Protein AF-W9CE05-F1 (afdb_monomer_lite)

Secondary structure (DSSP, 8-state):
---HHHHHHHHHHHHHHHHHHHHH-SSHHHHHHHHHHHHHHHHHHHHHIIIIIHHHHHHHHHHHHHHHHHHHHHHHHHHHHHHHHHHTS-TT-TTHHHHHHHHHHHHHHHHHHIIIIIHHHHHHHS-HHHHHHHHHHHHHHHTTS-SS--TTS-SSTTHHHHHHHHHHHHHHHHHTTS---TTS--SSTTGGG------------------------S-TTTGGG--SS---TTGGGGSSSSTTT---HHHHHHHHTTSSS--------SS-B-TTSPBPS-SS---EETTEE-TT-HHHHHHHHHHTT-PPPPPSS--SEEEEEEEEEE-S--TTT---GGGSSTT-EEEEEEEEE-SSS-TTS-TTSSS--EEEEEEEETTEEEEEEEESSSS-S-SSGGGHHHHHHHTSB-TTT-SB-HHHHHHHHHH-GGGHHHHHHHHSGGGSBSSGGG--EE--S-EEEE-TTS-EEEEEEEEEETT---B--HHHHHHHHHH-TTHHHHHHHHHHHTT--EEEEEEEEEE-GGG--HHHHSS-TT-TT-PPPTTTS-EEEEEEEEEEE--S-IIIIIIT----TT---TTEEE-S-HHHHHHHHHHHHHHHHHT-TTGGGSGGG--TT-S----S----TT--S-TTTT--SSSS-SS-----GGGPPPP-EES----SSGGGS-TTSSS-S-HHHHHIIIIIS-HHHHHHHHHHHHHHHTT---HHHHHHHHHHHHHH-HHHHHHHHHHS-THHHHSTT---HHHHHHHHTTGGGTT--GGGS--STT----EEPPS--S--

Foldseek 3Di:
DQFLLNLLVVLVVVLVVLLVQLVPDPDQQSNQQSLLVNLQSLQLSLVLCLVQVLVLLCVQVPPVSVVVSVVLLVLVLVLLVLQQVQSPDRSPDPCNNVSSVVSVVSVVVSVVCCNPPRVVVSVVRDDRVRRVVSSVSSVVSSLQFARHRDSPFDSDPPRRVVVRSVCRVVRVVVVVVGHHDVVPQDSDPVPNVDDDDDDDDDDDDDDDDDDDDDDDDPPVVVVVPPPDDDDDPCPPPPDDQCPLPPDFLLRQLCDQLPVDDDDPPDNPHPADAQPVRHGDPDDDDADADVPHHDPVRVVVVRVVVCVVVVDFDAFQWFRAKFKFKFWWFFQDQPQVAAPFQQLHDGGRIWIKMWIKGFTADHRLFQRQAQGKIWTKMWTLGQQFIAIQTWILDLFAQDLAPVCVVLQRVLQFADPVPRHGHLQSVLLCLLQRLLRVLVVLCRLFQVRRWQADLQGKIWSLFWKWFAHLVRAIWIKIKIWHRPVHTGGDFNVRSVVVCVVHSCRNVCVVVVCLVVVNWRKTFMWMFIGHQVRQALVNQVHHNRRSSDDDDCVRTPIDTTIMITGRGGGPDCCLQPRLDAGANLRDGQRMGGFLRNNNVVRNVVRQVSNCSRPRPVSCSRSNNPSSSHNDDQDLDFDTPPDDDCRSPPDDNDPDDPPDDDDDPSSDHRDWAWLAPDDDLLQPQDQSLDLDSQPVVLCCQPPVDDPVSLLSSLLSCLVSLLPNDALCSLLSSLLSVVSNPVVSSVSNVVSHDVCCQPNPRHHDVVSSVVNNVCSSCRPPDPVSHDPDPSSHSTMGRDPPPDPD

Sequence (800 aa):
MSTITDAILKDHREINEYANKIRQATDDDTRARWQNQFTWELARHSIGEELVVYPAFAKHLGMQGQQMADSDRAEHQTVKEALYKFQNLASSDATLIPTLDALMKNLNTHIQGEENEDLPALEAALQTHESEAMAKSFGRTKAFVPSRSHPGAPNKPPFETVVGLMTAPIDHLGDLFRKFPDSVGSPNPILNTCKNPQNNNHTRTSQSMDAMAQNIHPLQAIQSAIGSAGGDPRALQKASLFNNANDGPAAIIAKVSGVQSGGMREDNGPYFTSNEGIPFPDPAHSKNVGGLPLASDVFLFQKQQHFNRNKNLERMVHPCGSGAFGYFETTADVSGLTKANFLRDKGVKTPVFMRFSTVTLGREFPDLARNPRGFAIKFYTGEGNYDIVGLNFPVFFCRDPIQGPDVIRSQYRNPKNFLLDYNSLFDLLALTPEANHAGMMFFSDHATPKGWRFVDGFGCHTFKWVNEAGKFVYIKYHFVAKHGKKQFTAEEAIRVSGVDPDYSKRDLWDAIEKKELVEWSAHVQIMQPHEADANTLGFDPFDVTKVWPRDKFPMHEFGKLVLNKNPENFHRDVEQAAFSPGSMVPGIGDSPDPLLQFRMFFYRDAQYHRIGVNLHQIPVNCPFMASSFSSLNFDGQMRVDANHAGNPPYVPNSFKHKFRPDVAEAPYTVADNVVSRKSHFYHEGKLSDYDQARELYTRVMSDTQRDHLHHNTASLLRFVDAKVIKVGYLAQLWNIDPQYAKAIYDLLPEESKTGPEGFEFVEVQNKAKGAELAGKEAKFRPSNASERLVGFYPGDIYNV

Radius of gyration: 33.78 Å; chains: 1; bounding box: 90×84×83 Å

pLDDT: mean 86.46, std 17.95, range [25.06, 98.88]

InterPro domains:
  IPR010582 Catalase immune-responsive domain [PF06628] (688-747)
  IPR011614 Catalase core domain [PF00199] (273-656)
  IPR011614 Catalase core domain [SM01060] (273-659)
  IPR012312 Hemerythrin-like [PF01814] (3-122)
  IPR018028 Catalase, mono-functional, haem-containing [PR00067] (284-307)
  IPR018028 Catalase, mono-functional, haem-containing [PR00067] (347-365)
  IPR018028 Catalase, mono-functional, haem-containing [PR00067] (368-385)
  IPR018028 Catalase, mono-functional, haem-containing [PR00067] (387-405)
  IPR018028 Catalase, mono-functional, haem-containing [PR00067] (554-581)
  IPR018028 Catalase, mono-functional, haem-containing [PR00067] (586-612)
  IPR018028 Catalase, mono-functional, haem-containing [PS51402] (269-754)
  IPR018028 Catalase, mono-functional, haem-containing [PTHR11465] (266-748)
  IPR020835 Catalase superfamily [SSF56634] (249-750)
  IPR024708 Catalase active site [PS00438] (307-323)

Organism: Sclerotinia borealis (strain F-4128) (NCBI:txid1432307)

Structure (mmCIF, N/CA/C/O backbone):
data_AF-W9CE05-F1
#
_entry.id   AF-W9CE05-F1
#
loop_
_atom_site.group_PDB
_atom_site.id
_atom_site.type_symbol
_atom_site.label_atom_id
_atom_site.label_alt_id
_atom_site.label_comp_id
_atom_site.label_asym_id
_atom_site.label_entity_id
_atom_site.label_seq_id
_atom_site.pdbx_PDB_ins_code
_atom_site.Cartn_x
_atom_site.Cartn_y
_atom_site.Cartn_z
_atom_site.occupancy
_atom_site.B_iso_or_equiv
_atom_site.auth_seq_id
_atom_site.auth_comp_id
_atom_site.auth_asym_id
_atom_site.auth_atom_id
_atom_site.pdbx_PDB_model_num
ATOM 1 N N . MET A 1 1 ? 24.825 44.146 7.127 1.00 57.25 1 MET A N 1
ATOM 2 C CA . MET A 1 1 ? 24.295 43.032 7.948 1.00 57.25 1 MET A CA 1
ATOM 3 C C . MET A 1 1 ? 25.511 42.223 8.410 1.00 57.25 1 MET A C 1
ATOM 5 O O . MET A 1 1 ? 26.602 42.591 8.002 1.00 57.25 1 MET A O 1
ATOM 9 N N . SER A 1 2 ? 25.396 41.229 9.297 1.00 84.88 2 SER A N 1
ATOM 10 C CA . SER A 1 2 ? 26.574 40.428 9.698 1.00 84.88 2 SER A CA 1
ATOM 11 C C . SER A 1 2 ? 27.023 39.520 8.547 1.00 84.88 2 SER A C 1
ATOM 13 O O . SER A 1 2 ? 26.164 38.881 7.929 1.00 84.88 2 SER A O 1
ATOM 15 N N . THR A 1 3 ? 28.326 39.459 8.269 1.00 95.62 3 THR A N 1
ATOM 16 C CA . THR A 1 3 ? 28.931 38.504 7.320 1.00 95.62 3 THR A CA 1
ATOM 17 C C . THR A 1 3 ? 28.934 37.081 7.888 1.00 95.62 3 THR A C 1
ATOM 19 O O . THR A 1 3 ? 28.591 36.874 9.058 1.00 95.62 3 THR A O 1
ATOM 22 N N . ILE A 1 4 ? 29.283 36.077 7.072 1.00 95.12 4 ILE A N 1
ATOM 23 C CA . ILE A 1 4 ? 29.464 34.707 7.580 1.00 95.12 4 ILE A CA 1
ATOM 24 C C . ILE A 1 4 ? 30.596 34.665 8.615 1.00 95.12 4 ILE A C 1
ATOM 26 O O . ILE A 1 4 ? 30.413 34.091 9.687 1.00 95.12 4 ILE A O 1
ATOM 30 N N . THR A 1 5 ? 31.691 35.384 8.350 1.00 95.62 5 THR A N 1
ATOM 31 C CA . THR A 1 5 ? 32.813 35.553 9.279 1.00 95.62 5 THR A CA 1
ATOM 32 C C . THR A 1 5 ? 32.354 36.165 10.607 1.00 95.62 5 THR A C 1
ATOM 34 O O . THR A 1 5 ? 32.651 35.628 11.671 1.00 95.62 5 THR A O 1
ATOM 37 N N . ASP A 1 6 ? 31.547 37.233 10.581 1.00 94.81 6 ASP A N 1
ATOM 38 C CA . ASP A 1 6 ? 31.023 37.859 11.805 1.00 94.81 6 ASP A CA 1
ATOM 39 C C . ASP A 1 6 ? 30.174 36.893 12.650 1.00 94.81 6 ASP A C 1
ATOM 41 O O . ASP A 1 6 ? 30.185 36.968 13.884 1.00 94.81 6 ASP A O 1
ATOM 45 N N . ALA A 1 7 ? 29.405 36.016 11.994 1.00 93.62 7 ALA A N 1
ATOM 46 C CA . ALA A 1 7 ? 28.534 35.049 12.655 1.00 93.62 7 ALA A CA 1
ATOM 47 C C . ALA A 1 7 ? 29.332 33.937 13.353 1.00 93.62 7 ALA A C 1
ATOM 49 O O . ALA A 1 7 ? 29.027 33.607 14.498 1.00 93.62 7 ALA A O 1
ATOM 50 N N . ILE A 1 8 ? 30.373 33.418 12.702 1.00 95.12 8 ILE A N 1
ATOM 51 C CA . ILE A 1 8 ? 31.242 32.357 13.237 1.00 95.12 8 ILE A CA 1
ATOM 52 C C . ILE A 1 8 ? 32.115 32.901 14.374 1.00 95.12 8 ILE A C 1
ATOM 54 O O . ILE A 1 8 ? 32.100 32.368 15.483 1.00 95.12 8 ILE A O 1
ATOM 58 N N . LEU A 1 9 ? 32.728 34.077 14.186 1.00 95.31 9 LEU A N 1
ATOM 59 C CA . LEU A 1 9 ? 33.481 34.765 15.244 1.00 95.31 9 LEU A CA 1
ATOM 60 C C . LEU A 1 9 ? 32.629 35.064 16.486 1.00 95.31 9 LEU A C 1
ATOM 62 O O . LEU A 1 9 ? 33.138 35.149 17.607 1.00 95.31 9 LEU A O 1
ATOM 66 N N . LYS A 1 10 ? 31.323 35.293 16.310 1.00 94.19 10 LYS A N 1
ATOM 67 C CA . LYS A 1 10 ? 30.400 35.461 17.435 1.00 94.19 10 LYS A CA 1
ATOM 68 C C . LYS A 1 10 ? 30.237 34.157 18.213 1.00 94.19 10 LYS A C 1
ATOM 70 O O . LYS A 1 10 ? 30.360 34.201 19.437 1.00 94.19 10 LYS A O 1
ATOM 75 N N . ASP A 1 11 ? 30.013 33.041 17.526 1.00 93.19 11 ASP A N 1
ATOM 76 C CA . ASP A 1 11 ? 29.903 31.725 18.157 1.00 93.19 11 ASP A CA 1
ATOM 77 C C . ASP A 1 11 ? 31.191 31.366 18.920 1.00 93.19 11 ASP A C 1
ATOM 79 O O . ASP A 1 11 ? 31.116 30.967 20.081 1.00 93.19 11 ASP A O 1
ATOM 83 N N . HIS A 1 12 ? 32.377 31.610 18.346 1.00 96.12 12 HIS A N 1
ATOM 84 C CA . HIS A 1 12 ? 33.665 31.371 19.019 1.00 96.12 12 HIS A CA 1
ATOM 85 C C . HIS A 1 12 ? 33.806 32.131 20.340 1.00 96.12 12 HIS A C 1
ATOM 87 O O . HIS A 1 12 ? 34.282 31.585 21.344 1.00 96.12 12 HIS A O 1
ATOM 93 N N . ARG A 1 13 ? 33.374 33.399 20.372 1.00 95.06 13 ARG A N 1
ATOM 94 C CA . ARG A 1 13 ? 33.375 34.204 21.603 1.00 95.06 13 ARG A CA 1
ATOM 95 C C . ARG A 1 13 ? 32.410 33.643 22.642 1.00 95.06 13 ARG A C 1
ATOM 97 O O . ARG A 1 13 ? 32.782 33.545 23.810 1.00 95.06 13 ARG A O 1
ATOM 104 N N . GLU A 1 14 ? 31.205 33.260 22.226 1.00 92.88 14 GLU A N 1
ATOM 105 C CA . GLU A 1 14 ? 30.178 32.700 23.112 1.00 92.88 14 GLU A CA 1
ATOM 106 C C . GLU A 1 14 ? 30.618 31.348 23.694 1.00 92.88 14 GLU A C 1
ATOM 108 O O . GLU A 1 14 ? 30.541 31.143 24.906 1.00 92.88 14 GLU A O 1
ATOM 113 N N . ILE A 1 15 ? 31.190 30.460 22.877 1.00 94.75 15 ILE A N 1
ATOM 114 C CA . ILE A 1 15 ? 31.710 29.158 23.316 1.00 94.75 15 ILE A CA 1
ATOM 115 C C . ILE A 1 15 ? 32.830 29.333 24.358 1.00 94.75 15 ILE A C 1
ATOM 117 O O . ILE A 1 15 ? 32.809 28.690 25.415 1.00 94.75 15 ILE A O 1
ATOM 121 N N . ASN A 1 16 ? 33.774 30.248 24.113 1.00 95.12 16 ASN A N 1
ATOM 122 C CA . ASN A 1 16 ? 34.835 30.578 25.068 1.00 95.12 16 ASN A CA 1
ATOM 123 C C . ASN A 1 16 ? 34.292 31.183 26.372 1.00 95.12 16 ASN A C 1
ATOM 125 O O . ASN A 1 16 ? 34.753 30.836 27.466 1.00 95.12 16 ASN A O 1
ATOM 129 N N . GLU A 1 17 ? 33.300 32.070 26.279 1.00 94.94 17 GLU A N 1
ATOM 130 C CA . GLU A 1 17 ? 32.633 32.634 27.450 1.00 94.94 17 GLU A CA 1
ATOM 131 C C . GLU A 1 17 ? 31.979 31.530 28.288 1.00 94.94 17 GLU A C 1
ATOM 133 O O . GLU A 1 17 ? 32.190 31.471 29.502 1.00 94.94 17 GLU A O 1
ATOM 138 N N . TYR A 1 18 ? 31.244 30.614 27.659 1.00 95.62 18 TYR A N 1
ATOM 139 C CA . TYR A 1 18 ? 30.531 29.549 28.363 1.00 95.62 18 TYR A CA 1
ATOM 140 C C . TYR A 1 18 ? 31.485 28.558 29.024 1.00 95.62 18 TYR A C 1
ATOM 142 O O . TYR A 1 18 ? 31.257 28.181 30.175 1.00 95.62 18 TYR A O 1
ATOM 150 N N . ALA A 1 19 ? 32.608 28.224 28.382 1.00 96.44 19 ALA A N 1
ATOM 151 C CA . ALA A 1 19 ? 33.670 27.443 29.015 1.00 96.44 19 ALA A CA 1
ATOM 152 C C . ALA A 1 19 ? 34.191 28.120 30.298 1.00 96.44 19 ALA A C 1
ATOM 154 O O . ALA A 1 19 ? 34.347 27.475 31.337 1.00 96.44 19 ALA A O 1
ATOM 155 N N . ASN A 1 20 ? 34.397 29.440 30.271 1.00 95.88 20 ASN A N 1
ATOM 156 C CA . ASN A 1 20 ? 34.817 30.192 31.454 1.00 95.88 20 ASN A CA 1
ATOM 157 C C . ASN A 1 20 ? 33.737 30.237 32.541 1.00 95.88 20 ASN A C 1
ATOM 159 O O . ASN A 1 20 ? 34.062 30.107 33.723 1.00 95.88 20 ASN A O 1
ATOM 163 N N . LYS A 1 21 ? 32.456 30.348 32.170 1.00 95.94 21 LYS A N 1
ATOM 164 C CA . LYS A 1 21 ? 31.341 30.276 33.127 1.00 95.94 21 LYS A CA 1
ATOM 165 C C . LYS A 1 21 ? 31.256 28.913 33.814 1.00 95.94 21 LYS A C 1
ATOM 167 O O . LYS A 1 21 ? 30.994 28.869 35.012 1.00 95.94 21 LYS A O 1
ATOM 172 N N . ILE A 1 22 ? 31.536 27.818 33.100 1.00 96.00 22 ILE A N 1
ATOM 173 C CA . ILE A 1 22 ? 31.609 26.471 33.690 1.00 96.00 22 ILE A CA 1
ATOM 174 C C . ILE A 1 22 ? 32.740 26.398 34.726 1.00 96.00 22 ILE A C 1
ATOM 176 O O . ILE A 1 22 ? 32.518 25.896 35.828 1.00 96.00 22 ILE A O 1
ATOM 180 N N . ARG A 1 23 ? 33.925 26.948 34.416 1.00 95.69 23 ARG A N 1
ATOM 181 C CA . ARG A 1 23 ? 35.077 26.989 35.343 1.00 95.69 23 ARG A CA 1
ATOM 182 C C . ARG A 1 23 ? 34.811 27.823 36.598 1.00 95.69 23 ARG A C 1
ATOM 184 O O . ARG A 1 23 ? 35.288 27.480 37.673 1.00 95.69 23 ARG A O 1
ATOM 191 N N . GLN A 1 24 ? 34.073 28.921 36.458 1.00 94.88 24 GLN A N 1
ATOM 192 C CA . GLN A 1 24 ? 33.787 29.861 37.548 1.00 94.88 24 GLN A CA 1
ATOM 193 C C . GLN A 1 24 ? 32.568 29.464 38.396 1.00 94.88 24 GLN A C 1
ATOM 195 O O . GLN A 1 24 ? 32.314 30.093 39.423 1.00 94.88 24 GLN A O 1
ATOM 200 N N . ALA A 1 25 ? 31.798 28.453 37.982 1.00 94.06 25 ALA A N 1
ATOM 201 C CA . ALA A 1 25 ? 30.581 28.048 38.673 1.00 94.06 25 ALA A CA 1
ATOM 202 C C . ALA A 1 25 ? 30.881 27.460 40.064 1.00 94.06 25 ALA A C 1
ATOM 204 O O . ALA A 1 25 ? 31.505 26.401 40.200 1.00 94.06 25 ALA A O 1
ATOM 205 N N . THR A 1 26 ? 30.375 28.135 41.099 1.00 90.50 26 THR A N 1
ATOM 206 C CA . THR A 1 26 ? 30.563 27.775 42.514 1.00 90.50 26 THR A CA 1
ATOM 207 C C . THR A 1 26 ? 29.637 26.664 43.004 1.00 90.50 26 THR A C 1
ATOM 209 O O . THR A 1 26 ? 29.861 26.124 44.082 1.00 90.50 26 THR A O 1
ATOM 212 N N . ASP A 1 27 ? 28.609 26.317 42.229 1.00 92.94 27 ASP A N 1
ATOM 213 C CA . ASP A 1 27 ? 27.631 25.276 42.546 1.00 92.94 27 ASP A CA 1
ATOM 214 C C . ASP A 1 27 ? 27.275 24.429 41.312 1.00 92.94 27 ASP A C 1
ATOM 216 O O . ASP A 1 27 ? 27.459 24.846 40.163 1.00 92.94 27 ASP A O 1
ATOM 220 N N . ASP A 1 28 ? 26.759 23.226 41.562 1.00 90.94 28 ASP A N 1
ATOM 221 C CA . ASP A 1 28 ? 26.520 22.216 40.530 1.00 90.94 28 ASP A CA 1
ATOM 222 C C . ASP A 1 28 ? 25.326 22.534 39.609 1.00 90.94 28 ASP A C 1
ATOM 224 O O . ASP A 1 28 ? 25.337 22.089 38.458 1.00 90.94 28 ASP A O 1
ATOM 228 N N . ASP A 1 29 ? 24.319 23.304 40.058 1.00 90.06 29 ASP A N 1
ATOM 229 C CA . ASP A 1 29 ? 23.162 23.700 39.226 1.00 90.06 29 ASP A CA 1
ATOM 230 C C . ASP A 1 29 ? 23.590 24.776 38.223 1.00 90.06 29 ASP A C 1
ATOM 232 O O . ASP A 1 29 ? 23.331 24.645 37.024 1.00 90.06 29 ASP A O 1
ATOM 236 N N . THR A 1 30 ? 24.332 25.790 38.679 1.00 90.94 30 THR A N 1
ATOM 237 C CA . THR A 1 30 ? 24.943 26.802 37.807 1.00 90.94 30 THR A CA 1
ATOM 238 C C . THR A 1 30 ? 25.892 26.151 36.805 1.00 90.94 30 THR A C 1
ATOM 240 O O . THR A 1 30 ? 25.833 26.455 35.610 1.00 90.94 30 THR A O 1
ATOM 243 N N . ARG A 1 31 ? 26.730 25.207 37.257 1.00 94.69 31 ARG A N 1
ATOM 244 C CA . ARG A 1 31 ? 27.659 24.488 36.377 1.00 94.69 31 ARG A CA 1
ATOM 245 C C . ARG A 1 31 ? 26.923 23.654 35.329 1.00 94.69 31 ARG A C 1
ATOM 247 O O . ARG A 1 31 ? 27.277 23.729 34.156 1.00 94.69 31 ARG A O 1
ATOM 254 N N . ALA A 1 32 ? 25.863 22.939 35.714 1.00 91.94 32 ALA A N 1
ATOM 255 C CA . ALA A 1 32 ? 25.038 22.155 34.791 1.00 91.94 32 ALA A CA 1
ATOM 256 C C . ALA A 1 32 ? 24.358 23.026 33.722 1.00 91.94 32 ALA A C 1
ATOM 258 O O . ALA A 1 32 ? 24.306 22.649 32.553 1.00 91.94 32 ALA A O 1
ATOM 259 N N . ARG A 1 33 ? 23.860 24.212 34.094 1.00 92.19 33 ARG A N 1
ATOM 260 C CA . ARG A 1 33 ? 23.232 25.147 33.145 1.00 92.19 33 ARG A CA 1
ATOM 261 C C . ARG A 1 33 ? 24.209 25.629 32.083 1.00 92.19 33 ARG A C 1
ATOM 263 O O . ARG A 1 33 ? 23.876 25.614 30.900 1.00 92.19 33 ARG A O 1
ATOM 270 N N . TRP A 1 34 ? 25.413 26.022 32.491 1.00 94.50 34 TRP A N 1
ATOM 271 C CA . TRP A 1 34 ? 26.444 26.449 31.548 1.00 94.50 34 TRP A CA 1
ATOM 272 C C . TRP A 1 34 ? 27.026 25.282 30.746 1.00 94.50 34 TRP A C 1
ATOM 274 O O . TRP A 1 34 ? 27.308 25.462 29.568 1.00 94.50 34 TRP A O 1
ATOM 284 N N . GLN A 1 35 ? 27.119 24.079 31.322 1.00 94.12 35 GLN A N 1
ATOM 285 C CA . GLN A 1 35 ? 27.485 22.856 30.596 1.00 94.12 35 GLN A CA 1
ATOM 286 C C . GLN A 1 35 ? 26.483 22.548 29.473 1.00 94.12 35 GLN A C 1
ATOM 288 O O . GLN A 1 35 ? 26.894 22.238 28.353 1.00 94.12 35 GLN A O 1
ATOM 293 N N . ASN A 1 36 ? 25.180 22.683 29.743 1.00 90.38 36 ASN A N 1
ATOM 294 C CA . ASN A 1 36 ? 24.137 22.535 28.727 1.00 90.38 36 ASN A CA 1
ATOM 295 C C . ASN A 1 36 ? 24.256 23.613 27.642 1.00 90.38 36 ASN A C 1
ATOM 297 O O . ASN A 1 36 ? 24.229 23.273 26.464 1.00 90.38 36 ASN A O 1
ATOM 301 N N . GLN A 1 37 ? 24.437 24.884 28.021 1.00 92.00 37 GLN A N 1
ATOM 302 C CA . GLN A 1 37 ? 24.576 25.990 27.064 1.00 92.00 37 GLN A CA 1
ATOM 303 C C . GLN A 1 37 ? 25.811 25.829 26.163 1.00 92.00 37 GLN A C 1
ATOM 305 O O . GLN A 1 37 ? 25.719 25.994 24.951 1.00 92.00 37 GLN A O 1
ATOM 310 N N . PHE A 1 38 ? 26.952 25.458 26.743 1.00 94.88 38 PHE A N 1
ATOM 311 C CA . PHE A 1 38 ? 28.185 25.187 26.007 1.00 94.88 38 PHE A CA 1
ATOM 312 C C . PHE A 1 38 ? 28.017 24.023 25.023 1.00 94.88 38 PHE A C 1
ATOM 314 O O . PHE A 1 38 ? 28.379 24.143 23.856 1.00 94.88 38 PHE A O 1
ATOM 321 N N . THR A 1 39 ? 27.427 22.912 25.483 1.00 92.31 39 THR A N 1
ATOM 322 C CA . THR A 1 39 ? 27.179 21.733 24.635 1.00 92.31 39 THR A CA 1
ATOM 323 C C . THR A 1 39 ? 26.272 22.083 23.460 1.00 92.31 39 THR A C 1
ATOM 325 O O . THR A 1 39 ? 26.532 21.672 22.332 1.00 92.31 39 THR A O 1
ATOM 328 N N . TRP A 1 40 ? 25.235 22.872 23.736 1.00 88.06 40 TRP A N 1
ATOM 329 C CA . TRP A 1 40 ? 24.251 23.303 22.757 1.00 88.06 40 TRP A CA 1
ATOM 330 C C . TRP A 1 40 ? 24.857 24.187 21.668 1.00 88.06 40 TRP A C 1
ATOM 332 O O . TRP A 1 40 ? 24.646 23.912 20.486 1.00 88.06 40 TRP A O 1
ATOM 342 N N . GLU A 1 41 ? 25.630 25.218 22.035 1.00 89.88 41 GLU A N 1
ATOM 343 C CA . GLU A 1 41 ? 26.265 26.076 21.028 1.00 89.88 41 GLU A CA 1
ATOM 344 C C . GLU A 1 41 ? 27.287 25.314 20.200 1.00 89.88 41 GLU A C 1
ATOM 346 O O . GLU A 1 41 ? 27.235 25.390 18.976 1.00 89.88 41 GLU A O 1
ATOM 351 N N . LEU A 1 42 ? 28.179 24.556 20.844 1.00 92.69 42 LEU A N 1
ATOM 352 C CA . LEU A 1 42 ? 29.273 23.889 20.142 1.00 92.69 42 LEU A CA 1
ATOM 353 C C . LEU A 1 42 ? 28.760 22.827 19.157 1.00 92.69 42 LEU A C 1
ATOM 355 O O . LEU A 1 42 ? 29.270 22.724 18.044 1.00 92.69 42 LEU A O 1
ATOM 359 N N . ALA A 1 43 ? 27.716 22.073 19.524 1.00 88.62 43 ALA A N 1
ATOM 360 C CA . ALA A 1 43 ? 27.100 21.102 18.619 1.00 88.62 43 ALA A CA 1
ATOM 361 C C . ALA A 1 43 ? 26.465 21.780 17.390 1.00 88.62 43 ALA A C 1
ATOM 363 O O . ALA A 1 43 ? 26.657 21.333 16.259 1.00 88.62 43 ALA A O 1
ATOM 364 N N . ARG A 1 44 ? 25.732 22.881 17.596 1.00 87.31 44 ARG A N 1
ATOM 365 C CA . ARG A 1 44 ? 25.053 23.610 16.512 1.00 87.31 44 ARG A CA 1
ATOM 366 C C . ARG A 1 44 ? 26.024 24.348 15.599 1.00 87.31 44 ARG A C 1
ATOM 368 O O . ARG A 1 44 ? 25.767 24.428 14.402 1.00 87.31 44 ARG A O 1
ATOM 375 N N . HIS A 1 45 ? 27.086 24.898 16.170 1.00 91.44 45 HIS A N 1
ATOM 376 C CA . HIS A 1 45 ? 28.163 25.579 15.466 1.00 91.44 45 HIS A CA 1
ATOM 377 C C . HIS A 1 45 ? 28.873 24.621 14.496 1.00 91.44 45 HIS A C 1
ATOM 379 O O . HIS A 1 45 ? 28.774 24.814 13.286 1.00 91.44 45 HIS A O 1
ATOM 385 N N . SER A 1 46 ? 29.381 23.491 15.006 1.00 88.56 46 SER A N 1
ATOM 386 C CA . SER A 1 46 ? 30.105 22.496 14.201 1.00 88.56 46 SER A CA 1
ATOM 387 C C . SER A 1 46 ? 29.269 21.924 13.044 1.00 88.56 46 SER A C 1
ATOM 389 O O . SER A 1 46 ? 29.750 21.789 11.919 1.00 88.56 46 SER A O 1
ATOM 391 N N . ILE A 1 47 ? 27.981 21.627 13.275 1.00 83.75 47 ILE A N 1
ATOM 392 C CA . ILE A 1 47 ? 27.084 21.154 12.202 1.00 83.75 47 ILE A CA 1
ATOM 393 C C . ILE A 1 47 ? 26.724 22.297 11.238 1.00 83.75 47 ILE A C 1
ATOM 395 O O . ILE A 1 47 ? 26.562 22.076 10.037 1.00 83.75 47 ILE A O 1
ATOM 399 N N . GLY A 1 48 ? 26.589 23.525 11.742 1.00 87.12 48 GLY A N 1
ATOM 400 C CA . GLY A 1 48 ? 26.368 24.707 10.915 1.00 87.12 48 GLY A CA 1
ATOM 401 C C . GLY A 1 48 ? 27.487 24.908 9.892 1.00 87.12 48 GLY A C 1
ATOM 402 O O . GLY A 1 48 ? 27.198 25.154 8.719 1.00 87.12 48 GLY A O 1
ATOM 403 N N . GLU A 1 49 ? 28.743 24.744 10.305 1.00 90.00 49 GLU A N 1
ATOM 404 C CA . GLU A 1 49 ? 29.912 24.831 9.423 1.00 90.00 49 GLU A CA 1
ATOM 405 C C . GLU A 1 49 ? 29.924 23.719 8.388 1.00 90.00 49 GLU A C 1
ATOM 407 O O . GLU A 1 49 ? 30.081 23.978 7.193 1.00 90.00 49 GLU A O 1
ATOM 412 N N . GLU A 1 50 ? 29.630 22.493 8.810 1.00 87.38 50 GLU A N 1
ATOM 413 C CA . GLU A 1 50 ? 29.627 21.348 7.909 1.00 87.38 50 GLU A CA 1
ATOM 414 C C . GLU A 1 50 ? 28.589 21.461 6.784 1.00 87.38 50 GLU A C 1
ATOM 416 O O . GLU A 1 50 ? 28.833 21.033 5.650 1.00 87.38 50 GLU A O 1
ATOM 421 N N . LEU A 1 51 ? 27.436 22.066 7.081 1.00 85.50 51 LEU A N 1
ATOM 422 C CA . LEU A 1 51 ? 26.324 22.204 6.140 1.00 85.50 51 LEU A CA 1
ATOM 423 C C . LEU A 1 51 ? 26.358 23.493 5.317 1.00 85.50 51 LEU A C 1
ATOM 425 O O . LEU A 1 51 ? 25.726 23.544 4.259 1.00 85.50 51 LEU A O 1
ATOM 429 N N . VAL A 1 52 ? 27.051 24.532 5.787 1.00 89.75 52 VAL A N 1
ATOM 430 C CA . VAL A 1 52 ? 27.022 25.860 5.155 1.00 89.75 52 VAL A CA 1
ATOM 431 C C . VAL A 1 52 ? 28.408 26.329 4.724 1.00 89.75 52 VAL A C 1
ATOM 433 O O . VAL A 1 52 ? 28.552 26.787 3.591 1.00 89.75 52 VAL A O 1
ATOM 436 N N . VAL A 1 53 ? 29.420 26.196 5.578 1.00 91.62 53 VAL A N 1
ATOM 437 C CA . VAL A 1 53 ? 30.763 26.760 5.361 1.00 91.62 53 VAL A CA 1
ATOM 438 C C . VAL A 1 53 ? 31.611 25.834 4.492 1.00 91.62 53 VAL A C 1
ATOM 440 O O . VAL A 1 53 ? 32.117 26.257 3.455 1.00 91.62 53 VAL A O 1
ATOM 443 N N . TYR A 1 54 ? 31.679 24.541 4.804 1.00 92.31 54 TYR A N 1
ATOM 444 C CA . TYR A 1 54 ? 32.512 23.600 4.044 1.00 92.31 54 TYR A CA 1
ATOM 445 C C . TYR A 1 54 ? 32.077 23.415 2.581 1.00 92.31 54 TYR A C 1
ATOM 447 O O . TYR A 1 54 ? 32.941 23.366 1.699 1.00 92.31 54 TYR A O 1
ATOM 455 N N . PRO A 1 55 ? 30.769 23.352 2.252 1.00 91.06 55 PRO A N 1
ATOM 456 C CA . PRO A 1 55 ? 30.338 23.378 0.858 1.00 91.06 55 PRO A CA 1
ATOM 457 C C . PRO A 1 55 ? 30.703 24.696 0.164 1.00 91.06 55 PRO A C 1
ATOM 459 O O . PRO A 1 55 ? 30.961 24.697 -1.041 1.00 91.06 55 PRO A O 1
ATOM 462 N N . ALA A 1 56 ? 30.743 25.812 0.902 1.00 91.69 56 ALA A N 1
ATOM 463 C CA . ALA A 1 56 ? 31.144 27.105 0.364 1.00 91.69 56 ALA A CA 1
ATOM 464 C C . ALA A 1 56 ? 32.652 27.158 0.072 1.00 91.69 56 ALA A C 1
ATOM 466 O O . ALA A 1 56 ? 33.011 27.635 -1.004 1.00 91.69 56 ALA A O 1
ATOM 467 N N . PHE A 1 57 ? 33.514 26.585 0.922 1.00 91.88 57 PHE A N 1
ATOM 468 C CA . PHE A 1 57 ? 34.941 26.427 0.608 1.00 91.88 57 PHE A CA 1
ATOM 469 C C . PHE A 1 57 ? 35.134 25.662 -0.706 1.00 91.88 57 PHE A C 1
ATOM 471 O O . PHE A 1 57 ? 35.757 26.177 -1.634 1.00 91.88 57 PHE A O 1
ATOM 478 N N . ALA A 1 58 ? 34.529 24.478 -0.841 1.00 86.94 58 ALA A N 1
ATOM 479 C CA . ALA A 1 58 ? 34.643 23.670 -2.057 1.00 86.94 58 ALA A CA 1
ATOM 480 C C . ALA A 1 58 ? 34.126 24.406 -3.308 1.00 86.94 58 ALA A C 1
ATOM 482 O O . ALA A 1 58 ? 34.718 24.324 -4.386 1.00 86.94 58 ALA A O 1
ATOM 483 N N . LYS A 1 59 ? 33.026 25.154 -3.166 1.00 91.44 59 LYS A N 1
ATOM 484 C CA . LYS A 1 59 ? 32.395 25.885 -4.269 1.00 91.44 59 LYS A CA 1
ATOM 485 C C . LYS A 1 59 ? 33.186 27.123 -4.701 1.00 91.44 59 LYS A C 1
ATOM 487 O O . LYS A 1 59 ? 33.276 27.375 -5.900 1.00 91.44 59 LYS A O 1
ATOM 492 N N . HIS A 1 60 ? 33.704 27.908 -3.758 1.00 92.88 60 HIS A N 1
ATOM 493 C CA . HIS A 1 60 ? 34.274 29.232 -4.032 1.00 92.88 60 HIS A CA 1
ATOM 494 C C . HIS A 1 60 ? 35.811 29.237 -4.109 1.00 92.88 60 HIS A C 1
ATOM 496 O O . HIS A 1 60 ? 36.372 30.092 -4.789 1.00 92.88 60 HIS A O 1
ATOM 502 N N . LEU A 1 61 ? 36.491 28.259 -3.497 1.00 91.38 61 LEU A N 1
ATOM 503 C CA . LEU A 1 61 ? 37.960 28.145 -3.470 1.00 91.38 61 LEU A CA 1
ATOM 504 C C . LEU A 1 61 ? 38.494 26.915 -4.240 1.00 91.38 61 LEU A C 1
ATOM 506 O O . LEU A 1 61 ? 39.699 26.654 -4.260 1.00 91.38 61 LEU A O 1
ATOM 510 N N . GLY A 1 62 ? 37.622 26.141 -4.898 1.00 89.44 62 GLY A N 1
ATOM 511 C CA . GLY A 1 62 ? 38.006 25.016 -5.758 1.00 89.44 62 GLY A CA 1
ATOM 512 C C . GLY A 1 62 ? 38.717 23.882 -5.007 1.00 89.44 62 GLY A C 1
ATOM 513 O O . GLY A 1 62 ? 38.333 23.524 -3.897 1.00 89.44 62 GLY A O 1
ATOM 514 N N . MET A 1 63 ? 39.762 23.288 -5.605 1.00 87.88 63 MET A N 1
ATOM 515 C CA . MET A 1 63 ? 40.474 22.155 -4.983 1.00 87.88 63 MET A CA 1
ATOM 516 C C . MET A 1 63 ? 41.136 22.512 -3.648 1.00 87.88 63 MET A C 1
ATOM 518 O O . MET A 1 63 ? 41.176 21.665 -2.760 1.00 87.88 63 MET A O 1
ATOM 522 N N . GLN A 1 64 ? 41.626 23.746 -3.496 1.00 88.88 64 GLN A N 1
ATOM 523 C CA . GLN A 1 64 ? 42.199 24.210 -2.232 1.00 88.88 64 GLN A CA 1
ATOM 524 C C . GLN A 1 64 ? 41.116 24.286 -1.148 1.00 88.88 64 GLN A C 1
ATOM 526 O O . GLN A 1 64 ? 41.307 23.757 -0.060 1.00 88.88 64 GLN A O 1
ATOM 531 N N . GLY A 1 65 ? 39.936 24.819 -1.481 1.00 90.38 65 GLY A N 1
ATOM 532 C CA . GLY A 1 65 ? 38.787 24.831 -0.572 1.00 90.38 65 GLY A CA 1
ATOM 533 C C . GLY A 1 65 ? 38.268 23.447 -0.195 1.00 90.38 65 GLY A C 1
ATOM 534 O O . GLY A 1 65 ? 37.844 23.234 0.935 1.00 90.38 65 GLY A O 1
ATOM 535 N N . GLN A 1 66 ? 38.320 22.483 -1.117 1.00 89.19 66 GLN A N 1
ATOM 536 C CA . GLN A 1 66 ? 37.970 21.098 -0.802 1.00 89.19 66 GLN A CA 1
ATOM 537 C C . GLN A 1 66 ? 38.957 20.481 0.203 1.00 89.19 66 GLN A C 1
ATOM 539 O O . GLN A 1 66 ? 38.528 19.770 1.105 1.00 89.19 66 GLN A O 1
ATOM 544 N N . GLN A 1 67 ? 40.256 20.772 0.077 1.00 89.69 67 GLN A N 1
ATOM 545 C CA . GLN A 1 67 ? 41.273 20.303 1.025 1.00 89.69 67 GLN A CA 1
ATOM 546 C C . GLN A 1 67 ? 41.116 20.939 2.410 1.00 89.69 67 GLN A C 1
ATOM 548 O O . GLN A 1 67 ? 41.228 20.220 3.398 1.00 89.69 67 GLN A O 1
ATOM 553 N N . MET A 1 68 ? 40.802 22.238 2.475 1.00 89.62 68 MET A N 1
ATOM 554 C CA . MET A 1 68 ? 40.475 22.938 3.728 1.00 89.62 68 MET A CA 1
ATOM 555 C C . MET A 1 68 ? 39.264 22.279 4.401 1.00 89.62 68 MET A C 1
ATOM 557 O O . MET A 1 68 ? 39.378 21.740 5.494 1.00 89.62 68 MET A O 1
ATOM 561 N N . ALA A 1 69 ? 38.154 22.135 3.666 1.00 88.56 69 ALA A N 1
ATOM 562 C CA . ALA A 1 69 ? 36.946 21.475 4.158 1.00 88.56 69 ALA A CA 1
ATOM 563 C C . ALA A 1 69 ? 37.172 20.028 4.646 1.00 88.56 69 ALA A C 1
ATOM 565 O O . ALA A 1 69 ? 36.504 19.571 5.572 1.00 88.56 69 ALA A O 1
ATOM 566 N N . ASP A 1 70 ? 38.061 19.268 4.002 1.00 87.38 70 ASP A N 1
ATOM 567 C CA . ASP A 1 70 ? 38.377 17.898 4.419 1.00 87.38 70 ASP A CA 1
ATOM 568 C C . ASP A 1 70 ? 39.293 17.857 5.654 1.00 87.38 70 ASP A C 1
ATOM 570 O O . ASP A 1 70 ? 39.140 16.954 6.482 1.00 87.38 70 ASP A O 1
ATOM 574 N N . SER A 1 71 ? 40.194 18.834 5.804 1.00 87.50 71 SER A N 1
ATOM 575 C CA . SER A 1 71 ? 41.002 19.031 7.015 1.00 87.50 71 SER A CA 1
ATOM 576 C C . SER A 1 71 ? 40.111 19.378 8.209 1.00 87.50 71 SER A C 1
ATOM 578 O O . SER A 1 71 ? 40.141 18.682 9.225 1.00 87.50 71 SER A O 1
ATOM 580 N N . ASP A 1 72 ? 39.220 20.355 8.042 1.00 88.00 72 ASP A N 1
ATOM 581 C CA . ASP A 1 72 ? 38.339 20.844 9.105 1.00 88.00 72 ASP A CA 1
ATOM 582 C C . ASP A 1 72 ? 37.366 19.766 9.585 1.00 88.00 72 ASP A C 1
ATOM 584 O O . ASP A 1 72 ? 37.152 19.592 10.784 1.00 88.00 72 ASP A O 1
ATOM 588 N N . ARG A 1 73 ? 36.840 18.937 8.670 1.00 85.62 73 ARG A N 1
ATOM 589 C CA . ARG A 1 73 ? 36.029 17.760 9.037 1.00 85.62 73 ARG A CA 1
ATOM 590 C C . ARG A 1 73 ? 36.792 16.776 9.924 1.00 85.62 73 ARG A C 1
ATOM 592 O O . ARG A 1 73 ? 36.201 16.189 10.834 1.00 85.62 73 ARG A O 1
ATOM 599 N N . ALA A 1 74 ? 38.081 16.560 9.659 1.00 84.25 74 ALA A N 1
ATOM 600 C CA . ALA A 1 74 ? 38.900 15.654 10.458 1.00 84.25 74 ALA A CA 1
ATOM 601 C C . ALA A 1 74 ? 39.158 16.220 11.866 1.00 84.25 74 ALA A C 1
ATOM 603 O O . ALA A 1 74 ? 39.086 15.481 12.855 1.00 84.25 74 ALA A O 1
ATOM 604 N N . GLU A 1 75 ? 39.388 17.528 11.975 1.00 83.44 75 GLU A N 1
ATOM 605 C CA . GLU A 1 75 ? 39.526 18.221 13.260 1.00 83.44 75 GLU A CA 1
ATOM 606 C C . GLU A 1 75 ? 38.211 18.207 14.053 1.00 83.44 75 GLU A C 1
ATOM 608 O O . GLU A 1 75 ? 38.192 17.823 15.231 1.00 83.44 75 GLU A O 1
ATOM 613 N N . HIS A 1 76 ? 37.087 18.490 13.390 1.00 85.31 76 HIS A N 1
ATOM 614 C CA . HIS A 1 76 ? 35.751 18.435 13.977 1.00 85.31 76 HIS A CA 1
ATOM 615 C C . HIS A 1 76 ? 35.374 17.063 14.518 1.00 85.31 76 HIS A C 1
ATOM 617 O O . HIS A 1 76 ? 34.731 16.991 15.566 1.00 85.31 76 HIS A O 1
ATOM 623 N N . GLN A 1 77 ? 35.808 15.969 13.893 1.00 83.00 77 GLN A N 1
ATOM 624 C CA . GLN A 1 77 ? 35.568 14.638 14.449 1.00 83.00 77 GLN A CA 1
ATOM 625 C C . GLN A 1 77 ? 36.183 14.487 15.850 1.00 83.00 77 GLN A C 1
ATOM 627 O O . GLN A 1 77 ? 35.544 13.973 16.773 1.00 83.00 77 GLN A O 1
ATOM 632 N N . THR A 1 78 ? 37.397 15.005 16.038 1.00 83.94 78 THR A N 1
ATOM 633 C CA . THR A 1 78 ? 38.096 14.964 17.330 1.00 83.94 78 THR A CA 1
ATOM 634 C C . THR A 1 78 ? 37.363 15.801 18.386 1.00 83.94 78 THR A C 1
ATOM 636 O O . THR A 1 78 ? 37.246 15.394 19.547 1.00 83.94 78 THR A O 1
ATOM 639 N N . VAL A 1 79 ? 36.812 16.952 17.986 1.00 86.88 79 VAL A N 1
ATOM 640 C CA . VAL A 1 79 ? 35.990 17.816 18.849 1.00 86.88 79 VAL A CA 1
ATOM 641 C C . VAL A 1 79 ? 34.655 17.146 19.194 1.00 86.88 79 VAL A C 1
ATOM 643 O O . VAL A 1 79 ? 34.273 17.136 20.365 1.00 86.88 79 VAL A O 1
ATOM 646 N N . LYS A 1 80 ? 33.971 16.518 18.227 1.00 85.94 80 LYS A N 1
ATOM 647 C CA . LYS A 1 80 ? 32.697 15.800 18.426 1.00 85.94 80 LYS A CA 1
ATOM 648 C C . LYS A 1 80 ? 32.847 14.662 19.439 1.00 85.94 80 LYS A C 1
ATOM 650 O O . LYS A 1 80 ? 32.009 14.526 20.336 1.00 85.94 80 LYS A O 1
ATOM 655 N N . GLU A 1 81 ? 33.926 13.884 19.361 1.00 86.75 81 GLU A N 1
ATOM 656 C CA . GLU A 1 81 ? 34.225 12.811 20.319 1.00 86.75 81 GLU A CA 1
ATOM 657 C C . GLU A 1 81 ? 34.516 13.335 21.733 1.00 86.75 81 GLU A C 1
ATOM 659 O O . GLU A 1 81 ? 34.024 12.781 22.723 1.00 86.75 81 GLU A O 1
ATOM 664 N N . ALA A 1 82 ? 35.292 14.415 21.847 1.00 88.00 82 ALA A N 1
ATOM 665 C CA . ALA A 1 82 ? 35.575 15.052 23.131 1.00 88.00 82 ALA A CA 1
ATOM 666 C C . ALA A 1 82 ? 34.313 15.693 23.742 1.00 88.00 82 ALA A C 1
ATOM 668 O O . ALA A 1 82 ? 34.063 15.534 24.940 1.00 88.00 82 ALA A O 1
ATOM 669 N N . LEU A 1 83 ? 33.463 16.320 22.922 1.00 92.19 83 LEU A N 1
ATOM 670 C CA . LEU A 1 83 ? 32.178 16.877 23.340 1.00 92.19 83 LEU A CA 1
ATOM 671 C C . LEU A 1 83 ? 31.209 15.784 23.804 1.00 92.19 83 LEU A C 1
ATOM 673 O O . LEU A 1 83 ? 30.523 15.961 24.807 1.00 92.19 83 LEU A O 1
ATOM 677 N N . TYR A 1 84 ? 31.189 14.623 23.142 1.00 89.88 84 TYR A N 1
ATOM 678 C CA . TYR A 1 84 ? 30.370 13.487 23.571 1.00 89.88 84 TYR A CA 1
ATOM 679 C C . TYR A 1 84 ? 30.771 12.961 24.955 1.00 89.88 84 TYR A C 1
ATOM 681 O O . TYR A 1 84 ? 29.910 12.602 25.760 1.00 89.88 84 TYR A O 1
ATOM 689 N N . LYS A 1 85 ? 32.072 12.929 25.263 1.00 90.69 85 LYS A N 1
ATOM 690 C CA . LYS A 1 85 ? 32.546 12.589 26.613 1.00 90.69 85 LYS A CA 1
ATOM 691 C C . LYS A 1 85 ? 32.116 13.663 27.612 1.00 90.69 85 LYS A C 1
ATOM 693 O O . LYS A 1 85 ? 31.516 13.335 28.629 1.00 90.69 85 LYS A O 1
ATOM 698 N N . PHE A 1 86 ? 32.344 14.934 27.285 1.00 93.69 86 PHE A N 1
ATOM 699 C CA . PHE A 1 86 ? 32.016 16.069 28.146 1.00 93.69 86 PHE A CA 1
ATOM 700 C C . PHE A 1 86 ? 30.514 16.183 28.475 1.00 93.69 86 PHE A C 1
ATOM 702 O O . PHE A 1 86 ? 30.147 16.364 29.635 1.00 93.69 86 PHE A O 1
ATOM 709 N N . GLN A 1 87 ? 29.628 16.032 27.485 1.00 91.75 87 GLN A N 1
ATOM 710 C CA . GLN A 1 87 ? 28.177 16.200 27.662 1.00 91.75 87 GLN A CA 1
ATOM 711 C C . GLN A 1 87 ? 27.522 15.111 28.530 1.00 91.75 87 GLN A C 1
ATOM 713 O O . GLN A 1 87 ? 26.380 15.273 28.964 1.00 91.75 87 GLN A O 1
ATOM 718 N N . ASN A 1 88 ? 28.212 13.983 28.727 1.00 90.75 88 ASN A N 1
ATOM 719 C CA . ASN A 1 88 ? 27.727 12.836 29.494 1.00 90.75 88 ASN A CA 1
ATOM 720 C C . ASN A 1 88 ? 28.284 12.791 30.928 1.00 90.75 88 ASN A C 1
ATOM 722 O O . ASN A 1 88 ? 27.897 11.912 31.697 1.00 90.75 88 ASN A O 1
ATOM 726 N N . LEU A 1 89 ? 29.157 13.730 31.305 1.00 92.88 89 LEU A N 1
ATOM 727 C CA . LEU A 1 89 ? 29.619 13.876 32.683 1.00 92.88 89 LEU A CA 1
ATOM 728 C C . LEU A 1 89 ? 28.581 14.624 33.521 1.00 92.88 89 LEU A C 1
ATOM 730 O O . LEU A 1 89 ? 28.002 15.618 33.076 1.00 92.88 89 LEU A O 1
ATOM 734 N N . ALA A 1 90 ? 28.377 14.171 34.758 1.00 91.50 90 ALA A N 1
ATOM 735 C CA . ALA A 1 90 ? 27.604 14.926 35.735 1.00 91.50 90 ALA A CA 1
ATOM 736 C C . ALA A 1 90 ? 28.325 16.243 36.064 1.00 91.50 90 ALA A C 1
ATOM 738 O O . ALA A 1 90 ? 29.554 16.288 36.115 1.00 91.50 90 ALA A O 1
ATOM 739 N N . SER A 1 91 ? 27.577 17.310 36.353 1.00 90.69 91 SER A N 1
ATOM 740 C CA . SER A 1 91 ? 28.186 18.601 36.697 1.00 90.69 91 SER A CA 1
ATOM 741 C C . SER A 1 91 ? 29.016 18.550 37.988 1.00 90.69 91 SER A C 1
ATOM 743 O O . SER A 1 91 ? 29.905 19.376 38.174 1.00 90.69 91 SER A O 1
ATOM 745 N N . SER A 1 92 ? 28.768 17.568 38.857 1.00 90.19 92 SER A N 1
ATOM 746 C CA . SER A 1 92 ? 29.521 17.297 40.086 1.00 90.19 92 SER A CA 1
ATOM 747 C C . SER A 1 92 ? 30.751 16.395 39.882 1.00 90.19 92 SER A C 1
ATOM 749 O O . SER A 1 92 ? 31.439 16.077 40.849 1.00 90.19 92 SER A O 1
ATOM 751 N N . ASP A 1 93 ? 31.008 15.910 38.662 1.00 94.00 93 ASP A N 1
ATOM 752 C CA . ASP A 1 93 ? 32.107 14.982 38.385 1.00 94.00 93 ASP A CA 1
ATOM 753 C C . ASP A 1 93 ? 33.471 15.688 38.491 1.00 94.00 93 ASP A C 1
ATOM 755 O O . ASP A 1 93 ? 33.707 16.724 37.864 1.00 94.00 93 ASP A O 1
ATOM 759 N N . ALA A 1 94 ? 34.400 15.109 39.258 1.00 92.38 94 ALA A N 1
ATOM 760 C CA . ALA A 1 94 ? 35.742 15.661 39.463 1.00 92.38 94 ALA A CA 1
ATOM 761 C C . ALA A 1 94 ? 36.561 15.771 38.159 1.00 92.38 94 ALA A C 1
ATOM 763 O O . ALA A 1 94 ? 37.509 16.552 38.082 1.00 92.38 94 ALA A O 1
ATOM 764 N N . THR A 1 95 ? 36.197 15.004 37.128 1.00 95.25 95 THR A N 1
ATOM 765 C CA . THR A 1 95 ? 36.841 14.997 35.809 1.00 95.25 95 THR A CA 1
ATOM 766 C C . THR A 1 95 ? 36.204 15.965 34.811 1.00 95.25 95 THR A C 1
ATOM 768 O O . THR A 1 95 ? 36.747 16.142 33.718 1.00 95.25 95 THR A O 1
ATOM 771 N N . LEU A 1 96 ? 35.107 16.647 35.169 1.00 94.44 96 LEU A N 1
ATOM 772 C CA . LEU A 1 96 ? 34.398 17.567 34.277 1.00 94.44 96 LEU A CA 1
ATOM 773 C C . LEU A 1 96 ? 35.300 18.700 33.766 1.00 94.44 96 LEU A C 1
ATOM 775 O O . LEU A 1 96 ? 35.385 18.913 32.558 1.00 94.44 96 LEU A O 1
ATOM 779 N N . ILE A 1 97 ? 35.986 19.409 34.668 1.00 96.00 97 ILE A N 1
ATOM 780 C CA . ILE A 1 97 ? 36.865 20.533 34.306 1.00 96.00 97 ILE A CA 1
ATOM 781 C C . ILE A 1 97 ? 38.100 20.060 33.519 1.00 96.00 97 ILE A C 1
ATOM 783 O O . ILE A 1 97 ? 38.334 20.609 32.445 1.00 96.00 97 ILE A O 1
ATOM 787 N N . PRO A 1 98 ? 38.829 19.000 33.934 1.00 95.88 98 PRO A N 1
ATOM 788 C CA . PRO A 1 98 ? 39.884 18.416 33.102 1.00 95.88 98 PRO A CA 1
ATOM 789 C C . PRO A 1 98 ? 39.420 18.017 31.691 1.00 95.88 98 PRO A C 1
ATOM 791 O O . PRO A 1 98 ? 40.149 18.214 30.720 1.00 95.88 98 PRO A O 1
ATOM 794 N N . THR A 1 99 ? 38.200 17.486 31.560 1.00 95.12 99 THR A N 1
ATOM 795 C CA . THR A 1 99 ? 37.622 17.107 30.261 1.00 95.12 99 THR A CA 1
ATOM 796 C C . THR A 1 99 ? 37.264 18.336 29.422 1.00 95.12 99 THR A C 1
ATOM 798 O O . THR A 1 99 ? 37.540 18.350 28.223 1.00 95.12 99 THR A O 1
ATOM 801 N N . LEU A 1 100 ? 36.710 19.386 30.041 1.00 96.44 100 LEU A N 1
ATOM 802 C CA . LEU A 1 100 ? 36.460 20.675 29.389 1.00 96.44 100 LEU A CA 1
ATOM 803 C C . LEU A 1 100 ? 37.758 21.316 28.892 1.00 96.44 100 LEU A C 1
ATOM 805 O O . LEU A 1 100 ? 37.798 21.819 27.776 1.00 96.44 100 LEU A O 1
ATOM 809 N N . ASP A 1 101 ? 38.823 21.295 29.693 1.00 95.25 101 ASP A N 1
ATOM 810 C CA . ASP A 1 101 ? 40.108 21.891 29.320 1.00 95.25 101 ASP A CA 1
ATOM 811 C C . ASP A 1 101 ? 40.766 21.139 28.156 1.00 95.25 101 ASP A C 1
ATOM 813 O O . ASP A 1 101 ? 41.302 21.767 27.242 1.00 95.25 101 ASP A O 1
ATOM 817 N N . ALA A 1 102 ? 40.669 19.805 28.133 1.00 93.44 102 ALA A N 1
ATOM 818 C CA . ALA A 1 102 ? 41.121 18.999 27.001 1.00 93.44 102 ALA A CA 1
ATOM 819 C C . ALA A 1 102 ? 40.303 19.275 25.725 1.00 93.44 102 ALA A C 1
ATOM 821 O O . ALA A 1 102 ? 40.880 19.424 24.648 1.00 93.44 102 ALA A O 1
ATOM 822 N N . LEU A 1 103 ? 38.975 19.394 25.847 1.00 94.69 103 LEU A N 1
ATOM 823 C CA . LEU A 1 103 ? 38.088 19.758 24.741 1.00 94.69 103 LEU A CA 1
ATOM 824 C C . LEU A 1 103 ? 38.411 21.156 24.197 1.00 94.69 103 LEU A C 1
ATOM 826 O O . LEU A 1 103 ? 38.613 21.309 22.997 1.00 94.69 103 LEU A O 1
ATOM 830 N N . MET A 1 104 ? 38.527 22.156 25.075 1.00 96.00 104 MET A N 1
ATOM 831 C CA . MET A 1 104 ? 38.852 23.534 24.694 1.00 96.00 104 MET A CA 1
ATOM 832 C C . MET A 1 104 ? 40.243 23.658 24.081 1.00 96.00 104 MET A C 1
ATOM 834 O O . MET A 1 104 ? 40.442 24.491 23.206 1.00 96.00 104 MET A O 1
ATOM 838 N N . LYS A 1 105 ? 41.209 22.832 24.499 1.00 92.69 105 LYS A N 1
ATOM 839 C CA . LYS A 1 105 ? 42.531 22.799 23.868 1.00 92.69 105 LYS A CA 1
ATOM 840 C C . LYS A 1 105 ? 42.437 22.396 22.395 1.00 92.69 105 LYS A C 1
ATOM 842 O O . LYS A 1 105 ? 43.024 23.076 21.563 1.00 92.69 105 LYS A O 1
ATOM 847 N N . ASN A 1 106 ? 41.699 21.327 22.089 1.00 87.88 106 ASN A N 1
ATOM 848 C CA . ASN A 1 106 ? 41.515 20.865 20.711 1.00 87.88 106 ASN A CA 1
ATOM 849 C C . ASN A 1 106 ? 40.693 21.870 19.894 1.00 87.88 106 ASN A C 1
ATOM 851 O O . ASN A 1 106 ? 41.067 22.205 18.776 1.00 87.88 106 ASN A O 1
ATOM 855 N N . LEU A 1 107 ? 39.612 22.391 20.480 1.00 92.50 107 LEU A N 1
ATOM 856 C CA . LEU A 1 107 ? 38.746 23.368 19.830 1.00 92.50 107 LEU A CA 1
ATOM 857 C C . LEU A 1 107 ? 39.476 24.681 19.517 1.00 92.50 107 LEU A C 1
ATOM 859 O O . LEU A 1 107 ? 39.307 25.229 18.440 1.00 92.50 107 LEU A O 1
ATOM 863 N N . ASN A 1 108 ? 40.324 25.178 20.420 1.00 93.00 108 ASN A N 1
ATOM 864 C CA . ASN A 1 108 ? 41.046 26.432 20.195 1.00 93.00 108 ASN A CA 1
ATOM 865 C C . ASN A 1 108 ? 42.084 26.335 19.072 1.00 93.00 108 ASN A C 1
ATOM 867 O O . ASN A 1 108 ? 42.385 27.353 18.458 1.00 93.00 108 ASN A O 1
ATOM 871 N N . THR A 1 109 ? 42.639 25.149 18.803 1.00 88.69 109 THR A N 1
ATOM 872 C CA . THR A 1 109 ? 43.497 24.946 17.626 1.00 88.69 109 THR A CA 1
ATOM 873 C C . THR A 1 109 ? 42.689 25.092 16.339 1.00 88.69 109 THR A C 1
ATOM 875 O O . THR A 1 109 ? 43.130 25.816 15.454 1.00 88.69 109 THR A O 1
ATOM 878 N N . HIS A 1 110 ? 41.493 24.497 16.288 1.00 88.94 110 HIS A N 1
ATOM 879 C CA . HIS A 1 110 ? 40.579 24.626 15.152 1.00 88.94 110 HIS A CA 1
ATOM 880 C C . HIS A 1 110 ? 40.142 26.083 14.933 1.00 88.94 110 HIS A C 1
ATOM 882 O O . HIS A 1 110 ? 40.373 26.644 13.869 1.00 88.94 110 HIS A O 1
ATOM 888 N N . ILE A 1 111 ? 39.651 26.741 15.992 1.00 93.75 111 ILE A N 1
ATOM 889 C CA . ILE A 1 111 ? 39.261 28.161 15.975 1.00 93.75 111 ILE A CA 1
ATOM 890 C C . ILE A 1 111 ? 40.399 29.043 15.444 1.00 93.75 111 ILE A C 1
ATOM 892 O O . ILE A 1 111 ? 40.166 29.968 14.677 1.00 93.75 111 ILE A O 1
ATOM 896 N N . GLN A 1 112 ? 41.649 28.783 15.839 1.00 92.81 112 GLN A N 1
ATOM 897 C CA . GLN A 1 112 ? 42.781 29.577 15.358 1.00 92.81 112 GLN A CA 1
ATOM 898 C C . GLN A 1 112 ? 43.071 29.375 13.869 1.00 92.81 112 GLN A C 1
ATOM 900 O O . GLN A 1 112 ? 43.452 30.349 13.222 1.00 92.81 112 GLN A O 1
ATOM 905 N N . GLY A 1 113 ? 42.927 28.159 13.338 1.00 90.94 113 GLY A N 1
ATOM 906 C CA . GLY A 1 113 ? 43.035 27.913 11.896 1.00 90.94 113 GLY A CA 1
ATOM 907 C C . GLY A 1 113 ? 41.932 28.647 11.140 1.00 90.94 113 GLY A C 1
ATOM 908 O O . GLY A 1 113 ? 42.210 29.470 10.267 1.00 90.94 113 GLY A O 1
ATOM 909 N N . GLU A 1 114 ? 40.698 28.477 11.605 1.00 91.56 114 GLU A N 1
ATOM 910 C CA . GLU A 1 114 ? 39.522 29.041 10.958 1.00 91.56 114 GLU A CA 1
ATOM 911 C C . GLU A 1 114 ? 39.530 30.582 10.958 1.00 91.56 114 GLU A C 1
ATOM 913 O O . GLU A 1 114 ? 39.286 31.217 9.930 1.00 91.56 114 GLU A O 1
ATOM 918 N N . GLU A 1 115 ? 39.881 31.219 12.080 1.00 95.12 115 GLU A N 1
ATOM 919 C CA . GLU A 1 115 ? 39.907 32.684 12.188 1.00 95.12 115 GLU A CA 1
ATOM 920 C C . GLU A 1 115 ? 41.062 33.343 11.418 1.00 95.12 115 GLU A C 1
ATOM 922 O O . GLU A 1 115 ? 40.911 34.474 10.944 1.00 95.12 115 GLU A O 1
ATOM 927 N N . ASN A 1 116 ? 42.218 32.678 11.303 1.00 93.94 116 ASN A N 1
ATOM 928 C CA . ASN A 1 116 ? 43.415 33.272 10.697 1.00 93.94 116 ASN A CA 1
ATOM 929 C C . ASN A 1 116 ? 43.597 32.916 9.219 1.00 93.94 116 ASN A C 1
ATOM 931 O O . ASN A 1 116 ? 44.227 33.688 8.491 1.00 93.94 116 ASN A O 1
ATOM 935 N N . GLU A 1 117 ? 43.077 31.770 8.780 1.00 91.38 117 GLU A N 1
ATOM 936 C CA . GLU A 1 117 ? 43.319 31.231 7.442 1.00 91.38 117 GLU A CA 1
ATOM 937 C C . GLU A 1 117 ? 42.008 31.022 6.676 1.00 91.38 117 GLU A C 1
ATOM 939 O O . GLU A 1 117 ? 41.822 31.633 5.615 1.00 91.38 117 GLU A O 1
ATOM 944 N N . ASP A 1 118 ? 41.069 30.244 7.219 1.00 93.50 118 ASP A N 1
ATOM 945 C CA . ASP A 1 118 ? 39.940 29.743 6.426 1.00 93.50 118 ASP A CA 1
ATOM 946 C C . ASP A 1 118 ? 38.851 30.795 6.167 1.00 93.50 118 ASP A C 1
ATOM 948 O O . ASP A 1 118 ? 38.454 31.018 5.015 1.00 93.50 118 ASP A O 1
ATOM 952 N N . LEU A 1 119 ? 38.394 31.504 7.206 1.00 94.69 119 LEU A N 1
ATOM 953 C CA . LEU A 1 119 ? 37.383 32.558 7.066 1.00 94.69 119 LEU A CA 1
ATOM 954 C C . LEU A 1 119 ? 37.883 33.739 6.229 1.00 94.69 119 LEU A C 1
ATOM 956 O O . LEU A 1 119 ? 37.149 34.156 5.329 1.00 94.69 119 LEU A O 1
ATOM 960 N N . PRO A 1 120 ? 39.114 34.263 6.421 1.00 95.94 120 PRO A N 1
ATOM 961 C CA . PRO A 1 120 ? 39.644 35.302 5.542 1.00 95.94 120 PRO A CA 1
ATOM 962 C C . PRO A 1 120 ? 39.707 34.872 4.072 1.00 95.94 120 PRO A C 1
ATOM 964 O O . PRO A 1 120 ? 39.382 35.671 3.189 1.00 95.94 120 PRO A O 1
ATOM 967 N N . ALA A 1 121 ? 40.088 33.618 3.792 1.00 94.25 121 ALA A N 1
ATOM 968 C CA . ALA A 1 121 ? 40.144 33.092 2.430 1.00 94.25 121 ALA A CA 1
ATOM 969 C C . ALA A 1 121 ? 38.750 33.009 1.787 1.00 94.25 121 ALA A C 1
ATOM 971 O O . ALA A 1 121 ? 38.573 33.416 0.636 1.00 94.25 121 ALA A O 1
ATOM 972 N N . LEU A 1 122 ? 37.748 32.532 2.528 1.00 94.69 122 LEU A N 1
ATOM 973 C CA . LEU A 1 122 ? 36.369 32.455 2.048 1.00 94.69 122 LEU A CA 1
ATOM 974 C C . LEU A 1 122 ? 35.733 33.832 1.871 1.00 94.69 122 LEU A C 1
ATOM 976 O O . LEU A 1 122 ? 35.103 34.076 0.844 1.00 94.69 122 LEU A O 1
ATOM 980 N N . GLU A 1 123 ? 35.928 34.750 2.816 1.00 95.00 123 GLU A N 1
ATOM 981 C CA . GLU A 1 123 ? 35.387 36.108 2.727 1.00 95.00 123 GLU A CA 1
ATOM 982 C C . GLU A 1 123 ? 35.986 36.866 1.531 1.00 95.00 123 GLU A C 1
ATOM 984 O O . GLU A 1 123 ? 35.271 37.583 0.834 1.00 95.00 123 GLU A O 1
ATOM 989 N N . ALA A 1 124 ? 37.271 36.648 1.219 1.00 94.94 124 ALA A N 1
ATOM 990 C CA . ALA A 1 124 ? 37.915 37.214 0.033 1.00 94.94 124 ALA A CA 1
ATOM 991 C C . ALA A 1 124 ? 37.353 36.665 -1.294 1.00 94.94 124 ALA A C 1
ATOM 993 O O . ALA A 1 124 ? 37.436 37.341 -2.323 1.00 94.94 124 ALA A O 1
ATOM 994 N N . ALA A 1 125 ? 36.784 35.455 -1.284 1.00 93.81 125 ALA A N 1
ATOM 995 C CA . ALA A 1 125 ? 36.204 34.801 -2.457 1.00 93.81 125 ALA A CA 1
ATOM 996 C C . ALA A 1 125 ? 34.695 35.057 -2.636 1.00 93.81 125 ALA A C 1
ATOM 998 O O . ALA A 1 125 ? 34.125 34.660 -3.658 1.00 93.81 125 ALA A O 1
ATOM 999 N N . LEU A 1 126 ? 34.043 35.713 -1.672 1.00 94.50 126 LEU A N 1
ATOM 1000 C CA . LEU A 1 126 ? 32.609 35.997 -1.682 1.00 94.50 126 LEU A CA 1
ATOM 1001 C C . LEU A 1 126 ? 32.322 37.470 -1.973 1.00 94.50 126 LEU A C 1
ATOM 1003 O O . LEU A 1 126 ? 33.019 38.377 -1.520 1.00 94.50 126 LEU A O 1
ATOM 1007 N N . GLN A 1 127 ? 31.219 37.738 -2.674 1.00 94.25 127 GLN A N 1
ATOM 1008 C CA . GLN A 1 127 ? 30.649 39.083 -2.667 1.00 94.25 127 GLN A CA 1
ATOM 1009 C C . GLN A 1 127 ? 29.936 39.343 -1.333 1.00 94.25 127 GLN A C 1
ATOM 1011 O O . GLN A 1 127 ? 29.343 38.438 -0.746 1.00 94.25 127 GLN A O 1
ATOM 1016 N N . THR A 1 128 ? 29.893 40.601 -0.879 1.00 91.81 128 THR A N 1
ATOM 1017 C CA . THR A 1 128 ? 29.289 40.978 0.417 1.00 91.81 128 THR A CA 1
ATOM 1018 C C . THR A 1 128 ? 27.875 40.421 0.606 1.00 91.81 128 THR A C 1
ATOM 1020 O O . THR A 1 128 ? 27.543 39.907 1.669 1.00 91.81 128 THR A O 1
ATOM 1023 N N . HIS A 1 129 ? 27.038 40.465 -0.433 1.00 92.06 129 HIS A N 1
ATOM 1024 C CA . HIS A 1 129 ? 25.665 39.965 -0.353 1.00 92.06 129 HIS A CA 1
ATOM 1025 C C . HIS A 1 129 ? 25.578 38.428 -0.252 1.00 92.06 129 HIS A C 1
ATOM 1027 O O . HIS A 1 129 ? 24.625 37.910 0.331 1.00 92.06 129 HIS A O 1
ATOM 1033 N N . GLU A 1 130 ? 26.557 37.697 -0.797 1.00 93.19 130 GLU A N 1
ATOM 1034 C CA . GLU A 1 130 ? 26.649 36.236 -0.684 1.00 93.19 130 GLU A CA 1
ATOM 1035 C C . GLU A 1 130 ? 27.053 35.839 0.737 1.00 93.19 130 GLU A C 1
ATOM 1037 O O . GLU A 1 130 ? 26.414 34.973 1.333 1.00 93.19 130 GLU A O 1
ATOM 1042 N N . SER A 1 131 ? 28.028 36.546 1.315 1.00 95.31 131 SER A N 1
ATOM 1043 C CA . SER A 1 131 ? 28.447 36.374 2.710 1.00 95.31 131 SER A CA 1
ATOM 1044 C C . SER A 1 131 ? 27.302 36.662 3.696 1.00 95.31 131 SER A C 1
ATOM 1046 O O . SER A 1 131 ? 27.005 35.851 4.575 1.00 95.31 131 SER A O 1
ATOM 1048 N N . GLU A 1 132 ? 26.549 37.751 3.497 1.00 93.94 132 GLU A N 1
ATOM 1049 C CA . GLU A 1 132 ? 25.357 38.058 4.307 1.00 93.94 132 GLU A CA 1
ATOM 1050 C C . GLU A 1 132 ? 24.244 37.000 4.159 1.00 93.94 132 GLU A C 1
ATOM 1052 O O . GLU A 1 132 ? 23.518 36.696 5.115 1.00 93.94 132 GLU A O 1
ATOM 1057 N N . ALA A 1 133 ? 24.063 36.443 2.958 1.00 90.88 133 ALA A N 1
ATOM 1058 C CA . ALA A 1 133 ? 23.098 35.372 2.719 1.00 90.88 133 ALA A CA 1
ATOM 1059 C C . ALA A 1 133 ? 23.530 34.069 3.405 1.00 90.88 133 ALA A C 1
ATOM 1061 O O . ALA A 1 133 ? 22.696 33.386 4.009 1.00 90.88 133 ALA A O 1
ATOM 1062 N N . MET A 1 134 ? 24.826 33.762 3.376 1.00 94.00 134 MET A N 1
ATOM 1063 C CA . MET A 1 134 ? 25.407 32.630 4.088 1.00 94.00 134 MET A CA 1
ATOM 1064 C C . MET A 1 134 ? 25.275 32.778 5.600 1.00 94.00 134 MET A C 1
ATOM 1066 O O . MET A 1 134 ? 24.839 31.827 6.236 1.00 94.00 134 MET A O 1
ATOM 1070 N N . ALA A 1 135 ? 25.503 33.962 6.172 1.00 93.56 135 ALA A N 1
ATOM 1071 C CA . ALA A 1 135 ? 25.276 34.215 7.598 1.00 93.56 135 ALA A CA 1
ATOM 1072 C C . ALA A 1 135 ? 23.825 33.912 8.022 1.00 93.56 135 ALA A C 1
ATOM 1074 O O . ALA A 1 135 ? 23.570 33.277 9.049 1.00 93.56 135 ALA A O 1
ATOM 1075 N N . LYS A 1 136 ? 22.844 34.300 7.193 1.00 89.75 136 LYS A N 1
ATOM 1076 C CA . LYS A 1 136 ? 21.426 33.958 7.416 1.00 89.75 136 LYS A CA 1
ATOM 1077 C C . LYS A 1 136 ? 21.177 32.456 7.287 1.00 89.75 136 LYS A C 1
ATOM 1079 O O . LYS A 1 136 ? 20.377 31.912 8.049 1.00 89.75 136 LYS A O 1
ATOM 1084 N N . SER A 1 137 ? 21.826 31.797 6.327 1.00 87.19 137 SER A N 1
ATOM 1085 C CA . SER A 1 137 ? 21.732 30.347 6.136 1.00 87.19 137 SER A CA 1
ATOM 1086 C C . SER A 1 137 ? 22.321 29.586 7.321 1.00 87.19 137 SER A C 1
ATOM 1088 O O . SER A 1 137 ? 21.672 28.685 7.844 1.00 87.19 137 SER A O 1
ATOM 1090 N N . PHE A 1 138 ? 23.491 29.998 7.807 1.00 89.75 138 PHE A N 1
ATOM 1091 C CA . PHE A 1 138 ? 24.158 29.458 8.987 1.00 89.75 138 PHE A CA 1
ATOM 1092 C C . PHE A 1 138 ? 23.273 29.596 10.230 1.00 89.75 138 PHE A C 1
ATOM 1094 O O . PHE A 1 138 ? 22.926 28.596 10.856 1.00 89.75 138 PHE A O 1
ATOM 1101 N N . GLY A 1 139 ? 22.756 30.799 10.509 1.00 85.88 139 GLY A N 1
ATOM 1102 C CA . GLY A 1 139 ? 21.846 31.025 11.638 1.00 85.88 139 GLY A CA 1
ATOM 1103 C C . GLY A 1 139 ? 20.535 30.229 11.556 1.00 85.88 139 GLY A C 1
ATOM 1104 O O . GLY A 1 139 ? 20.060 29.713 12.569 1.00 85.88 139 GLY A O 1
ATOM 1105 N N . ARG A 1 140 ? 19.953 30.080 10.356 1.00 82.56 140 ARG A N 1
ATOM 1106 C CA . ARG A 1 140 ? 18.781 29.212 10.142 1.00 82.56 140 ARG A CA 1
ATOM 1107 C C . ARG A 1 140 ? 19.130 27.746 10.361 1.00 82.56 140 ARG A C 1
ATOM 1109 O O . ARG A 1 140 ? 18.384 27.061 11.044 1.00 82.56 140 ARG A O 1
ATOM 1116 N N . THR A 1 141 ? 20.255 27.285 9.826 1.00 79.81 141 THR A N 1
ATOM 1117 C CA . THR A 1 141 ? 20.715 25.896 9.946 1.00 79.81 141 THR A CA 1
ATOM 1118 C C . THR A 1 141 ? 20.924 25.524 11.410 1.00 79.81 141 THR A C 1
ATOM 1120 O O . THR A 1 141 ? 20.367 24.524 11.858 1.00 79.81 141 THR A O 1
ATOM 1123 N N . LYS A 1 142 ? 21.569 26.398 12.199 1.00 81.44 142 LYS A N 1
ATOM 1124 C CA . LYS A 1 142 ? 21.710 26.233 13.655 1.00 81.44 142 LYS A CA 1
ATOM 1125 C C . LYS A 1 142 ? 20.365 25.979 14.360 1.00 81.44 142 LYS A C 1
ATOM 1127 O O . LYS A 1 142 ? 20.329 25.246 15.340 1.00 81.44 142 LYS A O 1
ATOM 1132 N N . ALA A 1 143 ? 19.252 26.543 13.881 1.00 74.31 143 ALA A N 1
ATOM 1133 C CA . ALA A 1 143 ? 17.933 26.366 14.499 1.00 74.31 143 ALA A CA 1
ATOM 1134 C C . ALA A 1 143 ? 17.298 24.978 14.277 1.00 74.31 143 ALA A C 1
ATOM 1136 O O . ALA A 1 143 ? 16.363 24.633 14.998 1.00 74.31 143 ALA A O 1
ATOM 1137 N N . PHE A 1 144 ? 17.781 24.195 13.307 1.00 68.00 144 PHE A N 1
ATOM 1138 C CA . PHE A 1 144 ? 17.174 22.917 12.907 1.00 68.00 144 PHE A CA 1
ATOM 1139 C C . PHE A 1 144 ? 18.091 21.700 13.094 1.00 68.00 144 PHE A C 1
ATOM 1141 O O . PHE A 1 144 ? 17.657 20.576 12.851 1.00 68.00 144 PHE A O 1
ATOM 1148 N N . VAL A 1 145 ? 19.332 21.903 13.538 1.00 73.62 145 VAL A N 1
ATOM 1149 C CA . VAL A 1 145 ? 20.306 20.830 13.800 1.00 73.62 145 VAL A CA 1
ATOM 1150 C C . VAL A 1 145 ? 20.256 20.373 15.271 1.00 73.62 145 VAL A C 1
ATOM 1152 O O . VAL A 1 145 ? 19.707 21.097 16.112 1.00 73.62 145 VAL A O 1
ATOM 1155 N N . PRO A 1 146 ? 20.768 19.169 15.600 1.00 73.12 146 PRO A N 1
ATOM 1156 C CA . PRO A 1 146 ? 20.845 18.666 16.972 1.00 73.12 146 PRO A CA 1
ATOM 1157 C C . PRO A 1 146 ? 21.555 19.603 17.941 1.00 73.12 146 PRO A C 1
ATOM 1159 O O . PRO A 1 146 ? 22.490 20.313 17.578 1.00 73.12 146 PRO A O 1
ATOM 1162 N N . SER A 1 147 ? 21.149 19.541 19.206 1.00 76.19 147 SER A N 1
ATOM 1163 C CA . SER A 1 147 ? 21.770 20.274 20.312 1.00 76.19 147 SER A CA 1
ATOM 1164 C C . SER A 1 147 ? 22.817 19.471 21.092 1.00 76.19 147 SER A C 1
ATOM 1166 O O . SER A 1 147 ? 23.348 19.952 22.095 1.00 76.19 147 SER A O 1
ATOM 1168 N N . ARG A 1 148 ? 23.116 18.238 20.664 1.00 80.38 148 ARG A N 1
ATOM 1169 C CA . ARG A 1 148 ? 24.113 17.352 21.278 1.00 80.38 148 ARG A CA 1
ATOM 1170 C C . ARG A 1 148 ? 25.011 16.694 20.241 1.00 80.38 148 ARG A C 1
ATOM 1172 O O . ARG A 1 148 ? 24.629 16.526 19.087 1.00 80.38 148 ARG A O 1
ATOM 1179 N N . SER A 1 149 ? 26.199 16.290 20.690 1.00 79.62 149 SER A N 1
ATOM 1180 C CA . SER A 1 149 ? 27.139 15.522 19.872 1.00 79.62 149 SER A CA 1
ATOM 1181 C C . SER A 1 149 ? 26.730 14.050 19.788 1.00 79.62 149 SER A C 1
ATOM 1183 O O . SER A 1 149 ? 26.383 13.446 20.806 1.00 79.62 149 SER A O 1
ATOM 1185 N N . HIS A 1 150 ? 26.839 13.466 18.592 1.00 75.00 150 HIS A N 1
ATOM 1186 C CA . HIS A 1 150 ? 26.577 12.053 18.293 1.00 75.00 150 HIS A CA 1
ATOM 1187 C C . HIS A 1 150 ? 27.707 11.491 17.407 1.00 75.00 150 HIS A C 1
ATOM 1189 O O . HIS A 1 150 ? 27.550 11.398 16.192 1.00 75.00 150 HIS A O 1
ATOM 1195 N N . PRO A 1 151 ? 28.861 11.101 17.981 1.00 64.56 151 PRO A N 1
ATOM 1196 C CA . PRO A 1 151 ? 30.081 10.774 17.228 1.00 64.56 151 PRO A CA 1
ATOM 1197 C C . PRO A 1 151 ? 30.010 9.452 16.444 1.00 64.56 151 PRO A C 1
ATOM 1199 O O . PRO A 1 151 ? 30.941 9.121 15.721 1.00 64.56 151 PRO A O 1
ATOM 1202 N N . GLY A 1 152 ? 28.932 8.675 16.600 1.00 60.09 152 GLY A N 1
ATOM 1203 C CA . GLY A 1 152 ? 28.707 7.421 15.872 1.00 60.09 152 GLY A CA 1
ATOM 1204 C C . GLY A 1 152 ? 28.162 7.597 14.448 1.00 60.09 152 GLY A C 1
ATOM 1205 O O . GLY A 1 152 ? 27.876 6.596 13.790 1.00 60.09 152 GLY A O 1
ATOM 1206 N N . ALA A 1 153 ? 27.975 8.836 13.981 1.00 56.09 153 ALA A N 1
ATOM 1207 C CA . ALA A 1 153 ? 27.585 9.126 12.605 1.00 56.09 153 ALA A CA 1
ATOM 1208 C C . ALA A 1 153 ? 28.789 8.963 11.641 1.00 56.09 153 ALA A C 1
ATOM 1210 O O . ALA A 1 153 ? 29.912 9.266 12.032 1.00 56.09 153 ALA A O 1
ATOM 1211 N N . PRO A 1 154 ? 28.609 8.467 10.398 1.00 53.06 154 PRO A N 1
ATOM 1212 C CA . PRO A 1 154 ? 29.721 8.268 9.460 1.00 53.06 154 PRO A CA 1
ATOM 1213 C C . PRO A 1 154 ? 30.297 9.594 8.927 1.00 53.06 154 PRO A C 1
ATOM 1215 O O . PRO A 1 154 ? 29.551 10.386 8.363 1.00 53.06 154 PRO A O 1
ATOM 1218 N N . ASN A 1 155 ? 31.625 9.762 8.969 1.00 53.59 155 ASN A N 1
ATOM 1219 C CA . ASN A 1 155 ? 32.366 11.007 8.662 1.00 53.59 155 ASN A CA 1
ATOM 1220 C C . ASN A 1 155 ? 32.398 11.449 7.171 1.00 53.59 155 ASN A C 1
ATOM 1222 O O . ASN A 1 155 ? 33.369 12.077 6.743 1.00 53.59 155 ASN A O 1
ATOM 1226 N N . LYS A 1 156 ? 31.431 11.064 6.321 1.00 53.09 156 LYS A N 1
ATOM 1227 C CA . LYS A 1 156 ? 31.410 11.452 4.891 1.00 53.09 156 LYS A CA 1
ATOM 1228 C C . LYS A 1 156 ? 30.012 11.882 4.414 1.00 53.09 156 LYS A C 1
ATOM 1230 O O . LYS A 1 156 ? 29.057 11.112 4.575 1.00 53.09 156 LYS A O 1
ATOM 1235 N N . PRO A 1 157 ? 29.877 13.047 3.743 1.00 49.38 157 PRO A N 1
ATOM 1236 C CA . PRO A 1 157 ? 28.626 13.444 3.097 1.00 49.38 157 PRO A CA 1
ATOM 1237 C C . PRO A 1 157 ? 28.176 12.402 2.053 1.00 49.38 157 PRO A C 1
ATOM 1239 O O . PRO A 1 157 ? 29.031 11.804 1.395 1.00 49.38 157 PRO A O 1
ATOM 1242 N N . PRO A 1 158 ? 26.860 12.172 1.853 1.00 41.81 158 PRO A N 1
ATOM 1243 C CA . PRO A 1 158 ? 25.713 12.905 2.405 1.00 41.81 158 PRO A CA 1
ATOM 1244 C C . PRO A 1 158 ? 25.062 12.229 3.633 1.00 41.81 158 PRO A C 1
ATOM 1246 O O . PRO A 1 158 ? 23.958 12.602 4.028 1.00 41.81 158 PRO A O 1
ATOM 1249 N N . PHE A 1 159 ? 25.693 11.201 4.212 1.00 42.59 159 PHE A N 1
ATOM 1250 C CA . PHE A 1 159 ? 25.053 10.341 5.217 1.00 42.59 159 PHE A CA 1
ATOM 1251 C C . PHE A 1 159 ? 24.911 10.998 6.603 1.00 42.59 159 PHE A C 1
ATOM 1253 O O . PHE A 1 159 ? 23.918 10.745 7.284 1.00 42.59 159 PHE A O 1
ATOM 1260 N N . GLU A 1 160 ? 25.839 11.873 7.005 1.00 50.62 160 GLU A N 1
ATOM 1261 C CA . GLU A 1 160 ? 25.805 12.550 8.312 1.00 50.62 160 GLU A CA 1
ATOM 1262 C C . GLU A 1 160 ? 24.635 13.540 8.448 1.00 50.62 160 GLU A C 1
ATOM 1264 O O . GLU A 1 160 ? 23.907 13.513 9.443 1.00 50.62 160 GLU A O 1
ATOM 1269 N N . THR A 1 161 ? 24.377 14.345 7.409 1.00 52.16 161 THR A N 1
ATOM 1270 C CA . THR A 1 161 ? 23.309 15.360 7.392 1.00 52.16 161 THR A CA 1
ATOM 1271 C C . THR A 1 161 ? 21.934 14.753 7.665 1.00 52.16 161 THR A C 1
ATOM 1273 O O . THR A 1 161 ? 21.105 15.355 8.339 1.00 52.16 161 THR A O 1
ATOM 1276 N N . VAL A 1 162 ? 21.691 13.536 7.176 1.00 45.53 162 VAL A N 1
ATOM 1277 C CA . VAL A 1 162 ? 20.410 12.845 7.350 1.00 45.53 162 VAL A CA 1
ATOM 1278 C C . VAL A 1 162 ? 20.278 12.279 8.761 1.00 45.53 162 VAL A C 1
ATOM 1280 O O . VAL A 1 162 ? 19.242 12.464 9.389 1.00 45.53 162 VAL A O 1
ATOM 1283 N N . VAL A 1 163 ? 21.313 11.621 9.292 1.00 50.31 163 VAL A N 1
ATOM 1284 C CA . VAL A 1 163 ? 21.253 11.000 10.627 1.00 50.31 163 VAL A CA 1
ATOM 1285 C C . VAL A 1 163 ? 21.195 12.058 11.733 1.00 50.31 163 VAL A C 1
ATOM 1287 O O . VAL A 1 163 ? 20.375 11.930 12.640 1.00 50.31 163 VAL A O 1
ATOM 1290 N N . GLY A 1 164 ? 21.983 13.133 11.625 1.00 52.94 164 GLY A N 1
ATOM 1291 C CA . GLY A 1 164 ? 21.939 14.257 12.563 1.00 52.94 164 GLY A CA 1
ATOM 1292 C C . GLY A 1 164 ? 20.589 14.981 12.545 1.00 52.94 164 GLY A C 1
ATOM 1293 O O . GLY A 1 164 ? 19.976 15.181 13.586 1.00 52.94 164 GLY A O 1
ATOM 1294 N N . LEU A 1 165 ? 20.029 15.304 11.375 1.00 53.56 165 LEU A N 1
ATOM 1295 C CA . LEU A 1 165 ? 18.703 15.943 11.313 1.00 53.56 165 LEU A CA 1
ATOM 1296 C C . LEU A 1 165 ? 17.572 15.050 11.858 1.00 53.56 165 LEU A C 1
ATOM 1298 O O . LEU A 1 165 ? 16.573 15.567 12.356 1.00 53.56 165 LEU A O 1
ATOM 1302 N N . MET A 1 166 ? 17.729 13.723 11.813 1.00 48.66 166 MET A N 1
ATOM 1303 C CA . MET A 1 166 ? 16.754 12.768 12.355 1.00 48.66 166 MET A CA 1
ATOM 1304 C C . MET A 1 166 ? 16.754 12.708 13.890 1.00 48.66 166 MET A C 1
ATOM 1306 O O . MET A 1 166 ? 15.712 12.416 14.479 1.00 48.66 166 MET A O 1
ATOM 1310 N N . THR A 1 167 ? 17.878 13.002 14.554 1.00 56.38 167 THR A N 1
ATOM 1311 C CA . THR A 1 167 ? 17.952 13.044 16.027 1.00 56.38 167 THR A CA 1
ATOM 1312 C C . THR A 1 167 ? 17.582 14.409 16.606 1.00 56.38 167 THR A C 1
ATOM 1314 O O . THR A 1 167 ? 17.182 14.482 17.769 1.00 56.38 167 THR A O 1
ATOM 1317 N N . ALA A 1 168 ? 17.609 15.478 15.800 1.00 59.56 168 ALA A N 1
ATOM 1318 C CA . ALA A 1 168 ? 17.320 16.837 16.257 1.00 59.56 168 ALA A CA 1
ATOM 1319 C C . ALA A 1 168 ? 15.959 16.981 16.975 1.00 59.56 168 ALA A C 1
ATOM 1321 O O . ALA A 1 168 ? 15.937 17.560 18.061 1.00 59.56 168 ALA A O 1
ATOM 1322 N N . PRO A 1 169 ? 14.827 16.429 16.484 1.00 53.06 169 PRO A N 1
ATOM 1323 C CA . PRO A 1 169 ? 13.542 16.541 17.183 1.00 53.06 169 PRO A CA 1
ATOM 1324 C C . PRO A 1 169 ? 13.539 15.877 18.567 1.00 53.06 169 PRO A C 1
ATOM 1326 O O . PRO A 1 169 ? 12.853 16.346 19.474 1.00 53.06 169 PRO A O 1
ATOM 1329 N N . ILE A 1 170 ? 14.306 14.795 18.733 1.00 58.25 170 ILE A N 1
ATOM 1330 C CA . ILE A 1 170 ? 14.421 14.050 19.994 1.00 58.25 170 ILE A CA 1
ATOM 1331 C C . ILE A 1 170 ? 15.277 14.842 20.988 1.00 58.25 170 ILE A C 1
ATOM 1333 O O . ILE A 1 170 ? 14.894 14.988 22.150 1.00 58.25 170 ILE A O 1
ATOM 1337 N N . ASP A 1 171 ? 16.391 15.412 20.526 1.00 61.00 171 ASP A N 1
ATOM 1338 C CA . ASP A 1 171 ? 17.257 16.255 21.352 1.00 61.00 171 ASP A CA 1
ATOM 1339 C C . ASP A 1 171 ? 16.554 17.553 21.786 1.00 61.00 171 ASP A C 1
ATOM 1341 O O . ASP A 1 171 ? 16.591 17.897 22.969 1.00 61.00 171 ASP A O 1
ATOM 1345 N N . HIS A 1 172 ? 15.812 18.207 20.880 1.00 64.81 172 HIS A N 1
ATOM 1346 C CA . HIS A 1 172 ? 15.013 19.406 21.185 1.00 64.81 172 HIS A CA 1
ATOM 1347 C C . HIS A 1 172 ? 13.896 19.131 22.208 1.00 64.81 172 HIS A C 1
ATOM 1349 O O . HIS A 1 172 ? 13.585 19.993 23.032 1.00 64.81 172 HIS A O 1
ATOM 1355 N N . LEU A 1 173 ? 13.308 17.927 22.211 1.00 52.59 173 LEU A N 1
ATOM 1356 C CA . LEU A 1 173 ? 12.372 17.491 23.258 1.00 52.59 173 LEU A CA 1
ATOM 1357 C C . LEU A 1 173 ? 13.081 17.266 24.599 1.00 52.59 173 LEU A C 1
ATOM 1359 O O . LEU A 1 173 ? 12.548 17.641 25.641 1.00 52.59 173 LEU A O 1
ATOM 1363 N N . GLY A 1 174 ? 14.282 16.683 24.582 1.00 61.00 174 GLY A N 1
ATOM 1364 C CA . GLY A 1 174 ? 15.113 16.523 25.776 1.00 61.00 174 GLY A CA 1
ATOM 1365 C C . GLY A 1 174 ? 15.533 17.860 26.396 1.00 61.00 174 GLY A C 1
ATOM 1366 O O . GLY A 1 174 ? 15.581 17.979 27.620 1.00 61.00 174 GLY A O 1
ATOM 1367 N N . ASP A 1 175 ? 15.776 18.882 25.573 1.00 69.00 175 ASP A N 1
ATOM 1368 C CA . ASP A 1 175 ? 16.150 20.226 26.024 1.00 69.00 175 ASP A CA 1
ATOM 1369 C C . ASP A 1 175 ? 15.034 20.956 26.782 1.00 69.00 175 ASP A C 1
ATOM 1371 O O . ASP A 1 175 ? 15.338 21.745 27.675 1.00 69.00 175 ASP A O 1
ATOM 1375 N N . LEU A 1 176 ? 13.754 20.648 26.524 1.00 61.19 176 LEU A N 1
ATOM 1376 C CA . LEU A 1 176 ? 12.621 21.189 27.299 1.00 61.19 176 LEU A CA 1
ATOM 1377 C C . LEU A 1 176 ? 12.685 20.818 28.786 1.00 61.19 176 LEU A C 1
ATOM 1379 O O . LEU A 1 176 ? 12.114 21.515 29.625 1.00 61.19 176 LEU A O 1
ATOM 1383 N N . PHE A 1 177 ? 13.373 19.723 29.110 1.00 66.38 177 PHE A N 1
ATOM 1384 C CA . PHE A 1 177 ? 13.547 19.235 30.474 1.00 66.38 177 PHE A CA 1
ATOM 1385 C C . PHE A 1 177 ? 14.904 19.625 31.079 1.00 66.38 177 PHE A C 1
ATOM 1387 O O . PHE A 1 177 ? 15.163 19.323 32.246 1.00 66.38 177 PHE A O 1
ATOM 1394 N N . ARG A 1 178 ? 15.773 20.311 30.321 1.00 73.56 178 ARG A N 1
ATOM 1395 C CA . ARG A 1 178 ? 17.076 20.799 30.792 1.00 73.56 178 ARG A CA 1
ATOM 1396 C C . ARG A 1 178 ? 16.987 22.251 31.239 1.00 73.56 178 ARG A C 1
ATOM 1398 O O . ARG A 1 178 ? 16.228 23.062 30.719 1.00 73.56 178 ARG A O 1
ATOM 1405 N N . LYS A 1 179 ? 17.806 22.590 32.230 1.00 80.44 179 LYS A N 1
ATOM 1406 C CA . LYS A 1 179 ? 17.948 23.957 32.727 1.00 80.44 179 LYS A CA 1
ATOM 1407 C C . LYS A 1 179 ? 19.066 24.662 31.961 1.00 80.44 179 LYS A C 1
ATOM 1409 O O . LYS A 1 179 ? 20.169 24.123 31.866 1.00 80.44 179 LYS A O 1
ATOM 1414 N N . PHE A 1 180 ? 18.787 25.878 31.500 1.00 85.31 180 PHE A N 1
ATOM 1415 C CA . PHE A 1 180 ? 19.744 26.800 30.880 1.00 85.31 180 PHE A CA 1
ATOM 1416 C C . PHE A 1 180 ? 19.917 28.065 31.754 1.00 85.31 180 PHE A C 1
ATOM 1418 O O . PHE A 1 180 ? 19.130 28.266 32.693 1.00 85.31 180 PHE A O 1
ATOM 1425 N N . PRO A 1 181 ? 20.958 28.889 31.525 1.00 84.56 181 PRO A N 1
ATOM 1426 C CA . PRO A 1 181 ? 21.157 30.158 32.228 1.00 84.56 181 PRO A CA 1
ATOM 1427 C C . PRO A 1 181 ? 20.071 31.188 31.868 1.00 84.56 181 PRO A C 1
ATOM 1429 O O . PRO A 1 181 ? 19.670 31.286 30.716 1.00 84.56 181 PRO A O 1
ATOM 1432 N N . ASP A 1 182 ? 19.621 31.997 32.832 1.00 69.25 182 ASP A N 1
ATOM 1433 C CA . ASP A 1 182 ? 18.563 33.008 32.624 1.00 69.25 182 ASP A CA 1
ATOM 1434 C C . ASP A 1 182 ? 19.009 34.245 31.814 1.00 69.25 182 ASP A C 1
ATOM 1436 O O . ASP A 1 182 ? 18.165 34.983 31.305 1.00 69.25 182 ASP A O 1
ATOM 1440 N N . SER A 1 183 ? 20.318 34.512 31.745 1.00 59.47 183 SER A N 1
ATOM 1441 C CA . SER A 1 183 ? 20.903 35.731 31.159 1.00 59.47 183 SER A CA 1
ATOM 1442 C C . SER A 1 183 ? 21.216 35.625 29.666 1.00 59.47 183 SER A C 1
ATOM 1444 O O . SER A 1 183 ? 21.523 36.630 29.032 1.00 59.47 183 SER A O 1
ATOM 1446 N N . VAL A 1 184 ? 21.157 34.417 29.114 1.00 61.56 184 VAL A N 1
ATOM 1447 C CA . VAL A 1 184 ? 21.246 34.148 27.679 1.00 61.56 184 VAL A CA 1
ATOM 1448 C C . VAL A 1 184 ? 19.808 33.836 27.288 1.00 61.56 184 VAL A C 1
ATOM 1450 O O . VAL A 1 184 ? 19.255 32.870 27.803 1.00 61.56 184 VAL A O 1
ATOM 1453 N N . GLY A 1 185 ? 19.139 34.719 26.535 1.00 52.34 185 GLY A N 1
ATOM 1454 C CA . GLY A 1 185 ? 17.700 34.593 26.247 1.00 52.34 185 GLY A CA 1
ATOM 1455 C C . GLY A 1 185 ? 17.314 33.150 25.901 1.00 52.34 185 GLY A C 1
ATOM 1456 O O . GLY A 1 185 ? 18.070 32.478 25.205 1.00 52.34 185 GLY A O 1
ATOM 1457 N N . SER A 1 186 ? 16.181 32.661 26.427 1.00 45.69 186 SER A N 1
ATOM 1458 C CA . SER A 1 186 ? 15.857 31.227 26.412 1.00 45.69 186 SER A CA 1
ATOM 1459 C C . SER A 1 186 ? 16.052 30.619 25.013 1.00 45.69 186 SER A C 1
ATOM 1461 O O . SER A 1 186 ? 15.529 31.184 24.046 1.00 45.69 186 SER A O 1
ATOM 1463 N N . PRO A 1 187 ? 16.754 29.474 24.884 1.00 51.00 187 PRO A N 1
ATOM 1464 C CA . PRO A 1 187 ? 17.085 28.868 23.589 1.00 51.00 187 PRO A CA 1
ATOM 1465 C C . PRO A 1 187 ? 15.856 28.348 22.827 1.00 51.00 187 PRO A C 1
ATOM 1467 O O . PRO A 1 187 ? 15.964 27.952 21.667 1.00 51.00 187 PRO A O 1
ATOM 1470 N N . ASN A 1 188 ? 14.676 28.373 23.457 1.00 43.94 188 ASN A N 1
ATOM 1471 C CA . ASN A 1 188 ? 13.404 28.058 22.833 1.00 43.94 188 ASN A CA 1
ATOM 1472 C C . ASN A 1 188 ? 12.528 29.325 22.751 1.00 43.94 188 ASN A C 1
ATOM 1474 O O . ASN A 1 188 ? 12.135 29.856 23.797 1.00 43.94 188 ASN A O 1
ATOM 1478 N N . PRO A 1 189 ? 12.145 29.799 21.549 1.00 42.16 189 PRO A N 1
ATOM 1479 C CA . PRO A 1 189 ? 11.261 30.958 21.407 1.00 42.16 189 PRO A CA 1
ATOM 1480 C C . PRO A 1 189 ? 9.890 30.775 22.091 1.00 42.16 189 PRO A C 1
ATOM 1482 O O . PRO A 1 189 ? 9.204 31.762 22.337 1.00 42.16 189 PRO A O 1
ATOM 1485 N N . ILE A 1 190 ? 9.516 29.541 22.460 1.00 36.94 190 ILE A N 1
ATOM 1486 C CA . ILE A 1 190 ? 8.286 29.201 23.195 1.00 36.94 190 ILE A CA 1
ATOM 1487 C C . ILE A 1 190 ? 8.396 29.501 24.708 1.00 36.94 190 ILE A C 1
ATOM 1489 O O . ILE A 1 190 ? 7.389 29.768 25.357 1.00 36.94 190 ILE A O 1
ATOM 1493 N N . LEU A 1 191 ? 9.600 29.492 25.295 1.00 36.53 191 LEU A N 1
ATOM 1494 C CA . LEU A 1 191 ? 9.796 29.677 26.744 1.00 36.53 191 LEU A CA 1
ATOM 1495 C C . LEU A 1 191 ? 9.926 31.153 27.166 1.00 36.53 191 LEU A C 1
ATOM 1497 O O . LEU A 1 191 ? 9.658 31.486 28.321 1.00 36.53 191 LEU A O 1
ATOM 1501 N N . ASN A 1 192 ? 10.270 32.058 26.242 1.00 39.81 192 ASN A N 1
ATOM 1502 C CA . ASN A 1 192 ? 10.449 33.489 26.534 1.00 39.81 192 ASN A CA 1
ATOM 1503 C C . ASN A 1 192 ? 9.140 34.251 26.839 1.00 39.81 192 ASN A C 1
ATOM 1505 O O . ASN A 1 192 ? 9.198 35.411 27.240 1.00 39.81 192 ASN A O 1
ATOM 1509 N N . THR A 1 193 ? 7.962 33.632 26.695 1.00 35.62 193 THR A N 1
ATOM 1510 C CA . THR A 1 193 ? 6.657 34.281 26.941 1.00 35.62 193 THR A CA 1
ATOM 1511 C C . THR A 1 193 ? 6.111 34.104 28.361 1.00 35.62 193 THR A C 1
ATOM 1513 O O . THR A 1 193 ? 5.058 34.653 28.676 1.00 35.62 193 THR A O 1
ATOM 1516 N N . CYS A 1 194 ? 6.801 33.369 29.237 1.00 30.30 194 CYS A N 1
ATOM 1517 C CA . CYS A 1 194 ? 6.298 33.023 30.570 1.00 30.30 194 CYS A CA 1
ATOM 1518 C C . CYS A 1 194 ? 7.184 33.587 31.697 1.00 30.30 194 CYS A C 1
ATOM 1520 O O . CYS A 1 194 ? 7.872 32.835 32.383 1.00 30.30 194 CYS A O 1
ATOM 1522 N N . LYS A 1 195 ? 7.145 34.905 31.942 1.00 29.95 195 LYS A N 1
ATOM 1523 C CA . LYS A 1 195 ? 7.555 35.491 33.236 1.00 29.95 195 LYS A CA 1
ATOM 1524 C C . LYS A 1 195 ? 6.452 36.432 33.750 1.00 29.95 195 LYS A C 1
ATOM 1526 O O . LYS A 1 195 ? 6.060 37.383 33.085 1.00 29.95 195 LYS A O 1
ATOM 1531 N N . ASN A 1 196 ? 5.917 36.082 34.918 1.00 28.97 196 ASN A N 1
ATOM 1532 C CA . ASN A 1 196 ? 4.723 36.624 35.578 1.00 28.97 196 ASN A CA 1
ATOM 1533 C C . ASN A 1 196 ? 5.072 37.836 36.474 1.00 28.97 196 ASN A C 1
ATOM 1535 O O . ASN A 1 196 ? 6.109 37.778 37.139 1.00 28.97 196 ASN A O 1
ATOM 1539 N N . PRO A 1 197 ? 4.191 38.841 36.641 1.00 28.78 197 PRO A N 1
ATOM 1540 C CA . PRO A 1 197 ? 4.119 39.631 37.866 1.00 28.78 197 PRO A CA 1
ATOM 1541 C C . PRO A 1 197 ? 2.874 39.291 38.704 1.00 28.78 197 PRO A C 1
ATOM 1543 O O . PRO A 1 197 ? 1.872 38.768 38.228 1.00 28.78 197 PRO A O 1
ATOM 1546 N N . GLN A 1 198 ? 3.009 39.557 39.997 1.00 28.84 198 GLN A N 1
ATOM 1547 C CA . GLN A 1 198 ? 2.258 39.019 41.128 1.00 28.84 198 GLN A CA 1
ATOM 1548 C C . GLN A 1 198 ? 0.838 39.584 41.343 1.00 28.84 198 GLN A C 1
ATOM 1550 O O . GLN A 1 198 ? 0.555 40.732 41.021 1.00 28.84 198 GLN A O 1
ATOM 1555 N N . ASN A 1 199 ? 0.011 38.743 41.986 1.00 30.20 199 ASN A N 1
ATOM 1556 C CA . ASN A 1 199 ? -1.061 39.001 42.967 1.00 30.20 199 ASN A CA 1
ATOM 1557 C C . ASN A 1 199 ? -1.696 40.404 43.056 1.00 30.20 199 ASN A C 1
ATOM 1559 O O . ASN A 1 199 ? -1.043 41.354 43.475 1.00 30.20 199 ASN A O 1
ATOM 1563 N N . ASN A 1 200 ? -3.034 40.453 42.949 1.00 25.39 200 ASN A N 1
ATOM 1564 C CA . ASN A 1 200 ? -3.876 40.889 44.074 1.00 25.39 200 ASN A CA 1
ATOM 1565 C C . ASN A 1 200 ? -5.364 40.526 43.901 1.00 25.39 200 ASN A C 1
ATOM 1567 O O . ASN A 1 200 ? -5.964 40.721 42.847 1.00 25.39 200 ASN A O 1
ATOM 1571 N N . ASN A 1 201 ? -5.941 40.010 44.988 1.00 28.73 201 ASN A N 1
ATOM 1572 C CA . ASN A 1 201 ? -7.371 39.795 45.215 1.00 28.73 201 ASN A CA 1
ATOM 1573 C C . ASN A 1 201 ? -8.140 41.127 45.253 1.00 28.73 201 ASN A C 1
ATOM 1575 O O . ASN A 1 201 ? -7.616 42.085 45.810 1.00 28.73 201 ASN A O 1
ATOM 1579 N N . HIS A 1 202 ? -9.403 41.149 44.793 1.00 26.25 202 HIS A N 1
ATOM 1580 C CA . HIS A 1 202 ? -10.563 41.586 45.599 1.00 26.25 202 HIS A CA 1
ATOM 1581 C C . HIS A 1 202 ? -11.918 41.496 44.850 1.00 26.25 202 HIS A C 1
ATOM 1583 O O . HIS A 1 202 ? -12.149 42.138 43.835 1.00 26.25 202 HIS A O 1
ATOM 1589 N N . THR A 1 203 ? -12.806 40.668 45.415 1.00 25.25 203 THR A N 1
ATOM 1590 C CA . THR A 1 203 ? -14.255 40.848 45.683 1.00 25.25 203 THR A CA 1
ATOM 1591 C C . THR A 1 203 ? -15.189 41.650 44.751 1.00 25.25 203 THR A C 1
ATOM 1593 O O . THR A 1 203 ? -15.107 42.866 44.666 1.00 25.25 203 THR A O 1
ATOM 1596 N N . ARG A 1 204 ? -16.208 40.920 44.246 1.00 26.11 204 ARG A N 1
ATOM 1597 C CA . ARG A 1 204 ? -17.664 41.221 44.134 1.00 26.11 204 ARG A CA 1
ATOM 1598 C C . ARG A 1 204 ? -18.119 42.692 44.087 1.00 26.11 204 ARG A C 1
ATOM 1600 O O . ARG A 1 204 ? -17.950 43.409 45.064 1.00 26.11 204 ARG A O 1
ATOM 1607 N N . THR A 1 205 ? -19.032 42.994 43.157 1.00 25.06 205 THR A N 1
ATOM 1608 C CA . THR A 1 205 ? -20.446 43.287 43.497 1.00 25.06 205 THR A CA 1
ATOM 1609 C C . THR A 1 205 ? -21.367 43.290 42.272 1.00 25.06 205 THR A C 1
ATOM 1611 O O . THR A 1 205 ? -20.991 43.649 41.165 1.00 25.06 205 THR A O 1
ATOM 1614 N N . SER A 1 206 ? -22.582 42.816 42.529 1.00 28.02 206 SER A N 1
ATOM 1615 C CA . SER A 1 206 ? -23.786 42.770 41.702 1.00 28.02 206 SER A CA 1
ATOM 1616 C C . SER A 1 206 ? -24.389 44.146 41.418 1.00 28.02 206 SER A C 1
ATOM 1618 O O . SER A 1 206 ? -24.394 44.978 42.321 1.00 28.02 206 SER A O 1
ATOM 1620 N N . GLN A 1 207 ? -25.088 44.291 40.288 1.00 25.70 207 GLN A N 1
ATOM 1621 C CA . GLN A 1 207 ? -26.358 45.023 40.244 1.00 25.70 207 GLN A CA 1
ATOM 1622 C C . GLN A 1 207 ? -27.234 44.549 39.075 1.00 25.70 207 GLN A C 1
ATOM 1624 O O . GLN A 1 207 ? -26.807 44.460 37.929 1.00 25.70 207 GLN A O 1
ATOM 1629 N N . SER A 1 208 ? -28.456 44.189 39.450 1.00 27.64 208 SER A N 1
ATOM 1630 C CA . SER A 1 208 ? -29.639 43.867 38.655 1.00 27.64 208 SER A CA 1
ATOM 1631 C C . SER A 1 208 ? -30.239 45.104 37.979 1.00 27.64 208 SER A C 1
ATOM 1633 O O . SER A 1 208 ? -30.138 46.180 38.563 1.00 27.64 208 SER A O 1
ATOM 1635 N N . MET A 1 209 ? -31.012 44.929 36.901 1.00 25.58 209 MET A N 1
ATOM 1636 C CA . MET A 1 209 ? -32.432 45.330 36.881 1.00 25.58 209 MET A CA 1
ATOM 1637 C C . MET A 1 209 ? -33.176 44.834 35.629 1.00 25.58 209 MET A C 1
ATOM 1639 O O . MET A 1 209 ? -32.629 44.788 34.531 1.00 25.58 209 MET A O 1
ATOM 1643 N N . ASP A 1 210 ? -34.424 44.442 35.884 1.00 28.09 210 ASP A N 1
ATOM 1644 C CA . ASP A 1 210 ? -35.425 43.804 35.028 1.00 28.09 210 ASP A CA 1
ATOM 1645 C C . ASP A 1 210 ? -35.993 44.678 33.896 1.00 28.09 210 ASP A C 1
ATOM 1647 O O . ASP A 1 210 ? -36.099 45.895 34.035 1.00 28.09 210 ASP A O 1
ATOM 1651 N N . ALA A 1 211 ? -36.542 44.021 32.864 1.00 26.72 211 ALA A N 1
ATOM 1652 C CA . ALA A 1 211 ? -37.831 44.403 32.274 1.00 26.72 211 ALA A CA 1
ATOM 1653 C C . ALA A 1 211 ? -38.512 43.203 31.576 1.00 26.72 211 ALA A C 1
ATOM 1655 O O . ALA A 1 211 ? -37.906 42.484 30.786 1.00 26.72 211 ALA A O 1
ATOM 1656 N N . MET A 1 212 ? -39.788 43.005 31.917 1.00 28.03 212 MET A N 1
ATOM 1657 C CA . MET A 1 212 ? -40.703 41.926 31.521 1.00 28.03 212 MET A CA 1
ATOM 1658 C C . MET A 1 212 ? -41.196 42.013 30.061 1.00 28.03 212 MET A C 1
ATOM 1660 O O . MET A 1 212 ? -41.402 43.118 29.572 1.00 28.03 212 MET A O 1
ATOM 1664 N N . ALA A 1 213 ? -41.543 40.870 29.440 1.00 26.47 213 ALA A N 1
ATOM 1665 C CA . ALA A 1 213 ? -42.924 40.540 29.011 1.00 26.47 213 ALA A CA 1
ATOM 1666 C C . ALA A 1 213 ? -43.024 39.268 28.123 1.00 26.47 213 ALA A C 1
ATOM 1668 O O . ALA A 1 213 ? -42.545 39.228 26.998 1.00 26.47 213 ALA A O 1
ATOM 1669 N N . GLN A 1 214 ? -43.702 38.257 28.682 1.00 31.00 214 GLN A N 1
ATOM 1670 C CA . GLN A 1 214 ? -44.668 37.299 28.104 1.00 31.00 214 GLN A CA 1
ATOM 1671 C C . GLN A 1 214 ? -44.478 36.693 26.693 1.00 31.00 214 GLN A C 1
ATOM 1673 O O . GLN A 1 214 ? -44.726 37.335 25.680 1.00 31.00 214 GLN A O 1
ATOM 1678 N N . ASN A 1 215 ? -44.278 35.366 26.659 1.00 30.75 215 ASN A N 1
ATOM 1679 C CA . ASN A 1 215 ? -45.194 34.414 26.007 1.00 30.75 215 ASN A CA 1
ATOM 1680 C C . ASN A 1 215 ? -44.919 32.979 26.503 1.00 30.75 215 ASN A C 1
ATOM 1682 O O . ASN A 1 215 ? -43.779 32.520 26.526 1.00 30.75 215 ASN A O 1
ATOM 1686 N N . ILE A 1 216 ? -45.969 32.287 26.951 1.00 28.62 216 ILE A N 1
ATOM 1687 C CA . ILE A 1 216 ? -45.913 30.938 27.533 1.00 28.62 216 ILE A CA 1
ATOM 1688 C C . ILE A 1 216 ? -45.898 29.901 26.394 1.00 28.62 216 ILE A C 1
ATOM 1690 O O . ILE A 1 216 ? -46.818 29.862 25.582 1.00 28.62 216 ILE A O 1
ATOM 1694 N N . HIS A 1 217 ? -44.856 29.063 26.353 1.00 33.91 217 HIS A N 1
ATOM 1695 C CA . HIS A 1 217 ? -44.640 27.950 25.408 1.00 33.91 217 HIS A CA 1
ATOM 1696 C C . HIS A 1 217 ? -44.543 26.618 26.213 1.00 33.91 217 HIS A C 1
ATOM 1698 O O . HIS A 1 217 ? -44.234 26.669 27.409 1.00 33.91 217 HIS A O 1
ATOM 1704 N N . PRO A 1 218 ? -44.828 25.426 25.637 1.00 33.06 218 PRO A N 1
ATOM 1705 C CA . PRO A 1 218 ? -45.142 24.173 26.324 1.00 33.06 218 PRO A CA 1
ATOM 1706 C C . PRO A 1 218 ? -43.918 23.511 26.976 1.00 33.06 218 PRO A C 1
ATOM 1708 O O . PRO A 1 218 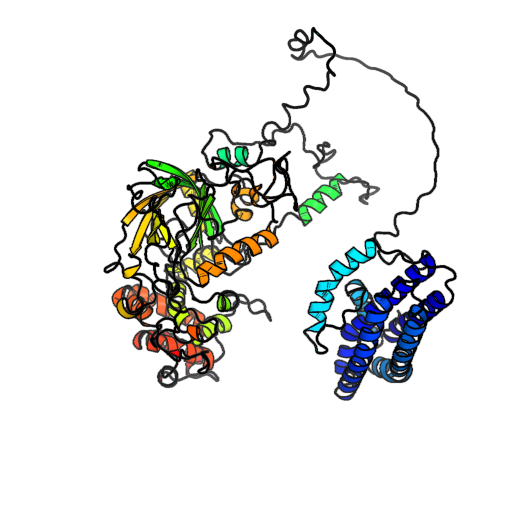? -43.387 22.507 26.514 1.00 33.06 218 PRO A O 1
ATOM 1711 N N . LEU A 1 219 ? -43.496 24.080 28.102 1.00 34.47 219 LEU A N 1
ATOM 1712 C CA . LEU A 1 219 ? -42.574 23.488 29.078 1.00 34.47 219 LEU A CA 1
ATOM 1713 C C . LEU A 1 219 ? -43.238 23.289 30.451 1.00 34.47 219 LEU A C 1
ATOM 1715 O O . LEU A 1 219 ? -42.702 22.582 31.302 1.00 34.47 219 LEU A O 1
ATOM 1719 N N . GLN A 1 220 ? -44.445 23.827 30.658 1.00 34.62 220 GLN A N 1
ATOM 1720 C CA . GLN A 1 220 ? -45.166 23.711 31.932 1.00 34.62 220 GLN A CA 1
ATOM 1721 C C . GLN A 1 220 ? -45.758 22.315 32.202 1.00 34.62 220 GLN A C 1
ATOM 1723 O O . GLN A 1 220 ? -46.131 22.036 33.335 1.00 34.62 220 GLN A O 1
ATOM 1728 N N . ALA A 1 221 ? -45.773 21.406 31.220 1.00 35.00 221 ALA A N 1
ATOM 1729 C CA . ALA A 1 221 ? -46.202 20.015 31.419 1.00 35.00 221 ALA A CA 1
ATOM 1730 C C . ALA A 1 221 ? -45.079 19.073 31.906 1.00 35.00 221 ALA A C 1
ATOM 1732 O O . ALA A 1 221 ? -45.357 17.953 32.319 1.00 35.00 221 ALA A O 1
ATOM 1733 N N . ILE A 1 222 ? -43.813 19.510 31.888 1.00 35.44 222 ILE A N 1
ATOM 1734 C CA . ILE A 1 222 ? -42.668 18.685 32.330 1.00 35.44 222 ILE A CA 1
ATOM 1735 C C . ILE A 1 222 ? -42.321 18.958 33.805 1.00 35.44 222 ILE A C 1
ATOM 1737 O O . ILE A 1 222 ? -41.657 18.162 34.467 1.00 35.44 222 ILE A O 1
ATOM 1741 N N . GLN A 1 223 ? -42.829 20.053 34.371 1.00 32.81 223 GLN A N 1
ATOM 1742 C CA . GLN A 1 223 ? -42.431 20.518 35.698 1.00 32.81 223 GLN A CA 1
ATOM 1743 C C . GLN A 1 223 ? -43.157 19.815 36.859 1.00 32.81 223 GLN A C 1
ATOM 1745 O O . GLN A 1 223 ? -42.742 19.953 38.006 1.00 32.81 223 GLN A O 1
ATOM 1750 N N . SER A 1 224 ? -44.186 19.003 36.587 1.00 36.59 224 SER A N 1
ATOM 1751 C CA . SER A 1 224 ? -44.928 18.252 37.613 1.00 36.59 224 SER A CA 1
ATOM 1752 C C . SER A 1 224 ? -44.373 16.852 37.917 1.00 36.59 224 SER A C 1
ATOM 1754 O O . SER A 1 224 ? -44.946 16.148 38.742 1.00 36.59 224 SER A O 1
ATOM 1756 N N . ALA A 1 225 ? -43.257 16.442 37.303 1.00 35.53 225 ALA A N 1
ATOM 1757 C CA . ALA A 1 225 ? -42.588 15.165 37.596 1.00 35.53 225 ALA A CA 1
ATOM 1758 C C . ALA A 1 225 ? -41.253 15.326 38.355 1.00 35.53 225 ALA A C 1
ATOM 1760 O O . ALA A 1 225 ? -40.475 14.379 38.456 1.00 35.53 225 ALA A O 1
ATOM 1761 N N . ILE A 1 226 ? -40.979 16.513 38.908 1.00 39.59 226 ILE A N 1
ATOM 1762 C CA . ILE A 1 226 ? -39.827 16.781 39.783 1.00 39.59 226 ILE A CA 1
ATOM 1763 C C . ILE A 1 226 ? -40.368 16.958 41.200 1.00 39.59 226 ILE A C 1
ATOM 1765 O O . ILE A 1 226 ? -40.643 18.066 41.650 1.00 39.59 226 ILE A O 1
ATOM 1769 N N . GLY A 1 227 ? -40.595 15.841 41.881 1.00 44.00 227 GLY A N 1
ATOM 1770 C CA . GLY A 1 227 ? -41.304 15.841 43.155 1.00 44.00 227 GLY A CA 1
ATOM 1771 C C . GLY A 1 227 ? -40.852 14.769 44.133 1.00 44.00 227 GLY A C 1
ATOM 1772 O O . GLY A 1 227 ? -41.704 14.224 44.814 1.00 44.00 227 GLY A O 1
ATOM 1773 N N . SER A 1 228 ? -39.553 14.456 44.219 1.00 37.75 228 SER A N 1
ATOM 1774 C CA . SER A 1 228 ? -38.966 13.826 45.418 1.00 37.75 228 SER A CA 1
ATOM 1775 C C . SER A 1 228 ? -37.436 13.721 45.334 1.00 37.75 228 SER A C 1
ATOM 1777 O O . SER A 1 228 ? -36.912 13.079 44.430 1.00 37.75 228 SER A O 1
ATOM 1779 N N . ALA A 1 229 ? -36.764 14.287 46.344 1.00 39.62 229 ALA A N 1
ATOM 1780 C CA . ALA A 1 229 ? -35.364 14.085 46.747 1.00 39.62 229 ALA A CA 1
ATOM 1781 C C . ALA A 1 229 ? -34.235 14.663 45.854 1.00 39.62 229 ALA A C 1
ATOM 1783 O O . ALA A 1 229 ? -33.655 13.986 45.015 1.00 39.62 229 ALA A O 1
ATOM 1784 N N . GLY A 1 230 ? -33.833 15.906 46.151 1.00 45.41 230 GLY A N 1
ATOM 1785 C CA . GLY A 1 230 ? -32.416 16.281 46.335 1.00 45.41 230 GLY A CA 1
ATOM 1786 C C . GLY A 1 230 ? -31.407 16.169 45.179 1.00 45.41 230 GLY A C 1
ATOM 1787 O O . GLY A 1 230 ? -30.212 16.212 45.457 1.00 45.41 230 GLY A O 1
ATOM 1788 N N . GLY A 1 231 ? -31.823 16.031 43.919 1.00 42.56 231 GLY A N 1
ATOM 1789 C CA . GLY A 1 231 ? -30.912 16.033 42.762 1.00 42.56 231 GLY A CA 1
ATOM 1790 C C . GLY A 1 231 ? -30.602 17.440 42.226 1.00 42.56 231 GLY A C 1
ATOM 1791 O O . GLY A 1 231 ? -31.492 18.285 42.167 1.00 42.56 231 GLY A O 1
ATOM 1792 N N . ASP A 1 232 ? -29.355 17.687 41.801 1.00 45.34 232 ASP A N 1
ATOM 1793 C CA . ASP A 1 232 ? -28.964 18.897 41.054 1.00 45.34 232 ASP A CA 1
ATOM 1794 C C . ASP A 1 232 ? -29.836 19.027 39.781 1.00 45.34 232 ASP A C 1
ATOM 1796 O O . ASP A 1 232 ? -29.795 18.133 38.927 1.00 45.34 232 ASP A O 1
ATOM 1800 N N . PRO A 1 233 ? -30.608 20.118 39.606 1.00 50.03 233 PRO A N 1
ATOM 1801 C CA . PRO A 1 233 ? -31.499 20.302 38.457 1.00 50.03 233 PRO A CA 1
ATOM 1802 C C . PRO A 1 233 ? -30.771 20.378 37.101 1.00 50.03 233 PRO A C 1
ATOM 1804 O O . PRO A 1 233 ? -31.420 20.332 36.059 1.00 50.03 233 PRO A O 1
ATOM 1807 N N . ARG A 1 234 ? -29.431 20.447 37.077 1.00 53.25 234 ARG A N 1
ATOM 1808 C CA . ARG A 1 234 ? -28.612 20.397 35.849 1.00 53.25 234 ARG A CA 1
ATOM 1809 C C . ARG A 1 234 ? -28.328 18.974 35.349 1.00 53.25 234 ARG A C 1
ATOM 1811 O O . ARG A 1 234 ? -27.764 18.808 34.272 1.00 53.25 234 ARG A O 1
ATOM 1818 N N . ALA A 1 235 ? -28.723 17.932 36.083 1.00 44.47 235 ALA A N 1
ATOM 1819 C CA . ALA A 1 235 ? -28.386 16.543 35.747 1.00 44.47 235 ALA A CA 1
ATOM 1820 C C . ALA A 1 235 ? -29.078 15.987 34.480 1.00 44.47 235 ALA A C 1
ATOM 1822 O O . ALA A 1 235 ? -28.689 14.930 33.984 1.00 44.47 235 ALA A O 1
ATOM 1823 N N . LEU A 1 236 ? -30.047 16.705 33.900 1.00 46.41 236 LEU A N 1
ATOM 1824 C CA . LEU A 1 236 ? -30.694 16.352 32.626 1.00 46.41 236 LEU A CA 1
ATOM 1825 C C . LEU A 1 236 ? -29.922 16.830 31.378 1.00 46.41 236 LEU A C 1
ATOM 1827 O O . LEU A 1 236 ? -30.473 16.876 30.285 1.00 46.41 236 LEU A O 1
ATOM 1831 N N . GLN A 1 237 ? -28.633 17.159 31.497 1.00 48.38 237 GLN A N 1
ATOM 1832 C CA . GLN A 1 237 ? -27.823 17.619 30.360 1.00 48.38 237 GLN A CA 1
ATOM 1833 C C . GLN A 1 237 ? -27.279 16.483 29.470 1.00 48.38 237 GLN A C 1
ATOM 1835 O O . GLN A 1 237 ? -26.667 16.742 28.437 1.00 48.38 237 GLN A O 1
ATOM 1840 N N . LYS A 1 238 ? -27.475 15.211 29.842 1.00 47.44 238 LYS A N 1
ATOM 1841 C CA . LYS A 1 238 ? -26.824 14.084 29.150 1.00 47.44 238 LYS A CA 1
ATOM 1842 C C . LYS A 1 238 ? -27.450 13.664 27.815 1.00 47.44 238 LYS A C 1
ATOM 1844 O O . LYS A 1 238 ? -26.830 12.858 27.132 1.00 47.44 238 LYS A O 1
ATOM 1849 N N . ALA A 1 239 ? -28.638 14.144 27.438 1.00 50.62 239 ALA A N 1
ATOM 1850 C CA . ALA A 1 239 ? -29.457 13.396 26.475 1.00 50.62 239 ALA A CA 1
ATOM 1851 C C . ALA A 1 239 ? -30.204 14.202 25.395 1.00 50.62 239 ALA A C 1
ATOM 1853 O O . ALA A 1 239 ? -31.251 13.735 24.957 1.00 50.62 239 ALA A O 1
ATOM 1854 N N . SER A 1 240 ? -29.736 15.361 24.915 1.00 51.66 240 SER A N 1
ATOM 1855 C CA . SER A 1 240 ? -30.408 15.972 23.742 1.00 51.66 240 SER A CA 1
ATOM 1856 C C . SER A 1 240 ? -29.505 16.528 22.644 1.00 51.66 240 SER A C 1
ATOM 1858 O O . SER A 1 240 ? -29.785 16.264 21.481 1.00 51.66 240 SER A O 1
ATOM 1860 N N . LEU A 1 241 ? -28.409 17.225 22.955 1.00 50.00 241 LEU A N 1
ATOM 1861 C CA . LEU A 1 241 ? -27.644 17.945 21.918 1.00 50.00 241 LEU A CA 1
ATOM 1862 C C . LEU A 1 241 ? -26.605 17.094 21.166 1.00 50.00 241 LEU A C 1
ATOM 1864 O O . LEU A 1 241 ? -26.199 17.466 20.075 1.00 50.00 241 LEU A O 1
ATOM 1868 N N . PHE A 1 242 ? -26.204 15.940 21.708 1.00 51.84 242 PHE A N 1
ATOM 1869 C CA . PHE A 1 242 ? -25.192 15.064 21.098 1.00 51.84 242 PHE A CA 1
ATOM 1870 C C . PHE A 1 242 ? -25.695 13.640 20.798 1.00 51.84 242 PHE A C 1
ATOM 1872 O O . PHE A 1 242 ? -24.900 12.773 20.438 1.00 51.84 242 PHE A O 1
ATOM 1879 N N . ASN A 1 243 ? -26.997 13.356 20.942 1.00 50.50 243 ASN A N 1
ATOM 1880 C CA . ASN A 1 243 ? -27.526 11.982 20.851 1.00 50.50 243 ASN A CA 1
ATOM 1881 C C . ASN A 1 243 ? -27.228 11.283 19.513 1.00 50.50 243 ASN A C 1
ATOM 1883 O O . ASN A 1 243 ? -27.132 10.061 19.481 1.00 50.50 243 ASN A O 1
ATOM 1887 N N . ASN A 1 244 ? -27.036 12.039 18.429 1.00 50.53 244 ASN A N 1
ATOM 1888 C CA . ASN A 1 244 ? -26.681 11.489 17.118 1.00 50.53 244 ASN A CA 1
ATOM 1889 C C . ASN A 1 244 ? -25.155 11.409 16.877 1.00 50.53 244 ASN A C 1
ATOM 1891 O O . ASN A 1 244 ? -24.720 10.706 15.963 1.00 50.53 244 ASN A O 1
ATOM 1895 N N . ALA A 1 245 ? -24.338 12.096 17.688 1.00 56.09 245 ALA A N 1
ATOM 1896 C CA . ALA A 1 245 ? -22.885 12.240 17.515 1.00 56.09 245 ALA A CA 1
ATOM 1897 C C . ALA A 1 245 ? -22.041 11.490 18.569 1.00 56.09 245 ALA A C 1
ATOM 1899 O O . ALA A 1 245 ? -20.888 11.173 18.295 1.00 56.09 245 ALA A O 1
ATOM 1900 N N . ASN A 1 246 ? -22.613 11.145 19.729 1.00 64.12 246 ASN A N 1
ATOM 1901 C CA . ASN A 1 246 ? -21.925 10.469 20.844 1.00 64.12 246 ASN A CA 1
ATOM 1902 C C . ASN A 1 246 ? -21.802 8.944 20.707 1.00 64.12 246 ASN A C 1
ATOM 1904 O O . ASN A 1 246 ? -21.340 8.273 21.632 1.00 64.12 246 ASN A O 1
ATOM 1908 N N . ASP A 1 247 ? -22.242 8.375 19.588 1.00 77.75 247 ASP A N 1
ATOM 1909 C CA . ASP A 1 247 ? -22.091 6.945 19.351 1.00 77.75 247 ASP A CA 1
ATOM 1910 C C . ASP A 1 247 ? -20.606 6.563 19.362 1.00 77.75 247 ASP A C 1
ATOM 1912 O O . ASP A 1 247 ? -19.801 7.116 18.612 1.00 77.75 247 ASP A O 1
ATOM 1916 N N . GLY A 1 248 ? -20.252 5.566 20.173 1.00 84.69 248 GLY A N 1
ATOM 1917 C CA . GLY A 1 248 ? -18.925 4.964 20.117 1.00 84.69 248 GLY A CA 1
ATOM 1918 C C . GLY A 1 248 ? -18.675 4.265 18.770 1.00 84.69 248 GLY A C 1
ATOM 1919 O O . GLY A 1 248 ? -19.629 3.938 18.056 1.00 84.69 248 GLY A O 1
ATOM 1920 N N . PRO A 1 249 ? -17.411 3.957 18.425 1.00 87.50 249 PRO A N 1
ATOM 1921 C CA . PRO A 1 249 ? -17.035 3.462 17.099 1.00 87.50 249 PRO A CA 1
ATOM 1922 C C . PRO A 1 249 ? -17.859 2.270 16.601 1.00 87.50 249 PRO A C 1
ATOM 1924 O O . PRO A 1 249 ? -18.280 2.274 15.447 1.00 87.50 249 PRO A O 1
ATOM 1927 N N . ALA A 1 250 ? -18.156 1.306 17.483 1.00 86.56 250 ALA A N 1
ATOM 1928 C CA . ALA A 1 250 ? -18.967 0.123 17.183 1.00 86.56 250 ALA A CA 1
ATOM 1929 C C . ALA A 1 250 ? -20.410 0.470 16.764 1.00 86.56 250 ALA A C 1
ATOM 1931 O O . ALA A 1 250 ? -20.924 -0.081 15.793 1.00 86.56 250 ALA A O 1
ATOM 1932 N N . ALA A 1 251 ? -21.051 1.415 17.458 1.00 88.44 251 ALA A N 1
ATOM 1933 C CA . ALA A 1 251 ? -22.404 1.864 17.129 1.00 88.44 251 ALA A CA 1
ATOM 1934 C C . ALA A 1 251 ? -22.429 2.671 15.824 1.00 88.44 251 ALA A C 1
ATOM 1936 O O . ALA A 1 251 ? -23.354 2.520 15.026 1.00 88.44 251 ALA A O 1
ATOM 1937 N N . ILE A 1 252 ? -21.392 3.486 15.572 1.00 88.19 252 ILE A N 1
ATOM 1938 C CA . ILE A 1 252 ? -21.231 4.179 14.287 1.00 88.19 252 ILE A CA 1
ATOM 1939 C C . ILE A 1 252 ? -21.142 3.154 13.155 1.00 88.19 252 ILE A C 1
ATOM 1941 O O . ILE A 1 252 ? -21.945 3.196 12.226 1.00 88.19 252 ILE A O 1
ATOM 1945 N N . ILE A 1 253 ? -20.197 2.213 13.226 1.00 90.25 253 ILE A N 1
ATOM 1946 C CA . ILE A 1 253 ? -19.956 1.293 12.113 1.00 90.25 253 ILE A CA 1
ATOM 1947 C C . ILE A 1 253 ? -21.095 0.292 11.904 1.00 90.25 253 ILE A C 1
ATOM 1949 O O . ILE A 1 253 ? -21.375 -0.052 10.760 1.00 90.25 253 ILE A O 1
ATOM 1953 N N . ALA A 1 254 ? -21.820 -0.119 12.949 1.00 88.19 254 ALA A N 1
ATOM 1954 C CA . ALA A 1 254 ? -23.007 -0.964 12.797 1.00 88.19 254 ALA A CA 1
ATOM 1955 C C . ALA A 1 254 ? -24.096 -0.285 11.941 1.00 88.19 254 ALA A C 1
ATOM 1957 O O . ALA A 1 254 ? -24.735 -0.941 11.119 1.00 88.19 254 ALA A O 1
ATOM 1958 N N . LYS A 1 255 ? -24.264 1.038 12.073 1.00 89.75 255 LYS A N 1
ATOM 1959 C CA . LYS A 1 255 ? -25.184 1.839 11.246 1.00 89.75 255 LYS A CA 1
ATOM 1960 C C . LYS A 1 255 ? -24.618 2.071 9.843 1.00 89.75 255 LYS A C 1
ATOM 1962 O O . LYS A 1 255 ? -25.286 1.801 8.844 1.00 89.75 255 LYS A O 1
ATOM 1967 N N . VAL A 1 256 ? -23.357 2.504 9.748 1.00 87.69 256 VAL A N 1
ATOM 1968 C CA . VAL A 1 256 ? -22.692 2.808 8.465 1.00 87.69 256 VAL A CA 1
ATOM 1969 C C . VAL A 1 256 ? -22.616 1.568 7.569 1.00 87.69 256 VAL A C 1
ATOM 1971 O O . VAL A 1 256 ? -22.941 1.663 6.392 1.00 87.69 256 VAL A O 1
ATOM 1974 N N . SER A 1 257 ? -22.306 0.394 8.121 1.00 87.25 257 SER A N 1
ATOM 1975 C CA . SER A 1 257 ? -22.268 -0.880 7.381 1.00 87.25 257 SER A CA 1
ATOM 1976 C C . SER A 1 257 ? -23.645 -1.430 6.986 1.00 87.25 257 SER A C 1
ATOM 1978 O O . SER A 1 257 ? -23.719 -2.370 6.202 1.00 87.25 257 SER A O 1
ATOM 1980 N N . GLY A 1 258 ? -24.738 -0.865 7.513 1.00 86.06 258 GLY A N 1
ATOM 1981 C CA . GLY A 1 258 ? -26.107 -1.316 7.239 1.00 86.06 258 GLY A CA 1
ATOM 1982 C C . GLY A 1 258 ? -26.572 -2.506 8.084 1.00 86.06 258 GLY A C 1
ATOM 1983 O O . GLY A 1 258 ? -27.672 -3.005 7.860 1.00 86.06 258 GLY A O 1
ATOM 1984 N N . VAL A 1 259 ? -25.778 -2.949 9.067 1.00 87.94 259 VAL A N 1
ATOM 1985 C CA . VAL A 1 259 ? -26.178 -3.992 10.032 1.00 87.94 259 VAL A CA 1
ATOM 1986 C C . VAL A 1 259 ? -27.337 -3.524 10.913 1.00 87.94 259 VAL A C 1
ATOM 1988 O O . VAL A 1 259 ? -28.214 -4.313 11.256 1.00 87.94 259 VAL A O 1
ATOM 1991 N N . GLN A 1 260 ? -27.355 -2.240 11.271 1.00 86.25 260 GLN A N 1
ATOM 1992 C CA . GLN A 1 260 ? -28.445 -1.596 11.999 1.00 86.25 260 GLN A CA 1
ATOM 1993 C C . GLN A 1 260 ? -29.113 -0.525 11.131 1.00 86.25 260 GLN A C 1
ATOM 1995 O O . GLN A 1 260 ? -28.445 0.214 10.409 1.00 86.25 260 GLN A O 1
ATOM 2000 N N . SER A 1 261 ? -30.442 -0.432 11.216 1.00 75.38 261 SER A N 1
ATOM 2001 C CA . SER A 1 261 ? -31.240 0.584 10.521 1.00 75.38 261 SER A CA 1
ATOM 2002 C C . SER A 1 261 ? -31.156 1.961 11.194 1.00 75.38 261 SER A C 1
ATOM 2004 O O . SER A 1 261 ? -31.061 2.051 12.418 1.00 75.38 261 SER A O 1
ATOM 2006 N N . GLY A 1 262 ? -31.297 3.028 10.398 1.00 69.19 262 GLY A N 1
ATOM 2007 C CA . GLY A 1 262 ? -31.141 4.425 10.832 1.00 69.19 262 GLY A CA 1
ATOM 2008 C C . GLY A 1 262 ? -29.708 4.924 10.618 1.00 69.19 262 GLY A C 1
ATOM 2009 O O . GLY A 1 262 ? -28.770 4.135 10.668 1.00 69.19 262 GLY A O 1
ATOM 2010 N N . GLY A 1 263 ? -29.510 6.217 10.330 1.00 62.50 263 GLY A N 1
ATOM 2011 C CA . GLY A 1 263 ? -28.148 6.688 10.033 1.00 62.50 263 GLY A CA 1
ATOM 2012 C C . GLY A 1 263 ? -27.959 8.016 9.309 1.00 62.50 263 GLY A C 1
ATOM 2013 O O . GLY A 1 263 ? -26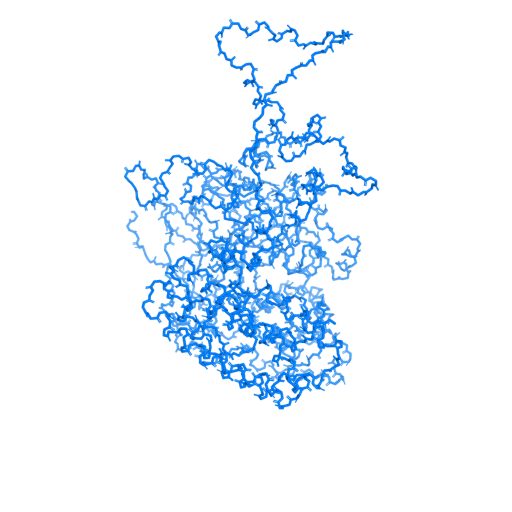.813 8.426 9.179 1.00 62.50 263 GLY A O 1
ATOM 2014 N N . MET A 1 264 ? -29.000 8.747 8.894 1.00 53.09 264 MET A N 1
ATOM 2015 C CA . MET A 1 264 ? -28.768 10.145 8.508 1.00 53.09 264 MET A CA 1
ATOM 2016 C C . MET A 1 264 ? -28.537 10.967 9.770 1.00 53.09 264 MET A C 1
ATOM 2018 O O . MET A 1 264 ? -29.472 11.356 10.468 1.00 53.09 264 MET A O 1
ATOM 2022 N N . ARG A 1 265 ? -27.262 11.162 10.095 1.00 65.44 265 ARG A N 1
ATOM 2023 C CA . ARG A 1 265 ? -26.821 12.067 11.149 1.00 65.44 265 ARG A CA 1
ATOM 2024 C C . ARG A 1 265 ? -26.765 13.458 10.551 1.00 65.44 265 ARG A C 1
ATOM 2026 O O . ARG A 1 265 ? -25.712 13.913 10.118 1.00 65.44 265 ARG A O 1
ATOM 2033 N N . GLU A 1 266 ? -27.923 14.091 10.462 1.00 67.25 266 GLU A N 1
ATOM 2034 C CA . GLU A 1 266 ? -27.942 15.532 10.281 1.00 67.25 266 GLU A CA 1
ATOM 2035 C C . GLU A 1 266 ? -27.380 16.159 11.559 1.00 67.25 266 GLU A C 1
ATOM 2037 O O . GLU A 1 266 ? -27.814 15.822 12.666 1.00 67.25 266 GLU A O 1
ATOM 2042 N N . ASP A 1 267 ? -26.375 17.019 11.405 1.00 72.69 267 ASP A N 1
ATOM 2043 C CA . ASP A 1 267 ? -25.957 17.902 12.486 1.00 72.69 267 ASP A CA 1
ATOM 2044 C C . ASP A 1 267 ? -27.014 18.999 12.619 1.00 72.69 267 ASP A C 1
ATOM 2046 O O . ASP A 1 267 ? -26.949 20.050 11.985 1.00 72.69 267 ASP A O 1
ATOM 2050 N N . ASN A 1 268 ? -28.052 18.688 13.389 1.00 72.38 268 ASN A N 1
ATOM 2051 C CA . ASN A 1 268 ? -29.184 19.565 13.652 1.00 72.38 268 ASN A CA 1
ATOM 2052 C C . ASN A 1 268 ? -28.997 20.365 14.949 1.00 72.38 268 ASN A C 1
ATOM 2054 O O . ASN A 1 268 ? -29.980 20.729 15.605 1.00 72.38 268 ASN A O 1
ATOM 2058 N N . GLY A 1 269 ? -27.741 20.614 15.341 1.00 75.75 269 GLY A N 1
ATOM 2059 C CA . GLY A 1 269 ? -27.424 21.516 16.436 1.00 75.75 269 GLY A CA 1
ATOM 2060 C C . GLY A 1 269 ? -28.088 22.888 16.229 1.00 75.75 269 GLY A C 1
ATOM 2061 O O . GLY A 1 269 ? -28.184 23.364 15.098 1.00 75.75 269 GLY A O 1
ATOM 2062 N N . PRO A 1 270 ? -28.556 23.557 17.300 1.00 83.50 270 PRO A N 1
ATOM 2063 C CA . PRO A 1 270 ? -29.256 24.836 17.165 1.00 83.50 270 PRO A CA 1
ATOM 2064 C C . PRO A 1 270 ? -28.348 25.963 16.644 1.00 83.50 270 PRO A C 1
ATOM 2066 O O . PRO A 1 270 ? -28.848 26.922 16.062 1.00 83.50 270 PRO A O 1
ATOM 2069 N N . TYR A 1 271 ? -27.030 25.851 16.852 1.00 87.88 271 TYR A N 1
ATOM 2070 C CA . TYR A 1 271 ? -26.011 26.815 16.431 1.00 87.88 271 TYR A CA 1
ATOM 2071 C C . TYR A 1 271 ? -24.695 26.087 16.128 1.00 87.88 271 TYR A C 1
ATOM 2073 O O . TYR A 1 271 ? -24.421 25.041 16.715 1.00 87.88 271 TYR A O 1
ATOM 2081 N N . PHE A 1 272 ? -23.841 26.676 15.287 1.00 90.94 272 PHE A N 1
ATOM 2082 C CA . PHE A 1 272 ? -22.462 26.209 15.110 1.00 90.94 272 PHE A CA 1
ATOM 2083 C C . PHE A 1 272 ? -21.618 26.515 16.350 1.00 90.94 272 PHE A C 1
ATOM 2085 O O . PHE A 1 272 ? -21.732 27.599 16.925 1.00 90.94 272 PHE A O 1
ATOM 2092 N N . THR A 1 273 ? -20.731 25.598 16.737 1.00 91.38 273 THR A N 1
ATOM 2093 C CA . THR A 1 273 ? -19.879 25.742 17.928 1.00 91.38 273 THR A CA 1
ATOM 2094 C C . THR A 1 273 ? -18.400 25.512 17.629 1.00 91.38 273 THR A C 1
ATOM 2096 O O . THR A 1 273 ? -18.053 24.861 16.646 1.00 91.38 273 THR A O 1
ATOM 2099 N N . SER A 1 274 ? -17.522 26.011 18.504 1.00 92.31 274 SER A N 1
ATOM 2100 C CA . SER A 1 274 ? -16.131 25.554 18.612 1.00 92.31 274 SER A CA 1
ATOM 2101 C C . SER A 1 274 ? -16.074 24.074 19.034 1.00 92.31 274 SER A C 1
ATOM 2103 O O . SER A 1 274 ? -17.092 23.492 19.423 1.00 92.31 274 SER A O 1
ATOM 2105 N N . ASN A 1 275 ? -14.886 23.462 19.014 1.00 89.56 275 ASN A N 1
ATOM 2106 C CA . ASN A 1 275 ? -14.691 22.072 19.456 1.00 89.56 275 ASN A CA 1
ATOM 2107 C C . ASN A 1 275 ? -14.986 21.867 20.956 1.00 89.56 275 ASN A C 1
ATOM 2109 O O . ASN A 1 275 ? -15.248 20.747 21.383 1.00 89.56 275 ASN A O 1
ATOM 2113 N N . GLU A 1 276 ? -14.968 22.934 21.757 1.00 90.00 276 GLU A N 1
ATOM 2114 C CA . GLU A 1 276 ? -15.354 22.943 23.175 1.00 90.00 276 GLU A CA 1
ATOM 2115 C C . GLU A 1 276 ? -16.866 23.159 23.375 1.00 90.00 276 GLU A C 1
ATOM 2117 O O . GLU A 1 276 ? -17.330 23.271 24.508 1.00 90.00 276 GLU A O 1
ATOM 2122 N N . GLY A 1 277 ? -17.646 23.244 22.291 1.00 86.50 277 GLY A N 1
ATOM 2123 C CA . GLY A 1 277 ? -19.094 23.456 22.340 1.00 86.50 277 GLY A CA 1
ATOM 2124 C C . GLY A 1 277 ? -19.516 24.913 22.564 1.00 86.50 277 GLY A C 1
ATOM 2125 O O . GLY A 1 277 ? -20.673 25.163 22.897 1.00 86.50 277 GLY A O 1
ATOM 2126 N N . ILE A 1 278 ? -18.613 25.887 22.388 1.00 92.06 278 ILE A N 1
ATOM 2127 C CA . ILE A 1 278 ? -18.926 27.315 22.555 1.00 92.06 278 ILE A CA 1
ATOM 2128 C C . ILE A 1 278 ? -19.573 27.843 21.264 1.00 92.06 278 ILE A C 1
ATOM 2130 O O . ILE A 1 278 ? -18.946 27.723 20.211 1.00 92.06 278 ILE A O 1
ATOM 2134 N N . PRO A 1 279 ? -20.778 28.443 21.299 1.00 93.94 279 PRO A N 1
ATOM 2135 C CA . PRO A 1 279 ? -21.425 28.982 20.101 1.00 93.94 279 PRO A CA 1
ATOM 2136 C C . PRO A 1 279 ? -20.561 30.014 19.367 1.00 93.94 279 PRO A C 1
ATOM 2138 O O . PRO A 1 279 ? -19.988 30.909 19.992 1.00 93.94 279 PRO A O 1
ATOM 2141 N N . PHE A 1 280 ? -20.490 29.905 18.039 1.00 95.12 280 PHE A N 1
ATOM 2142 C CA . PHE A 1 280 ? -19.816 30.891 17.198 1.00 95.12 280 PHE A CA 1
ATOM 2143 C C . PHE A 1 280 ? -20.580 32.226 17.230 1.00 95.12 280 PHE A C 1
ATOM 2145 O O . PHE A 1 280 ? -21.783 32.235 16.963 1.00 95.12 280 PHE A O 1
ATOM 2152 N N . PRO A 1 281 ? -19.909 33.359 17.512 1.00 95.44 281 PRO A N 1
ATOM 2153 C CA . PRO A 1 281 ? -20.568 34.664 17.545 1.00 95.44 281 PRO A CA 1
ATOM 2154 C C . PRO A 1 281 ? -20.854 35.235 16.147 1.00 95.44 281 PRO A C 1
ATOM 2156 O O . PRO A 1 281 ? -21.808 35.988 15.986 1.00 95.44 281 PRO A O 1
ATOM 2159 N N . ASP A 1 282 ? -20.038 34.894 15.144 1.00 94.44 282 ASP A N 1
ATOM 2160 C CA . ASP A 1 282 ? -20.167 35.350 13.755 1.00 94.44 282 ASP A CA 1
ATOM 2161 C C . ASP A 1 282 ? -19.536 34.302 12.804 1.00 94.44 282 ASP A C 1
ATOM 2163 O O . ASP A 1 282 ? -18.511 33.704 13.154 1.00 94.44 282 ASP A O 1
ATOM 2167 N N . PRO A 1 283 ? -20.125 34.024 11.622 1.00 92.19 283 PRO A N 1
ATOM 2168 C CA . PRO A 1 283 ? -19.610 33.013 10.693 1.00 92.19 283 PRO A CA 1
ATOM 2169 C C . PRO A 1 283 ? -18.396 33.459 9.853 1.00 92.19 283 PRO A C 1
ATOM 2171 O O . PRO A 1 283 ? -17.702 32.595 9.298 1.00 92.19 283 PRO A O 1
ATOM 2174 N N . ALA A 1 284 ? -18.156 34.768 9.714 1.00 94.38 284 ALA A N 1
ATOM 2175 C CA . ALA A 1 284 ? -17.280 35.343 8.690 1.00 94.38 284 ALA A CA 1
ATOM 2176 C C . ALA A 1 284 ? -16.309 36.433 9.186 1.00 94.38 284 ALA A C 1
ATOM 2178 O O . ALA A 1 284 ? -15.291 36.661 8.531 1.00 94.38 284 ALA A O 1
ATOM 2179 N N . HIS A 1 285 ? -16.573 37.089 10.317 1.00 95.06 285 HIS A N 1
ATOM 2180 C CA . HIS A 1 285 ? -15.769 38.212 10.806 1.00 95.06 285 HIS A CA 1
ATOM 2181 C C . HIS A 1 285 ? -14.927 37.839 12.024 1.00 95.06 285 HIS A C 1
ATOM 2183 O O . HIS A 1 285 ? -15.438 37.392 13.049 1.00 95.06 285 HIS A O 1
ATOM 2189 N N . SER A 1 286 ? -13.622 38.092 11.934 1.00 96.88 286 SER A N 1
ATOM 2190 C CA . SER A 1 286 ? -12.723 37.983 13.083 1.00 96.88 286 SER A CA 1
ATOM 2191 C C . SER A 1 286 ? -12.902 39.153 14.045 1.00 96.88 286 SER A C 1
ATOM 2193 O O . SER A 1 286 ? -13.122 40.296 13.629 1.00 96.88 286 SER A O 1
ATOM 2195 N N . LYS A 1 287 ? -12.694 38.903 15.335 1.00 97.44 287 LYS A N 1
ATOM 2196 C CA . LYS A 1 287 ? -12.528 39.948 16.346 1.00 97.44 287 LYS A CA 1
ATOM 2197 C C . LYS A 1 287 ? -11.293 40.779 15.996 1.00 97.44 287 LYS A C 1
ATOM 2199 O O . LYS A 1 287 ? -10.174 40.265 15.980 1.00 97.44 287 LYS A O 1
ATOM 2204 N N . ASN A 1 288 ? -11.494 42.063 15.714 1.00 97.00 288 ASN A N 1
ATOM 2205 C CA . ASN A 1 288 ? -10.448 42.934 15.186 1.00 97.00 288 ASN A CA 1
ATOM 2206 C C . ASN A 1 288 ? -10.485 44.354 15.778 1.00 97.00 288 ASN A C 1
ATOM 2208 O O . ASN A 1 288 ? -11.494 44.770 16.346 1.00 97.00 288 ASN A O 1
ATOM 2212 N N . VAL A 1 289 ? -9.380 45.093 15.635 1.00 97.25 289 VAL A N 1
ATOM 2213 C CA . VAL A 1 289 ? -9.285 46.541 15.899 1.00 97.25 289 VAL A CA 1
ATOM 2214 C C . VAL A 1 289 ? -8.926 47.234 14.591 1.00 97.25 289 VAL A C 1
ATOM 2216 O O . VAL A 1 289 ? -7.813 47.074 14.097 1.00 97.25 289 VAL A O 1
ATOM 2219 N N . GLY A 1 290 ? -9.873 47.972 14.005 1.00 93.50 290 GLY A N 1
ATOM 2220 C CA . GLY A 1 290 ? -9.645 48.697 12.749 1.00 93.50 290 GLY A CA 1
ATOM 2221 C C . GLY A 1 290 ? -9.204 47.800 11.585 1.00 93.50 290 GLY A C 1
ATOM 2222 O O . GLY A 1 290 ? -8.391 48.224 10.772 1.00 93.50 290 GLY A O 1
ATOM 2223 N N . GLY A 1 291 ? -9.684 46.552 11.533 1.00 92.88 291 GLY A N 1
ATOM 2224 C CA . GLY A 1 291 ? -9.299 45.564 10.521 1.00 92.88 291 GLY A CA 1
ATOM 2225 C C . GLY A 1 291 ? -8.130 44.650 10.905 1.00 92.88 291 GLY A C 1
ATOM 2226 O O . GLY A 1 291 ? -7.854 43.709 10.170 1.00 92.88 291 GLY A O 1
ATOM 2227 N N . LEU A 1 292 ? -7.470 44.861 12.051 1.00 95.50 292 LEU A N 1
ATOM 2228 C CA . LEU A 1 292 ? -6.396 43.990 12.549 1.00 95.50 292 LEU A CA 1
ATOM 2229 C C . LEU A 1 292 ? -6.963 42.854 13.418 1.00 95.50 292 LEU A C 1
ATOM 2231 O O . LEU A 1 292 ? -7.445 43.149 14.517 1.00 95.50 292 LEU A O 1
ATOM 2235 N N . PRO A 1 293 ? -6.919 41.574 12.988 1.00 96.69 293 PRO A N 1
ATOM 2236 C CA . PRO A 1 293 ? -7.395 40.458 13.801 1.00 96.69 293 PRO A CA 1
ATOM 2237 C C . PRO A 1 293 ? -6.602 40.338 15.103 1.00 96.69 293 PRO A C 1
ATOM 2239 O O . PRO A 1 293 ? -5.379 40.483 15.119 1.00 96.69 293 PRO A O 1
ATOM 2242 N N . LEU A 1 294 ? -7.295 40.061 16.204 1.00 97.00 294 LEU A N 1
ATOM 2243 C CA . LEU A 1 294 ? -6.672 39.943 17.518 1.00 97.00 294 LEU A CA 1
ATOM 2244 C C . LEU A 1 294 ? -6.349 38.487 17.849 1.00 97.00 294 LEU A C 1
ATOM 2246 O O . LEU A 1 294 ? -7.176 37.604 17.655 1.00 97.00 294 LEU A O 1
ATOM 2250 N N . ALA A 1 295 ? -5.213 38.250 18.510 1.00 96.75 295 ALA A N 1
ATOM 2251 C CA . ALA A 1 295 ? -4.855 36.923 19.024 1.00 96.75 295 ALA A CA 1
ATOM 2252 C C . ALA A 1 295 ? -5.829 36.375 20.088 1.00 96.75 295 ALA A C 1
ATOM 2254 O O . ALA A 1 295 ? -5.831 35.187 20.390 1.00 96.75 295 ALA A O 1
ATOM 2255 N N . SER A 1 296 ? -6.677 37.241 20.650 1.00 96.44 296 SER A N 1
ATOM 2256 C CA . SER A 1 296 ? -7.760 36.834 21.553 1.00 96.44 296 SER A CA 1
ATOM 2257 C C . SER A 1 296 ? -8.969 36.215 20.834 1.00 96.44 296 SER A C 1
ATOM 2259 O O . SER A 1 296 ? -9.924 35.821 21.501 1.00 96.44 296 SER A O 1
ATOM 2261 N N . ASP A 1 297 ? -8.961 36.145 19.500 1.00 97.06 297 ASP A N 1
ATOM 2262 C CA . ASP A 1 297 ? -9.977 35.448 18.712 1.00 97.06 297 ASP A CA 1
ATOM 2263 C C . ASP A 1 297 ? -9.678 33.943 18.618 1.00 97.06 297 ASP A C 1
ATOM 2265 O O . ASP A 1 297 ? -9.093 33.439 17.654 1.00 97.06 297 ASP A O 1
ATOM 2269 N N . VAL A 1 298 ? -10.083 33.205 19.650 1.00 95.56 298 VAL A N 1
ATOM 2270 C CA . VAL A 1 298 ? -9.875 31.751 19.714 1.00 95.56 298 VAL A CA 1
ATOM 2271 C C . VAL A 1 298 ? -10.667 30.984 18.648 1.00 95.56 298 VAL A C 1
ATOM 2273 O O . VAL A 1 298 ? -10.233 29.909 18.237 1.00 95.56 298 VAL A O 1
ATOM 2276 N N . PHE A 1 299 ? -11.777 31.538 18.144 1.00 96.56 299 PHE A N 1
ATOM 2277 C CA . PHE A 1 299 ? -12.585 30.921 17.088 1.00 96.56 299 PHE A CA 1
ATOM 2278 C C . PHE A 1 299 ? -11.872 30.979 15.736 1.00 96.56 299 PHE A C 1
ATOM 2280 O O . PHE A 1 299 ? -11.795 29.964 15.035 1.00 96.56 299 PHE A O 1
ATOM 2287 N N . LEU A 1 300 ? -11.296 32.142 15.396 1.00 95.94 300 LEU A N 1
ATOM 2288 C CA . LEU A 1 300 ? -10.427 32.294 14.227 1.00 95.94 300 LEU A CA 1
ATOM 2289 C C . LEU A 1 300 ? -9.292 31.268 14.275 1.00 95.94 300 LEU A C 1
ATOM 2291 O O . LEU A 1 300 ? -9.075 30.529 13.312 1.00 95.94 300 LEU A O 1
ATOM 2295 N N . PHE A 1 301 ? -8.578 31.205 15.400 1.00 95.31 301 PHE A N 1
ATOM 2296 C CA . PHE A 1 301 ? -7.429 30.319 15.532 1.00 95.31 301 PHE A CA 1
ATOM 2297 C C . PHE A 1 301 ? -7.805 28.848 15.475 1.00 95.31 301 PHE A C 1
ATOM 2299 O O . PHE A 1 301 ? -7.192 28.129 14.692 1.00 95.31 301 PHE A O 1
ATOM 2306 N N . GLN A 1 302 ? -8.822 28.393 16.207 1.00 95.25 302 GLN A N 1
ATOM 2307 C CA . GLN A 1 302 ? -9.205 26.983 16.179 1.00 95.25 302 GLN A CA 1
ATOM 2308 C C . GLN A 1 302 ? -9.624 26.530 14.771 1.00 95.25 302 GLN A C 1
ATOM 2310 O O . GLN A 1 302 ? -9.154 25.491 14.301 1.00 95.25 302 GLN A O 1
ATOM 2315 N N . LYS A 1 303 ? -10.442 27.323 14.060 1.00 95.12 303 LYS A N 1
ATOM 2316 C CA . LYS A 1 303 ? -10.888 27.003 12.692 1.00 95.12 303 LYS A CA 1
ATOM 2317 C C . LYS A 1 303 ? -9.704 26.886 11.724 1.00 95.12 303 LYS A C 1
ATOM 2319 O O . LYS A 1 303 ? -9.606 25.901 10.993 1.00 95.12 303 LYS A O 1
ATOM 2324 N N . GLN A 1 304 ? -8.774 27.844 11.756 1.00 95.94 304 GLN A N 1
ATOM 2325 C CA . GLN A 1 304 ? -7.578 27.837 10.899 1.00 95.94 304 GLN A CA 1
ATOM 2326 C C . GLN A 1 304 ? -6.588 26.726 11.282 1.00 95.94 304 GLN A C 1
ATOM 2328 O O . GLN A 1 304 ? -6.025 26.048 10.424 1.00 95.94 304 GLN A O 1
ATOM 2333 N N . GLN A 1 305 ? -6.392 26.486 12.580 1.00 95.69 305 GLN A N 1
ATOM 2334 C CA . GLN A 1 305 ? -5.499 25.440 13.077 1.00 95.69 305 GLN A CA 1
ATOM 2335 C C . GLN A 1 305 ? -5.996 24.039 12.720 1.00 95.69 305 GLN A C 1
ATOM 2337 O O . GLN A 1 305 ? -5.165 23.185 12.396 1.00 95.69 305 GLN A O 1
ATOM 2342 N N . HIS A 1 306 ? -7.312 23.808 12.762 1.00 95.31 306 HIS A N 1
ATOM 2343 C CA . HIS A 1 306 ? -7.916 22.555 12.320 1.00 95.31 306 HIS A CA 1
ATOM 2344 C C . HIS A 1 306 ? -7.810 22.394 10.800 1.00 95.31 306 HIS A C 1
ATOM 2346 O O . HIS A 1 306 ? -7.381 21.343 10.328 1.00 95.31 306 HIS A O 1
ATOM 2352 N N . PHE A 1 307 ? -8.109 23.448 10.028 1.00 96.00 307 PHE A N 1
ATOM 2353 C CA . PHE A 1 307 ? -7.945 23.444 8.570 1.00 96.00 307 PHE A CA 1
ATOM 2354 C C . PHE A 1 307 ? -6.524 23.042 8.151 1.00 96.00 307 PHE A C 1
ATOM 2356 O O . PHE A 1 307 ? -6.360 22.141 7.332 1.00 96.00 307 PHE A O 1
ATOM 2363 N N . ASN A 1 308 ? -5.497 23.612 8.788 1.00 96.12 308 ASN A N 1
ATOM 2364 C CA . ASN A 1 308 ? -4.093 23.292 8.505 1.00 96.12 308 ASN A CA 1
ATOM 2365 C C . ASN A 1 308 ? -3.704 21.827 8.797 1.00 96.12 308 ASN A C 1
ATOM 2367 O O . ASN A 1 308 ? -2.624 21.400 8.398 1.00 96.12 308 ASN A O 1
ATOM 2371 N N . ARG A 1 309 ? -4.543 21.065 9.512 1.00 93.31 309 ARG A N 1
ATOM 2372 C CA . ARG A 1 309 ? -4.268 19.693 9.976 1.00 93.31 309 ARG A CA 1
ATOM 2373 C C . ARG A 1 309 ? -5.282 18.663 9.466 1.00 93.31 309 ARG A C 1
ATOM 2375 O O . ARG A 1 309 ? -5.268 17.527 9.923 1.00 93.31 309 ARG A O 1
ATOM 2382 N N . ASN A 1 310 ? -6.161 19.034 8.533 1.00 89.25 310 ASN A N 1
ATOM 2383 C CA . ASN A 1 310 ? -7.254 18.163 8.082 1.00 89.25 310 ASN A CA 1
ATOM 2384 C C . ASN A 1 310 ? -6.830 17.071 7.076 1.00 89.25 310 ASN A C 1
ATOM 2386 O O . ASN A 1 310 ? -7.561 16.099 6.869 1.00 89.25 310 ASN A O 1
ATOM 2390 N N . LYS A 1 311 ? -5.671 17.220 6.420 1.00 88.06 311 LYS A N 1
ATOM 2391 C CA . LYS A 1 311 ? -5.134 16.237 5.473 1.00 88.06 311 LYS A CA 1
ATOM 2392 C C . LYS A 1 311 ? -4.266 15.231 6.225 1.00 88.06 311 LYS A C 1
ATOM 2394 O O . LYS A 1 311 ? -3.204 15.583 6.725 1.00 88.06 311 LYS A O 1
ATOM 2399 N N . ASN A 1 312 ? -4.691 13.971 6.225 1.00 85.75 312 ASN A N 1
ATOM 2400 C CA . ASN A 1 312 ? -3.840 12.863 6.653 1.00 85.75 312 ASN A CA 1
ATOM 2401 C C . ASN A 1 312 ? -2.711 12.637 5.645 1.00 85.75 312 ASN A C 1
ATOM 2403 O O . ASN A 1 312 ? -2.836 12.991 4.466 1.00 85.75 312 ASN A O 1
ATOM 2407 N N . LEU A 1 313 ? -1.654 11.966 6.103 1.00 94.62 313 LEU A N 1
ATOM 2408 C CA . LEU A 1 313 ? -0.711 11.317 5.203 1.00 94.62 313 LEU A CA 1
ATOM 2409 C C . LEU A 1 313 ? -1.490 10.357 4.293 1.00 94.62 313 LEU A C 1
ATOM 2411 O O . LEU A 1 313 ? -2.335 9.585 4.759 1.00 94.62 313 LEU A O 1
ATOM 2415 N N . GLU A 1 314 ? -1.247 10.430 2.987 1.00 95.19 314 GLU A N 1
ATOM 2416 C CA . GLU A 1 314 ? -1.835 9.470 2.060 1.00 95.19 314 GLU A CA 1
ATOM 2417 C C . GLU A 1 314 ? -1.172 8.098 2.221 1.00 95.19 314 GLU A C 1
ATOM 2419 O O . GLU A 1 314 ? -0.152 7.931 2.895 1.00 95.19 314 GLU A O 1
ATOM 2424 N N . ARG A 1 315 ? -1.778 7.068 1.634 1.00 97.31 315 ARG A N 1
ATOM 2425 C CA . ARG A 1 315 ? -1.150 5.746 1.626 1.00 97.31 315 ARG A CA 1
ATOM 2426 C C . ARG A 1 315 ? 0.086 5.794 0.731 1.00 97.31 315 ARG A C 1
ATOM 2428 O O . ARG A 1 315 ? -0.015 6.257 -0.398 1.00 97.31 315 ARG A O 1
ATOM 2435 N N . MET A 1 316 ? 1.205 5.241 1.208 1.00 94.12 316 MET A N 1
ATOM 2436 C CA . MET A 1 316 ? 2.441 5.142 0.418 1.00 94.12 316 MET A CA 1
ATOM 2437 C C . MET A 1 316 ? 2.216 4.418 -0.915 1.00 94.12 316 MET A C 1
ATOM 2439 O O . MET A 1 316 ? 2.848 4.737 -1.906 1.00 94.12 316 MET A O 1
ATOM 2443 N N . VAL A 1 317 ? 1.295 3.457 -0.938 1.00 95.81 317 VAL A N 1
ATOM 2444 C CA . VAL A 1 317 ? 0.779 2.828 -2.153 1.00 95.81 317 VAL A CA 1
ATOM 2445 C C . VAL A 1 317 ? -0.734 2.740 -2.053 1.00 95.81 317 VAL A C 1
ATOM 2447 O O . VAL A 1 317 ? -1.303 2.680 -0.964 1.00 95.81 317 VAL A O 1
ATOM 2450 N N . HIS A 1 318 ? -1.397 2.696 -3.194 1.00 97.62 318 HIS A N 1
ATOM 2451 C CA . HIS A 1 318 ? -2.841 2.730 -3.339 1.00 97.62 318 HIS A CA 1
ATOM 2452 C C . HIS A 1 318 ? -3.549 3.993 -2.812 1.00 97.62 318 HIS A C 1
ATOM 2454 O O . HIS A 1 318 ? -4.613 3.864 -2.187 1.00 97.62 318 HIS A O 1
ATOM 2460 N N . PRO A 1 319 ? -3.030 5.218 -3.020 1.00 96.25 319 PRO A N 1
ATOM 2461 C CA . PRO A 1 319 ? -3.637 6.414 -2.440 1.00 96.25 319 PRO A CA 1
ATOM 2462 C C . PRO A 1 319 ? -4.945 6.825 -3.141 1.00 96.25 319 PRO A C 1
ATOM 2464 O O . PRO A 1 319 ? -5.899 7.165 -2.445 1.00 96.25 319 PRO A O 1
ATOM 2467 N N . CYS A 1 320 ? -5.064 6.716 -4.473 1.00 97.19 320 CYS A N 1
ATOM 2468 C CA . CYS A 1 320 ? -6.311 7.026 -5.191 1.00 97.19 320 CYS A CA 1
ATOM 2469 C C . CYS A 1 320 ? -7.270 5.830 -5.160 1.00 97.19 320 CYS A C 1
ATOM 2471 O O . CYS A 1 320 ? -6.923 4.740 -5.613 1.00 97.19 320 CYS A O 1
ATOM 2473 N N . GLY A 1 321 ? -8.479 6.015 -4.626 1.00 96.94 321 GLY A N 1
ATOM 2474 C CA . GLY A 1 321 ? -9.468 4.945 -4.531 1.00 96.94 321 GLY A CA 1
ATOM 2475 C C . GLY A 1 321 ? -10.820 5.382 -3.977 1.00 96.94 321 GLY A C 1
ATOM 2476 O O . GLY A 1 321 ? -10.984 6.515 -3.531 1.00 96.94 321 GLY A O 1
ATOM 2477 N N . SER A 1 322 ? -11.779 4.460 -3.980 1.00 97.69 322 SER A N 1
ATOM 2478 C CA . SER A 1 322 ? -13.086 4.593 -3.325 1.00 97.69 322 SER A CA 1
ATOM 2479 C C . SER A 1 322 ? -13.470 3.276 -2.658 1.00 97.69 322 SER A C 1
ATOM 2481 O O . SER A 1 322 ? -12.882 2.230 -2.935 1.00 97.69 322 SER A O 1
ATOM 2483 N N . GLY A 1 323 ? -14.442 3.316 -1.756 1.00 98.00 323 GLY A N 1
ATOM 2484 C CA . GLY A 1 323 ? -14.922 2.121 -1.078 1.00 98.00 323 GLY A CA 1
ATOM 2485 C C . GLY A 1 323 ? -16.433 2.078 -0.991 1.00 98.00 323 GLY A C 1
ATOM 2486 O O . GLY A 1 323 ? -17.096 3.069 -1.279 1.00 98.00 323 GLY A O 1
ATOM 2487 N N . ALA A 1 324 ? -16.951 0.923 -0.602 1.00 98.62 324 ALA A N 1
ATOM 2488 C CA . ALA A 1 324 ? -18.367 0.699 -0.365 1.00 98.62 324 ALA A CA 1
ATOM 2489 C C . ALA A 1 324 ? -18.563 -0.419 0.662 1.00 98.62 324 ALA A C 1
ATOM 2491 O O . ALA A 1 324 ? -17.698 -1.280 0.854 1.00 98.62 324 ALA A O 1
ATOM 2492 N N . PHE A 1 325 ? -19.716 -0.387 1.317 1.00 98.69 325 PHE A N 1
ATOM 2493 C CA . PHE A 1 325 ? -20.171 -1.396 2.259 1.00 98.69 325 PHE A CA 1
ATOM 2494 C C . PHE A 1 325 ? -21.073 -2.416 1.573 1.00 98.69 325 PHE A C 1
ATOM 2496 O O . PHE A 1 325 ? -21.673 -2.171 0.519 1.00 98.69 325 PHE A O 1
ATOM 2503 N N . GLY A 1 326 ? -21.160 -3.581 2.198 1.00 98.38 326 GLY A N 1
ATOM 2504 C CA . GLY A 1 326 ? -21.918 -4.693 1.674 1.00 98.38 326 GLY A CA 1
ATOM 2505 C C . GLY A 1 326 ? -21.930 -5.883 2.611 1.00 98.38 326 GLY A C 1
ATOM 2506 O O . GLY A 1 326 ? -21.751 -5.755 3.825 1.00 98.38 326 GLY A O 1
ATOM 2507 N N . TYR A 1 327 ? -22.073 -7.066 2.029 1.00 98.75 327 TYR A N 1
ATOM 2508 C CA . TYR A 1 327 ? -21.943 -8.319 2.753 1.00 98.75 327 TYR A CA 1
ATOM 2509 C C . TYR A 1 327 ? -21.311 -9.407 1.889 1.00 98.75 327 TYR A C 1
ATOM 2511 O O . TYR A 1 327 ? -21.420 -9.419 0.663 1.00 98.75 327 TYR A O 1
ATOM 2519 N N . PHE A 1 328 ? -20.674 -10.349 2.564 1.00 98.81 328 PHE A N 1
ATOM 2520 C CA . PHE A 1 328 ? -20.296 -11.640 2.027 1.00 98.81 328 PHE A CA 1
ATOM 2521 C C . PHE A 1 328 ? -21.302 -12.687 2.502 1.00 98.81 328 PHE A C 1
ATOM 2523 O O . PHE A 1 328 ? -21.676 -12.680 3.672 1.00 98.81 328 PHE A O 1
ATOM 2530 N N . GLU A 1 329 ? -21.750 -13.569 1.618 1.00 98.69 329 GLU A N 1
ATOM 2531 C CA . GLU A 1 329 ? -22.633 -14.687 1.949 1.00 98.69 329 GLU A CA 1
ATOM 2532 C C . GLU A 1 329 ? -21.961 -16.006 1.570 1.00 98.69 329 GLU A C 1
ATOM 2534 O O . GLU A 1 329 ? -21.617 -16.209 0.405 1.00 98.69 329 GLU A O 1
ATOM 2539 N N . THR A 1 330 ? -21.805 -16.907 2.537 1.00 98.31 330 THR A N 1
ATOM 2540 C CA . THR A 1 330 ? -21.272 -18.259 2.315 1.00 98.31 330 THR A CA 1
ATOM 2541 C C . THR A 1 330 ? -22.280 -19.085 1.509 1.00 98.31 330 THR A C 1
ATOM 2543 O O . THR A 1 330 ? -23.429 -19.234 1.925 1.00 98.31 330 THR A O 1
ATOM 2546 N N . THR A 1 331 ? -21.893 -19.622 0.347 1.00 97.81 331 THR A N 1
ATOM 2547 C CA . THR A 1 331 ? -22.809 -20.334 -0.576 1.00 97.81 331 THR A CA 1
ATOM 2548 C C . THR A 1 331 ? -22.591 -21.846 -0.611 1.00 97.81 331 THR A C 1
ATOM 2550 O O . THR A 1 331 ? -23.501 -22.577 -1.025 1.00 97.81 331 THR A O 1
ATOM 2553 N N . ALA A 1 332 ? -21.445 -22.320 -0.118 1.00 96.19 332 ALA A N 1
ATOM 2554 C CA . ALA A 1 332 ? -21.097 -23.732 -0.010 1.00 96.19 332 ALA A CA 1
ATOM 2555 C C . ALA A 1 332 ? -20.612 -24.074 1.404 1.00 96.19 332 ALA A C 1
ATOM 2557 O O . ALA A 1 332 ? -20.089 -23.216 2.111 1.00 96.19 332 ALA A O 1
ATOM 2558 N N . ASP A 1 333 ? -20.788 -25.332 1.802 1.00 95.62 333 ASP A N 1
ATOM 2559 C CA . ASP A 1 333 ? -20.202 -25.851 3.035 1.00 95.62 333 ASP A CA 1
ATOM 2560 C C . ASP A 1 333 ? -18.706 -26.115 2.818 1.00 95.62 333 ASP A C 1
ATOM 2562 O O . ASP A 1 333 ? -18.320 -26.916 1.964 1.00 95.62 333 ASP A O 1
ATOM 2566 N N . VAL A 1 334 ? -17.872 -25.406 3.579 1.00 96.69 334 VAL A N 1
ATOM 2567 C CA . VAL A 1 334 ? -16.408 -25.539 3.584 1.00 96.69 334 VAL A CA 1
ATOM 2568 C C . VAL A 1 334 ? -15.866 -25.854 4.982 1.00 96.69 334 VAL A C 1
ATOM 2570 O O . VAL A 1 334 ? -14.658 -25.767 5.206 1.00 96.69 334 VAL A O 1
ATOM 2573 N N . SER A 1 335 ? -16.733 -26.254 5.918 1.00 94.38 335 SER A N 1
ATOM 2574 C CA . SER A 1 335 ? -16.378 -26.560 7.315 1.00 94.38 335 SER A CA 1
ATOM 2575 C C . SER A 1 335 ? -15.315 -27.664 7.433 1.00 94.38 335 SER A C 1
ATOM 2577 O O . SER A 1 335 ? -14.436 -27.613 8.293 1.00 94.38 335 SER A O 1
ATOM 2579 N N . GLY A 1 336 ? -15.309 -28.619 6.494 1.00 95.00 336 GLY A N 1
ATOM 2580 C CA . GLY A 1 336 ? -14.273 -29.653 6.397 1.00 95.00 336 GLY A CA 1
ATOM 2581 C C . GLY A 1 336 ? -12.874 -29.129 6.033 1.00 95.00 336 GLY A C 1
ATOM 2582 O O . GLY A 1 336 ? -11.885 -29.832 6.251 1.00 95.00 336 GLY A O 1
ATOM 2583 N N . LEU A 1 337 ? -12.774 -27.906 5.499 1.00 97.00 337 LEU A N 1
ATOM 2584 C CA . LEU A 1 337 ? -11.525 -27.272 5.063 1.00 97.00 337 LEU A CA 1
ATOM 2585 C C . LEU A 1 337 ? -11.067 -26.159 6.009 1.00 97.00 337 LEU A C 1
ATOM 2587 O O . LEU A 1 337 ? -9.866 -25.961 6.174 1.00 97.00 337 LEU A O 1
ATOM 2591 N N . THR A 1 338 ? -11.997 -25.425 6.623 1.00 97.81 338 THR A N 1
ATOM 2592 C CA . THR A 1 338 ? -11.684 -24.300 7.509 1.00 97.81 338 THR A CA 1
ATOM 2593 C C . THR A 1 338 ? -12.644 -24.202 8.691 1.00 97.81 338 THR A C 1
ATOM 2595 O O . THR A 1 338 ? -13.851 -24.345 8.529 1.00 97.81 338 THR A O 1
ATOM 2598 N N . LYS A 1 339 ? -12.107 -23.888 9.877 1.00 96.25 339 LYS A N 1
ATOM 2599 C CA . LYS A 1 339 ? -12.879 -23.557 11.088 1.00 96.25 339 LYS A CA 1
ATOM 2600 C C . LYS A 1 339 ? -13.253 -22.072 11.196 1.00 96.25 339 LYS A C 1
ATOM 2602 O O . LYS A 1 339 ? -13.715 -21.632 12.245 1.00 96.25 339 LYS A O 1
ATOM 2607 N N . ALA A 1 340 ? -13.035 -21.277 10.144 1.00 97.56 340 ALA A N 1
ATOM 2608 C CA . ALA A 1 340 ? -13.309 -19.845 10.175 1.00 97.56 340 ALA A CA 1
ATOM 2609 C C . ALA A 1 340 ? -14.790 -19.556 10.441 1.00 97.56 340 ALA A C 1
ATOM 2611 O O . ALA A 1 340 ? -15.663 -19.915 9.652 1.00 97.56 340 ALA A O 1
ATOM 2612 N N . ASN A 1 341 ? -15.076 -18.837 11.532 1.00 94.94 341 ASN A N 1
ATOM 2613 C CA . ASN A 1 341 ? -16.438 -18.650 12.036 1.00 94.94 341 ASN A CA 1
ATOM 2614 C C . ASN A 1 341 ? -17.433 -18.082 11.008 1.00 94.94 341 ASN A C 1
ATOM 2616 O O . ASN A 1 341 ? -18.621 -18.400 11.061 1.00 94.94 341 ASN A O 1
ATOM 2620 N N . PHE A 1 342 ? -16.979 -17.236 10.082 1.00 97.19 342 PHE A N 1
ATOM 2621 C CA . PHE A 1 342 ? -17.838 -16.636 9.056 1.00 97.19 342 PHE A CA 1
ATOM 2622 C C . PHE A 1 342 ? -18.171 -17.584 7.889 1.00 97.19 342 PHE A C 1
ATOM 2624 O O . PHE A 1 342 ? -19.106 -17.323 7.137 1.00 97.19 342 PHE A O 1
ATOM 2631 N N . LEU A 1 343 ? -17.449 -18.702 7.776 1.00 97.88 343 LEU A N 1
ATOM 2632 C CA . LEU A 1 343 ? -17.624 -19.752 6.767 1.00 97.88 343 LEU A CA 1
ATOM 2633 C C . LEU A 1 343 ? -18.297 -21.018 7.323 1.00 97.88 343 LEU A C 1
ATOM 2635 O O . LEU A 1 343 ? -18.430 -21.999 6.598 1.00 97.88 343 LEU A O 1
ATOM 2639 N N . ARG A 1 344 ? -18.731 -20.994 8.591 1.00 92.38 344 ARG A N 1
ATOM 2640 C CA . ARG A 1 344 ? -19.244 -22.168 9.320 1.00 92.38 344 ARG A CA 1
ATOM 2641 C C . ARG A 1 344 ? -20.459 -22.847 8.684 1.00 92.38 344 ARG A C 1
ATOM 2643 O O . ARG A 1 344 ? -20.589 -24.052 8.798 1.00 92.38 344 ARG A O 1
ATOM 2650 N N . ASP A 1 345 ? -21.331 -22.074 8.036 1.00 93.44 345 ASP A N 1
ATOM 2651 C CA . ASP A 1 345 ? -22.589 -22.561 7.476 1.00 93.44 345 ASP A CA 1
ATOM 2652 C C . ASP A 1 345 ? -22.946 -21.798 6.199 1.00 93.44 345 ASP A C 1
ATOM 2654 O O . ASP A 1 345 ? -22.673 -20.599 6.049 1.00 93.44 345 ASP A O 1
ATOM 2658 N N . LYS A 1 346 ? -23.658 -22.478 5.299 1.00 95.88 346 LYS A N 1
ATOM 2659 C CA . LYS A 1 346 ? -24.276 -21.847 4.133 1.00 95.88 346 LYS A CA 1
ATOM 2660 C C . LYS A 1 346 ? -25.329 -20.820 4.565 1.00 95.88 346 LYS A C 1
ATOM 2662 O O . LYS A 1 346 ? -26.159 -21.077 5.431 1.00 95.88 346 LYS A O 1
ATOM 2667 N N . GLY A 1 347 ? -25.332 -19.664 3.909 1.00 94.44 347 GLY A N 1
ATOM 2668 C CA . GLY A 1 347 ? -26.268 -18.567 4.151 1.00 94.44 347 GLY A CA 1
ATOM 2669 C C . GLY A 1 347 ? -25.822 -17.579 5.231 1.00 94.44 347 GLY A C 1
ATOM 2670 O O . GLY A 1 347 ? -26.493 -16.563 5.422 1.00 94.44 347 GLY A O 1
ATOM 2671 N N . VAL A 1 348 ? -24.692 -17.819 5.910 1.00 96.69 348 VAL A N 1
ATOM 2672 C CA . VAL A 1 348 ? -24.107 -16.839 6.838 1.00 96.69 348 VAL A CA 1
ATOM 2673 C C . VAL A 1 348 ? -23.758 -15.569 6.068 1.00 96.69 348 VAL A C 1
ATOM 2675 O O . VAL A 1 348 ? -22.980 -15.613 5.119 1.00 96.69 348 VAL A O 1
ATOM 2678 N N . LYS A 1 349 ? -24.334 -14.437 6.492 1.00 97.81 349 LYS A N 1
ATOM 2679 C CA . LYS A 1 349 ? -24.043 -13.106 5.949 1.00 97.81 349 LYS A CA 1
ATOM 2680 C C . LYS A 1 349 ? -23.104 -12.349 6.875 1.00 97.81 349 LYS A C 1
ATOM 2682 O O . LYS A 1 349 ? -23.448 -12.053 8.017 1.00 97.81 349 LYS A O 1
ATOM 2687 N N . THR A 1 350 ? -21.930 -12.013 6.369 1.00 98.56 350 THR A N 1
ATOM 2688 C CA . THR A 1 350 ? -20.892 -11.272 7.082 1.00 98.56 350 THR A CA 1
ATOM 2689 C C . THR A 1 350 ? -20.800 -9.867 6.509 1.00 98.56 350 THR A C 1
ATOM 2691 O O . THR A 1 350 ? -20.587 -9.739 5.304 1.00 98.56 350 THR A O 1
ATOM 2694 N N . PRO A 1 351 ? -20.954 -8.806 7.317 1.00 98.69 351 PRO A N 1
ATOM 2695 C CA . PRO A 1 351 ? -20.775 -7.441 6.837 1.00 98.69 351 PRO A CA 1
ATOM 2696 C C . PRO A 1 351 ? -19.363 -7.253 6.285 1.00 98.69 351 PRO A C 1
ATOM 2698 O O . PRO A 1 351 ? -18.399 -7.783 6.848 1.00 98.69 351 PRO A O 1
ATOM 2701 N N . VAL A 1 352 ? -19.233 -6.478 5.208 1.00 98.81 352 VAL A N 1
ATOM 2702 C CA . VAL A 1 352 ? -17.929 -6.161 4.616 1.00 98.81 352 VAL A CA 1
ATOM 2703 C C . VAL A 1 352 ? -17.790 -4.683 4.290 1.00 98.81 352 VAL A C 1
ATOM 2705 O O . VAL A 1 352 ? -18.766 -3.994 3.988 1.00 98.81 352 VAL A O 1
ATOM 2708 N N . PHE A 1 353 ? -16.547 -4.215 4.306 1.00 98.88 353 PHE A N 1
ATOM 2709 C CA . PHE A 1 353 ? -16.145 -2.978 3.653 1.00 98.88 353 PHE A CA 1
ATOM 2710 C C . PHE A 1 353 ? -15.091 -3.300 2.598 1.00 98.88 353 PHE A C 1
ATOM 2712 O O . PHE A 1 353 ? -14.101 -3.975 2.889 1.00 98.88 353 PHE A O 1
ATOM 2719 N N . MET A 1 354 ? -15.297 -2.817 1.378 1.00 98.75 354 MET A N 1
ATOM 2720 C CA . MET A 1 354 ? -14.339 -2.966 0.289 1.00 98.75 354 MET A CA 1
ATOM 2721 C C . MET A 1 354 ? -13.737 -1.628 -0.092 1.00 98.75 354 MET A C 1
ATOM 2723 O O . MET A 1 354 ? -14.437 -0.617 -0.127 1.00 98.75 354 MET A O 1
ATOM 2727 N N . ARG A 1 355 ? -12.451 -1.636 -0.451 1.00 98.81 355 ARG A N 1
ATOM 2728 C CA . ARG A 1 355 ? -11.773 -0.490 -1.058 1.00 98.81 355 ARG A CA 1
ATOM 2729 C C . ARG A 1 355 ? -11.097 -0.897 -2.363 1.00 98.81 355 ARG A C 1
ATOM 2731 O O . ARG A 1 355 ? -10.214 -1.757 -2.371 1.00 98.81 355 ARG A O 1
ATOM 2738 N N . PHE A 1 356 ? -11.469 -0.201 -3.431 1.00 98.62 356 PHE A N 1
ATOM 2739 C CA . PHE A 1 356 ? -10.795 -0.227 -4.724 1.00 98.62 356 PHE A CA 1
ATOM 2740 C C . PHE A 1 356 ? -9.802 0.923 -4.821 1.00 98.62 356 PHE A C 1
ATOM 2742 O O . PHE A 1 356 ? -9.964 1.951 -4.161 1.00 98.62 356 PHE A O 1
ATOM 2749 N N . SER A 1 357 ? -8.753 0.757 -5.620 1.00 98.44 357 SER A N 1
ATOM 2750 C CA . SER A 1 357 ? -7.734 1.801 -5.785 1.00 98.44 357 SER A CA 1
ATOM 2751 C C . SER A 1 357 ? -6.863 1.586 -7.013 1.00 98.44 357 SER A C 1
ATOM 2753 O O . SER A 1 357 ? -6.774 0.463 -7.496 1.00 98.44 357 SER A O 1
ATOM 2755 N N . THR A 1 358 ? -6.176 2.625 -7.482 1.00 97.38 358 THR A N 1
ATOM 2756 C CA . THR A 1 358 ? -4.923 2.464 -8.246 1.00 97.38 358 THR A CA 1
ATOM 2757 C C . THR A 1 358 ? -3.780 2.104 -7.276 1.00 97.38 358 THR A C 1
ATOM 2759 O O . THR A 1 358 ? -4.059 1.820 -6.115 1.00 97.38 358 THR A O 1
ATOM 2762 N N . VAL A 1 359 ? -2.514 2.053 -7.705 1.00 95.56 359 VAL A N 1
ATOM 2763 C CA . VAL A 1 359 ? -1.358 1.627 -6.884 1.00 95.56 359 VAL A CA 1
ATOM 2764 C C . VAL A 1 359 ? -0.336 2.737 -6.656 1.00 95.56 359 VAL A C 1
ATOM 2766 O O . VAL A 1 359 ? 0.006 3.001 -5.511 1.00 95.56 359 VAL A O 1
ATOM 2769 N N . THR A 1 360 ? 0.216 3.352 -7.702 1.00 91.69 360 THR A N 1
ATOM 2770 C CA . THR A 1 360 ? 1.516 4.040 -7.555 1.00 91.69 360 THR A CA 1
ATOM 2771 C C . THR A 1 360 ? 1.416 5.544 -7.347 1.00 91.69 360 THR A C 1
ATOM 2773 O O . THR A 1 360 ? 2.055 6.082 -6.458 1.00 91.69 360 THR A O 1
ATOM 2776 N N . LEU A 1 361 ? 0.629 6.260 -8.141 1.00 91.50 361 LEU A N 1
ATOM 2777 C CA . LEU A 1 361 ? 0.599 7.724 -8.076 1.00 91.50 361 LEU A CA 1
ATOM 2778 C C . LEU A 1 361 ? -0.411 8.226 -7.042 1.00 91.50 361 LEU A C 1
ATOM 2780 O O . LEU A 1 361 ? -1.338 7.499 -6.696 1.00 91.50 361 LEU A O 1
ATOM 2784 N N . GLY A 1 362 ? -0.204 9.462 -6.570 1.00 90.62 362 GLY A N 1
ATOM 2785 C CA . GLY A 1 362 ? -0.920 10.093 -5.452 1.00 90.62 362 GLY A CA 1
ATOM 2786 C C . GLY A 1 362 ? -2.447 10.089 -5.567 1.00 90.62 362 GLY A C 1
ATOM 2787 O O . GLY A 1 362 ? -3.019 9.802 -6.619 1.00 90.62 362 GLY A O 1
ATOM 2788 N N . ARG A 1 363 ? -3.138 10.440 -4.478 1.00 91.44 363 ARG A N 1
ATOM 2789 C CA . ARG A 1 363 ? -4.610 10.318 -4.379 1.00 91.44 363 ARG A CA 1
ATOM 2790 C C . ARG A 1 363 ? -5.421 11.088 -5.434 1.00 91.44 363 ARG A C 1
ATOM 2792 O O . ARG A 1 363 ? -6.589 10.777 -5.630 1.00 91.44 363 ARG A O 1
ATOM 2799 N N . GLU A 1 364 ? -4.805 12.070 -6.087 1.00 90.31 364 GLU A N 1
ATOM 2800 C CA . GLU A 1 364 ? -5.400 12.923 -7.129 1.00 90.31 364 GLU A CA 1
ATOM 2801 C C . GLU A 1 364 ? -5.126 12.400 -8.556 1.00 90.31 364 GLU A C 1
ATOM 2803 O O . GLU A 1 364 ? -5.480 13.040 -9.542 1.00 90.31 364 GLU A O 1
ATOM 2808 N N . PHE A 1 365 ? -4.481 11.237 -8.695 1.00 92.12 365 PHE A N 1
ATOM 2809 C CA . PHE A 1 365 ? -4.260 10.594 -9.989 1.00 92.12 365 PHE A CA 1
ATOM 2810 C C . PHE A 1 365 ? -5.585 10.093 -10.602 1.00 92.12 365 PHE A C 1
ATOM 2812 O O . PHE A 1 365 ? -6.391 9.524 -9.859 1.00 92.12 365 PHE A O 1
ATOM 2819 N N . PRO A 1 366 ? -5.820 10.234 -11.928 1.00 95.81 366 PRO A N 1
ATOM 2820 C CA . PRO A 1 366 ? -7.051 9.756 -12.557 1.00 95.81 366 PRO A CA 1
ATOM 2821 C C . PRO A 1 366 ? -7.270 8.261 -12.322 1.00 95.81 366 PRO A C 1
ATOM 2823 O O . PRO A 1 366 ? -6.371 7.445 -12.535 1.00 95.81 366 PRO A O 1
ATOM 2826 N N . ASP A 1 367 ? -8.474 7.879 -11.907 1.00 95.44 367 ASP A N 1
ATOM 2827 C CA . ASP A 1 367 ? -8.741 6.505 -11.466 1.00 95.44 367 ASP A CA 1
ATOM 2828 C C . ASP A 1 367 ? -8.812 5.464 -12.598 1.00 95.44 367 ASP A C 1
ATOM 2830 O O . ASP A 1 367 ? -8.728 4.254 -12.356 1.00 95.44 367 ASP A O 1
ATOM 2834 N N . LEU A 1 368 ? -8.878 5.933 -13.845 1.00 95.44 368 LEU A N 1
ATOM 2835 C CA . LEU A 1 368 ? -8.807 5.125 -15.059 1.00 95.44 368 LEU A CA 1
ATOM 2836 C C . LEU A 1 368 ? -7.411 5.023 -15.664 1.00 95.44 368 LEU A C 1
ATOM 2838 O O . LEU A 1 368 ? -7.200 4.195 -16.551 1.00 95.44 368 LEU A O 1
ATOM 2842 N N . ALA A 1 369 ? -6.440 5.796 -15.184 1.00 93.62 369 ALA A N 1
ATOM 2843 C CA . ALA A 1 369 ? -5.100 5.734 -15.740 1.00 93.62 369 ALA A CA 1
ATOM 2844 C C . ALA A 1 369 ? -4.470 4.338 -15.551 1.00 93.62 369 ALA A C 1
ATOM 2846 O O . ALA A 1 369 ? -4.814 3.580 -14.632 1.00 93.62 369 ALA A O 1
ATOM 2847 N N . ARG A 1 370 ? -3.571 3.972 -16.474 1.00 96.00 370 ARG A N 1
ATOM 2848 C CA . ARG A 1 370 ? -2.961 2.636 -16.554 1.00 96.00 370 ARG A CA 1
ATOM 2849 C C . ARG A 1 370 ? -2.248 2.284 -15.250 1.00 96.00 370 ARG A C 1
ATOM 2851 O O . ARG A 1 370 ? -1.292 2.948 -14.852 1.00 96.00 370 ARG A O 1
ATOM 2858 N N . ASN A 1 371 ? -2.743 1.255 -14.568 1.00 95.50 371 ASN A N 1
ATOM 2859 C CA . ASN A 1 371 ? -2.220 0.814 -13.277 1.00 95.50 371 ASN A CA 1
ATOM 2860 C C . ASN A 1 371 ? -2.832 -0.547 -12.887 1.00 95.50 371 ASN A C 1
ATOM 2862 O O . ASN A 1 371 ? -3.943 -0.854 -13.328 1.00 95.50 371 ASN A O 1
ATOM 2866 N N . PRO A 1 372 ? -2.221 -1.356 -12.011 1.00 96.25 372 PRO A N 1
ATOM 2867 C CA . PRO A 1 372 ? -2.982 -2.399 -11.330 1.00 96.25 372 PRO A CA 1
ATOM 2868 C C . PRO A 1 372 ? -4.108 -1.763 -10.493 1.00 96.25 372 PRO A C 1
ATOM 2870 O O . PRO A 1 372 ? -4.059 -0.577 -10.153 1.00 96.25 372 PRO A O 1
ATOM 2873 N N . ARG A 1 373 ? -5.144 -2.533 -10.161 1.00 98.06 373 ARG A N 1
ATOM 2874 C CA . ARG A 1 373 ? -6.203 -2.099 -9.246 1.00 98.06 373 ARG A CA 1
ATOM 2875 C C . ARG A 1 373 ? -6.123 -2.865 -7.937 1.00 98.06 373 ARG A C 1
ATOM 2877 O O . ARG A 1 373 ? -6.105 -4.091 -7.943 1.00 98.06 373 ARG A O 1
ATOM 2884 N N . GLY A 1 374 ? -6.096 -2.146 -6.818 1.00 98.31 374 GLY A N 1
ATOM 2885 C CA . GLY A 1 374 ? -6.267 -2.725 -5.489 1.00 98.31 374 GLY A CA 1
ATOM 2886 C C . GLY A 1 374 ? -7.686 -3.246 -5.296 1.00 98.31 374 GLY A C 1
ATOM 2887 O O . GLY A 1 374 ? -8.640 -2.572 -5.679 1.00 98.31 374 GLY A O 1
ATOM 2888 N N . PHE A 1 375 ? -7.804 -4.424 -4.686 1.00 98.69 375 PHE A N 1
ATOM 2889 C CA . PHE A 1 375 ? -9.061 -5.103 -4.373 1.00 98.69 375 PHE A CA 1
ATOM 2890 C C . PHE A 1 375 ? -8.995 -5.563 -2.909 1.00 98.69 375 PHE A C 1
ATOM 2892 O O . PHE A 1 375 ? -8.657 -6.709 -2.611 1.00 98.69 375 PHE A O 1
ATOM 2899 N N . ALA A 1 376 ? -9.226 -4.636 -1.976 1.00 98.81 376 ALA A N 1
ATOM 2900 C CA . ALA A 1 376 ? -9.147 -4.914 -0.543 1.00 98.81 376 ALA A CA 1
ATOM 2901 C C . ALA A 1 376 ? -10.543 -5.142 0.047 1.00 98.81 376 ALA A C 1
ATOM 2903 O O . ALA A 1 376 ? -11.450 -4.345 -0.193 1.00 98.81 376 ALA A O 1
ATOM 2904 N N . ILE A 1 377 ? -10.699 -6.201 0.840 1.00 98.88 377 ILE A N 1
ATOM 2905 C CA . ILE A 1 377 ? -11.948 -6.592 1.500 1.00 98.88 377 ILE A CA 1
ATOM 2906 C C . ILE A 1 377 ? -11.670 -6.747 2.992 1.00 98.88 377 ILE A C 1
ATOM 2908 O O . ILE A 1 377 ? -10.752 -7.472 3.370 1.00 98.88 377 ILE A O 1
ATOM 2912 N N . LYS A 1 378 ? -12.479 -6.097 3.825 1.00 98.88 378 LYS A N 1
ATOM 2913 C CA . LYS A 1 378 ? -12.529 -6.290 5.275 1.00 98.88 378 LYS A CA 1
ATOM 2914 C C . LYS A 1 378 ? -13.824 -7.001 5.620 1.00 98.88 378 LYS A C 1
ATOM 2916 O O . LYS A 1 378 ? -14.893 -6.478 5.319 1.00 98.88 378 LYS A O 1
ATOM 2921 N N . PHE A 1 379 ? -13.725 -8.156 6.259 1.00 98.88 379 PHE A N 1
ATOM 2922 C CA . PHE A 1 379 ? -14.843 -8.933 6.775 1.00 98.88 379 PHE A CA 1
ATOM 2923 C C . PHE A 1 379 ? -14.971 -8.677 8.274 1.00 98.88 379 PHE A C 1
ATOM 2925 O O . PHE A 1 379 ? -14.025 -8.917 9.026 1.00 98.88 379 PHE A O 1
ATOM 2932 N N . TYR A 1 380 ? -16.139 -8.219 8.718 1.00 98.50 380 TYR A N 1
ATOM 2933 C CA . TYR A 1 380 ? -16.431 -8.036 10.138 1.00 98.50 380 TYR A CA 1
ATOM 2934 C C . TYR A 1 380 ? -17.009 -9.340 10.702 1.00 98.50 380 TYR A C 1
ATOM 2936 O O . TYR A 1 380 ? -18.218 -9.566 10.647 1.00 98.50 380 TYR A O 1
ATOM 2944 N N . THR A 1 381 ? -16.143 -10.233 11.187 1.00 98.06 381 THR A N 1
ATOM 2945 C CA . THR A 1 381 ? -16.529 -11.591 11.611 1.00 98.06 381 THR A CA 1
ATOM 2946 C C . THR A 1 381 ? -16.792 -11.690 13.117 1.00 98.06 381 THR A C 1
ATOM 2948 O O . THR A 1 381 ? -16.444 -10.792 13.885 1.00 98.06 381 THR A O 1
ATOM 2951 N N . GLY A 1 382 ? -17.365 -12.819 13.552 1.00 95.19 382 GLY A N 1
ATOM 2952 C CA . GLY A 1 382 ? -17.595 -13.123 14.967 1.00 95.19 382 GLY A CA 1
ATOM 2953 C C . GLY A 1 382 ? -16.321 -13.322 15.799 1.00 95.19 382 GLY A C 1
ATOM 2954 O O . GLY A 1 382 ? -16.385 -13.216 17.024 1.00 95.19 382 GLY A O 1
ATOM 2955 N N . GLU A 1 383 ? -15.174 -13.563 15.157 1.00 95.75 383 GLU A N 1
ATOM 2956 C CA . GLU A 1 383 ? -13.876 -13.825 15.804 1.00 95.75 383 GLU A CA 1
ATOM 2957 C C . GLU A 1 383 ? -12.809 -12.777 15.438 1.00 95.75 383 GLU A C 1
ATOM 2959 O O . GLU A 1 383 ? -11.611 -13.029 15.524 1.00 95.75 383 GLU A O 1
ATOM 2964 N N . GLY A 1 384 ? -13.245 -11.574 15.047 1.00 96.88 384 GLY A N 1
ATOM 2965 C CA . GLY A 1 384 ? -12.370 -10.459 14.679 1.00 96.88 384 GLY A CA 1
ATOM 2966 C C . GLY A 1 384 ? -12.516 -10.039 13.219 1.00 96.88 384 GLY A C 1
ATOM 2967 O O . GLY A 1 384 ? -13.296 -10.607 12.456 1.00 96.88 384 GLY A O 1
ATOM 2968 N N . ASN A 1 385 ? -11.773 -9.010 12.818 1.00 98.50 385 ASN A N 1
ATOM 2969 C CA . ASN A 1 385 ? -11.760 -8.580 11.422 1.00 98.50 385 ASN A CA 1
ATOM 2970 C C . ASN A 1 385 ? -10.787 -9.445 10.615 1.00 98.50 385 ASN A C 1
ATOM 2972 O O . ASN A 1 385 ? -9.623 -9.562 10.995 1.00 98.50 385 ASN A O 1
ATOM 2976 N N . TYR A 1 386 ? -11.255 -9.989 9.492 1.00 98.69 386 TYR A N 1
ATOM 2977 C CA . TYR A 1 386 ? -10.417 -10.657 8.497 1.00 98.69 386 TYR A CA 1
ATOM 297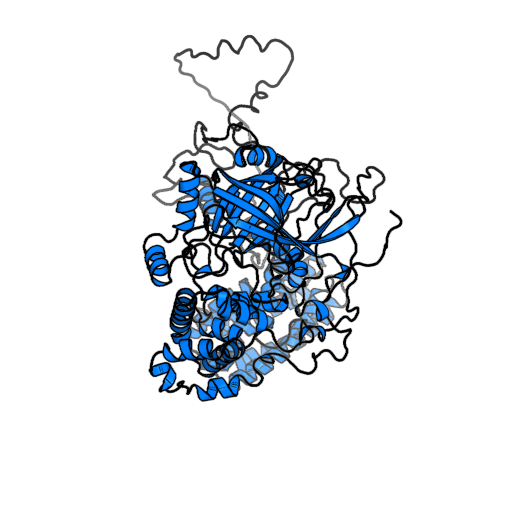8 C C . TYR A 1 386 ? -10.218 -9.735 7.294 1.00 98.69 386 TYR A C 1
ATOM 2980 O O . TYR A 1 386 ? -11.190 -9.156 6.814 1.00 98.69 386 TYR A O 1
ATOM 2988 N N . ASP A 1 387 ? -8.990 -9.595 6.796 1.00 98.81 387 ASP A N 1
ATOM 2989 C CA . ASP A 1 387 ? -8.701 -8.761 5.627 1.00 98.81 387 ASP A CA 1
ATOM 2990 C C . ASP A 1 387 ? -8.080 -9.577 4.485 1.00 98.81 387 ASP A C 1
ATOM 2992 O O . ASP A 1 387 ? -7.002 -10.155 4.629 1.00 98.81 387 ASP A O 1
ATOM 2996 N N . ILE A 1 388 ? -8.705 -9.536 3.305 1.00 98.62 388 ILE A N 1
ATOM 2997 C CA . ILE A 1 388 ? -8.082 -9.964 2.046 1.00 98.62 388 ILE A CA 1
ATOM 2998 C C . ILE A 1 388 ? -7.603 -8.714 1.322 1.00 98.62 388 ILE A C 1
ATOM 3000 O O . ILE A 1 388 ? -8.403 -7.861 0.941 1.00 98.62 388 ILE A O 1
ATOM 3004 N N . VAL A 1 389 ? -6.292 -8.598 1.118 1.00 98.50 389 VAL A N 1
ATOM 3005 C CA . VAL A 1 389 ? -5.677 -7.410 0.511 1.00 98.50 389 VAL A CA 1
ATOM 3006 C C . VAL A 1 389 ? -5.091 -7.766 -0.850 1.00 98.50 389 VAL A C 1
ATOM 3008 O O . VAL A 1 389 ? -3.890 -8.020 -0.985 1.00 98.50 389 VAL A O 1
ATOM 3011 N N . GLY A 1 390 ? -5.978 -7.831 -1.839 1.00 97.69 390 GLY A N 1
ATOM 3012 C CA . GLY A 1 390 ? -5.710 -8.344 -3.174 1.00 97.69 390 GLY A CA 1
ATOM 3013 C C . GLY A 1 390 ? -5.511 -7.286 -4.257 1.00 97.69 390 GLY A C 1
ATOM 3014 O O . GLY A 1 390 ? -5.504 -6.077 -4.000 1.00 97.69 390 GLY A O 1
ATOM 3015 N N . LEU A 1 391 ? -5.398 -7.769 -5.494 1.00 98.00 391 LEU A N 1
ATOM 3016 C CA . LEU A 1 391 ? -5.341 -6.976 -6.723 1.00 98.00 391 LEU A CA 1
ATOM 3017 C C . LEU A 1 391 ? -6.342 -7.508 -7.755 1.00 98.00 391 LEU A C 1
ATOM 3019 O O . LEU A 1 391 ? -6.861 -8.612 -7.625 1.00 98.00 391 LEU A O 1
ATOM 3023 N N . ASN A 1 392 ? -6.563 -6.755 -8.830 1.00 97.88 392 ASN A N 1
ATOM 3024 C CA . ASN A 1 392 ? -7.199 -7.280 -10.041 1.00 97.88 392 ASN A CA 1
ATOM 3025 C C . ASN A 1 392 ? -6.260 -8.140 -10.904 1.00 97.88 392 ASN A C 1
ATOM 3027 O O . ASN A 1 392 ? -6.688 -8.706 -11.909 1.00 97.88 392 ASN A O 1
ATOM 3031 N N . PHE A 1 393 ? -4.978 -8.214 -10.547 1.00 97.62 393 PHE A N 1
ATOM 3032 C CA . PHE A 1 393 ? -4.004 -9.110 -11.157 1.00 97.62 393 PHE A CA 1
ATOM 3033 C C . PHE A 1 393 ? -3.819 -10.328 -10.247 1.00 97.62 393 PHE A C 1
ATOM 3035 O O . PHE A 1 393 ? -3.703 -10.151 -9.037 1.00 97.62 393 PHE A O 1
ATOM 3042 N N . PRO A 1 394 ? -3.760 -11.556 -10.790 1.00 97.12 394 PRO A N 1
ATOM 3043 C CA . PRO A 1 394 ? -3.549 -12.756 -9.980 1.00 97.12 394 PRO A CA 1
ATOM 3044 C C . PRO A 1 394 ? -2.091 -12.930 -9.528 1.00 97.12 394 PRO A C 1
ATOM 3046 O O . PRO A 1 394 ? -1.799 -13.857 -8.776 1.00 97.12 394 PRO A O 1
ATOM 3049 N N . VAL A 1 395 ? -1.192 -12.065 -10.005 1.00 97.38 395 VAL A N 1
ATOM 3050 C CA . VAL A 1 395 ? 0.255 -12.095 -9.776 1.00 97.38 395 VAL A CA 1
ATOM 3051 C C . VAL A 1 395 ? 0.785 -10.709 -9.410 1.00 97.38 395 VAL A C 1
ATOM 3053 O O . VAL A 1 395 ? 0.095 -9.704 -9.606 1.00 97.38 395 VAL A O 1
ATOM 3056 N N . PHE A 1 396 ? 2.017 -10.647 -8.906 1.00 97.06 396 PHE A N 1
ATOM 3057 C CA . PHE A 1 396 ? 2.716 -9.397 -8.595 1.00 97.06 396 PHE A CA 1
ATOM 3058 C C . PHE A 1 396 ? 4.051 -9.263 -9.347 1.00 97.06 396 PHE A C 1
ATOM 3060 O O . PHE A 1 396 ? 4.492 -10.200 -10.004 1.00 97.06 396 PHE A O 1
ATOM 3067 N N . PHE A 1 397 ? 4.671 -8.078 -9.290 1.00 96.56 397 PHE A N 1
ATOM 3068 C CA . PHE A 1 397 ? 5.916 -7.764 -10.012 1.00 96.56 397 PHE A CA 1
ATOM 3069 C C . PHE A 1 397 ? 7.173 -8.325 -9.347 1.00 96.56 397 PHE A C 1
ATOM 3071 O O . PHE A 1 397 ? 8.192 -8.487 -10.005 1.00 96.56 397 PHE A O 1
ATOM 3078 N N . CYS A 1 398 ? 7.130 -8.594 -8.048 1.00 94.19 398 CYS A N 1
ATOM 3079 C CA . CYS A 1 398 ? 8.234 -9.215 -7.337 1.00 94.19 398 CYS A CA 1
ATOM 3080 C C . CYS A 1 398 ? 7.710 -10.316 -6.427 1.00 94.19 398 CYS A C 1
ATOM 3082 O O . CYS A 1 398 ? 6.570 -10.266 -5.960 1.00 94.19 398 CYS A O 1
ATOM 3084 N N . ARG A 1 399 ? 8.571 -11.299 -6.180 1.00 91.12 399 ARG A N 1
ATOM 3085 C CA . ARG A 1 399 ? 8.342 -12.358 -5.194 1.00 91.12 399 ARG A CA 1
ATOM 3086 C C . ARG A 1 399 ? 9.014 -12.076 -3.859 1.00 91.12 399 ARG A C 1
ATOM 3088 O O . ARG A 1 399 ? 8.519 -12.506 -2.830 1.00 91.12 399 ARG A O 1
ATOM 3095 N N . ASP A 1 400 ? 10.110 -11.320 -3.876 1.00 91.25 400 ASP A N 1
ATOM 3096 C CA . ASP A 1 400 ? 10.856 -10.969 -2.675 1.00 91.25 400 ASP A CA 1
ATOM 3097 C C . ASP A 1 400 ? 10.457 -9.574 -2.162 1.00 91.25 400 ASP A C 1
ATOM 3099 O O . ASP A 1 400 ? 10.378 -8.625 -2.958 1.00 91.25 400 ASP A O 1
ATOM 3103 N N . PRO A 1 401 ? 10.211 -9.412 -0.850 1.00 93.94 401 PRO A N 1
ATOM 3104 C CA . PRO A 1 401 ? 9.886 -8.116 -0.267 1.00 93.94 401 PRO A CA 1
ATOM 3105 C C . PRO A 1 401 ? 10.985 -7.057 -0.401 1.00 93.94 401 PRO A C 1
ATOM 3107 O O . PRO A 1 401 ? 10.641 -5.875 -0.440 1.00 93.94 401 PRO A O 1
ATOM 3110 N N . ILE A 1 402 ? 12.269 -7.427 -0.508 1.00 92.88 402 ILE A N 1
ATOM 3111 C CA . ILE A 1 402 ? 13.356 -6.438 -0.627 1.00 92.88 402 ILE A CA 1
ATOM 3112 C C . ILE A 1 402 ? 13.236 -5.604 -1.908 1.00 92.88 402 ILE A C 1
ATOM 3114 O O . ILE A 1 402 ? 13.541 -4.416 -1.889 1.00 92.88 402 ILE A O 1
ATOM 3118 N N . GLN A 1 403 ? 12.707 -6.203 -2.981 1.00 93.50 403 GLN A N 1
ATOM 3119 C CA . GLN A 1 403 ? 12.480 -5.552 -4.274 1.00 93.50 403 GLN A CA 1
ATOM 3120 C C . GLN A 1 403 ? 11.208 -4.685 -4.270 1.00 93.50 403 GLN A C 1
ATOM 3122 O O . GLN A 1 403 ? 10.995 -3.880 -5.175 1.00 93.50 403 GLN A O 1
ATOM 3127 N N . GLY A 1 404 ? 10.329 -4.841 -3.272 1.00 94.81 404 GLY A N 1
ATOM 3128 C CA . GLY A 1 404 ? 9.035 -4.160 -3.206 1.00 94.81 404 GLY A CA 1
ATOM 3129 C C . GLY A 1 404 ? 9.135 -2.635 -3.354 1.00 94.81 404 GLY A C 1
ATOM 3130 O O . GLY A 1 404 ? 8.463 -2.076 -4.223 1.00 94.81 404 GLY A O 1
ATOM 3131 N N . PRO A 1 405 ? 9.978 -1.936 -2.571 1.00 95.94 405 PRO A N 1
ATOM 3132 C CA . PRO A 1 405 ? 10.185 -0.497 -2.728 1.00 95.94 405 PRO A CA 1
ATOM 3133 C C . PRO A 1 405 ? 10.666 -0.092 -4.126 1.00 95.94 405 PRO A C 1
ATOM 3135 O O . PRO A 1 405 ? 10.232 0.945 -4.626 1.00 95.94 405 PRO A O 1
ATOM 3138 N N . ASP A 1 406 ? 11.506 -0.902 -4.772 1.00 96.19 406 ASP A N 1
ATOM 3139 C CA . ASP A 1 406 ? 12.048 -0.617 -6.105 1.00 96.19 406 ASP A CA 1
ATOM 3140 C C . ASP A 1 406 ? 10.996 -0.826 -7.201 1.00 96.19 406 ASP A C 1
ATOM 3142 O O . ASP A 1 406 ? 10.855 0.019 -8.086 1.00 96.19 406 ASP A O 1
ATOM 3146 N N . VAL A 1 407 ? 10.154 -1.862 -7.080 1.00 95.94 407 VAL A N 1
ATOM 3147 C CA . VAL A 1 407 ? 8.952 -2.041 -7.919 1.00 95.94 407 VAL A CA 1
ATOM 3148 C C . VAL A 1 407 ? 8.077 -0.798 -7.881 1.00 95.94 407 VAL A C 1
ATOM 3150 O O . VAL A 1 407 ? 7.645 -0.314 -8.928 1.00 95.94 407 VAL A O 1
ATOM 3153 N N . ILE A 1 408 ? 7.817 -0.273 -6.685 1.00 95.38 408 ILE A N 1
ATOM 3154 C CA . ILE A 1 408 ? 6.984 0.914 -6.523 1.00 95.38 408 ILE A CA 1
ATOM 3155 C C . ILE A 1 408 ? 7.694 2.138 -7.105 1.00 95.38 408 ILE A C 1
ATOM 3157 O O . ILE A 1 408 ? 7.128 2.800 -7.969 1.00 95.38 408 ILE A O 1
ATOM 3161 N N . ARG A 1 409 ? 8.946 2.409 -6.718 1.00 95.06 409 ARG A N 1
ATOM 3162 C CA . ARG A 1 409 ? 9.713 3.582 -7.173 1.00 95.06 409 ARG A CA 1
ATOM 3163 C C . ARG A 1 409 ? 9.947 3.614 -8.682 1.00 95.06 409 ARG A C 1
ATOM 3165 O O . ARG A 1 409 ? 9.916 4.698 -9.256 1.00 95.06 409 ARG A O 1
ATOM 3172 N N . SER A 1 410 ? 10.105 2.461 -9.332 1.00 95.94 410 SER A N 1
ATOM 3173 C CA . SER A 1 410 ? 10.249 2.382 -10.794 1.00 95.94 410 SER A CA 1
ATOM 3174 C C . SER A 1 410 ? 9.048 2.961 -11.553 1.00 95.94 410 SER A C 1
ATOM 3176 O O . SER A 1 410 ? 9.180 3.410 -12.683 1.00 95.94 410 SER A O 1
ATOM 3178 N N . GLN A 1 411 ? 7.875 2.984 -10.916 1.00 94.12 411 GLN A N 1
ATOM 3179 C CA . GLN A 1 411 ? 6.616 3.482 -11.472 1.00 94.12 411 GLN A CA 1
ATOM 3180 C C . GLN A 1 411 ? 6.251 4.886 -10.959 1.00 94.12 411 GLN A C 1
ATOM 3182 O O . GLN A 1 411 ? 5.129 5.354 -11.179 1.00 94.12 411 GLN A O 1
ATOM 3187 N N . TYR A 1 412 ? 7.157 5.540 -10.226 1.00 91.31 412 TYR A N 1
ATOM 3188 C CA . TYR A 1 412 ? 6.958 6.878 -9.672 1.00 91.31 412 TYR A CA 1
ATOM 3189 C C . TYR A 1 412 ? 7.454 7.974 -10.617 1.00 91.31 412 TYR A C 1
ATOM 3191 O O . TYR A 1 412 ? 7.804 7.759 -11.777 1.00 91.31 412 TYR A O 1
ATOM 3199 N N . ARG A 1 413 ? 7.404 9.204 -10.110 1.00 93.62 413 ARG A N 1
ATOM 3200 C CA . ARG A 1 413 ? 7.933 10.373 -10.794 1.00 93.62 413 ARG A CA 1
ATOM 3201 C C . ARG A 1 413 ? 9.445 10.455 -10.627 1.00 93.62 413 ARG A C 1
ATOM 3203 O O . ARG A 1 413 ? 9.966 10.182 -9.547 1.00 93.62 413 ARG A O 1
ATOM 3210 N N . ASN A 1 414 ? 10.121 10.906 -11.674 1.00 94.06 414 ASN A N 1
ATOM 3211 C CA . ASN A 1 414 ? 11.550 11.159 -11.650 1.00 94.06 414 ASN A CA 1
ATOM 3212 C C . ASN A 1 414 ? 11.863 12.246 -10.598 1.00 94.06 414 ASN A C 1
ATOM 3214 O O . ASN A 1 414 ? 11.254 13.319 -10.638 1.00 94.06 414 ASN A O 1
ATOM 3218 N N . PRO A 1 415 ? 12.808 12.031 -9.670 1.00 93.25 415 PRO A N 1
ATOM 3219 C CA . PRO A 1 415 ? 13.066 12.978 -8.584 1.00 93.25 415 PRO A CA 1
ATOM 3220 C C . PRO A 1 415 ? 13.663 14.314 -9.056 1.00 93.25 415 PRO A C 1
ATOM 3222 O O . PRO A 1 415 ? 13.563 15.307 -8.342 1.00 93.25 415 PRO A O 1
ATOM 3225 N N . LYS A 1 416 ? 14.265 14.369 -10.251 1.00 95.44 416 LYS A N 1
ATOM 3226 C CA . LYS A 1 416 ? 14.892 15.582 -10.796 1.00 95.44 416 LYS A CA 1
ATOM 3227 C C . LYS A 1 416 ? 13.870 16.595 -11.310 1.00 95.44 416 LYS A C 1
ATOM 3229 O O . LYS A 1 416 ? 14.085 17.794 -11.174 1.00 95.44 416 LYS A O 1
ATOM 3234 N N . ASN A 1 417 ? 12.805 16.129 -11.960 1.00 94.94 417 ASN A N 1
ATOM 3235 C CA . ASN A 1 417 ? 11.856 16.992 -12.680 1.00 94.94 417 ASN A CA 1
ATOM 3236 C C . ASN A 1 417 ? 10.380 16.703 -12.364 1.00 94.94 417 ASN A C 1
ATOM 3238 O O . ASN A 1 417 ? 9.499 17.401 -12.859 1.00 94.94 417 ASN A O 1
ATOM 3242 N N . PHE A 1 418 ? 10.109 15.682 -11.550 1.00 94.38 418 PHE A N 1
ATOM 3243 C CA . PHE A 1 418 ? 8.780 15.249 -11.138 1.00 94.38 418 PHE A CA 1
ATOM 3244 C C . PHE A 1 418 ? 7.849 14.817 -12.292 1.00 94.38 418 PHE A C 1
ATOM 3246 O O . PHE A 1 418 ? 6.627 14.765 -12.131 1.00 94.38 418 PHE A O 1
ATOM 3253 N N . LEU A 1 419 ? 8.397 14.464 -13.458 1.00 94.31 419 LEU A N 1
ATOM 3254 C CA . LEU A 1 419 ? 7.655 13.866 -14.576 1.00 94.31 419 LEU A CA 1
ATOM 3255 C C . LEU A 1 419 ? 7.515 12.348 -14.395 1.00 94.31 419 LEU A C 1
ATOM 3257 O O . LEU A 1 419 ? 8.209 11.763 -13.569 1.00 94.31 419 LEU A O 1
ATOM 3261 N N . LEU A 1 420 ? 6.616 11.702 -15.147 1.00 93.31 420 LEU A N 1
ATOM 3262 C CA . LEU A 1 420 ? 6.552 10.233 -15.181 1.00 93.31 420 LEU A CA 1
ATOM 3263 C C . LEU A 1 420 ? 7.878 9.670 -15.705 1.00 93.31 420 LEU A C 1
ATOM 3265 O O . LEU A 1 420 ? 8.382 10.154 -16.717 1.00 93.31 420 LEU A O 1
ATOM 3269 N N . ASP A 1 421 ? 8.426 8.665 -15.023 1.00 95.50 421 ASP A N 1
ATOM 3270 C CA . ASP A 1 421 ? 9.730 8.098 -15.362 1.00 95.50 421 ASP A CA 1
ATOM 3271 C C . ASP A 1 421 ? 9.599 6.730 -16.039 1.00 95.50 421 ASP A C 1
ATOM 3273 O O . ASP A 1 421 ? 9.532 5.685 -15.392 1.00 95.50 421 ASP A O 1
ATOM 3277 N N . TYR A 1 422 ? 9.559 6.736 -17.371 1.00 96.31 422 TYR A N 1
ATOM 3278 C CA . TYR A 1 422 ? 9.505 5.495 -18.141 1.00 96.31 422 TYR A CA 1
ATOM 3279 C C . TYR A 1 422 ? 10.865 4.795 -18.223 1.00 96.31 422 TYR A C 1
ATOM 3281 O O . TYR A 1 422 ? 10.884 3.571 -18.335 1.00 96.31 422 TYR A O 1
ATOM 3289 N N . ASN A 1 423 ? 11.987 5.521 -18.112 1.00 97.00 423 ASN A N 1
ATOM 3290 C CA . ASN A 1 423 ? 13.308 4.891 -18.034 1.00 97.00 423 ASN A CA 1
ATOM 3291 C C . ASN A 1 423 ? 13.352 3.952 -16.819 1.00 97.00 423 ASN A C 1
ATOM 3293 O O . ASN A 1 423 ? 13.634 2.771 -16.986 1.00 97.00 423 ASN A O 1
ATOM 3297 N N . SER A 1 424 ? 12.967 4.436 -15.634 1.00 97.19 424 SER A N 1
ATOM 3298 C CA . SER A 1 424 ? 12.961 3.623 -14.409 1.00 97.19 424 SER A CA 1
ATOM 3299 C C . SER A 1 424 ? 12.042 2.394 -14.501 1.00 97.19 424 SER A C 1
ATOM 3301 O O . SER A 1 424 ? 12.442 1.301 -14.096 1.00 97.19 424 SER A O 1
ATOM 3303 N N . LEU A 1 425 ? 10.833 2.538 -15.062 1.00 97.38 425 LEU A N 1
ATOM 3304 C CA . LEU A 1 425 ? 9.891 1.422 -15.229 1.00 97.38 425 LEU A CA 1
ATOM 3305 C C . LEU A 1 425 ? 10.477 0.319 -16.117 1.00 97.38 425 LEU A C 1
ATOM 3307 O O . LEU A 1 425 ? 10.475 -0.853 -15.742 1.00 97.38 425 LEU A O 1
ATOM 3311 N N . PHE A 1 426 ? 10.956 0.686 -17.305 1.00 98.44 426 PHE A N 1
ATOM 3312 C CA . PHE A 1 426 ? 11.464 -0.297 -18.258 1.00 98.44 426 PHE A CA 1
ATOM 3313 C C . PHE A 1 426 ? 12.827 -0.859 -17.849 1.00 98.44 426 PHE A C 1
ATOM 3315 O O . PHE A 1 426 ? 13.091 -2.019 -18.149 1.00 98.44 426 PHE A O 1
ATOM 3322 N N . ASP A 1 427 ? 13.660 -0.101 -17.131 1.00 97.88 427 ASP A N 1
ATOM 3323 C CA . ASP A 1 427 ? 14.945 -0.593 -16.619 1.00 97.88 427 ASP A CA 1
ATOM 3324 C C . ASP A 1 427 ? 14.746 -1.677 -15.557 1.00 97.88 427 ASP A C 1
ATOM 3326 O O . ASP A 1 427 ? 15.344 -2.751 -15.642 1.00 97.88 427 ASP A O 1
ATOM 3330 N N . LEU A 1 428 ? 13.805 -1.474 -14.624 1.00 97.62 428 LEU A N 1
ATOM 3331 C CA . LEU A 1 428 ? 13.428 -2.523 -13.676 1.00 97.62 428 LEU A CA 1
ATOM 3332 C C . LEU A 1 428 ? 12.980 -3.792 -14.415 1.00 97.62 428 LEU A C 1
ATOM 3334 O O . LEU A 1 428 ? 13.469 -4.880 -14.123 1.00 97.62 428 LEU A O 1
ATOM 3338 N N . LEU A 1 429 ? 12.077 -3.667 -15.394 1.00 97.81 429 LEU A N 1
ATOM 3339 C CA . LEU A 1 429 ? 11.585 -4.822 -16.152 1.00 97.81 429 LEU A CA 1
ATOM 3340 C C . LEU A 1 429 ? 12.682 -5.493 -16.994 1.00 97.81 429 LEU A C 1
ATOM 3342 O O . LEU A 1 429 ? 12.646 -6.711 -17.168 1.00 97.81 429 LEU A O 1
ATOM 3346 N N . ALA A 1 430 ? 13.662 -4.729 -17.484 1.00 97.69 430 ALA A N 1
ATOM 3347 C CA . ALA A 1 430 ? 14.829 -5.240 -18.199 1.00 97.69 430 ALA A CA 1
ATOM 3348 C C . ALA A 1 430 ? 15.778 -6.037 -17.288 1.00 97.69 430 ALA A C 1
ATOM 3350 O O . ALA A 1 430 ? 16.419 -6.986 -17.750 1.00 97.69 430 ALA A O 1
ATOM 3351 N N . LEU A 1 431 ? 15.865 -5.664 -16.008 1.00 95.75 431 LEU A N 1
ATOM 3352 C CA . LEU A 1 431 ? 16.789 -6.241 -15.028 1.00 95.75 431 LEU A CA 1
ATOM 3353 C C . LEU A 1 431 ? 16.143 -7.245 -14.065 1.00 95.75 431 LEU A C 1
ATOM 3355 O O . LEU A 1 431 ? 16.852 -7.848 -13.267 1.00 95.75 431 LEU A O 1
ATOM 3359 N N . THR A 1 432 ? 14.823 -7.426 -14.114 1.00 93.56 432 THR A N 1
ATOM 3360 C CA . THR A 1 432 ? 14.058 -8.291 -13.199 1.00 93.56 432 THR A CA 1
ATOM 3361 C C . THR A 1 432 ? 13.145 -9.225 -14.009 1.00 93.56 432 THR A C 1
ATOM 3363 O O . THR A 1 432 ? 11.983 -8.886 -14.258 1.00 93.56 432 THR A O 1
ATOM 3366 N N . PRO A 1 433 ? 13.647 -10.389 -14.474 1.00 92.56 433 PRO A N 1
ATOM 3367 C CA . PRO A 1 433 ? 12.892 -11.313 -15.324 1.00 92.56 433 PRO A CA 1
ATOM 3368 C C . PRO A 1 433 ? 11.511 -11.680 -14.764 1.00 92.56 433 PRO A C 1
ATOM 3370 O O . PRO A 1 433 ? 10.521 -11.647 -15.497 1.00 92.56 433 PRO A O 1
ATOM 3373 N N . GLU A 1 434 ? 11.415 -11.927 -13.456 1.00 91.81 434 GLU A N 1
ATOM 3374 C CA . GLU A 1 434 ? 10.183 -12.313 -12.767 1.00 91.81 434 GLU A CA 1
ATOM 3375 C C . GLU A 1 434 ? 9.058 -11.278 -12.830 1.00 91.81 434 GLU A C 1
ATOM 3377 O O . GLU A 1 434 ? 7.883 -11.632 -12.706 1.00 91.81 434 GLU A O 1
ATOM 3382 N N . ALA A 1 435 ? 9.397 -10.009 -13.054 1.00 95.69 435 ALA A N 1
ATOM 3383 C CA . ALA A 1 435 ? 8.428 -8.926 -13.103 1.00 95.69 435 ALA A CA 1
ATOM 3384 C C . ALA A 1 435 ? 7.609 -8.926 -14.397 1.00 95.69 435 ALA A C 1
ATOM 3386 O O . ALA A 1 435 ? 6.538 -8.319 -14.450 1.00 95.69 435 ALA A O 1
ATOM 3387 N N . ASN A 1 436 ? 8.071 -9.613 -15.446 1.00 96.94 436 ASN A N 1
ATOM 3388 C CA . ASN A 1 436 ? 7.505 -9.480 -16.786 1.00 96.94 436 ASN A CA 1
ATOM 3389 C C . ASN A 1 436 ? 6.126 -10.142 -16.955 1.00 96.94 436 ASN A C 1
ATOM 3391 O O . ASN A 1 436 ? 5.367 -9.723 -17.829 1.00 96.94 436 ASN A O 1
ATOM 3395 N N . HIS A 1 437 ? 5.729 -11.084 -16.088 1.00 97.31 437 HIS A N 1
ATOM 3396 C CA . HIS A 1 437 ? 4.350 -11.593 -16.075 1.00 97.31 437 HIS A CA 1
ATOM 3397 C C . HIS A 1 437 ? 3.358 -10.490 -15.655 1.00 97.31 437 HIS A C 1
ATOM 3399 O O . HIS A 1 437 ? 2.382 -10.218 -16.358 1.00 97.31 437 HIS A O 1
ATOM 3405 N N . ALA A 1 438 ? 3.643 -9.787 -14.554 1.00 97.75 438 ALA A N 1
ATOM 3406 C CA . ALA A 1 438 ? 2.855 -8.631 -14.126 1.00 97.75 438 ALA A CA 1
ATOM 3407 C C . ALA A 1 438 ? 3.046 -7.416 -15.053 1.00 97.75 438 ALA A C 1
ATOM 3409 O O . ALA A 1 438 ? 2.094 -6.676 -15.296 1.00 97.75 438 ALA A O 1
ATOM 3410 N N . GLY A 1 439 ? 4.238 -7.238 -15.632 1.00 97.75 439 GLY A N 1
ATOM 3411 C CA . GLY A 1 439 ? 4.519 -6.217 -16.644 1.00 97.75 439 GLY A CA 1
ATOM 3412 C C . GLY A 1 439 ? 3.627 -6.365 -17.877 1.00 97.75 439 GLY A C 1
ATOM 3413 O O . GLY A 1 439 ? 3.009 -5.401 -18.318 1.00 97.75 439 GLY A O 1
ATOM 3414 N N . MET A 1 440 ? 3.450 -7.585 -18.382 1.00 97.75 440 MET A N 1
ATOM 3415 C CA . MET A 1 440 ? 2.520 -7.842 -19.481 1.00 97.75 440 MET A CA 1
ATOM 3416 C C . MET A 1 440 ? 1.065 -7.528 -19.101 1.00 97.75 440 MET A C 1
ATOM 3418 O O . MET A 1 440 ? 0.340 -6.918 -19.886 1.00 97.75 440 MET A O 1
ATOM 3422 N N . MET A 1 441 ? 0.642 -7.854 -17.875 1.00 97.50 441 MET A N 1
ATOM 3423 C CA . MET A 1 441 ? -0.675 -7.442 -17.368 1.00 97.50 441 MET A CA 1
ATOM 3424 C C . MET A 1 441 ? -0.810 -5.911 -17.315 1.00 97.50 441 MET A C 1
ATOM 3426 O O . MET A 1 441 ? -1.852 -5.378 -17.700 1.00 97.50 441 MET A O 1
ATOM 3430 N N . PHE A 1 442 ? 0.245 -5.199 -16.908 1.00 97.81 442 PHE A N 1
ATOM 3431 C CA . PHE A 1 442 ? 0.291 -3.736 -16.845 1.00 97.81 442 PHE A CA 1
ATOM 3432 C C . PHE A 1 442 ? 0.137 -3.069 -18.218 1.00 97.81 442 PHE A C 1
ATOM 3434 O O . PHE A 1 442 ? -0.586 -2.078 -18.341 1.00 97.81 442 PHE A O 1
ATOM 3441 N N . PHE A 1 443 ? 0.781 -3.600 -19.259 1.00 98.31 443 PHE A N 1
ATOM 3442 C CA . PHE A 1 443 ? 0.676 -3.050 -20.615 1.00 98.31 443 PHE A CA 1
ATOM 3443 C C . PHE A 1 443 ? -0.558 -3.548 -21.388 1.00 98.31 443 PHE A C 1
ATOM 3445 O O . PHE A 1 443 ? -0.961 -2.925 -22.369 1.00 98.31 443 PHE A O 1
ATOM 3452 N N . SER A 1 444 ? -1.229 -4.603 -20.925 1.00 97.81 444 SER A N 1
ATOM 3453 C CA . SER A 1 444 ? -2.525 -5.033 -21.467 1.00 97.81 444 SER A CA 1
ATOM 3454 C C . SER A 1 444 ? -3.689 -4.135 -21.014 1.00 97.81 444 SER A C 1
ATOM 3456 O O . SER A 1 444 ? -3.554 -3.312 -20.105 1.00 97.81 444 SER A O 1
ATOM 3458 N N . ASP A 1 445 ? -4.877 -4.332 -21.583 1.00 97.50 445 ASP A N 1
ATOM 3459 C CA . ASP A 1 445 ? -6.082 -3.588 -21.184 1.00 97.50 445 ASP A CA 1
ATOM 3460 C C . ASP A 1 445 ? -6.570 -3.939 -19.763 1.00 97.50 445 ASP A C 1
ATOM 3462 O O . ASP A 1 445 ? -7.387 -3.226 -19.180 1.00 97.50 445 ASP A O 1
ATOM 3466 N N . HIS A 1 446 ? -6.038 -4.995 -19.130 1.00 96.00 446 HIS A N 1
ATOM 3467 C CA . HIS A 1 446 ? -6.336 -5.306 -17.725 1.00 96.00 446 HIS A CA 1
ATOM 3468 C C . HIS A 1 446 ? -5.969 -4.165 -16.760 1.00 96.00 446 HIS A C 1
ATOM 3470 O O . HIS A 1 446 ? -6.528 -4.089 -15.664 1.00 96.00 446 HIS A O 1
ATOM 3476 N N . ALA A 1 447 ? -5.055 -3.278 -17.155 1.00 97.06 447 ALA A N 1
ATOM 3477 C CA . ALA A 1 447 ? -4.638 -2.117 -16.376 1.00 97.06 447 ALA A CA 1
ATOM 3478 C C . ALA A 1 447 ? -5.527 -0.870 -16.567 1.00 97.06 447 ALA A C 1
ATOM 3480 O O . ALA A 1 447 ? -5.281 0.156 -15.928 1.00 97.06 447 ALA A O 1
ATOM 3481 N N . THR A 1 448 ? -6.544 -0.942 -17.432 1.00 97.75 448 THR A N 1
ATOM 3482 C CA . THR A 1 448 ? -7.502 0.137 -17.740 1.00 97.75 448 THR A CA 1
ATOM 3483 C C . THR A 1 448 ? -8.953 -0.377 -17.694 1.00 97.75 448 THR A C 1
ATOM 3485 O O . THR A 1 448 ? -9.689 -0.275 -18.677 1.00 97.75 448 THR A O 1
ATOM 3488 N N . PRO A 1 449 ? -9.413 -0.964 -16.571 1.00 97.06 449 PRO A N 1
ATOM 3489 C CA . PRO A 1 449 ? -10.776 -1.484 -16.469 1.00 97.06 449 PRO A CA 1
ATOM 3490 C C . PRO A 1 449 ? -11.832 -0.375 -16.581 1.00 97.06 449 PRO A C 1
ATOM 3492 O O . PRO A 1 449 ? -11.591 0.757 -16.163 1.00 97.06 449 PRO A O 1
ATOM 3495 N N . LYS A 1 450 ? -13.030 -0.699 -17.093 1.00 96.81 450 LYS A N 1
ATOM 3496 C CA . LYS A 1 450 ? -14.153 0.257 -17.202 1.00 96.81 450 LYS A CA 1
ATOM 3497 C C . LYS A 1 450 ? -14.850 0.474 -15.852 1.00 96.81 450 LYS A C 1
ATOM 3499 O O . LYS A 1 450 ? -16.025 0.159 -15.717 1.00 96.81 450 LYS A O 1
ATOM 3504 N N . GLY A 1 451 ? -14.142 1.016 -14.863 1.00 95.62 451 GLY A N 1
ATOM 3505 C CA . GLY A 1 451 ? -14.638 1.199 -13.494 1.00 95.62 451 GLY A CA 1
ATOM 3506 C C . GLY A 1 451 ? -14.367 0.000 -12.577 1.00 95.62 451 GLY A C 1
ATOM 3507 O O . GLY A 1 451 ? -13.771 -1.000 -12.982 1.00 95.62 451 GLY A O 1
ATOM 3508 N N . TRP A 1 452 ? -14.798 0.094 -11.316 1.00 97.00 452 TRP A N 1
ATOM 3509 C CA . TRP A 1 452 ? -14.482 -0.903 -10.279 1.00 97.00 452 TRP A CA 1
ATOM 3510 C C . TRP A 1 452 ? -15.279 -2.202 -10.385 1.00 97.00 452 TRP A C 1
ATOM 3512 O O . TRP A 1 452 ? -14.804 -3.259 -9.980 1.00 97.00 452 TRP A O 1
ATOM 3522 N N . ARG A 1 453 ? -16.495 -2.147 -10.930 1.00 96.50 453 ARG A N 1
ATOM 3523 C CA . ARG A 1 453 ? -17.458 -3.260 -10.865 1.00 96.50 453 ARG A CA 1
ATOM 3524 C C . ARG A 1 453 ? -17.197 -4.381 -11.872 1.00 96.50 453 ARG A C 1
ATOM 3526 O O . ARG A 1 453 ? -17.779 -5.454 -11.752 1.00 96.50 453 ARG A O 1
ATOM 3533 N N . PHE A 1 454 ? -16.331 -4.137 -12.855 1.00 96.88 454 PHE A N 1
ATOM 3534 C CA . PHE A 1 454 ? -16.032 -5.061 -13.956 1.00 96.88 454 PHE A CA 1
ATOM 3535 C C . PHE A 1 454 ? -14.613 -5.638 -13.873 1.00 96.88 454 PHE A C 1
ATOM 3537 O O . PHE A 1 454 ? -14.020 -5.992 -14.895 1.00 96.88 454 PHE A O 1
ATOM 3544 N N . VAL A 1 455 ? -14.042 -5.701 -12.668 1.00 96.19 455 VAL A N 1
ATOM 3545 C CA . VAL A 1 455 ? -12.753 -6.354 -12.421 1.00 96.19 455 VAL A CA 1
ATOM 3546 C C . VAL A 1 455 ? -12.937 -7.645 -11.640 1.00 96.19 455 VAL A C 1
ATOM 3548 O O . VAL A 1 455 ? -13.675 -7.679 -10.659 1.00 96.19 455 VAL A O 1
ATOM 3551 N N . ASP A 1 456 ? -12.228 -8.695 -12.048 1.00 97.88 456 ASP A N 1
ATOM 3552 C CA . ASP A 1 456 ? -11.976 -9.824 -11.153 1.00 97.88 456 ASP A CA 1
ATOM 3553 C C . ASP A 1 456 ? -11.027 -9.358 -10.032 1.00 97.88 456 ASP A C 1
ATOM 3555 O O . ASP A 1 456 ? -10.201 -8.469 -10.250 1.00 97.88 456 ASP A O 1
ATOM 3559 N N . GLY A 1 457 ? -11.139 -9.949 -8.846 1.00 98.25 457 GLY A N 1
ATOM 3560 C CA . GLY A 1 457 ? -10.242 -9.736 -7.712 1.00 98.25 457 GLY A CA 1
ATOM 3561 C C . GLY A 1 457 ? -9.512 -11.020 -7.333 1.00 98.25 457 GLY A C 1
ATOM 3562 O O . GLY A 1 457 ? -10.074 -12.108 -7.411 1.00 98.25 457 GLY A O 1
ATOM 3563 N N . PHE A 1 458 ? -8.267 -10.909 -6.889 1.00 98.62 458 PHE A N 1
ATOM 3564 C CA . PHE A 1 458 ? -7.426 -12.044 -6.521 1.00 98.62 458 PHE A CA 1
ATOM 3565 C C . PHE A 1 458 ? -6.720 -11.766 -5.203 1.00 98.62 458 PHE A C 1
ATOM 3567 O O . PHE A 1 458 ? -6.226 -10.663 -4.984 1.00 98.62 458 PHE A O 1
ATOM 3574 N N . GLY A 1 459 ? -6.598 -12.784 -4.347 1.00 97.56 459 GLY A N 1
ATOM 3575 C CA . GLY A 1 459 ? -5.746 -12.691 -3.154 1.00 97.56 459 GLY A CA 1
ATOM 3576 C C . GLY A 1 459 ? -4.245 -12.604 -3.477 1.00 97.56 459 GLY A C 1
ATOM 3577 O O . GLY A 1 459 ? -3.460 -12.233 -2.605 1.00 97.56 459 GLY A O 1
ATOM 3578 N N . CYS A 1 460 ? -3.869 -12.922 -4.724 1.00 95.81 460 CYS A N 1
ATOM 3579 C CA . CYS A 1 460 ? -2.515 -13.094 -5.271 1.00 95.81 460 CYS A CA 1
ATOM 3580 C C . CYS A 1 460 ? -1.735 -14.245 -4.621 1.00 95.81 460 CYS A C 1
ATOM 3582 O O . CYS A 1 460 ? -1.356 -15.209 -5.292 1.00 95.81 460 CYS A O 1
ATOM 3584 N N . HIS A 1 461 ? -1.531 -14.145 -3.313 1.00 97.94 461 HIS A N 1
ATOM 3585 C CA . HIS A 1 461 ? -0.777 -15.089 -2.504 1.00 97.94 461 HIS A CA 1
ATOM 3586 C C . HIS A 1 461 ? -1.509 -16.413 -2.318 1.00 97.94 461 HIS A C 1
ATOM 3588 O O . HIS A 1 461 ? -2.738 -16.502 -2.423 1.00 97.94 461 HIS A O 1
ATOM 3594 N N . THR A 1 462 ? -0.724 -17.419 -1.962 1.00 97.44 462 THR A N 1
ATOM 3595 C CA . THR A 1 462 ? -1.225 -18.655 -1.371 1.00 97.44 462 THR A CA 1
ATOM 3596 C C . THR A 1 462 ? -1.468 -18.441 0.125 1.00 97.44 462 THR A C 1
ATOM 3598 O O . THR A 1 462 ? -0.649 -17.834 0.811 1.00 97.44 462 THR A O 1
ATOM 3601 N N . PHE A 1 463 ? -2.587 -18.938 0.645 1.00 97.75 463 PHE A N 1
ATOM 3602 C CA . PHE A 1 463 ? -2.959 -18.926 2.067 1.00 97.75 463 PHE A CA 1
ATOM 3603 C C . PHE A 1 463 ? -3.213 -20.358 2.550 1.00 97.75 463 PHE A C 1
ATOM 3605 O O . PHE A 1 463 ? -3.232 -21.286 1.743 1.00 97.75 463 PHE A O 1
ATOM 3612 N N . LYS A 1 464 ? -3.445 -20.550 3.851 1.00 95.81 464 LYS A N 1
ATOM 3613 C CA . LYS A 1 464 ? -3.924 -21.816 4.422 1.00 95.81 464 LYS A CA 1
ATOM 3614 C C . LYS A 1 464 ? -5.367 -21.691 4.888 1.00 95.81 464 LYS A C 1
ATOM 3616 O O . LYS A 1 464 ? -5.734 -20.695 5.511 1.00 95.81 464 LYS A O 1
ATOM 3621 N N . TRP A 1 465 ? -6.142 -22.743 4.673 1.00 97.81 465 TRP A N 1
ATOM 3622 C CA . TRP A 1 465 ? -7.392 -23.004 5.383 1.00 97.81 465 TRP A CA 1
ATOM 3623 C C . TRP A 1 465 ? -7.181 -24.181 6.327 1.00 97.81 465 TRP A C 1
ATOM 3625 O O . TRP A 1 465 ? -6.679 -25.213 5.893 1.00 97.81 465 TRP A O 1
ATOM 3635 N N . VAL A 1 466 ? -7.505 -23.996 7.608 1.00 96.44 466 VAL A N 1
ATOM 3636 C CA . VAL A 1 466 ? -7.280 -24.962 8.693 1.00 96.44 466 VAL A CA 1
ATOM 3637 C C . VAL A 1 466 ? -8.620 -25.370 9.288 1.00 96.44 466 VAL A C 1
ATOM 3639 O O . VAL A 1 466 ? -9.353 -24.506 9.770 1.00 96.44 466 VAL A O 1
ATOM 3642 N N . ASN A 1 467 ? -8.942 -26.659 9.287 1.00 94.88 467 ASN A N 1
ATOM 3643 C CA . ASN A 1 467 ? -10.201 -27.173 9.825 1.00 94.88 467 ASN A CA 1
ATOM 3644 C C . ASN A 1 467 ? -10.157 -27.390 11.352 1.00 94.88 467 ASN A C 1
ATOM 3646 O O . ASN A 1 467 ? -9.150 -27.124 12.011 1.00 94.88 467 ASN A O 1
ATOM 3650 N N . GLU A 1 468 ? -11.264 -27.862 11.933 1.00 92.81 468 GLU A N 1
ATOM 3651 C CA . GLU A 1 468 ? -11.377 -28.104 13.382 1.00 92.81 468 GLU A CA 1
ATOM 3652 C C . GLU A 1 468 ? -10.389 -29.156 13.906 1.00 92.81 468 GLU A C 1
ATOM 3654 O O . GLU A 1 468 ? -9.924 -29.042 15.035 1.00 92.81 468 GLU A O 1
ATOM 3659 N N . ALA A 1 469 ? -10.003 -30.126 13.072 1.00 90.44 469 ALA A N 1
ATOM 3660 C CA . ALA A 1 469 ? -9.018 -31.154 13.410 1.00 90.44 469 ALA A CA 1
ATOM 3661 C C . ALA A 1 469 ? -7.558 -30.666 13.300 1.00 90.44 469 ALA A C 1
ATOM 3663 O O . ALA A 1 469 ? -6.635 -31.465 13.433 1.00 90.44 469 ALA A O 1
ATOM 3664 N N . GLY A 1 470 ? -7.330 -29.385 12.987 1.00 90.31 470 GLY A N 1
ATOM 3665 C CA . GLY A 1 470 ? -5.990 -28.814 12.814 1.00 90.31 470 GLY A CA 1
ATOM 3666 C C . GLY A 1 470 ? -5.303 -29.185 11.494 1.00 90.31 470 GLY A C 1
ATOM 3667 O O . GLY A 1 470 ? -4.159 -28.790 11.271 1.00 90.31 470 GLY A O 1
ATOM 3668 N N . LYS A 1 471 ? -5.988 -29.903 10.594 1.00 91.62 471 LYS A N 1
ATOM 3669 C CA . LYS A 1 471 ? -5.484 -30.205 9.246 1.00 91.62 471 LYS A CA 1
ATOM 3670 C C . LYS A 1 471 ? -5.701 -29.005 8.340 1.00 91.62 471 LYS A C 1
ATOM 3672 O O . LYS A 1 471 ? -6.692 -28.289 8.491 1.00 91.62 471 LYS A O 1
ATOM 3677 N N . PHE A 1 472 ? -4.803 -28.800 7.381 1.00 94.88 472 PHE A N 1
ATOM 3678 C CA . PHE A 1 472 ? -4.908 -27.671 6.467 1.00 94.88 472 PHE A CA 1
ATOM 3679 C C . PHE A 1 472 ? -4.751 -28.045 4.999 1.00 94.88 472 PHE A C 1
ATOM 3681 O O . PHE A 1 472 ? -4.142 -29.054 4.650 1.00 94.88 472 PHE A O 1
ATOM 3688 N N . VAL A 1 473 ? -5.274 -27.166 4.150 1.00 96.31 473 VAL A N 1
ATOM 3689 C CA . VAL A 1 473 ? -5.022 -27.118 2.707 1.00 96.31 473 VAL A CA 1
ATOM 3690 C C . VAL A 1 473 ? -4.474 -25.745 2.333 1.00 96.31 473 VAL A C 1
ATOM 3692 O O . VAL A 1 473 ? -4.762 -24.751 3.009 1.00 96.31 473 VAL A O 1
ATOM 3695 N N . TYR A 1 474 ? -3.698 -25.673 1.255 1.00 97.44 474 TYR A N 1
ATOM 3696 C CA . TYR A 1 474 ? -3.314 -24.397 0.663 1.00 97.44 474 TYR A CA 1
ATOM 3697 C C . TYR A 1 474 ? -4.400 -23.908 -0.293 1.00 97.44 474 TYR A C 1
ATOM 3699 O O . TYR A 1 474 ? -5.034 -24.705 -0.985 1.00 97.44 474 TYR A O 1
ATOM 3707 N N . ILE A 1 475 ? -4.603 -22.593 -0.351 1.00 98.44 475 ILE A N 1
ATOM 3708 C CA . ILE A 1 475 ? -5.635 -21.973 -1.181 1.00 98.44 475 ILE A CA 1
ATOM 3709 C C . ILE A 1 475 ? -5.163 -20.698 -1.883 1.00 98.44 475 ILE A C 1
ATOM 3711 O O . ILE A 1 475 ? -4.326 -19.963 -1.361 1.00 98.44 475 ILE A O 1
ATOM 3715 N N . LYS A 1 476 ? -5.780 -20.382 -3.028 1.00 98.62 476 LYS A N 1
ATOM 3716 C CA . LYS A 1 476 ? -5.761 -19.039 -3.638 1.00 98.62 476 LYS A CA 1
ATOM 3717 C C . LYS A 1 476 ? -7.184 -18.507 -3.788 1.00 98.62 476 LYS A C 1
ATOM 3719 O O . LYS A 1 476 ? -8.044 -19.213 -4.309 1.00 98.62 476 LYS A O 1
ATOM 3724 N N . TYR A 1 477 ? -7.419 -17.262 -3.370 1.00 98.69 477 TYR A N 1
ATOM 3725 C CA . TYR A 1 477 ? -8.720 -16.591 -3.488 1.00 98.69 477 TYR A CA 1
ATOM 3726 C C . TYR A 1 477 ? -8.941 -15.967 -4.868 1.00 98.69 477 TYR A C 1
ATOM 3728 O O . TYR A 1 477 ? -8.067 -15.258 -5.374 1.00 98.69 477 TYR A O 1
ATOM 3736 N N . HIS A 1 478 ? -10.149 -16.143 -5.408 1.00 98.81 478 HIS A N 1
ATOM 3737 C CA . HIS A 1 478 ? -10.622 -15.548 -6.661 1.00 98.81 478 HIS A CA 1
ATOM 3738 C C . HIS A 1 478 ? -12.025 -14.961 -6.472 1.00 98.81 478 HIS A C 1
ATOM 3740 O O . HIS A 1 478 ? -12.940 -15.654 -6.042 1.00 98.81 478 HIS A O 1
ATOM 3746 N N . PHE A 1 479 ? -12.227 -13.703 -6.839 1.00 98.75 479 PHE A N 1
ATOM 3747 C CA . PHE A 1 479 ? -13.515 -13.010 -6.831 1.00 98.75 479 PHE A CA 1
ATOM 3748 C C . PHE A 1 479 ? -13.873 -12.663 -8.272 1.00 98.75 479 PHE A C 1
ATOM 3750 O O . PHE A 1 479 ? -13.315 -11.735 -8.850 1.00 98.75 479 PHE A O 1
ATOM 3757 N N . VAL A 1 480 ? -14.775 -13.429 -8.878 1.00 98.44 480 VAL A N 1
ATOM 3758 C CA . VAL A 1 480 ? -15.128 -13.293 -10.298 1.00 98.44 480 VAL A CA 1
ATOM 3759 C C . VAL A 1 480 ? -16.305 -12.338 -10.438 1.00 98.44 480 VAL A C 1
ATOM 3761 O O . VAL A 1 480 ? -17.365 -12.593 -9.863 1.00 98.44 480 VAL A O 1
ATOM 3764 N N . ALA A 1 481 ? -16.134 -11.252 -11.195 1.00 97.44 481 ALA A N 1
ATOM 3765 C CA . ALA A 1 481 ? -17.187 -10.252 -11.373 1.00 97.44 481 ALA A CA 1
ATOM 3766 C C . ALA A 1 481 ? -18.393 -10.860 -12.102 1.00 97.44 481 ALA A C 1
ATOM 3768 O O . ALA A 1 481 ? -18.270 -11.317 -13.243 1.00 97.44 481 ALA A O 1
ATOM 3769 N N . LYS A 1 482 ? -19.583 -10.830 -11.484 1.00 96.19 482 LYS A N 1
ATOM 3770 C CA . LYS A 1 482 ? -20.806 -11.378 -12.105 1.00 96.19 482 LYS A CA 1
ATOM 3771 C C . LYS A 1 482 ? -21.213 -10.633 -13.376 1.00 96.19 482 LYS A C 1
ATOM 3773 O O . LYS A 1 482 ? -21.832 -11.218 -14.259 1.00 96.19 482 LYS A O 1
ATOM 3778 N N . HIS A 1 483 ? -20.820 -9.368 -13.490 1.00 89.75 483 HIS A N 1
ATOM 3779 C CA . HIS A 1 483 ? -21.125 -8.493 -14.629 1.00 89.75 483 HIS A CA 1
ATOM 3780 C C . HIS A 1 483 ? -20.178 -8.663 -15.819 1.00 89.75 483 HIS A C 1
ATOM 3782 O O . HIS A 1 483 ? -20.269 -7.918 -16.800 1.00 89.75 483 HIS A O 1
ATOM 3788 N N . GLY A 1 484 ? -19.257 -9.625 -15.722 1.00 93.75 484 GLY A N 1
ATOM 3789 C CA . GLY A 1 484 ? -18.182 -9.831 -16.678 1.00 93.75 484 GLY A CA 1
ATOM 3790 C C . GLY A 1 484 ? -17.079 -8.779 -16.564 1.00 93.75 484 GLY A C 1
ATOM 3791 O O . GLY A 1 484 ? -17.223 -7.734 -15.926 1.00 93.75 484 GLY A O 1
ATOM 3792 N N . LYS A 1 485 ? -15.951 -9.067 -17.214 1.00 95.00 485 LYS A N 1
ATOM 3793 C CA . LYS A 1 485 ? -14.831 -8.131 -17.315 1.00 95.00 485 LYS A CA 1
ATOM 3794 C C . LYS A 1 485 ? -15.042 -7.142 -18.448 1.00 95.00 485 LYS A C 1
ATOM 3796 O O . LYS A 1 485 ? -15.466 -7.536 -19.533 1.00 95.00 485 LYS A O 1
ATOM 3801 N N . LYS A 1 486 ? -14.715 -5.875 -18.202 1.00 96.56 486 LYS A N 1
ATOM 3802 C CA . LYS A 1 486 ? -14.757 -4.806 -19.207 1.00 96.56 486 LYS A CA 1
ATOM 3803 C C . LYS A 1 486 ? -13.542 -3.904 -19.054 1.00 96.56 486 LYS A C 1
ATOM 3805 O O . LYS A 1 486 ? -13.232 -3.468 -17.945 1.00 96.56 486 LYS A O 1
ATOM 3810 N N . GLN A 1 487 ? -12.892 -3.585 -20.165 1.00 96.81 487 GLN A N 1
ATOM 3811 C CA . GLN A 1 487 ? -11.691 -2.757 -20.208 1.00 96.81 487 GLN A CA 1
ATOM 3812 C C . GLN A 1 487 ? -11.801 -1.686 -21.290 1.00 96.81 487 GLN A C 1
ATOM 3814 O O . GLN A 1 487 ? -12.442 -1.907 -22.316 1.00 96.81 487 GLN A O 1
ATOM 3819 N N . PHE A 1 488 ? -11.223 -0.517 -21.031 1.00 98.00 488 PHE A N 1
ATOM 3820 C CA . PHE A 1 488 ? -10.983 0.518 -22.030 1.00 98.00 488 PHE A CA 1
ATOM 3821 C C . PHE A 1 488 ? -9.699 0.208 -22.798 1.00 98.00 488 PHE A C 1
ATOM 3823 O O . PHE A 1 488 ? -8.735 -0.276 -22.195 1.00 98.00 488 PHE A O 1
ATOM 3830 N N . THR A 1 489 ? -9.660 0.569 -24.083 1.00 97.50 489 THR A N 1
ATOM 3831 C CA . THR A 1 489 ? -8.374 0.715 -24.788 1.00 97.50 489 THR A CA 1
ATOM 3832 C C . THR A 1 489 ? -7.568 1.862 -24.166 1.00 97.50 489 THR A C 1
ATOM 3834 O O . THR A 1 489 ? -8.098 2.663 -23.384 1.00 97.50 489 THR A O 1
ATOM 3837 N N . ALA A 1 490 ? -6.283 1.986 -24.504 1.00 95.69 490 ALA A N 1
ATOM 3838 C CA . ALA A 1 490 ? -5.463 3.080 -23.987 1.00 95.69 490 ALA A CA 1
ATOM 3839 C C . ALA A 1 490 ? -6.005 4.464 -24.376 1.00 95.69 490 ALA A C 1
ATOM 3841 O O . ALA A 1 490 ? -6.068 5.356 -23.531 1.00 95.69 490 ALA A O 1
ATOM 3842 N N . GLU A 1 491 ? -6.444 4.639 -25.621 1.00 96.56 491 GLU A N 1
ATOM 3843 C CA . GLU A 1 491 ? -6.979 5.902 -26.138 1.00 96.56 491 GLU A CA 1
ATOM 3844 C C . GLU A 1 491 ? -8.287 6.267 -25.438 1.00 96.56 491 GLU A C 1
ATOM 3846 O O . GLU A 1 491 ? -8.486 7.419 -25.040 1.00 96.56 491 GLU A O 1
ATOM 3851 N N . GLU A 1 492 ? -9.170 5.282 -25.237 1.00 97.81 492 GLU A N 1
ATOM 3852 C CA . GLU A 1 492 ? -10.396 5.469 -24.467 1.00 97.81 492 GLU A CA 1
ATOM 3853 C C . GLU A 1 492 ? -10.075 5.882 -23.026 1.00 97.81 492 GLU A C 1
ATOM 3855 O O . GLU A 1 492 ? -10.637 6.862 -22.537 1.00 97.81 492 GLU A O 1
ATOM 3860 N N . ALA A 1 493 ? -9.153 5.180 -22.361 1.00 97.56 493 ALA A N 1
ATOM 3861 C CA . ALA A 1 493 ? -8.783 5.456 -20.977 1.00 97.56 493 ALA A CA 1
ATOM 3862 C C . ALA A 1 493 ? -8.160 6.851 -20.815 1.00 97.56 493 ALA A C 1
ATOM 3864 O O . ALA A 1 493 ? -8.510 7.562 -19.872 1.00 97.56 493 ALA A O 1
ATOM 3865 N N . ILE A 1 494 ? -7.292 7.276 -21.741 1.00 96.19 494 ILE A N 1
ATOM 3866 C CA . ILE A 1 494 ? -6.700 8.624 -21.760 1.00 96.19 494 ILE A CA 1
ATOM 3867 C C . ILE A 1 494 ? -7.792 9.680 -21.933 1.00 96.19 494 ILE A C 1
ATOM 3869 O O . ILE A 1 494 ? -7.869 10.625 -21.146 1.00 96.19 494 ILE A O 1
ATOM 3873 N N . ARG A 1 495 ? -8.669 9.505 -22.929 1.00 97.81 495 ARG A N 1
ATOM 3874 C CA . ARG A 1 495 ? -9.759 10.446 -23.202 1.00 97.81 495 ARG A CA 1
ATOM 3875 C C . ARG A 1 495 ? -10.696 10.575 -22.004 1.00 97.81 495 ARG A C 1
ATOM 3877 O O . ARG A 1 495 ? -11.015 11.692 -21.610 1.00 97.81 495 ARG A O 1
ATOM 3884 N N . VAL A 1 496 ? -11.140 9.456 -21.428 1.00 97.44 496 VAL A N 1
ATOM 3885 C CA . VAL A 1 496 ? -12.069 9.482 -20.289 1.00 97.44 496 VAL A CA 1
ATOM 3886 C C . VAL A 1 496 ? -11.385 10.056 -19.053 1.00 97.44 496 VAL A C 1
ATOM 3888 O O . VAL A 1 496 ? -11.990 10.893 -18.402 1.00 97.44 496 VAL A O 1
ATOM 3891 N N . SER A 1 497 ? -10.116 9.727 -18.792 1.00 96.06 497 SER A N 1
ATOM 3892 C CA . SER A 1 497 ? -9.355 10.320 -17.678 1.00 96.06 497 SER A CA 1
ATOM 3893 C C . SER A 1 497 ? -9.258 11.848 -17.761 1.00 96.06 497 SER A C 1
ATOM 3895 O O . SER A 1 497 ? -9.205 12.508 -16.728 1.00 96.06 497 SER A O 1
ATOM 3897 N N . GLY A 1 498 ? -9.227 12.414 -18.974 1.00 96.38 498 GLY A N 1
ATOM 3898 C CA . GLY A 1 498 ? -9.240 13.864 -19.185 1.00 96.38 498 GLY A CA 1
ATOM 3899 C C . GLY A 1 498 ? -10.616 14.517 -19.009 1.00 96.38 498 GLY A C 1
ATOM 3900 O O . GLY A 1 498 ? -10.685 15.692 -18.665 1.00 96.38 498 GLY A O 1
ATOM 3901 N N . VAL A 1 499 ? -11.703 13.774 -19.242 1.00 97.62 499 VAL A N 1
ATOM 3902 C CA . VAL A 1 499 ? -13.087 14.267 -19.110 1.00 97.62 499 VAL A CA 1
ATOM 3903 C C . VAL A 1 499 ? -13.614 14.095 -17.684 1.00 97.62 499 VAL A C 1
ATOM 3905 O O . VAL A 1 499 ? -14.227 15.011 -17.144 1.00 97.62 499 VAL A O 1
ATOM 3908 N N . ASP A 1 500 ? -13.388 12.925 -17.087 1.00 97.62 500 ASP A N 1
ATOM 3909 C CA . ASP A 1 500 ? -13.799 12.569 -15.730 1.00 97.62 500 ASP A CA 1
ATOM 3910 C C . ASP A 1 500 ? -12.682 11.753 -15.047 1.00 97.62 500 ASP A C 1
ATOM 3912 O O . ASP A 1 500 ? -12.628 10.526 -15.191 1.00 97.62 500 ASP A O 1
ATOM 3916 N N . PRO A 1 501 ? -11.766 12.401 -14.299 1.00 97.06 501 PRO A N 1
ATOM 3917 C CA . PRO A 1 501 ? -10.700 11.704 -13.573 1.00 97.06 501 PRO A CA 1
ATOM 3918 C C . PRO A 1 501 ? -11.222 10.845 -12.405 1.00 97.06 501 PRO A C 1
ATOM 3920 O O . PRO A 1 501 ? -10.462 10.044 -11.849 1.00 97.06 501 PRO A O 1
ATOM 3923 N N . ASP A 1 502 ? -12.505 10.991 -12.050 1.00 97.69 502 ASP A N 1
ATOM 3924 C CA . ASP A 1 502 ? -13.203 10.268 -10.985 1.00 97.69 502 ASP A CA 1
ATOM 3925 C C . ASP A 1 502 ? -14.229 9.251 -11.515 1.00 97.69 502 ASP A C 1
ATOM 3927 O O . ASP A 1 502 ? -15.097 8.793 -10.762 1.00 97.69 502 ASP A O 1
ATOM 3931 N N . TYR A 1 503 ? -14.134 8.881 -12.799 1.00 98.12 503 TYR A N 1
ATOM 3932 C CA . TYR A 1 503 ? -15.077 7.988 -13.476 1.00 98.12 503 TYR A CA 1
ATOM 3933 C C . TYR A 1 503 ? -15.390 6.728 -12.667 1.00 98.12 503 TYR A C 1
ATOM 3935 O O . TYR A 1 503 ? -16.552 6.376 -12.478 1.00 98.12 503 TYR A O 1
ATOM 3943 N N . SER A 1 504 ? -14.367 6.025 -12.181 1.00 97.81 504 SER A N 1
ATOM 3944 C CA . SER A 1 504 ? -14.556 4.733 -11.518 1.00 97.81 504 SER A CA 1
ATOM 3945 C C . SER A 1 504 ? -15.220 4.895 -10.152 1.00 97.81 504 SER A C 1
ATOM 3947 O O . SER A 1 504 ? -16.044 4.065 -9.758 1.00 97.81 504 SER A O 1
ATOM 3949 N N . LYS A 1 505 ? -14.894 5.981 -9.436 1.00 97.69 505 LYS A N 1
ATOM 3950 C CA . LYS A 1 505 ? -15.554 6.340 -8.171 1.00 97.69 505 LYS A CA 1
ATOM 3951 C C . LYS A 1 505 ? -17.027 6.672 -8.410 1.00 97.69 505 LYS A C 1
ATOM 3953 O O . LYS A 1 505 ? -17.877 6.172 -7.675 1.00 97.69 505 LYS A O 1
ATOM 3958 N N . ARG A 1 506 ? -17.321 7.461 -9.450 1.00 98.12 506 ARG A N 1
ATOM 3959 C CA . ARG A 1 506 ? -18.683 7.846 -9.843 1.00 98.12 506 ARG A CA 1
ATOM 3960 C C . ARG A 1 506 ? -19.510 6.644 -10.295 1.00 98.12 506 ARG A C 1
ATOM 3962 O O . ARG A 1 506 ? -20.629 6.492 -9.824 1.00 98.12 506 ARG A O 1
ATOM 3969 N N . ASP A 1 507 ? -18.953 5.764 -11.129 1.00 98.19 507 ASP A N 1
ATOM 3970 C CA . ASP A 1 507 ? -19.624 4.537 -11.586 1.00 98.19 507 ASP A CA 1
ATOM 3971 C C . ASP A 1 507 ? -20.064 3.661 -10.407 1.00 98.19 507 ASP A C 1
ATOM 3973 O O . ASP A 1 507 ? -21.219 3.243 -10.351 1.00 98.19 507 ASP A O 1
ATOM 3977 N N . LEU A 1 508 ? -19.172 3.408 -9.441 1.00 98.38 508 LEU A N 1
ATOM 3978 C CA . LEU A 1 508 ? -19.518 2.607 -8.266 1.00 98.38 508 LEU A CA 1
ATOM 3979 C C . LEU A 1 508 ? -20.583 3.294 -7.404 1.00 98.38 508 LEU A C 1
ATOM 3981 O O . LEU A 1 508 ? -21.538 2.637 -6.990 1.00 98.38 508 LEU A O 1
ATOM 3985 N N . TRP A 1 509 ? -20.412 4.593 -7.145 1.00 98.38 509 TRP A N 1
ATOM 3986 C CA . TRP A 1 509 ? -21.347 5.371 -6.338 1.00 98.38 509 TRP A CA 1
ATOM 3987 C C . TRP A 1 509 ? -22.752 5.343 -6.943 1.00 98.38 509 TRP A C 1
ATOM 3989 O O . TRP A 1 509 ? -23.705 4.928 -6.281 1.00 98.38 509 TRP A O 1
ATOM 3999 N N . ASP A 1 510 ? -22.865 5.716 -8.219 1.00 98.38 510 ASP A N 1
ATOM 4000 C CA . ASP A 1 510 ? -24.131 5.802 -8.940 1.00 98.38 510 ASP A CA 1
ATOM 4001 C C . ASP A 1 510 ? -24.806 4.437 -9.070 1.00 98.38 510 ASP A C 1
ATOM 4003 O O . ASP A 1 510 ? -26.025 4.352 -8.943 1.00 98.38 510 ASP A O 1
ATOM 4007 N N . ALA A 1 511 ? -24.039 3.369 -9.311 1.00 98.12 511 ALA A N 1
ATOM 4008 C CA . ALA A 1 511 ? -24.582 2.017 -9.387 1.00 98.12 511 ALA A CA 1
ATOM 4009 C C . ALA A 1 511 ? -25.257 1.608 -8.072 1.00 98.12 511 ALA A C 1
ATOM 4011 O O . ALA A 1 511 ? -26.363 1.069 -8.088 1.00 98.12 511 ALA A O 1
ATOM 4012 N N . ILE A 1 512 ? -24.627 1.909 -6.933 1.00 98.06 512 ILE A N 1
ATOM 4013 C CA . ILE A 1 512 ? -25.186 1.607 -5.612 1.00 98.06 512 ILE A CA 1
ATOM 4014 C C . ILE A 1 512 ? -26.428 2.465 -5.330 1.00 98.06 512 ILE A C 1
ATOM 4016 O O . ILE A 1 512 ? -27.449 1.917 -4.915 1.00 98.06 512 ILE A O 1
ATOM 4020 N N . GLU A 1 513 ? -26.395 3.773 -5.613 1.00 97.69 513 GLU A N 1
ATOM 4021 C CA . GLU A 1 513 ? -27.563 4.657 -5.432 1.00 97.69 513 GLU A CA 1
ATOM 4022 C C . GLU A 1 513 ? -28.753 4.234 -6.307 1.00 97.69 513 GLU A C 1
ATOM 4024 O O . GLU A 1 513 ? -29.908 4.247 -5.873 1.00 97.69 513 GLU A O 1
ATOM 4029 N N . LYS A 1 514 ? -28.475 3.779 -7.535 1.00 98.19 514 LYS A N 1
ATOM 4030 C CA . LYS A 1 514 ? -29.475 3.228 -8.463 1.00 98.19 514 LYS A CA 1
ATOM 4031 C C . LYS A 1 514 ? -29.919 1.810 -8.103 1.00 98.19 514 LYS A C 1
ATOM 4033 O O . LYS A 1 514 ? -30.790 1.267 -8.781 1.00 98.19 514 LYS A O 1
ATOM 4038 N N . LYS A 1 515 ? -29.364 1.216 -7.039 1.00 97.25 515 LYS A N 1
ATOM 4039 C CA . LYS A 1 515 ? -29.620 -0.167 -6.604 1.00 97.25 515 LYS A CA 1
ATOM 4040 C C . LYS A 1 515 ? -29.325 -1.197 -7.698 1.00 97.25 515 LYS A C 1
ATOM 4042 O O . LYS A 1 515 ? -29.965 -2.248 -7.755 1.00 97.25 515 LYS A O 1
ATOM 4047 N N . GLU A 1 516 ? -28.365 -0.900 -8.569 1.00 96.94 516 GLU A N 1
ATOM 4048 C CA . GLU A 1 516 ? -27.809 -1.898 -9.473 1.00 96.94 516 GLU A CA 1
ATOM 4049 C C . GLU A 1 516 ? -27.110 -2.980 -8.647 1.00 96.94 516 GLU A C 1
ATOM 4051 O O . GLU A 1 516 ? -26.499 -2.713 -7.611 1.00 96.94 516 GLU A O 1
ATOM 4056 N N . LEU A 1 517 ? -27.183 -4.226 -9.110 1.00 93.19 517 LEU A N 1
ATOM 4057 C CA . LEU A 1 517 ? -26.452 -5.309 -8.471 1.00 93.19 517 LEU A CA 1
ATOM 4058 C C . LEU A 1 517 ? -24.947 -5.057 -8.636 1.00 93.19 517 LEU A C 1
ATOM 4060 O O . LEU A 1 517 ? -24.480 -4.846 -9.750 1.00 93.19 517 LEU A O 1
ATOM 4064 N N . VAL A 1 518 ? -24.171 -5.115 -7.556 1.00 97.94 518 VAL A N 1
ATOM 4065 C CA . VAL A 1 518 ? -22.701 -5.048 -7.584 1.00 97.94 518 VAL A CA 1
ATOM 4066 C C . VAL A 1 518 ? -22.175 -6.291 -6.870 1.00 97.94 518 VAL A C 1
ATOM 4068 O O . VAL A 1 518 ? -22.176 -6.341 -5.643 1.00 97.94 518 VAL A O 1
ATOM 4071 N N . GLU A 1 519 ? -21.814 -7.327 -7.638 1.00 98.12 519 GLU A N 1
ATOM 4072 C CA . GLU A 1 519 ? -21.603 -8.683 -7.114 1.00 98.12 519 GLU A CA 1
ATOM 4073 C C . GLU A 1 519 ? -20.391 -9.398 -7.734 1.00 98.12 519 GLU A C 1
ATOM 4075 O O . GLU A 1 519 ? -20.154 -9.335 -8.946 1.00 98.12 519 GLU A O 1
ATOM 4080 N N . TRP A 1 520 ? -19.682 -10.160 -6.896 1.00 98.81 520 TRP A N 1
ATOM 4081 C CA . TRP A 1 520 ? -18.658 -11.127 -7.287 1.00 98.81 520 TRP A CA 1
ATOM 4082 C C . TRP A 1 520 ? -18.969 -12.514 -6.721 1.00 98.81 520 TRP A C 1
ATOM 4084 O O . TRP A 1 520 ? -19.330 -12.645 -5.552 1.00 98.81 520 TRP A O 1
ATOM 4094 N N . SER A 1 521 ? -18.741 -13.562 -7.513 1.00 98.56 521 SER A N 1
ATOM 4095 C CA . SER A 1 521 ? -18.673 -14.934 -6.993 1.00 98.56 521 SER A CA 1
ATOM 4096 C C . SER A 1 521 ? -17.291 -15.206 -6.412 1.00 98.56 521 SER A C 1
ATOM 4098 O O . SER A 1 521 ? -16.284 -15.091 -7.115 1.00 98.56 521 SER A O 1
ATOM 4100 N N . ALA A 1 522 ? -17.241 -15.610 -5.149 1.00 98.75 522 ALA A N 1
ATOM 4101 C CA . ALA A 1 522 ? -16.015 -15.954 -4.453 1.00 98.75 522 ALA A CA 1
ATOM 4102 C C . ALA A 1 522 ? -15.697 -17.441 -4.622 1.00 98.75 522 ALA A C 1
ATOM 4104 O O . ALA A 1 522 ? -16.509 -18.315 -4.311 1.00 98.75 522 ALA A O 1
ATOM 4105 N N . HIS A 1 523 ? -14.489 -17.711 -5.096 1.00 98.81 523 HIS A N 1
ATOM 4106 C CA . HIS A 1 523 ? -13.956 -19.038 -5.325 1.00 98.81 523 HIS A CA 1
ATOM 4107 C C . HIS A 1 523 ? -12.597 -19.207 -4.650 1.00 98.81 523 HIS A C 1
ATOM 4109 O O . HIS A 1 523 ? -11.851 -18.242 -4.458 1.00 98.81 523 HIS A O 1
ATOM 4115 N N . VAL A 1 524 ? -12.253 -20.455 -4.361 1.00 98.56 524 VAL A N 1
ATOM 4116 C CA . VAL A 1 524 ? -10.904 -20.870 -3.980 1.00 98.56 524 VAL A CA 1
ATOM 4117 C C . VAL A 1 524 ? -10.390 -21.929 -4.942 1.00 98.56 524 VAL A C 1
ATOM 4119 O O . VAL A 1 524 ? -11.135 -22.805 -5.375 1.00 98.56 524 VAL A O 1
ATOM 4122 N N . GLN A 1 525 ? -9.109 -21.855 -5.279 1.00 98.69 525 GLN A N 1
ATOM 4123 C CA . GLN A 1 525 ? -8.367 -23.043 -5.703 1.00 98.69 525 GLN A CA 1
ATOM 4124 C C . GLN A 1 525 ? -7.831 -23.728 -4.450 1.00 98.69 525 GLN A C 1
ATOM 4126 O O . GLN A 1 525 ? -7.503 -23.031 -3.492 1.00 98.69 525 GLN A O 1
ATOM 4131 N N . ILE A 1 526 ? -7.745 -25.057 -4.457 1.00 98.31 526 ILE A N 1
ATOM 4132 C CA . ILE A 1 526 ? -7.331 -25.861 -3.301 1.00 98.31 526 ILE A CA 1
ATOM 4133 C C . ILE A 1 526 ? -6.169 -26.758 -3.724 1.00 98.31 526 ILE A C 1
ATOM 4135 O O . ILE A 1 526 ? -6.249 -27.400 -4.766 1.00 98.31 526 ILE A O 1
ATOM 4139 N N . MET A 1 527 ? -5.115 -26.804 -2.913 1.00 96.38 527 MET A N 1
ATOM 4140 C CA . MET A 1 527 ? -3.953 -27.676 -3.081 1.00 96.38 527 MET A CA 1
ATOM 4141 C C . MET A 1 527 ? -3.692 -28.416 -1.770 1.00 96.38 527 MET A C 1
ATOM 4143 O O . MET A 1 527 ? -3.610 -27.800 -0.701 1.00 96.38 527 MET A O 1
ATOM 4147 N N . GLN A 1 528 ? -3.560 -29.737 -1.842 1.00 93.81 528 GLN A N 1
ATOM 4148 C CA . GLN A 1 528 ? -3.170 -30.537 -0.691 1.00 93.81 528 GLN A CA 1
ATOM 4149 C C . GLN A 1 528 ? -1.701 -30.273 -0.355 1.00 93.81 528 GLN A C 1
ATOM 4151 O O . GLN A 1 528 ? -0.879 -30.130 -1.260 1.00 93.81 528 GLN A O 1
ATOM 4156 N N . PRO A 1 529 ? -1.309 -30.254 0.928 1.00 89.94 529 PRO A N 1
ATOM 4157 C CA . PRO A 1 529 ? 0.059 -29.884 1.276 1.00 89.94 529 PRO A CA 1
ATOM 4158 C C . PRO A 1 529 ? 1.150 -30.784 0.679 1.00 89.94 529 PRO A C 1
ATOM 4160 O O . PRO A 1 529 ? 2.251 -30.311 0.422 1.00 89.94 529 PRO A O 1
ATOM 4163 N N . HIS A 1 530 ? 0.855 -32.064 0.429 1.00 86.69 530 HIS A N 1
ATOM 4164 C CA . HIS A 1 530 ? 1.793 -32.996 -0.207 1.00 86.69 530 HIS A CA 1
ATOM 4165 C C . HIS A 1 530 ? 1.962 -32.757 -1.719 1.00 86.69 530 HIS A C 1
ATOM 4167 O O . HIS A 1 530 ? 2.919 -33.253 -2.304 1.00 86.69 530 HIS A O 1
ATOM 4173 N N . GLU A 1 531 ? 1.056 -32.007 -2.355 1.00 89.50 531 GLU A N 1
ATOM 4174 C CA . GLU A 1 531 ? 1.148 -31.618 -3.769 1.00 89.50 531 GLU A CA 1
ATOM 4175 C C . GLU A 1 531 ? 2.031 -30.377 -3.973 1.00 89.50 531 GLU A C 1
ATOM 4177 O O . GLU A 1 531 ? 2.422 -30.086 -5.103 1.00 89.50 531 GLU A O 1
ATOM 4182 N N . ALA A 1 532 ? 2.359 -29.647 -2.898 1.00 87.12 532 ALA A N 1
ATOM 4183 C CA . ALA A 1 532 ? 3.107 -28.390 -2.922 1.00 87.12 532 ALA A CA 1
ATOM 4184 C C . ALA A 1 532 ? 4.623 -28.582 -3.154 1.00 87.12 532 ALA A C 1
ATOM 4186 O O . ALA A 1 532 ? 5.453 -28.012 -2.452 1.00 87.12 532 ALA A O 1
ATOM 4187 N N . ASP A 1 533 ? 4.995 -29.386 -4.152 1.00 82.69 533 ASP A N 1
ATOM 4188 C CA . ASP A 1 533 ? 6.376 -29.599 -4.593 1.00 82.69 533 ASP A CA 1
ATOM 4189 C C . ASP A 1 533 ? 6.625 -28.931 -5.950 1.00 82.69 533 ASP A C 1
ATOM 4191 O O . ASP A 1 533 ? 6.113 -29.353 -6.992 1.00 82.69 533 ASP A O 1
ATOM 4195 N N . ALA A 1 534 ? 7.485 -27.912 -5.949 1.00 80.75 534 ALA A N 1
ATOM 4196 C CA . ALA A 1 534 ? 7.830 -27.150 -7.142 1.00 80.75 534 ALA A CA 1
ATOM 4197 C C . ALA A 1 534 ? 8.465 -27.997 -8.264 1.00 80.75 534 ALA A C 1
ATOM 4199 O O . ALA A 1 534 ? 8.306 -27.662 -9.441 1.00 80.75 534 ALA A O 1
ATOM 4200 N N . ASN A 1 535 ? 9.148 -29.110 -7.950 1.00 78.06 535 ASN A N 1
ATOM 4201 C CA . ASN A 1 535 ? 9.701 -29.996 -8.986 1.00 78.06 535 ASN A CA 1
ATOM 4202 C C . ASN A 1 535 ? 8.594 -30.670 -9.793 1.00 78.06 535 ASN A C 1
ATOM 4204 O O . ASN A 1 535 ? 8.676 -30.751 -11.020 1.00 78.06 535 ASN A O 1
ATOM 4208 N N . THR A 1 536 ? 7.567 -31.133 -9.085 1.00 83.44 536 THR A N 1
ATOM 4209 C CA . THR A 1 536 ? 6.432 -31.854 -9.655 1.00 83.44 536 THR A CA 1
ATOM 4210 C C . THR A 1 536 ? 5.460 -30.893 -10.343 1.00 83.44 536 THR A C 1
ATOM 4212 O O . THR A 1 536 ? 5.000 -31.154 -11.456 1.00 83.44 536 THR A O 1
ATOM 4215 N N . LEU A 1 537 ? 5.180 -29.741 -9.725 1.00 86.81 537 LEU A N 1
ATOM 4216 C CA . LEU A 1 537 ? 4.283 -28.720 -10.280 1.00 86.81 537 LEU A CA 1
ATOM 4217 C C . LEU A 1 537 ? 4.884 -27.995 -11.485 1.00 86.81 537 LEU A C 1
ATOM 4219 O O . LEU A 1 537 ? 4.160 -27.595 -12.403 1.00 86.81 537 LEU A O 1
ATOM 4223 N N . GLY A 1 538 ? 6.208 -27.855 -11.481 1.00 84.44 538 GLY A N 1
ATOM 4224 C CA . GLY A 1 538 ? 6.977 -27.129 -12.475 1.00 84.44 538 GLY A CA 1
ATOM 4225 C C . GLY A 1 538 ? 7.092 -25.627 -12.217 1.00 84.44 538 GLY A C 1
ATOM 4226 O O . GLY A 1 538 ? 7.769 -24.987 -13.014 1.00 84.44 538 GLY A O 1
ATOM 4227 N N . PHE A 1 539 ? 6.476 -25.125 -11.142 1.00 87.25 539 PHE A N 1
ATOM 4228 C CA . PHE A 1 539 ? 6.545 -23.760 -10.612 1.00 87.25 539 PHE A CA 1
ATOM 4229 C C . PHE A 1 539 ? 6.407 -23.805 -9.081 1.00 87.25 539 PHE A C 1
ATOM 4231 O O . PHE A 1 539 ? 5.898 -24.793 -8.544 1.00 87.25 539 PHE A O 1
ATOM 4238 N N . ASP A 1 540 ? 6.813 -22.749 -8.376 1.00 87.56 540 ASP A N 1
ATOM 4239 C CA . ASP A 1 540 ? 6.627 -22.662 -6.921 1.00 87.56 540 ASP A CA 1
ATOM 4240 C C . ASP A 1 540 ? 5.204 -22.179 -6.564 1.00 87.56 540 ASP A C 1
ATOM 4242 O O . ASP A 1 540 ? 4.809 -21.073 -6.952 1.00 87.56 540 ASP A O 1
ATOM 4246 N N . PRO A 1 541 ? 4.398 -22.969 -5.826 1.00 89.75 541 PRO A N 1
ATOM 4247 C CA . PRO A 1 541 ? 3.041 -22.578 -5.469 1.00 89.75 541 PRO A CA 1
ATOM 4248 C C . PRO A 1 541 ? 2.963 -21.393 -4.499 1.00 89.75 541 PRO A C 1
ATOM 4250 O O . PRO A 1 541 ? 1.878 -20.819 -4.378 1.00 89.75 541 PRO A O 1
ATOM 4253 N N . PHE A 1 542 ? 4.060 -21.013 -3.840 1.00 90.88 542 PHE A N 1
ATOM 4254 C CA . PHE A 1 542 ? 4.158 -19.866 -2.930 1.00 90.88 542 PHE A CA 1
ATOM 4255 C C . PHE A 1 542 ? 4.793 -18.633 -3.584 1.00 90.88 542 PHE A C 1
ATOM 4257 O O . PHE A 1 542 ? 4.893 -17.583 -2.957 1.00 90.88 542 PHE A O 1
ATOM 4264 N N . ASP A 1 543 ? 5.175 -18.727 -4.858 1.00 91.19 543 ASP A N 1
ATOM 4265 C CA . ASP A 1 543 ? 5.640 -17.589 -5.638 1.00 91.19 543 ASP A CA 1
ATOM 4266 C C . ASP A 1 543 ? 4.448 -16.767 -6.149 1.00 91.19 543 ASP A C 1
ATOM 4268 O O . ASP A 1 543 ? 3.678 -17.182 -7.022 1.00 91.19 543 ASP A O 1
ATOM 4272 N N . VAL A 1 544 ? 4.299 -15.551 -5.626 1.00 94.25 544 VAL A N 1
ATOM 4273 C CA . VAL A 1 544 ? 3.241 -14.611 -6.028 1.00 94.25 544 VAL A CA 1
ATOM 4274 C C . VAL A 1 544 ? 3.360 -14.135 -7.488 1.00 94.25 544 VAL A C 1
ATOM 4276 O O . VAL A 1 544 ? 2.416 -13.558 -8.022 1.00 94.25 544 VAL A O 1
ATOM 4279 N N . THR A 1 545 ? 4.474 -14.382 -8.181 1.00 94.56 545 THR A N 1
ATOM 4280 C CA . THR A 1 545 ? 4.602 -14.127 -9.632 1.00 94.56 545 THR A CA 1
ATOM 4281 C C . THR A 1 545 ? 3.962 -15.236 -10.482 1.00 94.56 545 THR A C 1
ATOM 4283 O O . THR A 1 545 ? 3.889 -15.117 -11.711 1.00 94.56 545 THR A O 1
ATOM 4286 N N . LYS A 1 546 ? 3.463 -16.306 -9.840 1.00 94.19 546 LYS A N 1
ATOM 4287 C CA . LYS A 1 546 ? 2.871 -17.486 -10.479 1.00 94.19 546 LYS A CA 1
ATOM 4288 C C . LYS A 1 546 ? 1.375 -17.640 -10.188 1.00 94.19 546 LYS A C 1
ATOM 4290 O O . LYS A 1 546 ? 0.875 -17.404 -9.084 1.00 94.19 546 LYS A O 1
ATOM 4295 N N . VAL A 1 547 ? 0.639 -18.105 -11.192 1.00 96.06 547 VAL A N 1
ATOM 4296 C CA . VAL A 1 547 ? -0.741 -18.588 -11.070 1.00 96.06 547 VAL A CA 1
ATOM 4297 C C . VAL A 1 547 ? -0.762 -20.102 -10.891 1.00 96.06 547 VAL A C 1
ATOM 4299 O O . VAL A 1 547 ? 0.127 -20.803 -11.373 1.00 96.06 547 VAL A O 1
ATOM 4302 N N . TRP A 1 548 ? -1.806 -20.618 -10.243 1.00 96.81 548 TRP A N 1
ATOM 4303 C CA . TRP A 1 548 ? -2.104 -22.048 -10.252 1.00 96.81 548 TRP A CA 1
ATOM 4304 C C . TRP A 1 548 ? -2.962 -22.362 -11.487 1.00 96.81 548 TRP A C 1
ATOM 4306 O O . TRP A 1 548 ? -4.064 -21.810 -11.600 1.00 96.81 548 TRP A O 1
ATOM 4316 N N . PRO A 1 549 ? -2.489 -23.201 -12.430 1.00 95.12 549 PRO A N 1
ATOM 4317 C CA . PRO A 1 549 ? -3.251 -23.540 -13.629 1.00 95.12 549 PRO A CA 1
ATOM 4318 C C . PRO A 1 549 ? -4.616 -24.144 -13.275 1.00 95.12 549 PRO A C 1
ATOM 4320 O O . PRO A 1 549 ? -4.709 -25.027 -12.425 1.00 95.12 549 PRO A O 1
ATOM 4323 N N . ARG A 1 550 ? -5.688 -23.640 -13.898 1.00 95.06 550 ARG A N 1
ATOM 4324 C CA . ARG A 1 550 ? -7.079 -24.004 -13.554 1.00 95.06 550 ARG A CA 1
ATOM 4325 C C . ARG A 1 550 ? -7.462 -25.431 -13.948 1.00 95.06 550 ARG A C 1
ATOM 4327 O O . ARG A 1 550 ? -8.412 -25.968 -13.396 1.00 95.06 550 ARG A O 1
ATOM 4334 N N . ASP A 1 551 ? -6.755 -26.010 -14.909 1.00 94.12 551 ASP A N 1
ATOM 4335 C CA . ASP A 1 551 ? -6.871 -27.408 -15.329 1.00 94.12 551 ASP A CA 1
ATOM 4336 C C . ASP A 1 551 ? -6.308 -28.375 -14.278 1.00 94.12 551 ASP A C 1
ATOM 4338 O O . ASP A 1 551 ? -6.828 -29.476 -14.128 1.00 94.12 551 ASP A O 1
ATOM 4342 N N . LYS A 1 552 ? -5.288 -27.946 -13.522 1.00 94.94 552 LYS A N 1
ATOM 4343 C CA . LYS A 1 552 ? -4.723 -28.707 -12.397 1.00 94.94 552 LYS A CA 1
ATOM 4344 C C . LYS A 1 552 ? -5.445 -28.427 -11.080 1.00 94.94 552 LYS A C 1
ATOM 4346 O O . LYS A 1 552 ? -5.727 -29.347 -10.325 1.00 94.94 552 LYS A O 1
ATOM 4351 N N . PHE A 1 553 ? -5.758 -27.159 -10.822 1.00 97.81 553 PHE A N 1
ATOM 4352 C CA . PHE A 1 553 ? -6.401 -26.695 -9.594 1.00 97.81 553 PHE A CA 1
ATOM 4353 C C . PHE A 1 553 ? -7.696 -25.954 -9.949 1.00 97.81 553 PHE A C 1
ATOM 4355 O O . PHE A 1 553 ? -7.665 -24.733 -10.155 1.00 97.81 553 PHE A O 1
ATOM 4362 N N . PRO A 1 554 ? -8.833 -26.659 -10.081 1.00 97.88 554 PRO A N 1
ATOM 4363 C CA . PRO A 1 554 ? -10.102 -26.032 -10.429 1.00 97.88 554 PRO A CA 1
ATOM 4364 C C . PRO A 1 554 ? -10.563 -25.045 -9.349 1.00 97.88 554 PRO A C 1
ATOM 4366 O O . PRO A 1 554 ? -10.174 -25.113 -8.184 1.00 97.88 554 PRO A O 1
ATOM 4369 N N . MET A 1 555 ? -11.391 -24.083 -9.757 1.00 97.62 555 MET A N 1
ATOM 4370 C CA . MET A 1 555 ? -11.988 -23.113 -8.839 1.00 97.62 555 MET A CA 1
ATOM 4371 C C . MET A 1 555 ? -13.258 -23.696 -8.217 1.00 97.62 555 MET A C 1
ATOM 4373 O O . MET A 1 555 ? -14.149 -24.144 -8.936 1.00 97.62 555 MET A O 1
ATOM 4377 N N . HIS A 1 556 ? -13.366 -23.617 -6.895 1.00 98.25 556 HIS A N 1
ATOM 4378 C CA . HIS A 1 556 ? -14.527 -24.043 -6.120 1.00 98.25 556 HIS A CA 1
ATOM 4379 C C . HIS A 1 556 ? -15.224 -22.819 -5.532 1.00 98.25 556 HIS A C 1
ATOM 4381 O O . HIS A 1 556 ? -14.599 -22.054 -4.799 1.00 98.25 556 HIS A O 1
ATOM 4387 N N . GLU A 1 557 ? -16.499 -22.607 -5.863 1.00 98.25 557 GLU A N 1
ATOM 4388 C CA . GLU A 1 557 ? -17.291 -21.524 -5.270 1.00 98.25 557 GLU A CA 1
ATOM 4389 C C . GLU A 1 557 ? -17.505 -21.792 -3.773 1.00 98.25 557 GLU A C 1
ATOM 4391 O O . GLU A 1 557 ? -17.872 -22.902 -3.388 1.00 98.25 557 GLU A O 1
ATOM 4396 N N . PHE A 1 558 ? -17.295 -20.775 -2.937 1.00 98.25 558 PHE A N 1
ATOM 4397 C CA . PHE A 1 558 ? -17.565 -20.848 -1.495 1.00 98.25 558 PHE A CA 1
ATOM 4398 C C . PHE A 1 558 ? -18.447 -19.706 -0.984 1.00 98.25 558 PHE A C 1
ATOM 4400 O O . PHE A 1 558 ? -18.981 -19.780 0.124 1.00 98.25 558 PHE A O 1
ATOM 4407 N N . GLY A 1 559 ? -18.640 -18.654 -1.779 1.00 98.38 559 GLY A N 1
ATOM 4408 C CA . GLY A 1 559 ? -19.533 -17.569 -1.408 1.00 98.38 559 GLY A CA 1
ATOM 4409 C C . GLY A 1 559 ? -19.802 -16.573 -2.519 1.00 98.38 559 GLY A C 1
ATOM 4410 O O . GLY A 1 559 ? -19.332 -16.701 -3.649 1.00 98.38 559 GLY A O 1
ATOM 4411 N N . LYS A 1 560 ? -20.534 -15.523 -2.165 1.00 98.31 560 LYS A N 1
ATOM 4412 C CA . LYS A 1 560 ? -20.757 -14.343 -3.003 1.00 98.31 560 LYS A CA 1
ATOM 4413 C C . LYS A 1 560 ? -20.524 -13.074 -2.194 1.00 98.31 560 LYS A C 1
ATOM 4415 O O . LYS A 1 560 ? -20.814 -13.017 -1.002 1.00 98.31 560 LYS A O 1
ATOM 4420 N N . LEU A 1 561 ? -20.002 -12.057 -2.858 1.00 98.75 561 LEU A N 1
ATOM 4421 C CA . LEU A 1 561 ? -19.660 -10.760 -2.295 1.00 98.75 561 LEU A CA 1
ATOM 4422 C C . LEU A 1 561 ? -20.525 -9.701 -2.966 1.00 98.75 561 LEU A C 1
ATOM 4424 O O . LEU A 1 561 ? -20.473 -9.570 -4.186 1.00 98.75 561 LEU A O 1
ATOM 4428 N N . VAL A 1 562 ? -21.308 -8.961 -2.185 1.00 98.75 562 VAL A N 1
ATOM 4429 C CA . VAL A 1 562 ? -22.275 -7.976 -2.685 1.00 98.75 562 VAL A CA 1
ATOM 4430 C C . VAL A 1 562 ? -21.998 -6.625 -2.046 1.00 98.75 562 VAL A C 1
ATOM 4432 O O . VAL A 1 562 ? -21.932 -6.539 -0.823 1.00 98.75 562 VAL A O 1
ATOM 4435 N N . LEU A 1 563 ? -21.897 -5.569 -2.854 1.00 98.69 563 LEU A N 1
ATOM 4436 C CA . LEU A 1 563 ? -21.836 -4.178 -2.398 1.00 98.69 563 LEU A CA 1
ATOM 4437 C C . LEU A 1 563 ? -23.192 -3.508 -2.593 1.00 98.69 563 LEU A C 1
ATOM 4439 O O . LEU A 1 563 ? -23.792 -3.613 -3.660 1.00 98.69 563 LEU A O 1
ATOM 4443 N N . ASN A 1 564 ? -23.695 -2.845 -1.553 1.00 97.69 564 ASN A N 1
ATOM 4444 C CA . ASN A 1 564 ? -25.058 -2.309 -1.555 1.00 97.69 564 ASN A CA 1
ATOM 4445 C C . ASN A 1 564 ? -25.242 -1.011 -0.757 1.00 97.69 564 ASN A C 1
ATOM 4447 O O . ASN A 1 564 ? -26.374 -0.542 -0.643 1.00 97.69 564 ASN A O 1
ATOM 4451 N N . LYS A 1 565 ? -24.174 -0.434 -0.194 1.00 96.62 565 LYS A N 1
ATOM 4452 C CA . LYS A 1 565 ? -24.257 0.836 0.531 1.00 96.62 565 LYS A CA 1
ATOM 4453 C C . LYS A 1 565 ? -23.000 1.681 0.331 1.00 96.62 565 LYS A C 1
ATOM 4455 O O . LYS A 1 565 ? -21.882 1.215 0.551 1.00 96.62 565 LYS A O 1
ATOM 4460 N N . ASN A 1 566 ? -23.191 2.934 -0.071 1.00 97.31 566 ASN A N 1
ATOM 4461 C CA . ASN A 1 566 ? -22.106 3.898 -0.203 1.00 97.31 566 ASN A CA 1
ATOM 4462 C C . ASN A 1 566 ? -21.598 4.362 1.174 1.00 97.31 566 ASN A C 1
ATOM 4464 O O . ASN A 1 566 ? -22.352 4.340 2.152 1.00 97.31 566 ASN A O 1
ATOM 4468 N N . PRO A 1 567 ? -20.326 4.787 1.280 1.00 95.75 567 PRO A N 1
ATOM 4469 C CA . PRO A 1 567 ? -19.819 5.413 2.493 1.00 95.75 567 PRO A CA 1
ATOM 4470 C C . PRO A 1 567 ? -20.551 6.723 2.791 1.00 95.75 567 PRO A C 1
ATOM 4472 O O . PRO A 1 567 ? -20.827 7.501 1.883 1.00 95.75 567 PRO A O 1
ATOM 4475 N N . GLU A 1 568 ? -20.802 7.006 4.067 1.00 91.75 568 GLU A N 1
ATOM 4476 C CA . GLU A 1 568 ? -21.454 8.260 4.474 1.00 91.75 568 GLU A CA 1
ATOM 4477 C C . GLU A 1 568 ? -20.446 9.416 4.554 1.00 91.75 568 GLU A C 1
ATOM 4479 O O . GLU A 1 568 ? -20.792 10.571 4.321 1.00 91.75 568 GLU A O 1
ATOM 4484 N N . ASN A 1 569 ? -19.182 9.122 4.878 1.00 92.56 569 ASN A N 1
ATOM 4485 C CA . ASN A 1 569 ? -18.113 10.115 4.893 1.00 92.56 569 ASN A CA 1
ATOM 4486 C C . ASN A 1 569 ? -16.822 9.523 4.321 1.00 92.56 569 ASN A C 1
ATOM 4488 O O . ASN A 1 569 ? -16.219 8.636 4.921 1.00 92.56 569 ASN A O 1
ATOM 4492 N N . PHE A 1 570 ? -16.357 10.055 3.187 1.00 95.12 570 PHE A N 1
ATOM 4493 C CA . PHE A 1 570 ? -15.158 9.549 2.513 1.00 95.12 570 PHE A CA 1
ATOM 4494 C C . PHE A 1 570 ? -13.926 9.536 3.426 1.00 95.12 570 PHE A C 1
ATOM 4496 O O . PHE A 1 570 ? -13.188 8.556 3.455 1.00 95.12 570 PHE A O 1
ATOM 4503 N N . HIS A 1 571 ? -13.699 10.598 4.202 1.00 94.88 571 HIS A N 1
ATOM 4504 C CA . HIS A 1 571 ? -12.516 10.690 5.053 1.00 94.88 571 HIS A CA 1
ATOM 4505 C C . HIS A 1 571 ? -12.522 9.613 6.154 1.00 94.88 571 HIS A C 1
ATOM 4507 O O . HIS A 1 571 ? -11.555 8.867 6.302 1.00 94.88 571 HIS A O 1
ATOM 4513 N N . ARG A 1 572 ? -13.626 9.483 6.895 1.00 94.25 572 ARG A N 1
ATOM 4514 C CA . ARG A 1 572 ? -13.782 8.501 7.979 1.00 94.25 572 ARG A CA 1
ATOM 4515 C C . ARG A 1 572 ? -13.809 7.062 7.465 1.00 94.25 572 ARG A C 1
ATOM 4517 O O . ARG A 1 572 ? -13.149 6.199 8.035 1.00 94.25 572 ARG A O 1
ATOM 4524 N N . ASP A 1 573 ? -14.586 6.805 6.418 1.00 96.81 573 ASP A N 1
ATOM 4525 C CA . ASP A 1 573 ? -14.915 5.443 5.999 1.00 96.81 573 ASP A CA 1
ATOM 4526 C C . ASP A 1 573 ? -13.942 4.912 4.940 1.00 96.81 573 ASP A C 1
ATOM 4528 O O . ASP A 1 573 ? -13.622 3.732 4.944 1.00 96.81 573 ASP A O 1
ATOM 4532 N N . VAL A 1 574 ? -13.418 5.760 4.049 1.00 97.81 574 VAL A N 1
ATOM 4533 C CA . VAL A 1 574 ? -12.518 5.334 2.962 1.00 97.81 574 VAL A CA 1
ATOM 4534 C C . VAL A 1 574 ? -11.070 5.708 3.263 1.00 97.81 574 VAL A C 1
ATOM 4536 O O . VAL A 1 574 ? -10.184 4.848 3.243 1.00 97.81 574 VAL A O 1
ATOM 4539 N N . GLU A 1 575 ? -10.795 6.978 3.563 1.00 97.06 575 GLU A N 1
ATOM 4540 C CA . GLU A 1 575 ? -9.420 7.448 3.740 1.00 97.06 575 GLU A CA 1
ATOM 4541 C C . GLU A 1 575 ? -8.780 6.839 4.993 1.00 97.06 575 GLU A C 1
ATOM 4543 O O . GLU A 1 575 ? -7.646 6.361 4.936 1.00 97.06 575 GLU A O 1
ATOM 4548 N N . GLN A 1 576 ? -9.519 6.745 6.097 1.00 97.50 576 GLN A N 1
ATOM 4549 C CA . GLN A 1 576 ? -9.031 6.153 7.344 1.00 97.50 576 GLN A CA 1
ATOM 4550 C C . GLN A 1 576 ? -9.154 4.618 7.423 1.00 97.50 576 GLN A C 1
ATOM 4552 O O . GLN A 1 576 ? -8.642 4.015 8.370 1.00 97.50 576 GLN A O 1
ATOM 4557 N N . ALA A 1 577 ? -9.739 3.949 6.422 1.00 98.50 577 ALA A N 1
ATOM 4558 C CA . ALA A 1 577 ? -9.771 2.487 6.388 1.00 98.50 577 ALA A CA 1
ATOM 4559 C C . ALA A 1 577 ? -8.360 1.875 6.339 1.00 98.50 577 ALA A C 1
ATOM 4561 O O . ALA A 1 577 ? -7.498 2.279 5.549 1.00 98.50 577 ALA A O 1
ATOM 4562 N N . ALA A 1 578 ? -8.129 0.868 7.170 1.00 98.44 578 ALA A N 1
ATOM 4563 C CA . ALA A 1 578 ? -6.855 0.191 7.346 1.00 98.44 578 ALA A CA 1
ATOM 4564 C C . ALA A 1 578 ? -7.047 -1.323 7.182 1.00 98.44 578 ALA A C 1
ATOM 4566 O O . ALA A 1 578 ? -7.741 -1.968 7.970 1.00 98.44 578 ALA A O 1
ATOM 4567 N N . PHE A 1 579 ? -6.425 -1.886 6.148 1.00 98.81 579 PHE A N 1
ATOM 4568 C CA . PHE A 1 579 ? -6.470 -3.313 5.822 1.00 98.81 579 PHE A CA 1
ATOM 4569 C C . PHE A 1 579 ? -5.091 -3.922 6.049 1.00 98.81 579 PHE A C 1
ATOM 4571 O O . PHE A 1 579 ? -4.112 -3.301 5.655 1.00 98.81 579 PHE A O 1
ATOM 4578 N N . SER A 1 580 ? -4.967 -5.099 6.649 1.00 98.38 580 SER A N 1
ATOM 4579 C CA . SER A 1 580 ? -3.670 -5.790 6.726 1.00 98.38 580 SER A CA 1
ATOM 4580 C C . SER A 1 580 ? -3.845 -7.279 6.464 1.00 98.38 580 SER A C 1
ATOM 4582 O O . SER A 1 580 ? -4.648 -7.879 7.174 1.00 98.38 580 SER A O 1
ATOM 4584 N N . PRO A 1 581 ? -3.070 -7.899 5.550 1.00 97.69 581 PRO A N 1
ATOM 4585 C CA . PRO A 1 581 ? -3.141 -9.343 5.327 1.00 97.69 581 PRO A CA 1
ATOM 4586 C C . PRO A 1 581 ? -2.728 -10.158 6.563 1.00 97.69 581 PRO A C 1
ATOM 4588 O O . PRO A 1 581 ? -3.050 -11.335 6.630 1.00 97.69 581 PRO A O 1
ATOM 4591 N N . GLY A 1 582 ? -2.074 -9.540 7.558 1.00 96.75 582 GLY A N 1
ATOM 4592 C CA . GLY A 1 582 ? -1.821 -10.153 8.869 1.00 96.75 582 GLY A CA 1
ATOM 4593 C C . GLY A 1 582 ? -3.039 -10.170 9.801 1.00 96.75 582 GLY A C 1
ATOM 4594 O O . GLY A 1 582 ? -2.965 -10.708 10.899 1.00 96.75 582 GLY A O 1
ATOM 4595 N N . SER A 1 583 ? -4.168 -9.580 9.397 1.00 97.44 583 SER A N 1
ATOM 4596 C CA . SER A 1 583 ? -5.440 -9.682 10.125 1.00 97.44 583 SER A CA 1
ATOM 4597 C C . SER A 1 583 ? -6.142 -10.957 9.682 1.00 97.44 583 SER A C 1
ATOM 4599 O O . SER A 1 583 ? -7.036 -10.913 8.841 1.00 97.44 583 SER A O 1
ATOM 4601 N N . MET A 1 584 ? -5.678 -12.092 10.198 1.00 96.69 584 MET A N 1
ATOM 4602 C CA . MET A 1 584 ? -6.270 -13.407 9.967 1.00 96.69 584 MET A CA 1
ATOM 4603 C C . MET A 1 584 ? -7.113 -13.826 11.173 1.00 96.69 584 MET A C 1
ATOM 4605 O O . MET A 1 584 ? -6.826 -13.447 12.307 1.00 96.69 584 MET A O 1
ATOM 4609 N N . VAL A 1 585 ? -8.176 -14.583 10.915 1.00 97.69 585 VAL A N 1
ATOM 4610 C CA . VAL A 1 585 ? -9.059 -15.151 11.945 1.00 97.69 585 VAL A CA 1
ATOM 4611 C C . VAL A 1 585 ? -8.785 -16.651 12.084 1.00 97.69 585 VAL A C 1
ATOM 4613 O O . VAL A 1 585 ? -8.268 -17.246 11.131 1.00 97.69 585 VAL A O 1
ATOM 4616 N N . PRO A 1 586 ? -9.127 -17.289 13.221 1.00 97.56 586 PRO A N 1
ATOM 4617 C CA . PRO A 1 586 ? -8.945 -18.730 13.392 1.00 97.56 586 PRO A CA 1
ATOM 4618 C C . PRO A 1 586 ? -9.491 -19.526 12.201 1.00 97.56 586 PRO A C 1
ATOM 4620 O O . PRO A 1 586 ? -10.564 -19.232 11.686 1.00 97.56 586 PRO A O 1
ATOM 4623 N N . GLY A 1 587 ? -8.730 -20.518 11.733 1.00 96.94 587 GLY A N 1
ATOM 4624 C CA . GLY A 1 587 ? -9.073 -21.306 10.542 1.00 96.94 587 GLY A CA 1
ATOM 4625 C C . GLY A 1 587 ? -8.545 -20.756 9.214 1.00 96.94 587 GLY A C 1
ATOM 4626 O O . GLY A 1 587 ? -8.635 -21.452 8.201 1.00 96.94 587 GLY A O 1
ATOM 4627 N N . ILE A 1 588 ? -7.951 -19.561 9.201 1.00 98.00 588 ILE A N 1
ATOM 4628 C CA . ILE A 1 588 ? -7.213 -19.006 8.060 1.00 98.00 588 ILE A CA 1
ATOM 4629 C C . ILE A 1 588 ? -5.789 -18.690 8.517 1.00 98.00 588 ILE A C 1
ATOM 4631 O O . ILE A 1 588 ? -5.599 -18.091 9.571 1.00 98.00 588 ILE A O 1
ATOM 4635 N N . GLY A 1 589 ? -4.794 -19.098 7.732 1.00 95.56 589 GLY A N 1
ATOM 4636 C CA . GLY A 1 589 ? -3.382 -18.908 8.060 1.00 95.56 589 GLY A CA 1
ATOM 4637 C C . GLY A 1 589 ? -2.530 -18.451 6.880 1.00 95.56 589 GLY A C 1
ATOM 4638 O O . GLY A 1 589 ? -2.948 -18.468 5.720 1.00 95.56 589 GLY A O 1
ATOM 4639 N N . ASP A 1 590 ? -1.307 -18.065 7.205 1.00 94.75 590 ASP A N 1
ATOM 4640 C CA . ASP A 1 590 ? -0.239 -17.685 6.291 1.00 94.75 590 ASP A CA 1
ATOM 4641 C C . ASP A 1 590 ? 0.361 -18.898 5.563 1.00 94.75 590 ASP A C 1
ATOM 4643 O O . ASP A 1 590 ? 0.328 -20.027 6.053 1.00 94.75 590 ASP A O 1
ATOM 4647 N N . SER A 1 591 ? 0.933 -18.668 4.385 1.00 93.62 591 SER A N 1
ATOM 4648 C CA . SER A 1 591 ? 1.786 -19.646 3.704 1.00 93.62 591 SER A CA 1
ATOM 4649 C C . SER A 1 591 ? 3.255 -19.198 3.759 1.00 93.62 591 SER A C 1
ATOM 4651 O O . SER A 1 591 ? 3.522 -18.052 4.127 1.00 93.62 591 SER A O 1
ATOM 4653 N N . PRO A 1 592 ? 4.210 -20.050 3.350 1.00 91.25 592 PRO A N 1
ATOM 4654 C CA . PRO A 1 592 ? 5.625 -19.690 3.237 1.00 91.25 592 PRO A CA 1
ATOM 4655 C C . PRO A 1 592 ? 5.954 -18.621 2.176 1.00 91.25 592 PRO A C 1
ATOM 4657 O O . PRO A 1 592 ? 7.131 -18.342 1.976 1.00 91.25 592 PRO A O 1
ATOM 4660 N N . ASP A 1 593 ? 4.963 -18.040 1.486 1.00 92.19 593 ASP A N 1
ATOM 4661 C CA . ASP A 1 593 ? 5.166 -16.962 0.509 1.00 92.19 593 ASP A CA 1
ATOM 4662 C C . ASP A 1 593 ? 5.914 -15.780 1.168 1.00 92.19 593 ASP A C 1
ATOM 4664 O O . ASP A 1 593 ? 5.362 -15.122 2.062 1.00 92.19 593 ASP A O 1
ATOM 4668 N N . PRO A 1 594 ? 7.161 -15.483 0.754 1.00 90.81 594 PRO A N 1
ATOM 4669 C CA . PRO A 1 594 ? 8.005 -14.507 1.440 1.00 90.81 594 PRO A CA 1
ATOM 4670 C C . PRO A 1 594 ? 7.440 -13.084 1.368 1.00 90.81 594 PRO A C 1
ATOM 4672 O O . PRO A 1 594 ? 7.601 -12.300 2.312 1.00 90.81 594 PRO A O 1
ATOM 4675 N N . LEU A 1 595 ? 6.731 -12.738 0.289 1.00 94.56 595 LEU A N 1
ATOM 4676 C CA . LEU A 1 595 ? 6.087 -11.435 0.183 1.00 94.56 595 LEU A CA 1
ATOM 4677 C C . LEU A 1 595 ? 4.863 -11.359 1.097 1.00 94.56 595 LEU A C 1
ATOM 4679 O O . LEU A 1 595 ? 4.669 -10.330 1.745 1.00 94.56 595 LEU A O 1
ATOM 4683 N N . LEU A 1 596 ? 4.057 -12.423 1.201 1.00 96.56 596 LEU A N 1
ATOM 4684 C CA . LEU A 1 596 ? 2.950 -12.469 2.163 1.00 96.56 596 LEU A CA 1
ATOM 4685 C C . LEU A 1 596 ? 3.464 -12.303 3.598 1.00 96.56 596 LEU A C 1
ATOM 4687 O O . LEU A 1 596 ? 2.943 -11.449 4.319 1.00 96.56 596 LEU A O 1
ATOM 4691 N N . GLN A 1 597 ? 4.504 -13.058 3.978 1.00 95.19 597 GLN A N 1
ATOM 4692 C CA . GLN A 1 597 ? 5.138 -12.988 5.301 1.00 95.19 597 GLN A CA 1
ATOM 4693 C C . GLN A 1 597 ? 5.507 -11.552 5.675 1.00 95.19 597 GLN A C 1
ATOM 4695 O O . GLN A 1 597 ? 5.078 -11.031 6.707 1.00 95.19 597 GLN A O 1
ATOM 4700 N N . PHE A 1 598 ? 6.228 -10.862 4.792 1.00 96.88 598 PHE A N 1
ATOM 4701 C CA . PHE A 1 598 ? 6.615 -9.477 5.032 1.00 96.88 598 PHE A CA 1
ATOM 4702 C C . PHE A 1 598 ? 5.420 -8.515 5.033 1.00 96.88 598 PHE A C 1
ATOM 4704 O O . PHE A 1 598 ? 5.356 -7.589 5.848 1.00 96.88 598 PHE A O 1
ATOM 4711 N N . ARG A 1 599 ? 4.435 -8.725 4.150 1.00 97.69 599 ARG A N 1
ATOM 4712 C CA . ARG A 1 599 ? 3.245 -7.868 4.068 1.00 97.69 599 ARG A CA 1
ATOM 4713 C C . ARG A 1 599 ? 2.423 -7.875 5.357 1.00 97.69 599 ARG A C 1
ATOM 4715 O O . ARG A 1 599 ? 1.795 -6.860 5.661 1.00 97.69 599 ARG A O 1
ATOM 4722 N N . MET A 1 600 ? 2.427 -8.961 6.131 1.00 96.38 600 MET A N 1
ATOM 4723 C CA . MET A 1 600 ? 1.738 -8.991 7.427 1.00 96.38 600 MET A CA 1
ATOM 4724 C C . MET A 1 600 ? 2.287 -7.933 8.400 1.00 96.38 600 MET A C 1
ATOM 4726 O O . MET A 1 600 ? 1.505 -7.279 9.094 1.00 96.38 600 MET A O 1
ATOM 4730 N N . PHE A 1 601 ? 3.604 -7.698 8.378 1.00 97.38 601 PHE A N 1
ATOM 4731 C CA . PHE A 1 601 ? 4.268 -6.617 9.109 1.00 97.38 601 PHE A CA 1
ATOM 4732 C C . PHE A 1 601 ? 4.056 -5.249 8.437 1.00 97.38 601 PHE A C 1
ATOM 4734 O O . PHE A 1 601 ? 3.522 -4.324 9.055 1.00 97.38 601 PHE A O 1
ATOM 4741 N N . PHE A 1 602 ? 4.414 -5.139 7.152 1.00 96.94 602 PHE A N 1
ATOM 4742 C CA . PHE A 1 602 ? 4.487 -3.874 6.406 1.00 96.94 602 PHE A CA 1
ATOM 4743 C C . PHE A 1 602 ? 3.210 -3.028 6.500 1.00 96.94 602 PHE A C 1
ATOM 4745 O O . PHE A 1 602 ? 3.267 -1.812 6.676 1.00 96.94 602 PHE A O 1
ATOM 4752 N N . TYR A 1 603 ? 2.036 -3.659 6.400 1.00 98.31 603 TYR A N 1
ATOM 4753 C CA . TYR A 1 603 ? 0.774 -2.919 6.417 1.00 98.31 603 TYR A CA 1
ATOM 4754 C C . TYR A 1 603 ? 0.504 -2.256 7.768 1.00 98.31 603 TYR A C 1
ATOM 4756 O O . TYR A 1 603 ? -0.014 -1.139 7.793 1.00 98.31 603 TYR A O 1
ATOM 4764 N N . ARG A 1 604 ? 0.830 -2.922 8.884 1.00 96.81 604 ARG A N 1
ATOM 4765 C CA . ARG A 1 604 ? 0.605 -2.359 10.222 1.00 96.81 604 ARG A CA 1
ATOM 4766 C C . ARG A 1 604 ? 1.574 -1.224 10.511 1.00 96.81 604 ARG A C 1
ATOM 4768 O O . ARG A 1 604 ? 1.118 -0.179 10.964 1.00 96.81 604 ARG A O 1
ATOM 4775 N N . ASP A 1 605 ? 2.841 -1.382 10.143 1.00 98.00 605 ASP A N 1
ATOM 4776 C CA . ASP A 1 605 ? 3.849 -0.324 10.251 1.00 98.00 605 ASP A CA 1
ATOM 4777 C C . ASP A 1 605 ? 3.423 0.957 9.505 1.00 98.00 605 ASP A C 1
ATOM 4779 O O . ASP A 1 605 ? 3.248 2.020 10.110 1.00 98.00 605 ASP A O 1
ATOM 4783 N N . ALA A 1 606 ? 3.084 0.834 8.216 1.00 97.50 606 ALA A N 1
ATOM 4784 C CA . ALA A 1 606 ? 2.629 1.968 7.410 1.00 97.50 606 ALA A CA 1
ATOM 4785 C C . ALA A 1 606 ? 1.356 2.634 7.974 1.00 97.50 606 ALA A C 1
ATOM 4787 O O . ALA A 1 606 ? 1.167 3.847 7.863 1.00 97.50 606 ALA A O 1
ATOM 4788 N N . GLN A 1 607 ? 0.455 1.859 8.584 1.00 97.88 607 GLN A N 1
ATOM 4789 C CA . GLN A 1 607 ? -0.768 2.385 9.196 1.00 97.88 607 GLN A CA 1
ATOM 4790 C C . GLN A 1 607 ? -0.512 3.096 10.519 1.00 97.88 607 GLN A C 1
ATOM 4792 O O . GLN A 1 607 ? -1.166 4.103 10.789 1.00 97.88 607 GLN A O 1
ATOM 4797 N N . TYR A 1 608 ? 0.428 2.612 11.328 1.00 97.12 608 TYR A N 1
ATOM 4798 C CA . TYR A 1 608 ? 0.828 3.298 12.551 1.00 97.12 608 TYR A CA 1
ATOM 4799 C C . TYR A 1 608 ? 1.463 4.647 12.248 1.00 97.12 608 TYR A C 1
ATOM 4801 O O . TYR A 1 608 ? 1.140 5.615 12.929 1.00 97.12 608 TYR A O 1
ATOM 4809 N N . HIS A 1 609 ? 2.253 4.746 11.178 1.00 97.19 609 HIS A N 1
ATOM 4810 C CA . HIS A 1 609 ? 2.760 6.033 10.713 1.00 97.19 609 HIS A CA 1
ATOM 4811 C C . HIS A 1 609 ? 1.644 6.959 10.197 1.00 97.19 609 HIS A C 1
ATOM 4813 O O . HIS A 1 609 ? 1.611 8.144 10.515 1.00 97.19 609 HIS A O 1
ATOM 4819 N N . ARG A 1 610 ? 0.708 6.421 9.406 1.00 96.31 610 ARG A N 1
ATOM 4820 C CA . ARG A 1 610 ? -0.321 7.217 8.718 1.00 96.31 610 ARG A CA 1
ATOM 4821 C C . ARG A 1 610 ? -1.477 7.678 9.612 1.00 96.31 610 ARG A C 1
ATOM 4823 O O . ARG A 1 610 ? -2.058 8.729 9.359 1.00 96.31 610 ARG A O 1
ATOM 4830 N N . ILE A 1 611 ? -1.870 6.848 10.576 1.00 95.81 611 ILE A N 1
ATOM 4831 C CA . ILE A 1 611 ? -3.075 7.024 11.401 1.00 95.81 611 ILE A CA 1
ATOM 4832 C C . ILE A 1 611 ? -2.723 7.049 12.890 1.00 95.81 611 ILE A C 1
ATOM 4834 O O . ILE A 1 611 ? -3.220 7.899 13.623 1.00 95.81 611 ILE A O 1
ATOM 4838 N N . GLY A 1 612 ? -1.913 6.091 13.340 1.00 96.31 612 GLY A N 1
ATOM 4839 C CA . GLY A 1 612 ? -1.583 5.886 14.750 1.00 96.31 612 GLY A CA 1
ATOM 4840 C C . GLY A 1 612 ? -1.969 4.498 15.268 1.00 96.31 612 GLY A C 1
ATOM 4841 O O . GLY A 1 612 ? -2.707 3.738 14.637 1.00 96.31 612 GLY A O 1
ATOM 4842 N N . VAL A 1 613 ? -1.459 4.156 16.452 1.00 97.06 613 VAL A N 1
ATOM 4843 C CA . VAL A 1 613 ? -1.584 2.809 17.049 1.00 97.06 613 VAL A CA 1
ATOM 4844 C C . VAL A 1 613 ? -3.020 2.433 17.438 1.00 97.06 613 VAL A C 1
ATOM 4846 O O . VAL A 1 613 ? -3.395 1.261 17.404 1.00 97.06 613 VAL A O 1
ATOM 4849 N N . ASN A 1 614 ? -3.865 3.431 17.711 1.00 97.25 614 ASN A N 1
ATOM 4850 C CA . ASN A 1 614 ? -5.275 3.253 18.060 1.00 97.25 614 ASN A CA 1
ATOM 4851 C C . ASN A 1 614 ? -6.222 3.251 16.844 1.00 97.25 614 ASN A C 1
ATOM 4853 O O . ASN A 1 614 ? -7.421 3.468 16.994 1.00 97.25 614 ASN A O 1
ATOM 4857 N N . LEU A 1 615 ? -5.723 2.942 15.637 1.00 96.50 615 LEU A N 1
ATOM 4858 C CA . LEU A 1 615 ? -6.512 2.911 14.390 1.00 96.50 615 LEU A CA 1
ATOM 4859 C C . LEU A 1 615 ? -7.804 2.081 14.464 1.00 96.50 615 LEU A C 1
ATOM 4861 O O . LEU A 1 615 ? -8.748 2.354 13.728 1.00 96.50 615 LEU A O 1
ATOM 4865 N N . HIS A 1 616 ? -7.852 1.065 15.333 1.00 95.50 616 HIS A N 1
ATOM 4866 C CA . HIS A 1 616 ? -9.008 0.187 15.539 1.00 95.50 616 HIS A CA 1
ATOM 4867 C C . HIS A 1 616 ? -10.203 0.910 16.186 1.00 95.50 616 HIS A C 1
ATOM 4869 O O . HIS A 1 616 ? -11.318 0.398 16.150 1.00 95.50 616 HIS A O 1
ATOM 4875 N N . GLN A 1 617 ? -9.983 2.092 16.768 1.00 95.62 617 GLN A N 1
ATOM 4876 C CA . GLN A 1 617 ? -11.028 2.939 17.349 1.00 95.62 617 GLN A CA 1
ATOM 4877 C C . GLN A 1 617 ? -11.674 3.860 16.310 1.00 95.62 617 GLN A C 1
ATOM 4879 O O . GLN A 1 617 ? -12.677 4.506 16.592 1.00 95.62 617 GLN A O 1
ATOM 4884 N N . ILE A 1 618 ? -11.153 3.900 15.084 1.00 96.75 618 ILE A N 1
ATOM 4885 C CA . ILE A 1 618 ? -11.849 4.542 13.971 1.00 96.75 618 ILE A CA 1
ATOM 4886 C C . ILE A 1 618 ? -12.984 3.608 13.536 1.00 96.75 618 ILE A C 1
ATOM 4888 O O . ILE A 1 618 ? -12.717 2.422 13.319 1.00 96.75 618 ILE A O 1
ATOM 4892 N N . PRO A 1 619 ? -14.227 4.101 13.360 1.00 95.88 619 PRO A N 1
ATOM 4893 C CA . PRO A 1 619 ? -15.400 3.260 13.118 1.00 95.88 619 PRO A CA 1
ATOM 4894 C C . PRO A 1 619 ? -15.197 2.166 12.067 1.00 95.88 619 PRO A C 1
ATOM 4896 O O . PRO A 1 619 ? -15.393 0.994 12.371 1.00 95.88 619 PRO A O 1
ATOM 4899 N N . VAL A 1 620 ? -14.714 2.506 10.869 1.00 98.06 620 VAL A N 1
ATOM 4900 C CA . VAL A 1 620 ? -14.528 1.527 9.782 1.00 98.06 620 VAL A CA 1
ATOM 4901 C C . VAL A 1 620 ? -13.519 0.413 10.103 1.00 98.06 620 VAL A C 1
ATOM 4903 O O . VAL A 1 620 ? -13.590 -0.672 9.530 1.00 98.06 620 VAL A O 1
ATOM 4906 N N . ASN A 1 621 ? -12.603 0.630 11.046 1.00 98.50 621 ASN A N 1
ATOM 4907 C CA . ASN A 1 621 ? -11.603 -0.360 11.452 1.00 98.50 621 ASN A CA 1
ATOM 4908 C C . ASN A 1 621 ? -12.014 -1.156 12.699 1.00 98.50 621 ASN A C 1
ATOM 4910 O O . ASN A 1 621 ? -11.353 -2.144 13.027 1.00 98.50 621 ASN A O 1
ATOM 4914 N N . CYS A 1 622 ? -13.080 -0.740 13.388 1.00 97.69 622 CYS A N 1
ATOM 4915 C CA . CYS A 1 622 ? -13.551 -1.356 14.621 1.00 97.69 622 CYS A CA 1
ATOM 4916 C C . CYS A 1 622 ? -14.032 -2.797 14.366 1.00 97.69 622 CYS A C 1
ATOM 4918 O O . CYS A 1 622 ? -14.836 -3.017 13.455 1.00 97.69 622 CYS A O 1
ATOM 4920 N N . PRO A 1 623 ? -13.582 -3.800 15.146 1.00 96.88 623 PRO A N 1
ATOM 4921 C CA . PRO A 1 623 ? -14.055 -5.179 15.032 1.00 96.88 623 PRO A CA 1
ATOM 4922 C C . PRO A 1 623 ? -15.415 -5.361 15.723 1.00 96.88 623 PRO A C 1
ATOM 4924 O O . PRO A 1 623 ? -15.562 -6.166 16.635 1.00 96.88 623 PRO A O 1
ATOM 4927 N N . PHE A 1 624 ? -16.417 -4.583 15.313 1.00 95.94 624 PHE A N 1
ATOM 4928 C CA . PHE A 1 624 ? -17.693 -4.447 16.027 1.00 95.94 624 PHE A CA 1
ATOM 4929 C C . PHE A 1 624 ? -18.550 -5.722 16.070 1.00 95.94 624 PHE A C 1
ATOM 4931 O O . PHE A 1 624 ? -19.431 -5.827 16.918 1.00 95.94 624 PHE A O 1
ATOM 4938 N N . MET A 1 625 ? -18.300 -6.671 15.164 1.00 96.25 625 MET A N 1
ATOM 4939 C CA . MET A 1 625 ? -18.970 -7.976 15.133 1.00 96.25 625 MET A CA 1
ATOM 4940 C C . MET A 1 625 ? -18.265 -9.031 15.994 1.00 96.25 625 MET A C 1
ATOM 4942 O O . MET A 1 625 ? -18.819 -10.111 16.192 1.00 96.25 625 MET A O 1
ATOM 4946 N N . ALA A 1 626 ? -17.060 -8.747 16.503 1.00 94.94 626 ALA A N 1
ATOM 4947 C CA . ALA A 1 626 ? -16.316 -9.705 17.305 1.00 94.94 626 ALA A CA 1
ATOM 4948 C C . ALA A 1 626 ? -17.051 -9.989 18.621 1.00 94.94 626 ALA A C 1
ATOM 4950 O O . ALA A 1 626 ? -17.412 -9.077 19.363 1.00 94.94 626 ALA A O 1
ATOM 4951 N N . SER A 1 627 ? -17.204 -11.271 18.947 1.00 91.44 627 SER A N 1
ATOM 4952 C CA . SER A 1 627 ? -17.896 -11.720 20.164 1.00 91.44 627 SER A CA 1
ATOM 4953 C C . SER A 1 627 ? -17.119 -11.386 21.444 1.00 91.44 627 SER A C 1
ATOM 4955 O O . SER A 1 627 ? -17.667 -11.424 22.543 1.00 91.44 627 SER A O 1
ATOM 4957 N N . SER A 1 628 ? -15.827 -11.075 21.316 1.00 89.50 628 SER A N 1
ATOM 4958 C CA . SER A 1 628 ? -14.943 -10.684 22.410 1.00 89.50 628 SER A CA 1
ATOM 4959 C C . SER A 1 628 ? -13.907 -9.680 21.911 1.00 89.50 628 SER A C 1
ATOM 4961 O O . SER A 1 628 ? -13.209 -9.936 20.931 1.00 89.50 628 SER A O 1
ATOM 4963 N N . PHE A 1 629 ? -13.777 -8.550 22.608 1.00 89.44 629 PHE A N 1
ATOM 4964 C CA . PHE A 1 629 ? -12.725 -7.565 22.368 1.00 89.44 629 PHE A CA 1
ATOM 4965 C C . PHE A 1 629 ? -12.148 -7.082 23.702 1.00 89.44 629 PHE A C 1
ATOM 4967 O O . PHE A 1 629 ? -12.753 -6.293 24.425 1.00 89.44 629 PHE A O 1
ATOM 4974 N N . SER A 1 630 ? -10.966 -7.591 24.043 1.00 88.25 630 SER A N 1
ATOM 4975 C CA . SER A 1 630 ? -10.223 -7.238 25.256 1.00 88.25 630 SER A CA 1
ATOM 4976 C C . SER A 1 630 ? -8.729 -7.327 24.957 1.00 88.25 630 SER A C 1
ATOM 4978 O O . SER A 1 630 ? -8.070 -8.291 25.338 1.00 88.25 630 SER A O 1
ATOM 4980 N N . SER A 1 631 ? -8.228 -6.345 24.207 1.00 90.19 631 SER A N 1
ATOM 4981 C CA . SER A 1 631 ? -6.826 -6.264 23.786 1.00 90.19 631 SER A CA 1
ATOM 4982 C C . SER A 1 631 ? -5.860 -6.217 24.979 1.00 90.19 631 SER A C 1
ATOM 4984 O O . SER A 1 631 ? -6.208 -5.733 26.055 1.00 90.19 631 SER A O 1
ATOM 4986 N N . LEU A 1 632 ? -4.633 -6.698 24.758 1.00 91.88 632 LEU A N 1
ATOM 4987 C CA . LEU A 1 632 ? -3.494 -6.546 25.674 1.00 91.88 632 LEU A CA 1
ATOM 4988 C C . LEU A 1 632 ? -2.672 -5.274 25.389 1.00 91.88 632 LEU A C 1
ATOM 4990 O O . LEU A 1 632 ? -1.617 -5.078 25.980 1.00 91.88 632 LEU A O 1
ATOM 4994 N N . ASN A 1 633 ? -3.153 -4.415 24.486 1.00 93.75 633 ASN A N 1
ATOM 4995 C CA . ASN A 1 633 ? -2.512 -3.156 24.110 1.00 93.75 633 ASN A CA 1
ATOM 4996 C C . ASN A 1 633 ? -3.261 -1.965 24.728 1.00 93.75 633 ASN A C 1
ATOM 4998 O O . ASN A 1 633 ? -4.450 -1.764 24.458 1.00 93.75 633 ASN A O 1
ATOM 5002 N N . PHE A 1 634 ? -2.553 -1.164 25.520 1.00 94.31 634 PHE A N 1
ATOM 5003 C CA . PHE A 1 634 ? -3.075 -0.028 26.285 1.00 94.31 634 PHE A CA 1
ATOM 5004 C C . PHE A 1 634 ? -2.509 1.294 25.750 1.00 94.31 634 PHE A C 1
ATOM 5006 O O . PHE A 1 634 ? -1.514 1.302 25.026 1.00 94.31 634 PHE A O 1
ATOM 5013 N N . ASP A 1 635 ? -3.145 2.405 26.115 1.00 95.06 635 ASP A N 1
ATOM 5014 C CA . ASP A 1 635 ? -2.652 3.770 25.881 1.00 95.06 635 ASP A CA 1
ATOM 5015 C C . ASP A 1 635 ? -2.431 4.108 24.390 1.00 95.06 635 ASP A C 1
ATOM 5017 O O . ASP A 1 635 ? -3.192 3.681 23.518 1.00 95.06 635 ASP A O 1
ATOM 5021 N N . GLY A 1 636 ? -1.428 4.938 24.087 1.00 95.88 636 GLY A N 1
ATOM 5022 C CA . GLY A 1 636 ? -1.108 5.409 22.742 1.00 95.88 636 GLY A CA 1
ATOM 5023 C C . GLY A 1 636 ? -1.844 6.689 22.337 1.00 95.88 636 GLY A C 1
ATOM 5024 O O . GLY A 1 636 ? -2.804 7.128 22.972 1.00 95.88 636 GLY A O 1
ATOM 5025 N N . GLN A 1 637 ? -1.377 7.312 21.253 1.00 96.19 637 GLN A N 1
ATOM 5026 C CA . GLN A 1 637 ? -1.963 8.550 20.735 1.00 96.19 637 GLN A CA 1
ATOM 5027 C C . GLN A 1 637 ? -3.447 8.365 20.391 1.00 96.19 637 GLN A C 1
ATOM 5029 O O . GLN A 1 637 ? -3.837 7.340 19.827 1.00 96.19 637 GLN A O 1
ATOM 5034 N N . MET A 1 638 ? -4.259 9.374 20.724 1.00 93.81 638 MET A N 1
ATOM 5035 C CA . MET A 1 638 ? -5.696 9.422 20.424 1.00 93.81 638 MET A CA 1
ATOM 5036 C C . MET A 1 638 ? -6.479 8.191 20.921 1.00 93.81 638 MET A C 1
ATOM 5038 O O . MET A 1 638 ? -7.363 7.688 20.231 1.00 93.81 638 MET A O 1
ATOM 5042 N N . ARG A 1 639 ? -6.160 7.696 22.123 1.00 94.50 639 ARG A N 1
ATOM 5043 C CA . ARG A 1 639 ? -6.979 6.703 22.833 1.00 94.50 639 ARG A CA 1
ATOM 5044 C C . ARG A 1 639 ? -8.277 7.363 23.318 1.00 94.50 639 ARG A C 1
ATOM 5046 O O . ARG A 1 639 ? -8.216 8.293 24.116 1.00 94.50 639 ARG A O 1
ATOM 5053 N N . VAL A 1 640 ? -9.434 6.897 22.843 1.00 92.62 640 VAL A N 1
ATOM 505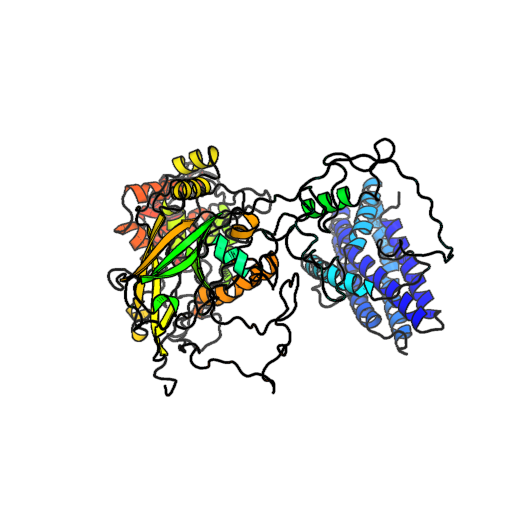4 C CA . VAL A 1 640 ? -10.748 7.534 23.092 1.00 92.62 640 VAL A CA 1
ATOM 5055 C C . VAL A 1 640 ? -11.802 6.611 23.717 1.00 92.62 640 VAL A C 1
ATOM 5057 O O . VAL A 1 640 ? -12.914 7.050 24.000 1.00 92.62 640 VAL A O 1
ATOM 5060 N N . ASP A 1 641 ? -11.485 5.335 23.933 1.00 89.44 641 ASP A N 1
ATOM 5061 C CA . ASP A 1 641 ? -12.331 4.401 24.684 1.00 89.44 641 ASP A CA 1
ATOM 5062 C C . ASP A 1 641 ? -11.988 4.410 26.192 1.00 89.44 641 ASP A C 1
ATOM 5064 O O . ASP A 1 641 ? -11.198 5.218 26.677 1.00 89.44 641 ASP A O 1
ATOM 5068 N N . ALA A 1 642 ? -12.556 3.473 26.957 1.00 90.12 642 ALA A N 1
ATOM 5069 C CA . ALA A 1 642 ? -12.264 3.321 28.384 1.00 90.12 642 ALA A CA 1
ATOM 5070 C C . ALA A 1 642 ? -10.872 2.721 28.688 1.00 90.12 642 ALA A C 1
ATOM 5072 O O . ALA A 1 642 ? -10.626 2.340 29.829 1.00 90.12 642 ALA A O 1
ATOM 5073 N N . ASN A 1 643 ? -9.993 2.562 27.690 1.00 91.38 643 ASN A N 1
ATOM 5074 C CA . ASN A 1 643 ? -8.663 1.958 27.820 1.00 91.38 643 ASN A CA 1
ATOM 5075 C C . ASN A 1 643 ? -8.669 0.584 28.519 1.00 91.38 643 ASN A C 1
ATOM 5077 O O . ASN A 1 643 ? -7.866 0.309 29.404 1.00 91.38 643 ASN A O 1
ATOM 5081 N N . HIS A 1 644 ? -9.646 -0.261 28.169 1.00 88.00 644 HIS A N 1
ATOM 5082 C CA . HIS A 1 644 ? -9.916 -1.557 28.819 1.00 88.00 644 HIS A CA 1
ATOM 5083 C C . HIS A 1 644 ? -10.262 -1.486 30.324 1.00 88.00 644 HIS A C 1
ATOM 5085 O O . HIS A 1 644 ? -10.294 -2.517 31.002 1.00 88.00 644 HIS A O 1
ATOM 5091 N N . ALA A 1 645 ? -10.610 -0.297 30.824 1.00 87.31 645 ALA A N 1
ATOM 5092 C CA . ALA A 1 645 ? -11.081 -0.024 32.177 1.00 87.31 645 ALA A CA 1
ATOM 5093 C C . ALA A 1 645 ? -10.153 -0.613 33.258 1.00 87.31 645 ALA A C 1
ATOM 5095 O O . ALA A 1 645 ? -8.984 -0.261 33.334 1.00 87.31 645 ALA A O 1
ATOM 5096 N N . GLY A 1 646 ? -10.669 -1.493 34.119 1.00 85.38 646 GLY A N 1
ATOM 5097 C CA . GLY A 1 646 ? -9.917 -2.084 35.232 1.00 85.38 646 GLY A CA 1
ATOM 5098 C C . GLY A 1 646 ? -9.125 -3.351 34.888 1.00 85.38 646 GLY A C 1
ATOM 5099 O O . GLY A 1 646 ? -8.731 -4.069 35.807 1.00 85.38 646 GLY A O 1
ATOM 5100 N N . ASN A 1 647 ? -8.949 -3.696 33.608 1.00 89.19 647 ASN A N 1
ATOM 5101 C CA . ASN A 1 647 ? -8.165 -4.876 33.238 1.00 89.19 647 ASN A CA 1
ATOM 5102 C C . ASN A 1 647 ? -6.674 -4.676 33.581 1.00 89.19 647 ASN A C 1
ATOM 5104 O O . ASN A 1 647 ? -6.127 -3.617 33.277 1.00 89.19 647 ASN A O 1
ATOM 5108 N N . PRO A 1 648 ? -5.985 -5.685 34.156 1.00 91.38 648 PRO A N 1
ATOM 5109 C CA . PRO A 1 648 ? -4.537 -5.623 34.341 1.00 91.38 648 PRO A CA 1
ATOM 5110 C C . PRO A 1 648 ? -3.810 -5.431 32.999 1.00 91.38 648 PRO A C 1
ATOM 5112 O O . PRO A 1 648 ? -4.123 -6.157 32.051 1.00 91.38 648 PRO A O 1
ATOM 5115 N N . PRO A 1 649 ? -2.812 -4.532 32.910 1.00 92.44 649 PRO A N 1
ATOM 5116 C CA . PRO A 1 649 ? -2.148 -4.210 31.649 1.00 92.44 649 PRO A CA 1
ATOM 5117 C C . PRO A 1 649 ? -1.067 -5.214 31.213 1.00 92.44 649 PRO A C 1
ATOM 5119 O O . PRO A 1 649 ? -0.217 -4.893 30.390 1.00 92.44 649 PRO A O 1
ATOM 5122 N N . TYR A 1 650 ? -1.051 -6.424 31.783 1.00 92.69 650 TYR A N 1
ATOM 5123 C CA . TYR A 1 650 ? -0.008 -7.426 31.549 1.00 92.69 650 TYR A CA 1
ATOM 5124 C C . TYR A 1 650 ? -0.523 -8.859 31.725 1.00 92.69 650 TYR A C 1
ATOM 5126 O O . TYR A 1 650 ? -1.533 -9.107 32.393 1.00 92.69 650 TYR A O 1
ATOM 5134 N N . VAL A 1 651 ? 0.208 -9.817 31.150 1.00 92.56 651 VAL A N 1
ATOM 5135 C CA . VAL A 1 651 ? -0.028 -11.262 31.272 1.00 92.56 651 VAL A CA 1
ATOM 5136 C C . VAL A 1 651 ? 1.307 -12.025 31.383 1.00 92.56 651 VAL A C 1
ATOM 5138 O O . VAL A 1 651 ? 2.295 -11.567 30.812 1.00 92.56 651 VAL A O 1
ATOM 5141 N N . PRO A 1 652 ? 1.356 -13.185 32.069 1.00 92.94 652 PRO A N 1
ATOM 5142 C CA . PRO A 1 652 ? 0.304 -13.705 32.942 1.00 92.94 652 PRO A CA 1
ATOM 5143 C C . PRO A 1 652 ? 0.129 -12.825 34.193 1.00 92.94 652 PRO A C 1
ATOM 5145 O O . PRO A 1 652 ? 1.033 -12.098 34.593 1.00 92.94 652 PRO A O 1
ATOM 5148 N N . ASN A 1 653 ? -1.051 -12.877 34.811 1.00 93.38 653 ASN A N 1
ATOM 5149 C CA . ASN A 1 653 ? -1.342 -12.200 36.077 1.00 93.38 653 ASN A CA 1
ATOM 5150 C C . ASN A 1 653 ? -2.285 -13.059 36.937 1.00 93.38 653 ASN A C 1
ATOM 5152 O O . ASN A 1 653 ? -2.987 -13.925 36.415 1.00 93.38 653 ASN A O 1
ATOM 5156 N N . SER A 1 654 ? -2.335 -12.801 38.246 1.00 94.38 654 SER A N 1
ATOM 5157 C CA . SER A 1 654 ? -3.109 -13.606 39.207 1.00 94.38 654 SER A CA 1
ATOM 5158 C C . SER A 1 654 ? -4.624 -13.348 39.198 1.00 94.38 654 SER A C 1
ATOM 5160 O O . SER A 1 654 ? -5.347 -13.968 39.973 1.00 94.38 654 SER A O 1
ATOM 5162 N N . PHE A 1 655 ? -5.125 -12.424 38.370 1.00 91.25 655 PHE A N 1
ATOM 5163 C CA . PHE A 1 655 ? -6.511 -11.945 38.442 1.00 91.25 655 PHE A CA 1
ATOM 5164 C C . PHE A 1 655 ? -7.398 -12.445 37.299 1.00 91.25 655 PHE A C 1
ATOM 5166 O O . PHE A 1 655 ? -8.607 -12.603 37.490 1.00 91.25 655 PHE A O 1
ATOM 5173 N N . LYS A 1 656 ? -6.843 -12.635 36.093 1.00 87.06 656 LYS A N 1
ATOM 5174 C CA . LYS A 1 656 ? -7.595 -13.005 34.882 1.00 87.06 656 LYS A CA 1
ATOM 5175 C C . LYS A 1 656 ? -6.761 -13.910 33.965 1.00 87.06 656 LYS A C 1
ATOM 5177 O O . LYS A 1 656 ? -5.633 -13.572 33.628 1.00 87.06 656 LYS A O 1
ATOM 5182 N N . HIS A 1 657 ? -7.364 -14.994 33.471 1.00 88.50 657 HIS A N 1
ATOM 5183 C CA . HIS A 1 657 ? -6.807 -15.860 32.425 1.00 88.50 657 HIS A CA 1
ATOM 5184 C C . HIS A 1 657 ? -7.898 -16.165 31.385 1.00 88.50 657 HIS A C 1
ATOM 5186 O O . HIS A 1 657 ? -8.904 -16.788 31.718 1.00 88.50 657 HIS A O 1
ATOM 5192 N N . LYS A 1 658 ? -7.751 -15.654 30.154 1.00 87.25 658 LYS A N 1
ATOM 5193 C CA . LYS A 1 658 ? -8.773 -15.713 29.087 1.00 87.25 658 LYS A CA 1
ATOM 5194 C C . LYS A 1 658 ? -8.146 -16.010 27.716 1.00 87.25 658 LYS A C 1
ATOM 5196 O O . LYS A 1 658 ? -8.306 -15.231 26.781 1.00 87.25 658 LYS A O 1
ATOM 5201 N N . PHE A 1 659 ? -7.398 -17.106 27.618 1.00 91.38 659 PHE A N 1
ATOM 5202 C CA . PHE A 1 659 ? -6.744 -17.543 26.379 1.00 91.38 659 PHE A CA 1
ATOM 5203 C C . PHE A 1 659 ? -7.474 -18.745 25.768 1.00 91.38 659 PHE A C 1
ATOM 5205 O O . PHE A 1 659 ? -8.106 -19.516 26.487 1.00 91.38 659 PHE A O 1
ATOM 5212 N N . ARG A 1 660 ? -7.385 -18.895 24.443 1.00 92.44 660 ARG A N 1
ATOM 5213 C CA . ARG A 1 660 ? -7.973 -19.992 23.658 1.00 92.44 660 ARG A CA 1
ATOM 5214 C C . ARG A 1 660 ? -6.850 -20.758 22.941 1.00 92.44 660 ARG A C 1
ATOM 5216 O O . ARG A 1 660 ? -6.512 -20.408 21.817 1.00 92.44 660 ARG A O 1
ATOM 5223 N N . PRO A 1 661 ? -6.205 -21.752 23.578 1.00 90.75 661 PRO A N 1
ATOM 5224 C CA . PRO A 1 661 ? -5.133 -22.519 22.932 1.00 90.75 661 PRO A CA 1
ATOM 5225 C C . PRO A 1 661 ? -5.591 -23.270 21.672 1.00 90.75 661 PRO A C 1
ATOM 5227 O O . PRO A 1 661 ? -4.799 -23.519 20.774 1.00 90.75 661 PRO A O 1
ATOM 5230 N N . ASP A 1 662 ? -6.881 -23.582 21.571 1.00 89.00 662 ASP A N 1
ATOM 5231 C CA . ASP A 1 662 ? -7.512 -24.247 20.428 1.00 89.00 662 ASP A CA 1
ATOM 5232 C C . ASP A 1 662 ? -7.548 -23.394 19.142 1.00 89.00 662 ASP A C 1
ATOM 5234 O O . ASP A 1 662 ? -7.818 -23.916 18.055 1.00 89.00 662 ASP A O 1
ATOM 5238 N N . VAL A 1 663 ? -7.258 -22.089 19.232 1.00 90.81 663 VAL A N 1
ATOM 5239 C CA . VAL A 1 663 ? -7.111 -21.214 18.056 1.00 90.81 663 VAL A CA 1
ATOM 5240 C C . VAL A 1 663 ? -5.666 -21.072 17.574 1.00 90.81 663 VAL A C 1
ATOM 5242 O O . VAL A 1 663 ? -5.418 -20.257 16.688 1.00 90.81 663 VAL A O 1
ATOM 5245 N N . ALA A 1 664 ? -4.731 -21.860 18.117 1.00 89.62 664 ALA A N 1
ATOM 5246 C CA . ALA A 1 664 ? -3.359 -21.914 17.625 1.00 89.62 664 ALA A CA 1
ATOM 5247 C C . ALA A 1 664 ? -3.301 -22.238 16.121 1.00 89.62 664 ALA A C 1
ATOM 5249 O O . ALA A 1 664 ? -4.151 -22.949 15.566 1.00 89.62 664 ALA A O 1
ATOM 5250 N N . GLU A 1 665 ? -2.291 -21.682 15.465 1.00 87.50 665 GLU A N 1
ATOM 5251 C CA . GLU A 1 665 ? -2.007 -21.880 14.055 1.00 87.50 665 GLU A CA 1
ATOM 5252 C C . GLU A 1 665 ? -1.596 -23.325 13.743 1.00 87.50 665 GLU A C 1
ATOM 5254 O O . GLU A 1 665 ? -0.946 -24.004 14.537 1.00 87.50 665 GLU A O 1
ATOM 5259 N N . ALA A 1 666 ? -1.944 -23.798 12.541 1.00 88.94 666 ALA A N 1
ATOM 5260 C CA . ALA A 1 666 ? -1.422 -25.067 12.053 1.00 88.94 666 ALA A CA 1
ATOM 5261 C C . ALA A 1 666 ? 0.033 -24.887 11.567 1.00 88.94 666 ALA A C 1
ATOM 5263 O O . ALA A 1 666 ? 0.281 -24.045 10.683 1.00 88.94 666 ALA A O 1
ATOM 5264 N N . PRO A 1 667 ? 0.984 -25.669 12.105 1.00 87.81 667 PRO A N 1
ATOM 5265 C CA . PRO A 1 667 ? 2.398 -25.534 11.810 1.00 87.81 667 PRO A CA 1
ATOM 5266 C C . PRO A 1 667 ? 2.683 -26.040 10.400 1.00 87.81 667 PRO A C 1
ATOM 5268 O O . PRO A 1 667 ? 2.047 -26.976 9.917 1.00 87.81 667 PRO A O 1
ATOM 5271 N N . TYR A 1 668 ? 3.664 -25.431 9.744 1.00 84.25 668 TYR A N 1
ATOM 5272 C CA . TYR A 1 668 ? 4.223 -25.905 8.483 1.00 84.25 668 TYR A CA 1
ATOM 5273 C C . TYR A 1 668 ? 5.743 -26.015 8.607 1.00 84.25 668 TYR A C 1
ATOM 5275 O O . TYR A 1 668 ? 6.377 -25.298 9.377 1.00 84.25 668 TYR A O 1
ATOM 5283 N N . THR A 1 669 ? 6.328 -26.928 7.849 1.00 81.25 669 THR A N 1
ATOM 5284 C CA . THR A 1 669 ? 7.772 -27.051 7.667 1.00 81.25 669 THR A CA 1
ATOM 5285 C C . THR A 1 669 ? 8.204 -26.221 6.477 1.00 81.25 669 THR A C 1
ATOM 5287 O O . THR A 1 669 ? 7.475 -26.095 5.500 1.00 81.25 669 THR A O 1
ATOM 5290 N N . VAL A 1 670 ? 9.404 -25.671 6.541 1.00 77.69 670 VAL A N 1
ATOM 5291 C CA . VAL A 1 670 ? 10.084 -25.110 5.375 1.00 77.69 670 VAL A CA 1
ATOM 5292 C C . VAL A 1 670 ? 11.015 -26.171 4.793 1.00 77.69 670 VAL A C 1
ATOM 5294 O O . VAL A 1 670 ? 11.495 -27.048 5.510 1.00 77.69 670 VAL A O 1
ATOM 5297 N N . ALA A 1 671 ? 11.226 -26.128 3.487 1.00 69.81 671 ALA A N 1
ATOM 5298 C CA . ALA A 1 671 ? 12.055 -27.072 2.749 1.00 69.81 671 ALA A CA 1
ATOM 5299 C C . ALA A 1 671 ? 13.545 -26.804 2.910 1.00 69.81 671 ALA A C 1
ATOM 5301 O O . ALA A 1 671 ? 14.344 -27.735 2.839 1.00 69.81 671 ALA A O 1
ATOM 5302 N N . ASP A 1 672 ? 13.891 -25.538 3.132 1.00 74.25 672 ASP A N 1
ATOM 5303 C CA . ASP A 1 672 ? 15.239 -25.097 3.433 1.00 74.25 672 ASP A CA 1
ATOM 5304 C C . ASP A 1 672 ? 15.294 -24.594 4.876 1.00 74.25 672 ASP A C 1
ATOM 5306 O O . ASP A 1 672 ? 14.520 -23.728 5.285 1.00 74.25 672 ASP A O 1
ATOM 5310 N N . ASN A 1 673 ? 16.208 -25.159 5.659 1.00 75.94 673 ASN A N 1
ATOM 5311 C CA . ASN A 1 673 ? 16.510 -24.734 7.023 1.00 75.94 673 ASN A CA 1
ATOM 5312 C C . ASN A 1 673 ? 17.806 -23.906 7.096 1.00 75.94 673 ASN A C 1
ATOM 5314 O O . ASN A 1 673 ? 18.313 -23.641 8.189 1.00 75.94 673 ASN A O 1
ATOM 5318 N N . VAL A 1 674 ? 18.346 -23.493 5.945 1.00 76.12 674 VAL A N 1
ATOM 5319 C CA . VAL A 1 674 ? 19.534 -22.652 5.828 1.00 76.12 674 VAL A CA 1
ATOM 5320 C C . VAL A 1 674 ? 19.139 -21.179 5.770 1.00 76.12 674 VAL A C 1
ATOM 5322 O O . VAL A 1 674 ? 18.488 -20.702 4.844 1.00 76.12 674 VAL A O 1
ATOM 5325 N N . VAL A 1 675 ? 19.626 -20.402 6.736 1.00 83.94 675 VAL A N 1
ATOM 5326 C CA . VAL A 1 675 ? 19.494 -18.939 6.725 1.00 83.94 675 VAL A CA 1
ATOM 5327 C C . VAL A 1 675 ? 20.586 -18.349 5.829 1.00 83.94 675 VAL A C 1
ATOM 5329 O O . VAL A 1 675 ? 21.754 -18.291 6.217 1.00 83.94 675 VAL A O 1
ATOM 5332 N N . SER A 1 676 ? 20.241 -17.926 4.610 1.00 81.75 676 SER A N 1
ATOM 5333 C CA . SER A 1 676 ? 21.205 -17.335 3.670 1.00 81.75 676 SER A CA 1
ATOM 5334 C C . SER A 1 676 ? 20.550 -16.435 2.613 1.00 81.75 676 SER A C 1
ATOM 5336 O O . SER A 1 676 ? 19.334 -16.359 2.522 1.00 81.75 676 SER A O 1
ATOM 5338 N N . ARG A 1 677 ? 21.373 -15.787 1.771 1.00 80.19 677 ARG A N 1
ATOM 5339 C CA . ARG A 1 677 ? 20.929 -15.107 0.536 1.00 80.19 677 ARG A CA 1
ATOM 5340 C C . ARG A 1 677 ? 20.947 -16.017 -0.704 1.00 80.19 677 ARG A C 1
ATOM 5342 O O . ARG A 1 677 ? 20.679 -15.538 -1.802 1.00 80.19 677 ARG A O 1
ATOM 5349 N N . LYS A 1 678 ? 21.318 -17.299 -0.569 1.00 74.12 678 LYS A N 1
ATOM 5350 C CA . LYS A 1 678 ? 21.504 -18.203 -1.719 1.00 74.12 678 LYS A CA 1
ATOM 5351 C C . LYS A 1 678 ? 20.201 -18.707 -2.334 1.00 74.12 678 LYS A C 1
ATOM 5353 O O . LYS A 1 678 ? 20.155 -19.057 -3.506 1.00 74.12 678 LYS A O 1
ATOM 5358 N N . SER A 1 679 ? 19.119 -18.719 -1.573 1.00 63.84 679 SER A N 1
ATOM 5359 C CA . SER A 1 679 ? 17.832 -19.240 -2.032 1.00 63.84 679 SER A CA 1
ATOM 5360 C C . SER A 1 679 ? 17.135 -18.342 -3.079 1.00 63.84 679 SER A C 1
ATOM 5362 O O . SER A 1 679 ? 16.090 -18.709 -3.609 1.00 63.84 679 SER A O 1
ATOM 5364 N N . HIS A 1 680 ? 17.736 -17.196 -3.440 1.00 63.66 680 HIS A N 1
ATOM 5365 C CA . HIS A 1 680 ? 17.120 -16.145 -4.262 1.00 63.66 680 HIS A CA 1
ATOM 5366 C C . HIS A 1 680 ? 17.619 -16.076 -5.722 1.00 63.66 680 HIS A C 1
ATOM 5368 O O . HIS A 1 680 ? 17.121 -15.263 -6.494 1.00 63.66 680 HIS A O 1
ATOM 5374 N N . PHE A 1 681 ? 18.592 -16.897 -6.146 1.00 68.56 681 PHE A N 1
ATOM 5375 C CA . PHE A 1 681 ? 19.090 -16.846 -7.538 1.00 68.56 681 PHE A CA 1
ATOM 5376 C C . PHE A 1 681 ? 18.147 -17.545 -8.535 1.00 68.56 681 PHE A C 1
ATOM 5378 O O . PHE A 1 681 ? 17.924 -17.051 -9.640 1.00 68.56 681 PHE A O 1
ATOM 5385 N N . TYR A 1 682 ? 17.575 -18.689 -8.148 1.00 64.44 682 TYR A N 1
ATOM 5386 C CA . TYR A 1 682 ? 16.550 -19.411 -8.909 1.00 64.44 682 TYR A CA 1
ATOM 5387 C C . TYR A 1 682 ? 15.432 -19.802 -7.952 1.00 64.44 682 TYR A C 1
ATOM 5389 O O . TYR A 1 682 ? 15.570 -20.771 -7.211 1.00 64.44 682 TYR A O 1
ATOM 5397 N N . HIS A 1 683 ? 14.309 -19.101 -7.971 1.00 62.03 683 HIS A N 1
ATOM 5398 C CA . HIS A 1 683 ? 13.231 -19.378 -7.016 1.00 62.03 683 HIS A CA 1
ATOM 5399 C C . HIS A 1 683 ? 12.355 -20.587 -7.436 1.00 62.03 683 HIS A C 1
ATOM 5401 O O . HIS A 1 683 ? 11.354 -20.902 -6.816 1.00 62.03 683 HIS A O 1
ATOM 5407 N N . GLU A 1 684 ? 12.785 -21.370 -8.430 1.00 61.28 684 GLU A N 1
ATOM 5408 C CA . GLU A 1 684 ? 12.164 -22.663 -8.782 1.00 61.28 684 GLU A CA 1
ATOM 5409 C C . GLU A 1 684 ? 13.200 -23.769 -9.051 1.00 61.28 684 GLU A C 1
ATOM 5411 O O . GLU A 1 684 ? 12.873 -24.826 -9.589 1.00 61.28 684 GLU A O 1
ATOM 5416 N N . GLY A 1 685 ? 14.488 -23.516 -8.776 1.00 54.94 685 GLY A N 1
ATOM 5417 C CA . GLY A 1 685 ? 15.578 -24.393 -9.230 1.00 54.94 685 GLY A CA 1
ATOM 5418 C C . GLY A 1 685 ? 15.687 -24.531 -10.761 1.00 54.94 685 GLY A C 1
ATOM 5419 O O . GLY A 1 685 ? 16.506 -25.311 -11.246 1.00 54.94 685 GLY A O 1
ATOM 5420 N N . LYS A 1 686 ? 14.881 -23.775 -11.521 1.00 65.31 686 LYS A N 1
ATOM 5421 C CA . LYS A 1 686 ? 14.888 -23.660 -12.982 1.00 65.31 686 LYS A CA 1
ATOM 5422 C C . LYS A 1 686 ? 15.304 -22.254 -13.406 1.00 65.31 686 LYS A C 1
ATOM 5424 O O . LYS A 1 686 ? 15.215 -21.300 -12.638 1.00 65.31 686 LYS A O 1
ATOM 5429 N N . LEU A 1 687 ? 15.742 -22.153 -14.657 1.00 58.03 687 LEU A N 1
ATOM 5430 C CA . LEU A 1 687 ? 16.202 -20.911 -15.276 1.00 58.03 687 LEU A CA 1
ATOM 5431 C C . LEU A 1 687 ? 15.062 -20.004 -15.781 1.00 58.03 687 LEU A C 1
ATOM 5433 O O . LEU A 1 687 ? 15.311 -18.825 -16.003 1.00 58.03 687 LEU A O 1
ATOM 5437 N N . SER A 1 688 ? 13.844 -20.521 -15.998 1.00 70.31 688 SER A N 1
ATOM 5438 C CA . SER A 1 688 ? 12.801 -19.800 -16.751 1.00 70.31 688 SER A CA 1
ATOM 5439 C C . SER A 1 688 ? 11.769 -19.123 -15.851 1.00 70.31 688 SER A C 1
ATOM 5441 O O . SER A 1 688 ? 10.902 -19.779 -15.286 1.00 70.31 688 SER A O 1
ATOM 5443 N N . ASP A 1 689 ? 11.801 -17.792 -15.812 1.00 87.94 689 ASP A N 1
ATOM 5444 C CA . ASP A 1 689 ? 10.716 -16.957 -15.274 1.00 87.94 689 ASP A CA 1
ATOM 5445 C C . ASP A 1 689 ? 9.622 -16.661 -16.325 1.00 87.94 689 ASP A C 1
ATOM 5447 O O . ASP A 1 689 ? 8.650 -15.954 -16.057 1.00 87.94 689 ASP A O 1
ATOM 5451 N N . TYR A 1 690 ? 9.763 -17.214 -17.534 1.00 92.75 690 TYR A N 1
ATOM 5452 C CA . TYR A 1 690 ? 8.998 -16.806 -18.713 1.00 92.75 690 TYR A CA 1
ATOM 5453 C C . TYR A 1 690 ? 7.812 -17.709 -19.035 1.00 92.75 690 TYR A C 1
ATOM 5455 O O . TYR A 1 690 ? 6.945 -17.308 -19.806 1.00 92.75 690 TYR A O 1
ATOM 5463 N N . ASP A 1 691 ? 7.750 -18.920 -18.479 1.00 92.50 691 ASP A N 1
ATOM 5464 C CA . ASP A 1 691 ? 6.835 -19.954 -18.974 1.00 92.50 691 ASP A CA 1
ATOM 5465 C C . ASP A 1 691 ? 5.361 -19.556 -18.815 1.00 92.50 691 ASP A C 1
ATOM 5467 O O . ASP A 1 691 ? 4.585 -19.647 -19.763 1.00 92.50 691 ASP A O 1
ATOM 5471 N N . GLN A 1 692 ? 4.970 -19.017 -17.657 1.00 94.19 692 GLN A N 1
ATOM 5472 C CA . GLN A 1 692 ? 3.590 -18.560 -17.458 1.00 94.19 692 GLN A CA 1
ATOM 5473 C C . GLN A 1 692 ? 3.267 -17.264 -18.214 1.00 94.19 692 GLN A C 1
ATOM 5475 O O . GLN A 1 692 ? 2.135 -17.082 -18.663 1.00 94.19 692 GLN A O 1
ATOM 5480 N N . ALA A 1 693 ? 4.252 -16.383 -18.408 1.00 96.06 693 ALA A N 1
ATOM 5481 C CA . ALA A 1 693 ? 4.082 -15.212 -19.260 1.00 96.06 693 ALA A CA 1
ATOM 5482 C C . ALA A 1 693 ? 3.861 -15.641 -20.725 1.00 96.06 693 ALA A C 1
ATOM 5484 O O . ALA A 1 693 ? 2.951 -15.148 -21.388 1.00 96.06 693 ALA A O 1
ATOM 5485 N N . ARG A 1 694 ? 4.612 -16.634 -21.212 1.00 97.00 694 ARG A N 1
ATOM 5486 C CA . ARG A 1 694 ? 4.425 -17.228 -22.541 1.00 97.00 694 ARG A CA 1
ATOM 5487 C C . ARG A 1 694 ? 3.042 -17.846 -22.697 1.00 97.00 694 ARG A C 1
ATOM 5489 O O . ARG A 1 694 ? 2.393 -17.606 -23.709 1.00 97.00 694 ARG A O 1
ATOM 5496 N N . GLU A 1 695 ? 2.555 -18.575 -21.698 1.00 96.38 695 GLU A N 1
ATOM 5497 C CA . GLU A 1 695 ? 1.188 -19.116 -21.692 1.00 96.38 695 GLU A CA 1
ATOM 5498 C C . GLU A 1 695 ? 0.122 -18.014 -21.786 1.00 96.38 695 GLU A C 1
ATOM 5500 O O . GLU A 1 695 ? -0.829 -18.128 -22.565 1.00 96.38 695 GLU A O 1
ATOM 5505 N N . LEU A 1 696 ? 0.289 -16.922 -21.032 1.00 96.81 696 LEU A N 1
ATOM 5506 C CA . LEU A 1 696 ? -0.606 -15.769 -21.108 1.00 96.81 696 LEU A CA 1
ATOM 5507 C C . LEU A 1 696 ? -0.584 -15.141 -22.516 1.00 96.81 696 LEU A C 1
ATOM 5509 O O . LEU A 1 696 ? -1.647 -14.906 -23.091 1.00 96.81 696 LEU A O 1
ATOM 5513 N N . TYR A 1 697 ? 0.598 -14.933 -23.098 1.00 98.31 697 TYR A N 1
ATOM 5514 C CA . TYR A 1 697 ? 0.753 -14.321 -24.421 1.00 98.31 697 TYR A CA 1
ATOM 5515 C C . TYR A 1 697 ? 0.216 -15.196 -25.565 1.00 98.31 697 TYR A C 1
ATOM 5517 O O . TYR A 1 697 ? -0.542 -14.721 -26.411 1.00 98.31 697 TYR A O 1
ATOM 5525 N N . THR A 1 698 ? 0.604 -16.473 -25.599 1.00 97.44 698 THR A N 1
ATOM 5526 C CA . THR A 1 698 ? 0.380 -17.365 -26.751 1.00 97.44 698 THR A CA 1
ATOM 5527 C C . THR A 1 698 ? -0.994 -18.027 -26.738 1.00 97.44 698 THR A C 1
ATOM 5529 O O . THR A 1 698 ? -1.615 -18.164 -27.791 1.00 97.44 698 THR A O 1
ATOM 5532 N N . ARG A 1 699 ? -1.493 -18.424 -25.559 1.00 96.56 699 ARG A N 1
ATOM 5533 C CA . ARG A 1 699 ? -2.730 -19.210 -25.433 1.00 96.56 699 ARG A CA 1
ATOM 5534 C C . ARG A 1 699 ? -3.908 -18.411 -24.889 1.00 96.56 699 ARG A C 1
ATOM 5536 O O . ARG A 1 699 ? -5.041 -18.677 -25.282 1.00 96.56 699 ARG A O 1
ATOM 5543 N N . VAL A 1 700 ? -3.678 -17.496 -23.945 1.00 96.06 700 VAL A N 1
ATOM 5544 C CA . VAL A 1 700 ? -4.774 -16.805 -23.237 1.00 96.06 700 VAL A CA 1
ATOM 5545 C C . VAL A 1 700 ? -5.218 -15.536 -23.959 1.00 96.06 700 VAL A C 1
ATOM 5547 O O . VAL A 1 700 ? -6.419 -15.288 -24.046 1.00 96.06 700 VAL A O 1
ATOM 5550 N N . MET A 1 701 ? -4.278 -14.732 -24.459 1.00 97.38 701 MET A N 1
ATOM 5551 C CA . MET A 1 701 ? -4.605 -13.512 -25.198 1.00 97.38 701 MET A CA 1
ATOM 5552 C C . MET A 1 701 ? -5.130 -13.828 -26.605 1.00 97.38 701 MET A C 1
ATOM 5554 O O . MET A 1 701 ? -4.619 -14.714 -27.293 1.00 97.38 701 MET A O 1
ATOM 5558 N N . SER A 1 702 ? -6.138 -13.081 -27.053 1.00 97.81 702 SER A N 1
ATOM 5559 C CA . SER A 1 702 ? -6.535 -13.040 -28.465 1.00 97.81 702 SER A CA 1
ATOM 5560 C C . SER A 1 702 ? -5.560 -12.196 -29.295 1.00 97.81 702 SER A C 1
ATOM 5562 O O . SER A 1 702 ? -4.763 -11.438 -28.737 1.00 97.81 702 SER A O 1
ATOM 5564 N N . ASP A 1 703 ? -5.655 -12.269 -30.626 1.00 98.12 703 ASP A N 1
ATOM 5565 C CA . ASP A 1 703 ? -4.857 -11.420 -31.526 1.00 98.12 703 ASP A CA 1
ATOM 5566 C C . ASP A 1 703 ? -5.044 -9.931 -31.213 1.00 98.12 703 ASP A C 1
ATOM 5568 O O . ASP A 1 703 ? -4.072 -9.222 -30.985 1.00 98.12 703 ASP A O 1
ATOM 5572 N N . THR A 1 704 ? -6.291 -9.477 -31.053 1.00 98.00 704 THR A N 1
ATOM 5573 C CA . THR A 1 704 ? -6.593 -8.084 -30.685 1.00 98.00 704 THR A CA 1
ATOM 5574 C C . THR A 1 704 ? -5.970 -7.680 -29.347 1.00 98.00 704 THR A C 1
ATOM 5576 O O . THR A 1 704 ? -5.457 -6.574 -29.207 1.00 98.00 704 THR A O 1
ATOM 5579 N N . GLN A 1 705 ? -5.988 -8.568 -28.347 1.00 98.12 705 GLN A N 1
ATOM 5580 C CA . GLN A 1 705 ? -5.375 -8.280 -27.047 1.00 98.12 705 GLN A CA 1
ATOM 5581 C C . GLN A 1 705 ? -3.848 -8.195 -27.142 1.00 98.12 705 GLN A C 1
ATOM 5583 O O . GLN A 1 705 ? -3.253 -7.352 -26.468 1.00 98.12 705 GLN A O 1
ATOM 5588 N N . ARG A 1 706 ? -3.220 -9.027 -27.985 1.00 98.56 706 ARG A N 1
ATOM 5589 C CA . ARG A 1 706 ? -1.789 -8.923 -28.295 1.00 98.56 706 ARG A CA 1
ATOM 5590 C C . ARG A 1 706 ? -1.472 -7.620 -29.022 1.00 98.56 706 ARG A C 1
ATOM 5592 O O . ARG A 1 706 ? -0.532 -6.940 -28.629 1.00 98.56 706 ARG A O 1
ATOM 5599 N N . ASP A 1 707 ? -2.276 -7.218 -30.002 1.00 98.50 707 ASP A N 1
ATOM 5600 C CA . ASP A 1 707 ? -2.083 -5.955 -30.725 1.00 98.50 707 ASP A CA 1
ATOM 5601 C C . ASP A 1 707 ? -2.156 -4.744 -29.791 1.00 98.50 707 ASP A C 1
ATOM 5603 O O . ASP A 1 707 ? -1.273 -3.882 -29.814 1.00 98.50 707 ASP A O 1
ATOM 5607 N N . HIS A 1 708 ? -3.155 -4.709 -28.904 1.00 98.56 708 HIS A N 1
ATOM 5608 C CA . HIS A 1 708 ? -3.251 -3.674 -27.875 1.00 98.56 708 HIS A CA 1
ATOM 5609 C C . HIS A 1 708 ? -2.038 -3.707 -26.943 1.00 98.56 708 HIS A C 1
ATOM 5611 O O . HIS A 1 708 ? -1.446 -2.664 -26.682 1.00 98.56 708 HIS A O 1
ATOM 5617 N N . LEU A 1 709 ? -1.621 -4.887 -26.473 1.00 98.69 709 LEU A N 1
ATOM 5618 C CA . LEU A 1 709 ? -0.418 -5.042 -25.652 1.00 98.69 709 LEU A CA 1
ATOM 5619 C C . LEU A 1 709 ? 0.820 -4.458 -26.355 1.00 98.69 709 LEU A C 1
ATOM 5621 O O . LEU A 1 709 ? 1.544 -3.666 -25.748 1.00 98.69 709 LEU A O 1
ATOM 5625 N N . HIS A 1 710 ? 1.046 -4.795 -27.629 1.00 98.75 710 HIS A N 1
ATOM 5626 C CA . HIS A 1 710 ? 2.171 -4.288 -28.420 1.00 98.75 710 HIS A CA 1
ATOM 5627 C C . HIS A 1 710 ? 2.131 -2.760 -28.539 1.00 98.75 710 HIS A C 1
ATOM 5629 O O . HIS A 1 710 ? 3.113 -2.085 -28.219 1.00 98.75 710 HIS A O 1
ATOM 5635 N N . HIS A 1 711 ? 0.980 -2.210 -28.938 1.00 98.56 711 HIS A N 1
ATOM 5636 C CA . HIS A 1 711 ? 0.786 -0.773 -29.121 1.00 98.56 711 HIS A CA 1
ATOM 5637 C C . HIS A 1 711 ? 0.958 0.010 -27.816 1.00 98.56 711 HIS A C 1
ATOM 5639 O O . HIS A 1 711 ? 1.674 1.015 -27.773 1.00 98.56 711 HIS A O 1
ATOM 5645 N N . ASN A 1 712 ? 0.355 -0.480 -26.733 1.00 98.56 712 ASN A N 1
ATOM 5646 C CA . ASN A 1 712 ? 0.437 0.120 -25.406 1.00 98.56 712 ASN A CA 1
ATOM 5647 C C . ASN A 1 712 ? 1.880 0.139 -24.894 1.00 98.56 712 ASN A C 1
ATOM 5649 O O . ASN A 1 712 ? 2.318 1.129 -24.308 1.00 98.56 712 ASN A O 1
ATOM 5653 N N . THR A 1 713 ? 2.623 -0.945 -25.130 1.00 98.69 713 THR A N 1
ATOM 5654 C CA . THR A 1 713 ? 4.019 -1.068 -24.703 1.00 98.69 713 THR A CA 1
ATOM 5655 C C . THR A 1 713 ? 4.913 -0.127 -25.503 1.00 98.69 713 THR A C 1
ATOM 5657 O O . THR A 1 713 ? 5.628 0.677 -24.909 1.00 98.69 713 THR A O 1
ATOM 5660 N N . ALA A 1 714 ? 4.829 -0.147 -26.838 1.00 98.50 714 ALA A N 1
ATOM 5661 C CA . ALA A 1 714 ? 5.621 0.718 -27.715 1.00 98.50 714 ALA A CA 1
ATOM 5662 C C . ALA A 1 714 ? 5.357 2.214 -27.455 1.00 98.50 714 ALA A C 1
ATOM 5664 O O . ALA A 1 714 ? 6.291 3.018 -27.403 1.00 98.50 714 ALA A O 1
ATOM 5665 N N . SER A 1 715 ? 4.096 2.582 -27.199 1.00 97.19 715 SER A N 1
ATOM 5666 C CA . SER A 1 715 ? 3.683 3.960 -26.902 1.00 97.19 715 SER A CA 1
ATOM 5667 C C . SER A 1 715 ? 4.307 4.535 -25.630 1.00 97.19 715 SER A C 1
ATOM 5669 O O . SER A 1 715 ? 4.457 5.755 -25.533 1.00 97.19 715 SER A O 1
ATOM 5671 N N . LEU A 1 716 ? 4.675 3.683 -24.667 1.00 96.88 716 LEU A N 1
ATOM 5672 C CA . LEU A 1 716 ? 5.391 4.087 -23.456 1.00 96.88 716 LEU A CA 1
ATOM 5673 C C . LEU A 1 716 ? 6.908 3.919 -23.613 1.00 96.88 716 LEU A C 1
ATOM 5675 O O . LEU A 1 716 ? 7.661 4.808 -23.223 1.00 96.88 716 LEU A O 1
ATOM 5679 N N . LEU A 1 717 ? 7.361 2.830 -24.241 1.00 97.94 717 LEU A N 1
ATOM 5680 C CA . LEU A 1 717 ? 8.779 2.529 -24.459 1.00 97.94 717 LEU A CA 1
ATOM 5681 C C . LEU A 1 717 ? 9.481 3.592 -25.320 1.00 97.94 717 LEU A C 1
ATOM 5683 O O . LEU A 1 717 ? 10.673 3.834 -25.145 1.00 97.94 717 LEU A O 1
ATOM 5687 N N . ARG A 1 718 ? 8.754 4.286 -26.206 1.00 95.94 718 ARG A N 1
ATOM 5688 C CA . ARG A 1 718 ? 9.306 5.404 -26.993 1.00 95.94 718 ARG A CA 1
ATOM 5689 C C . ARG A 1 718 ? 9.821 6.574 -26.146 1.00 95.94 718 ARG A C 1
ATOM 5691 O O . ARG A 1 718 ? 10.628 7.345 -26.648 1.00 95.94 718 ARG A O 1
ATOM 5698 N N . PHE A 1 719 ? 9.350 6.720 -24.903 1.00 95.56 719 PHE A N 1
ATOM 5699 C CA . PHE A 1 719 ? 9.804 7.764 -23.974 1.00 95.56 719 PHE A CA 1
ATOM 5700 C C . PHE A 1 719 ? 11.052 7.363 -23.177 1.00 95.56 719 PHE A C 1
ATOM 5702 O O . PHE A 1 719 ? 11.535 8.149 -22.370 1.00 95.56 719 PHE A O 1
ATOM 5709 N N . VAL A 1 720 ? 11.546 6.137 -23.354 1.00 96.69 720 VAL A N 1
ATOM 5710 C CA . VAL A 1 720 ? 12.833 5.712 -22.801 1.00 96.69 720 VAL A CA 1
ATOM 5711 C C . VAL A 1 720 ? 13.934 6.303 -23.670 1.00 96.69 720 VAL A C 1
ATOM 5713 O O . VAL A 1 720 ? 13.880 6.205 -24.897 1.00 96.69 720 VAL A O 1
ATOM 5716 N N . ASP A 1 721 ? 14.944 6.893 -23.048 1.00 91.50 721 ASP A N 1
ATOM 5717 C CA . ASP A 1 721 ? 16.035 7.546 -23.773 1.00 91.50 721 ASP A CA 1
ATOM 5718 C C . ASP A 1 721 ? 17.182 6.564 -24.017 1.00 91.50 721 ASP A C 1
ATOM 5720 O O . ASP A 1 721 ? 17.709 6.479 -25.123 1.00 91.50 721 ASP A O 1
ATOM 5724 N N . ALA A 1 722 ? 17.533 5.772 -23.000 1.00 95.06 722 ALA A N 1
ATOM 5725 C CA . ALA A 1 722 ? 18.724 4.933 -23.039 1.00 95.06 722 ALA A CA 1
ATOM 5726 C C . ALA A 1 722 ? 18.518 3.654 -23.866 1.00 95.06 722 ALA A C 1
ATOM 5728 O O . ALA A 1 722 ? 17.652 2.821 -23.563 1.00 95.06 722 ALA A O 1
ATOM 5729 N N . LYS A 1 723 ? 19.393 3.438 -24.855 1.00 97.12 723 LYS A N 1
ATOM 5730 C CA . LYS A 1 723 ? 19.422 2.228 -25.690 1.00 97.12 723 LYS A CA 1
ATOM 5731 C C . LYS A 1 723 ? 19.485 0.946 -24.866 1.00 97.12 723 LYS A C 1
ATOM 5733 O O . LYS A 1 723 ? 18.776 -0.018 -25.151 1.00 97.12 723 LYS A O 1
ATOM 5738 N N . VAL A 1 724 ? 20.328 0.936 -23.831 1.00 97.12 724 VAL A N 1
ATOM 5739 C CA . VAL A 1 724 ? 20.566 -0.247 -22.988 1.00 97.12 724 VAL A CA 1
ATOM 5740 C C . VAL A 1 724 ? 19.283 -0.763 -22.331 1.00 97.12 724 VAL A C 1
ATOM 5742 O O . VAL A 1 724 ? 19.091 -1.977 -22.255 1.00 97.12 724 VAL A O 1
ATOM 5745 N N . ILE A 1 725 ? 18.378 0.143 -21.944 1.00 98.12 725 ILE A N 1
ATOM 5746 C CA . ILE A 1 725 ? 17.086 -0.194 -21.339 1.00 98.12 725 ILE A CA 1
ATOM 5747 C C . ILE A 1 725 ? 16.162 -0.809 -22.392 1.00 98.12 725 ILE A C 1
ATOM 5749 O O . ILE A 1 725 ? 15.614 -1.886 -22.170 1.00 98.12 725 ILE A O 1
ATOM 5753 N N . LYS A 1 726 ? 16.024 -0.174 -23.568 1.00 98.31 726 LYS A N 1
ATOM 5754 C CA . LYS A 1 726 ? 15.168 -0.682 -24.659 1.00 98.31 726 LYS A CA 1
ATOM 5755 C C . LYS A 1 726 ? 15.592 -2.080 -25.104 1.00 98.31 726 LYS A C 1
ATOM 5757 O O . LYS A 1 726 ? 14.760 -2.983 -25.171 1.00 98.31 726 LYS A O 1
ATOM 5762 N N . VAL A 1 727 ? 16.888 -2.265 -25.362 1.00 98.38 727 VAL A N 1
ATOM 5763 C CA . VAL A 1 727 ? 17.453 -3.557 -25.774 1.00 98.38 727 VAL A CA 1
ATOM 5764 C C . VAL A 1 727 ? 17.290 -4.596 -24.663 1.00 98.38 727 VAL A C 1
ATOM 5766 O O . VAL A 1 727 ? 16.883 -5.722 -24.940 1.00 98.38 727 VAL A O 1
ATOM 5769 N N . GLY A 1 728 ? 17.568 -4.226 -23.407 1.00 98.25 728 GLY A N 1
ATOM 5770 C CA . GLY A 1 728 ? 17.424 -5.114 -22.254 1.00 98.25 728 GLY A CA 1
ATOM 5771 C C . GLY A 1 728 ? 15.984 -5.576 -22.031 1.00 98.25 728 GLY A C 1
ATOM 5772 O O . GLY A 1 728 ? 15.745 -6.767 -21.853 1.00 98.25 728 GLY A O 1
ATOM 5773 N N . TYR A 1 729 ? 15.016 -4.664 -22.107 1.00 98.62 729 TYR A N 1
ATOM 5774 C CA . TYR A 1 729 ? 13.606 -4.996 -21.938 1.00 98.62 729 TYR A CA 1
ATOM 5775 C C . TYR A 1 729 ? 13.089 -5.888 -23.071 1.00 98.62 729 TYR A C 1
ATOM 5777 O O . TYR A 1 729 ? 12.514 -6.945 -22.814 1.00 98.62 729 TYR A O 1
ATOM 5785 N N . LEU A 1 730 ? 13.357 -5.529 -24.332 1.00 98.69 730 LEU A N 1
ATOM 5786 C CA . LEU A 1 730 ? 12.955 -6.357 -25.474 1.00 98.69 730 LEU A CA 1
ATOM 5787 C C . LEU A 1 730 ? 13.620 -7.742 -25.451 1.00 98.69 730 LEU A C 1
ATOM 5789 O O . LEU A 1 730 ? 13.026 -8.705 -25.929 1.00 98.69 730 LEU A O 1
ATOM 5793 N N . ALA A 1 731 ? 14.813 -7.870 -24.866 1.00 98.50 731 ALA A N 1
ATOM 5794 C CA . ALA A 1 731 ? 15.482 -9.155 -24.680 1.00 98.50 731 ALA A CA 1
ATOM 5795 C C . ALA A 1 731 ? 14.756 -10.058 -23.665 1.00 98.50 731 ALA A C 1
ATOM 5797 O O . ALA A 1 731 ? 14.672 -11.267 -23.881 1.00 98.50 731 ALA A O 1
ATOM 5798 N N . GLN A 1 732 ? 14.166 -9.488 -22.607 1.00 98.00 732 GLN A N 1
ATOM 5799 C CA . GLN A 1 732 ? 13.268 -10.238 -21.718 1.00 98.00 732 GLN A CA 1
ATOM 5800 C C . GLN A 1 732 ? 12.022 -10.709 -22.474 1.00 98.00 732 GLN A C 1
ATOM 5802 O O . GLN A 1 732 ? 11.623 -11.867 -22.354 1.00 98.00 732 GLN A O 1
ATOM 5807 N N . LEU A 1 733 ? 11.434 -9.838 -23.303 1.00 98.44 733 LEU A N 1
ATOM 5808 C CA . LEU A 1 733 ? 10.259 -10.190 -24.105 1.00 98.44 733 LEU A CA 1
ATOM 5809 C C . LEU A 1 733 ? 10.565 -11.264 -25.150 1.00 98.44 733 LEU A C 1
ATOM 5811 O O . LEU A 1 733 ? 9.730 -12.133 -25.376 1.00 98.44 733 LEU A O 1
ATOM 5815 N N . TRP A 1 734 ? 11.765 -11.258 -25.732 1.00 98.44 734 TRP A N 1
ATOM 5816 C CA . TRP A 1 734 ? 12.218 -12.291 -26.665 1.00 98.44 734 TRP A CA 1
ATOM 5817 C C . TRP A 1 734 ? 12.214 -13.681 -26.017 1.00 98.44 734 TRP A C 1
ATOM 5819 O O . TRP A 1 734 ? 11.810 -14.656 -26.648 1.00 98.44 734 TRP A O 1
ATOM 5829 N N . ASN A 1 735 ? 12.625 -13.773 -24.748 1.00 96.62 735 ASN A N 1
ATOM 5830 C CA . ASN A 1 735 ? 12.614 -15.031 -23.998 1.00 96.62 735 ASN A CA 1
ATOM 5831 C C . ASN A 1 735 ? 11.195 -15.496 -23.625 1.00 96.62 735 ASN A C 1
ATOM 5833 O O . ASN A 1 735 ? 10.979 -16.691 -23.397 1.00 96.62 735 ASN A O 1
ATOM 5837 N N . ILE A 1 736 ? 10.215 -14.587 -23.610 1.00 97.12 736 ILE A N 1
ATOM 5838 C CA . ILE A 1 736 ? 8.794 -14.948 -23.560 1.00 97.12 736 ILE A CA 1
ATOM 5839 C C . ILE A 1 736 ? 8.366 -15.478 -24.930 1.00 97.12 736 ILE A C 1
ATOM 5841 O O . ILE A 1 736 ? 8.001 -16.650 -25.028 1.00 97.12 736 ILE A O 1
ATOM 5845 N N . ASP A 1 737 ? 8.457 -14.645 -25.968 1.00 98.00 737 ASP A N 1
ATOM 5846 C CA . ASP A 1 737 ? 8.173 -15.001 -27.357 1.00 98.00 737 ASP A CA 1
ATOM 5847 C C . ASP A 1 737 ? 8.908 -14.050 -28.342 1.00 98.00 737 ASP A C 1
ATOM 5849 O O . ASP A 1 737 ? 8.780 -12.824 -28.234 1.00 98.00 737 ASP A O 1
ATOM 5853 N N . PRO A 1 738 ? 9.662 -14.561 -29.336 1.00 98.38 738 PRO A N 1
ATOM 5854 C CA . PRO A 1 738 ? 10.354 -13.730 -30.326 1.00 98.38 738 PRO A CA 1
ATOM 5855 C C . PRO A 1 738 ? 9.449 -12.780 -31.123 1.00 98.38 738 PRO A C 1
ATOM 5857 O O . PRO A 1 738 ? 9.860 -11.658 -31.438 1.00 98.38 738 PRO A O 1
ATOM 5860 N N . GLN A 1 739 ? 8.225 -13.207 -31.456 1.00 98.12 739 GLN A N 1
ATOM 5861 C CA . GLN A 1 739 ? 7.258 -12.389 -32.186 1.00 98.12 739 GLN A CA 1
ATOM 5862 C C . GLN A 1 739 ? 6.750 -11.241 -31.314 1.00 98.12 739 GLN A C 1
ATOM 5864 O O . GLN A 1 739 ? 6.562 -10.138 -31.827 1.00 98.12 739 GLN A O 1
ATOM 5869 N N . TYR A 1 740 ? 6.611 -11.460 -30.003 1.00 98.56 740 TYR A N 1
ATOM 5870 C CA . TYR A 1 740 ? 6.222 -10.412 -29.059 1.00 98.56 740 TYR A CA 1
ATOM 5871 C C . TYR A 1 740 ? 7.228 -9.255 -29.051 1.00 98.56 740 TYR A C 1
ATOM 5873 O O . TYR A 1 740 ? 6.862 -8.095 -29.260 1.00 98.56 740 TYR A O 1
ATOM 5881 N N . ALA A 1 741 ? 8.515 -9.572 -28.882 1.00 98.75 741 ALA A N 1
ATOM 5882 C CA . ALA A 1 741 ? 9.579 -8.571 -28.918 1.00 98.75 741 ALA A CA 1
ATOM 5883 C C . ALA A 1 741 ? 9.651 -7.859 -30.277 1.00 98.75 741 ALA A C 1
ATOM 5885 O O . ALA A 1 741 ? 9.806 -6.635 -30.328 1.00 98.75 741 ALA A O 1
ATOM 5886 N N . LYS A 1 742 ? 9.514 -8.611 -31.379 1.00 98.62 742 LYS A N 1
ATOM 5887 C CA . LYS A 1 742 ? 9.564 -8.052 -32.735 1.00 98.62 742 LYS A CA 1
ATOM 5888 C C . LYS A 1 742 ? 8.406 -7.096 -33.009 1.00 98.62 742 LYS A C 1
ATOM 5890 O O . LYS A 1 742 ? 8.640 -6.018 -33.546 1.00 98.62 742 LYS A O 1
ATOM 5895 N N . ALA A 1 743 ? 7.190 -7.450 -32.598 1.00 98.69 743 ALA A N 1
ATOM 5896 C CA . ALA A 1 743 ? 6.009 -6.620 -32.806 1.00 98.69 743 ALA A CA 1
ATOM 5897 C C . ALA A 1 743 ? 6.129 -5.257 -32.107 1.00 98.69 743 ALA A C 1
ATOM 5899 O O . ALA A 1 743 ? 5.781 -4.234 -32.689 1.00 98.69 743 ALA A O 1
ATOM 5900 N N . ILE A 1 744 ? 6.681 -5.214 -30.888 1.00 98.69 744 ILE A N 1
ATOM 5901 C CA . ILE A 1 744 ? 6.938 -3.944 -30.191 1.00 98.69 744 ILE A CA 1
ATOM 5902 C C . ILE A 1 744 ? 8.052 -3.155 -30.881 1.00 98.69 744 ILE A C 1
ATOM 5904 O O . ILE A 1 744 ? 7.896 -1.953 -31.081 1.00 98.69 744 ILE A O 1
ATOM 5908 N N . TYR A 1 745 ? 9.157 -3.810 -31.258 1.00 98.62 745 TYR A N 1
ATOM 5909 C CA . TYR A 1 745 ? 10.262 -3.157 -31.967 1.00 98.62 745 TYR A CA 1
ATOM 5910 C C . TYR A 1 745 ? 9.794 -2.473 -33.258 1.00 98.62 745 TYR A C 1
ATOM 5912 O O . TYR A 1 745 ? 10.178 -1.338 -33.532 1.00 98.62 745 TYR A O 1
ATOM 5920 N N . ASP A 1 746 ? 8.927 -3.134 -34.023 1.00 98.44 746 ASP A N 1
ATOM 5921 C CA . ASP A 1 746 ? 8.422 -2.604 -35.291 1.00 98.44 746 ASP A CA 1
ATOM 5922 C C . ASP A 1 746 ? 7.551 -1.357 -35.112 1.00 98.44 746 ASP A C 1
ATOM 5924 O O . ASP A 1 746 ? 7.582 -0.470 -35.966 1.00 98.44 746 ASP A O 1
ATOM 5928 N N . LEU A 1 747 ? 6.843 -1.259 -33.983 1.00 98.56 747 LEU A N 1
ATOM 5929 C CA . LEU A 1 747 ? 6.009 -0.114 -33.610 1.00 98.56 747 LEU A CA 1
ATOM 5930 C C . LEU A 1 747 ? 6.794 1.054 -32.997 1.00 98.56 747 LEU A C 1
ATOM 5932 O O . LEU A 1 747 ? 6.228 2.136 -32.819 1.00 98.56 747 LEU A O 1
ATOM 5936 N N . LEU A 1 748 ? 8.070 0.865 -32.645 1.00 97.88 748 LEU A N 1
ATOM 5937 C CA . LEU A 1 748 ? 8.904 1.967 -32.174 1.00 97.88 748 LEU A CA 1
ATOM 5938 C C . LEU A 1 748 ? 9.167 2.963 -33.312 1.00 97.88 748 LEU A C 1
ATOM 5940 O O . LEU A 1 748 ? 9.331 2.556 -34.466 1.00 97.88 748 LEU A O 1
ATOM 5944 N N . PRO A 1 749 ? 9.236 4.267 -32.996 1.00 95.12 749 PRO A N 1
ATOM 5945 C CA . PRO A 1 749 ? 9.480 5.285 -34.005 1.00 95.12 749 PRO A CA 1
ATOM 5946 C C . PRO A 1 749 ? 10.904 5.161 -34.568 1.00 95.12 749 PRO A C 1
ATOM 5948 O O . PRO A 1 749 ? 11.802 4.651 -33.891 1.00 95.12 749 PRO A O 1
ATOM 5951 N N . GLU A 1 750 ? 11.121 5.635 -35.796 1.00 93.56 750 GLU A N 1
ATOM 5952 C CA . GLU A 1 750 ? 12.401 5.473 -36.503 1.00 93.56 750 GLU A CA 1
ATOM 5953 C C . GLU A 1 750 ? 13.584 6.089 -35.743 1.00 93.56 750 GLU A C 1
ATOM 5955 O O . GLU A 1 750 ? 14.679 5.529 -35.769 1.00 93.56 750 GLU A O 1
ATOM 5960 N N . GLU A 1 751 ? 13.379 7.147 -34.947 1.00 90.56 751 GLU A N 1
ATOM 5961 C CA . GLU A 1 751 ? 14.450 7.711 -34.113 1.00 90.56 751 GLU A CA 1
ATOM 5962 C C . GLU A 1 751 ? 14.975 6.711 -33.067 1.00 90.56 751 GLU A C 1
ATOM 5964 O O . GLU A 1 751 ? 16.145 6.771 -32.692 1.00 90.56 751 GLU A O 1
ATOM 5969 N N . SER A 1 752 ? 14.146 5.757 -32.621 1.00 91.06 752 SER A N 1
ATOM 5970 C CA . SER A 1 752 ? 14.577 4.671 -31.727 1.00 91.06 752 SER A CA 1
ATOM 5971 C C . SER A 1 752 ? 15.368 3.570 -32.441 1.00 91.06 752 SER A C 1
ATOM 5973 O O . SER A 1 752 ? 15.968 2.740 -31.763 1.00 91.06 752 SER A O 1
ATOM 5975 N N . LYS A 1 753 ? 15.382 3.551 -33.780 1.00 92.12 753 LYS A N 1
ATOM 5976 C CA . LYS A 1 753 ? 16.110 2.568 -34.597 1.00 92.12 753 LYS A CA 1
ATOM 5977 C C . LYS A 1 753 ? 17.397 3.164 -35.167 1.00 92.12 753 LYS A C 1
ATOM 5979 O O . LYS A 1 753 ? 18.444 2.538 -35.068 1.00 92.12 753 LYS A O 1
ATOM 5984 N N . THR A 1 754 ? 17.352 4.401 -35.667 1.00 91.12 754 THR A N 1
ATOM 5985 C CA . THR A 1 754 ? 18.474 5.028 -36.394 1.00 91.12 754 THR A CA 1
ATOM 5986 C C . THR A 1 754 ? 19.104 6.239 -35.697 1.00 91.12 754 THR A C 1
ATOM 5988 O O . THR A 1 754 ? 20.059 6.810 -36.223 1.00 91.12 754 THR A O 1
ATOM 5991 N N . GLY A 1 755 ? 18.568 6.690 -34.556 1.00 87.69 755 GLY A N 1
ATOM 5992 C CA . GLY A 1 755 ? 19.108 7.829 -33.802 1.00 87.69 755 GLY A CA 1
ATOM 5993 C C . GLY A 1 755 ? 20.418 7.520 -33.053 1.00 87.69 755 GLY A C 1
ATOM 5994 O O . GLY A 1 755 ? 20.923 6.401 -33.126 1.00 87.69 755 GLY A O 1
ATOM 5995 N N . PRO A 1 756 ? 20.969 8.481 -32.280 1.00 88.38 756 PRO A N 1
ATOM 5996 C CA . PRO A 1 756 ? 22.198 8.276 -31.497 1.00 88.38 756 PRO A CA 1
ATOM 5997 C C . PRO A 1 756 ? 22.117 7.110 -30.496 1.00 88.38 756 PRO A C 1
ATOM 5999 O O . PRO A 1 756 ? 23.088 6.386 -30.310 1.00 88.38 756 PRO A O 1
ATOM 6002 N N . GLU A 1 757 ? 20.936 6.900 -29.908 1.00 92.00 757 GLU A N 1
ATOM 6003 C CA . GLU A 1 757 ? 20.595 5.759 -29.038 1.00 92.00 757 GLU A CA 1
ATOM 6004 C C . GLU A 1 757 ? 19.792 4.678 -29.801 1.00 92.00 757 GLU A C 1
ATOM 6006 O O . GLU A 1 757 ? 19.070 3.870 -29.212 1.00 92.00 757 GLU A O 1
ATOM 6011 N N . GLY A 1 758 ? 19.879 4.685 -31.135 1.00 93.81 758 GLY A N 1
ATOM 6012 C CA . GLY A 1 758 ? 19.217 3.737 -32.023 1.00 93.81 758 GLY A CA 1
ATOM 6013 C C . GLY A 1 758 ? 19.809 2.331 -31.931 1.00 93.81 758 GLY A C 1
ATOM 6014 O O . GLY A 1 758 ? 20.989 2.144 -31.604 1.00 93.81 758 GLY A O 1
ATOM 6015 N N . PHE A 1 759 ? 18.990 1.316 -32.197 1.00 97.75 759 PHE A N 1
ATOM 6016 C CA . PHE A 1 759 ? 19.429 -0.074 -32.151 1.00 97.75 759 PHE A CA 1
ATOM 6017 C C . PHE A 1 759 ? 18.772 -0.958 -33.205 1.00 97.75 759 PHE A C 1
ATOM 6019 O O . PHE A 1 759 ? 17.608 -0.791 -33.583 1.00 97.75 759 PHE A O 1
ATOM 6026 N N . GLU A 1 760 ? 19.535 -1.963 -33.617 1.00 97.44 760 GLU A N 1
ATOM 6027 C CA . GLU A 1 760 ? 19.085 -3.005 -34.530 1.00 97.44 760 GLU A CA 1
ATOM 6028 C C . GLU A 1 760 ? 18.483 -4.173 -33.748 1.00 97.44 760 GLU A C 1
ATOM 6030 O O . GLU A 1 760 ? 18.949 -4.539 -32.665 1.00 97.44 760 GLU A O 1
ATOM 6035 N N . PHE A 1 761 ? 17.474 -4.835 -34.313 1.00 97.88 761 PHE A N 1
ATOM 6036 C CA . PHE A 1 761 ? 16.808 -5.945 -33.624 1.00 97.88 761 PHE A CA 1
ATOM 6037 C C . PHE A 1 761 ? 17.742 -7.139 -33.337 1.00 97.88 761 PHE A C 1
ATOM 6039 O O . PHE A 1 761 ? 17.532 -7.881 -32.378 1.00 97.88 761 PHE A O 1
ATOM 6046 N N . VAL A 1 762 ? 18.830 -7.302 -34.099 1.00 97.94 762 VAL A N 1
ATOM 6047 C CA . VAL A 1 762 ? 19.867 -8.312 -33.814 1.00 97.94 762 VAL A CA 1
ATOM 6048 C C . VAL A 1 762 ? 20.537 -8.098 -32.448 1.00 97.94 762 VAL A C 1
ATOM 6050 O O . VAL A 1 762 ? 20.963 -9.055 -31.801 1.00 97.94 762 VAL A O 1
ATOM 6053 N N . GLU A 1 763 ? 20.592 -6.857 -31.955 1.00 98.25 763 GLU A N 1
ATOM 6054 C CA . GLU A 1 763 ? 21.116 -6.551 -30.622 1.00 98.25 763 GLU A CA 1
ATOM 6055 C C . GLU A 1 763 ? 20.208 -7.115 -29.524 1.00 98.25 763 GLU A C 1
ATOM 6057 O O . GLU A 1 763 ? 20.710 -7.642 -28.531 1.00 98.25 763 GLU A O 1
ATOM 6062 N N . VAL A 1 764 ? 18.885 -7.102 -29.735 1.00 98.31 764 VAL A N 1
ATOM 6063 C CA . VAL A 1 764 ? 17.900 -7.737 -28.842 1.00 98.31 764 VAL A CA 1
ATOM 6064 C C . VAL A 1 764 ? 18.124 -9.247 -28.789 1.00 98.31 764 VAL A C 1
ATOM 6066 O O . VAL A 1 764 ? 18.223 -9.819 -27.705 1.00 98.31 764 VAL A O 1
ATOM 6069 N N . GLN A 1 765 ? 18.284 -9.888 -29.950 1.00 98.12 765 GLN A N 1
ATOM 6070 C CA . GLN A 1 765 ? 18.534 -11.333 -30.050 1.00 98.12 765 GLN A CA 1
ATOM 6071 C C . GLN A 1 765 ? 19.824 -11.746 -29.336 1.00 98.12 765 GLN A C 1
ATOM 6073 O O 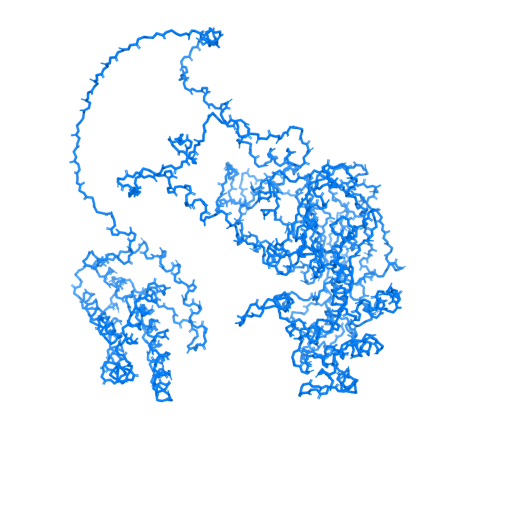. GLN A 1 765 ? 19.888 -12.789 -28.683 1.00 98.12 765 GLN A O 1
ATOM 6078 N N . ASN A 1 766 ? 20.866 -10.923 -29.452 1.00 97.88 766 ASN A N 1
ATOM 6079 C CA . ASN A 1 766 ? 22.125 -11.159 -28.763 1.00 97.88 766 ASN A CA 1
ATOM 6080 C C . ASN A 1 766 ? 21.993 -10.943 -27.254 1.00 97.88 766 ASN A C 1
ATOM 6082 O O . ASN A 1 766 ? 22.495 -11.766 -26.491 1.00 97.88 766 ASN A O 1
ATOM 6086 N N . LYS A 1 767 ? 21.291 -9.888 -26.822 1.00 97.38 767 LYS A N 1
ATOM 6087 C CA . LYS A 1 767 ? 21.080 -9.578 -25.403 1.00 97.38 767 LYS A CA 1
ATOM 6088 C C . LYS A 1 767 ? 20.177 -10.591 -24.695 1.00 97.38 767 LYS A C 1
ATOM 6090 O O . LYS A 1 767 ? 20.349 -10.795 -23.497 1.00 97.38 767 LYS A O 1
ATOM 6095 N N . ALA A 1 768 ? 19.264 -11.246 -25.413 1.00 96.81 768 ALA A N 1
ATOM 6096 C CA . ALA A 1 768 ? 18.381 -12.275 -24.859 1.00 96.81 768 ALA A CA 1
ATOM 6097 C C . ALA A 1 768 ? 19.141 -13.488 -24.297 1.00 96.81 768 ALA A C 1
ATOM 6099 O O . ALA A 1 768 ? 18.668 -14.135 -23.361 1.00 96.81 768 ALA A O 1
ATOM 6100 N N . LYS A 1 769 ? 20.349 -13.761 -24.810 1.00 95.06 769 LYS A N 1
ATOM 6101 C CA . LYS A 1 769 ? 21.242 -14.802 -24.286 1.00 95.06 769 LYS A CA 1
ATOM 6102 C C . LYS A 1 769 ? 21.737 -14.398 -22.891 1.00 95.06 769 LYS A C 1
ATOM 6104 O O . LYS A 1 769 ? 22.613 -13.543 -22.771 1.00 95.06 769 LYS A O 1
ATOM 6109 N N . GLY A 1 770 ? 21.196 -15.021 -21.844 1.00 89.62 770 GLY A N 1
ATOM 6110 C CA . GLY A 1 770 ? 21.546 -14.728 -20.452 1.00 89.62 770 GLY A CA 1
ATOM 6111 C C . GLY A 1 770 ? 20.693 -13.636 -19.800 1.00 89.62 770 GLY A C 1
ATOM 6112 O O . GLY A 1 770 ? 21.010 -13.212 -18.687 1.00 89.62 770 GLY A O 1
ATOM 6113 N N . ALA A 1 771 ? 19.627 -13.158 -20.455 1.00 92.88 771 ALA A N 1
ATOM 6114 C CA . ALA A 1 771 ? 18.737 -12.149 -19.875 1.00 92.88 771 ALA A CA 1
ATOM 6115 C C . ALA A 1 771 ? 18.008 -12.657 -18.613 1.00 92.88 771 ALA A C 1
ATOM 6117 O O . ALA A 1 771 ? 17.695 -11.864 -17.727 1.00 92.88 771 ALA A O 1
ATOM 6118 N N . GLU A 1 772 ? 17.834 -13.971 -18.461 1.00 88.56 772 GLU A N 1
ATOM 6119 C CA . GLU A 1 772 ? 17.282 -14.624 -17.265 1.00 88.56 772 GLU A CA 1
ATOM 6120 C C . GLU A 1 772 ? 18.156 -14.462 -16.008 1.00 88.56 772 GLU A C 1
ATOM 6122 O O . GLU A 1 772 ? 17.700 -14.675 -14.877 1.00 88.56 772 GLU A O 1
ATOM 6127 N N . LEU A 1 773 ? 19.421 -14.083 -16.213 1.00 88.88 773 LEU A N 1
ATOM 6128 C CA . LEU A 1 773 ? 20.410 -13.820 -15.172 1.00 88.88 773 LEU A CA 1
ATOM 6129 C C . LEU A 1 773 ? 20.624 -12.322 -14.917 1.00 88.88 773 LEU A C 1
ATOM 6131 O O . LEU A 1 773 ? 21.497 -11.967 -14.124 1.00 88.88 773 LEU A O 1
ATOM 6135 N N . ALA A 1 774 ? 19.866 -11.438 -15.574 1.00 89.38 774 ALA A N 1
ATOM 6136 C CA . ALA A 1 774 ? 19.982 -10.000 -15.355 1.00 89.38 774 ALA A CA 1
ATOM 6137 C C . ALA A 1 774 ? 19.804 -9.664 -13.862 1.00 89.38 774 ALA A C 1
ATOM 6139 O O . ALA A 1 774 ? 18.908 -10.184 -13.205 1.00 89.38 774 ALA A O 1
ATOM 6140 N N . GLY A 1 775 ? 20.720 -8.860 -13.312 1.00 82.19 775 GLY A N 1
ATOM 6141 C CA . GLY A 1 775 ? 20.723 -8.480 -11.893 1.00 82.19 775 GLY A CA 1
ATOM 6142 C C . GLY A 1 775 ? 21.124 -9.585 -10.900 1.00 82.19 775 GLY A C 1
ATOM 6143 O O . GLY A 1 775 ? 21.270 -9.297 -9.713 1.00 82.19 775 GLY A O 1
ATOM 6144 N N . LYS A 1 776 ? 21.346 -10.832 -11.345 1.00 84.94 776 LYS A N 1
ATOM 6145 C CA . LYS A 1 776 ? 21.634 -11.975 -10.463 1.00 84.94 776 LYS A CA 1
ATOM 6146 C C . 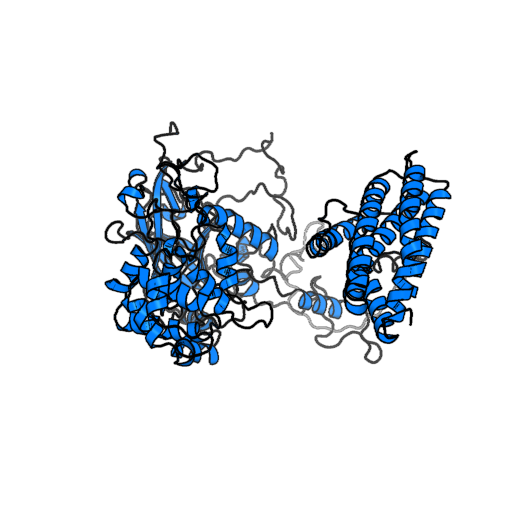LYS A 1 776 ? 23.142 -12.202 -10.301 1.00 84.94 776 LYS A C 1
ATOM 6148 O O . LYS A 1 776 ? 23.887 -12.296 -11.272 1.00 84.94 776 LYS A O 1
ATOM 6153 N N . GLU A 1 777 ? 23.592 -12.363 -9.057 1.00 85.69 777 GLU A N 1
ATOM 6154 C CA . GLU A 1 777 ? 25.008 -12.554 -8.704 1.00 85.69 777 GLU A CA 1
ATOM 6155 C C . GLU A 1 777 ? 25.328 -14.033 -8.419 1.00 85.69 777 GLU A C 1
ATOM 6157 O O . GLU A 1 777 ? 24.737 -14.649 -7.530 1.00 85.69 777 GLU A O 1
ATOM 6162 N N . ALA A 1 778 ? 26.267 -14.616 -9.175 1.00 85.81 778 ALA A N 1
ATOM 6163 C CA . ALA A 1 778 ? 26.513 -16.062 -9.205 1.00 85.81 778 ALA A CA 1
ATOM 6164 C C . ALA A 1 778 ? 26.891 -16.661 -7.841 1.00 85.81 778 ALA A C 1
ATOM 6166 O O . ALA A 1 778 ? 26.575 -17.823 -7.585 1.00 85.81 778 ALA A O 1
ATOM 6167 N N . LYS A 1 779 ? 27.503 -15.884 -6.935 1.00 84.12 779 LYS A N 1
ATOM 6168 C CA . LYS A 1 779 ? 27.827 -16.352 -5.572 1.00 84.12 779 LYS A CA 1
ATOM 6169 C C . LYS A 1 779 ? 26.593 -16.693 -4.723 1.00 84.12 779 LYS A C 1
ATOM 6171 O O . LYS A 1 779 ? 26.710 -17.423 -3.741 1.00 84.12 779 LYS A O 1
ATOM 6176 N N . PHE A 1 780 ? 25.431 -16.143 -5.080 1.00 84.19 780 PHE A N 1
ATOM 6177 C CA . PHE A 1 780 ? 24.152 -16.424 -4.433 1.00 84.19 780 PHE A CA 1
ATOM 6178 C C . PHE A 1 780 ? 23.392 -17.553 -5.124 1.00 84.19 780 PHE A C 1
ATOM 6180 O O . PHE A 1 780 ? 22.250 -17.802 -4.778 1.00 84.19 780 PHE A O 1
ATOM 6187 N N . ARG A 1 781 ? 23.983 -18.245 -6.099 1.00 81.44 781 ARG A N 1
ATOM 6188 C CA . ARG A 1 781 ? 23.342 -19.401 -6.720 1.00 81.44 781 ARG A CA 1
ATOM 6189 C C . ARG A 1 781 ? 23.204 -20.554 -5.715 1.00 81.44 781 ARG A C 1
ATOM 6191 O O . ARG A 1 781 ? 24.200 -20.859 -5.050 1.00 81.44 781 ARG A O 1
ATOM 6198 N N . PRO A 1 782 ? 22.037 -21.229 -5.653 1.00 76.50 782 PRO A N 1
ATOM 6199 C CA . PRO A 1 782 ? 21.886 -22.460 -4.898 1.00 76.50 782 PRO A CA 1
ATOM 6200 C C . PRO A 1 782 ? 22.977 -23.478 -5.250 1.00 76.50 782 PRO A C 1
ATOM 6202 O O . PRO A 1 782 ? 23.216 -23.754 -6.428 1.00 76.50 782 PRO A O 1
ATOM 6205 N N . SER A 1 783 ? 23.645 -24.029 -4.238 1.00 75.81 783 SER A N 1
ATOM 6206 C CA . SER A 1 783 ? 24.715 -25.027 -4.385 1.00 75.81 783 SER A CA 1
ATOM 6207 C C . SER A 1 783 ? 24.240 -26.480 -4.287 1.00 75.81 783 SER A C 1
ATOM 6209 O O . SER A 1 783 ? 24.991 -27.388 -4.637 1.00 75.81 783 SER A O 1
ATOM 6211 N N . ASN A 1 784 ? 23.015 -26.726 -3.823 1.00 74.75 784 ASN A N 1
ATOM 6212 C CA . ASN A 1 784 ? 22.413 -28.057 -3.724 1.00 74.75 784 ASN A CA 1
ATOM 6213 C C . ASN A 1 784 ? 20.882 -27.970 -3.858 1.00 74.75 784 ASN A C 1
ATOM 6215 O O . ASN A 1 784 ? 20.305 -26.885 -3.886 1.00 74.75 784 ASN A O 1
ATOM 6219 N N . ALA A 1 785 ? 20.220 -29.124 -3.960 1.00 69.75 785 ALA A N 1
ATOM 6220 C CA . ALA A 1 785 ? 18.781 -29.191 -4.207 1.00 69.75 785 ALA A CA 1
ATOM 6221 C C . ALA A 1 785 ? 17.909 -28.756 -3.014 1.00 69.75 785 ALA A C 1
ATOM 6223 O O . ALA A 1 785 ? 16.743 -28.441 -3.242 1.00 69.75 785 ALA A O 1
ATOM 6224 N N . SER A 1 786 ? 18.449 -28.739 -1.791 1.00 68.19 786 SER A N 1
ATOM 6225 C CA . SER A 1 786 ? 17.738 -28.308 -0.577 1.00 68.19 786 SER A CA 1
ATOM 6226 C C . SER A 1 786 ? 17.687 -26.790 -0.400 1.00 68.19 786 SER A C 1
ATOM 6228 O O . SER A 1 786 ? 16.844 -26.314 0.345 1.00 68.19 786 SER A O 1
ATOM 6230 N N . GLU A 1 787 ? 18.531 -26.027 -1.100 1.00 72.81 787 GLU A N 1
ATOM 6231 C CA . GLU A 1 787 ? 18.558 -24.559 -1.029 1.00 72.81 787 GLU A CA 1
ATOM 6232 C C . GLU A 1 787 ? 17.391 -23.932 -1.828 1.00 72.81 787 GLU A C 1
ATOM 6234 O O . GLU A 1 787 ? 17.585 -23.402 -2.927 1.00 72.81 787 GLU A O 1
ATOM 6239 N N . ARG A 1 788 ? 16.153 -24.055 -1.321 1.00 69.06 788 ARG A N 1
ATOM 6240 C CA . ARG A 1 788 ? 14.910 -23.613 -1.988 1.00 69.06 788 ARG A CA 1
ATOM 6241 C C . ARG A 1 788 ? 13.879 -23.047 -1.012 1.00 69.06 788 ARG A C 1
ATOM 6243 O O . ARG A 1 788 ? 13.610 -23.628 0.032 1.00 69.06 788 ARG A O 1
ATOM 6250 N N . LEU A 1 789 ? 13.195 -21.980 -1.417 1.00 62.78 789 LEU A N 1
ATOM 6251 C CA . LEU A 1 789 ? 12.112 -21.361 -0.645 1.00 62.78 789 LEU A CA 1
ATOM 6252 C C . LEU A 1 789 ? 10.762 -22.060 -0.877 1.00 62.78 789 LEU A C 1
ATOM 6254 O O . LEU A 1 789 ? 9.842 -21.452 -1.398 1.00 62.78 789 LEU A O 1
ATOM 6258 N N . VAL A 1 790 ? 10.623 -23.331 -0.496 1.00 64.88 790 VAL A N 1
ATOM 6259 C CA . VAL A 1 790 ? 9.302 -23.996 -0.485 1.00 64.88 790 VAL A CA 1
ATOM 6260 C C . VAL A 1 790 ? 8.936 -24.411 0.934 1.00 64.88 790 VAL A C 1
ATOM 6262 O O . VAL A 1 790 ? 9.815 -24.560 1.776 1.00 64.88 790 VAL A O 1
ATOM 6265 N N . GLY A 1 791 ? 7.652 -24.555 1.251 1.00 57.06 791 GLY A N 1
ATOM 6266 C CA . GLY A 1 791 ? 7.222 -25.145 2.519 1.00 57.06 791 GLY A CA 1
ATOM 6267 C C . GLY A 1 791 ? 6.302 -26.336 2.313 1.00 57.06 791 GLY A C 1
ATOM 6268 O O . GLY A 1 791 ? 5.643 -26.464 1.288 1.00 57.06 791 GLY A O 1
ATOM 6269 N N . PHE A 1 792 ? 6.281 -27.215 3.305 1.00 62.19 792 PHE A N 1
ATOM 6270 C CA . PHE A 1 792 ? 5.544 -28.469 3.325 1.00 62.19 792 PHE A CA 1
ATOM 6271 C C . PHE A 1 792 ? 4.750 -28.599 4.622 1.00 62.19 792 PHE A C 1
ATOM 6273 O O . PHE A 1 792 ? 5.065 -27.969 5.632 1.00 62.19 792 PHE A O 1
ATOM 6280 N N . TYR A 1 793 ? 3.741 -29.462 4.628 1.00 59.00 793 TYR A N 1
ATOM 6281 C CA . TYR A 1 793 ? 3.088 -29.865 5.870 1.00 59.00 793 TYR A CA 1
ATOM 6282 C C . TYR A 1 793 ? 3.979 -30.833 6.659 1.00 59.00 793 TYR A C 1
ATOM 6284 O O . TYR A 1 793 ? 4.416 -31.838 6.094 1.00 59.00 793 TYR A O 1
ATOM 6292 N N . PRO A 1 794 ? 4.229 -30.581 7.950 1.00 56.47 794 PRO A N 1
ATOM 6293 C CA . PRO A 1 794 ? 4.828 -31.575 8.812 1.00 56.47 794 PRO A CA 1
ATOM 6294 C C . PRO A 1 794 ? 3.816 -32.684 9.086 1.00 56.47 794 PRO A C 1
ATOM 6296 O O . PRO A 1 794 ? 2.640 -32.394 9.271 1.00 56.47 794 PRO A O 1
ATOM 6299 N N . GLY A 1 795 ? 4.261 -33.940 9.180 1.00 57.88 795 GLY A N 1
ATOM 6300 C CA . GLY A 1 795 ? 3.413 -35.007 9.733 1.00 57.88 795 GLY A CA 1
ATOM 6301 C C . GLY A 1 795 ? 2.870 -34.634 11.121 1.00 57.88 795 GLY A C 1
ATOM 6302 O O . GLY A 1 795 ? 3.412 -33.725 11.743 1.00 57.88 795 GLY A O 1
ATOM 6303 N N . ASP A 1 796 ? 1.815 -35.310 11.590 1.00 53.81 796 ASP A N 1
ATOM 6304 C CA . ASP A 1 796 ? 1.052 -34.982 12.811 1.00 53.81 796 ASP A CA 1
ATOM 6305 C C . ASP A 1 796 ? 1.948 -34.502 13.987 1.00 53.81 796 ASP A C 1
ATOM 6307 O O . ASP A 1 796 ? 2.513 -35.303 14.729 1.00 53.81 796 ASP A O 1
ATOM 6311 N N . ILE A 1 797 ? 2.122 -33.174 14.132 1.00 52.41 797 ILE A N 1
ATOM 6312 C CA . ILE A 1 797 ? 3.014 -32.557 15.143 1.00 52.41 797 ILE A CA 1
ATOM 6313 C C . ILE A 1 797 ? 2.358 -32.540 16.521 1.00 52.41 797 ILE A C 1
ATOM 6315 O O . ILE A 1 797 ? 3.039 -32.599 17.546 1.00 52.41 797 ILE A O 1
ATOM 6319 N N . TYR A 1 798 ? 1.034 -32.434 16.553 1.00 47.56 798 TYR A N 1
ATOM 6320 C CA . TYR A 1 798 ? 0.280 -32.362 17.791 1.00 47.56 798 TYR A CA 1
ATOM 6321 C C . TYR A 1 798 ? -0.483 -33.661 18.005 1.00 47.56 798 TYR A C 1
ATOM 6323 O O . TYR A 1 798 ? -1.170 -34.144 17.107 1.00 47.56 798 TYR A O 1
ATOM 6331 N N . ASN A 1 799 ? -0.398 -34.189 19.226 1.00 45.81 799 ASN A N 1
ATOM 6332 C CA . ASN A 1 799 ? -1.425 -35.084 19.740 1.00 45.81 799 ASN A CA 1
ATOM 6333 C C . ASN A 1 799 ? -2.694 -34.233 19.875 1.00 45.81 799 ASN A C 1
ATOM 6335 O O . ASN A 1 799 ? -2.796 -33.460 20.829 1.00 45.81 799 ASN A O 1
ATOM 6339 N N . VAL A 1 800 ? -3.572 -34.285 18.870 1.00 43.34 800 VAL A N 1
ATOM 6340 C CA . VAL A 1 800 ? -4.886 -33.624 18.904 1.00 43.34 800 VAL A CA 1
ATOM 6341 C C . VAL A 1 800 ? -5.772 -34.304 19.936 1.00 43.34 800 VAL A C 1
ATOM 6343 O O . VAL A 1 800 ? -5.831 -35.556 19.913 1.00 43.34 800 VAL A O 1
#